Protein AF-A0A418MF58-F1 (afdb_monomer)

Sequence (978 aa):
MFVVKNDQIEAFRAPMREVARDKLIANLADDNVQVSPDKKTLTQTDEAGNKTTLAYSEDILPTTIIKPSGARYQMGYDNDGRLSQFTYPDGAGLRFKFNEGQLQQVAASPEKLYRFDYQQGRLTQVVFPGQKSQQFIYNELGELSAQIDRNGQIHRFSRTPNGQLRAIKDPLGRSVQFLYDEQGLLTDLVFPDQTRQSYLYDEDADTLHLQLRDGKQFSQHYDGDLISQLNWEQGPSVQFSYNEQNQPTLIDTGSNAVRYAYDEQNRLLSEANSFGNTSFAYDKASRVTQLTLPTGLVVGYLYDSDSRVVGLQVAGQTVQFIYSEQDLLAEIRYPNGVTEHHQRSHTEGLQHVRVENAQGRLLSEQYYAYDSWDRLSRYQDVASRQNVKLTYDDESRLTGVIDTQTRQSTERFSYDVKGNLNTINGYPVVVGLMDEVQQIGRMSVRYDALGNVVRLNGPKGKLYLSFARNSTLTSVETQMGTWRYEYDGIGRRISKTNGTEKWLFSWAGSQLVTETYQYEPGAPAIVRDYVYLPDSQVPVAFREGNQLYWMQADVRGAITRVFNQEGQIVWHGSYSAFGELTIHQTQIRQPWRLMGQYEDTETGLYYNLARYYCPWLTTYLSLDPEWLNPETYYYGYARNDPYNRADPLGNIAPLLGVALIGAVVGGVISGVVKAAEGGSFREVVGAAAHGALSGAGAAVGGVIGFAVGGPWGAYAGMVAGTGAGGFLGSLAEQAINGEIVLTKCGIQNAIQKAAGEALEEMAYAAALGLLGKVLGPALRPLGRWVAGTGAGKAAVNMFRGAVARVVKSLPKKLRPTDVRRYLPDKYIKEHLAKFEKEGGAAIFIKTDIEPPVGKILKYKSLAPRKYVMLKSEMDDAIAKYKKSGRIEDLEDALGYSRGDLADKEKDIFIGRTKEGKFKFDMPNGKEAGANKHWEPGGKTSGGKSEAVLVGNDGNPVNIEHGGKFENLKNFFDLEPLN

Solvent-accessible surface area (backbone atoms only — not comparable to full-atom values): 51710 Å² total; per-residue (Å²): 137,85,84,82,50,68,74,59,51,51,67,54,42,55,63,53,43,51,60,42,53,53,59,48,49,66,72,53,54,49,102,50,28,50,67,45,97,84,71,42,37,39,37,26,42,50,92,84,66,36,44,39,37,38,31,38,44,94,84,69,48,69,34,32,42,30,42,48,78,62,31,41,36,39,39,39,62,46,100,87,70,48,75,31,31,42,32,43,49,76,70,48,45,38,40,42,42,68,55,100,86,43,72,34,34,43,28,65,44,90,61,34,32,36,36,44,43,65,56,98,87,42,67,35,34,40,34,39,42,93,74,40,43,36,38,44,40,61,46,97,90,58,30,58,33,31,41,30,42,43,81,69,37,49,35,36,43,42,61,44,100,69,34,41,75,31,30,47,30,43,52,82,67,47,39,40,35,45,40,59,54,98,83,54,54,71,36,31,40,36,40,54,78,70,45,48,40,43,46,45,76,45,98,86,57,50,36,41,38,36,39,41,58,75,69,45,51,36,38,43,32,41,62,80,46,25,59,40,38,37,44,39,71,94,48,71,50,38,39,53,40,59,50,84,34,58,47,69,35,36,31,33,44,92,78,28,34,37,35,42,42,66,47,101,85,50,26,43,41,31,43,32,44,84,74,33,46,24,35,45,40,64,50,87,83,37,46,71,35,32,39,34,39,61,86,70,51,54,38,36,46,38,64,51,67,72,71,45,71,36,30,45,31,44,91,92,43,51,35,37,42,41,61,44,77,46,74,41,71,32,36,41,37,41,76,41,40,30,35,38,40,42,44,67,44,82,90,64,51,67,35,39,42,42,26,26,32,76,83,72,47,78,75,42,42,35,43,40,42,62,46,60,81,74,38,65,34,32,45,33,32,66,76,83,62,48,45,32,36,44,42,60,52,72,81,50,32,52,36,30,35,25,36,64,87,83,68,45,68,82,41,40,38,44,59,48,75,78,59,47,68,36,26,54,73,80,32,50,36,42,60,52,73,72,54,44,71,42,29,50,67,88,49,57,40,40,62,52,73,52,45,36,53,35,29,37,70,49,96,69,44,57,40,40,41,42,59,46,80,47,34,28,72,38,33,38,39,41,86,91,48,53,34,36,43,43,54,35,54,79,28,45,72,33,35,38,34,59,87,47,33,39,40,39,39,28,51,60,73,92,39,71,33,34,42,38,34,26,79,38,85,86,50,81,67,51,49,35,37,43,38,59,54,97,86,45,65,44,62,48,29,38,35,46,81,93,46,52,35,40,44,44,58,48,94,51,41,25,57,35,36,31,28,40,67,82,43,44,78,44,30,31,40,52,60,50,78,61,45,50,77,46,77,80,42,72,78,65,94,79,48,66,35,43,32,38,25,37,51,40,83,86,59,66,37,26,46,14,64,27,34,43,34,32,44,96,76,50,24,42,43,36,40,43,68,62,48,86,40,90,88,50,55,29,27,57,43,33,75,49,19,51,71,61,33,77,56,52,34,43,65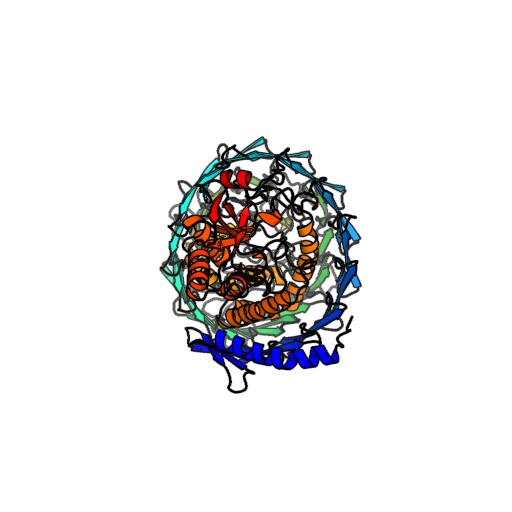,68,63,50,48,70,61,51,82,61,10,61,20,50,41,49,90,28,44,48,62,56,64,51,44,82,46,50,60,39,70,76,40,55,55,43,44,49,49,29,54,54,54,47,24,76,65,57,43,52,58,32,77,64,42,44,53,16,26,28,73,60,51,67,83,47,58,43,42,65,58,87,70,28,30,59,59,64,48,49,50,49,46,39,18,47,51,47,57,82,73,86,92,58,22,42,66,84,78,80,70,86,70,56,61,34,66,66,40,54,50,49,50,52,43,45,50,51,19,51,46,16,42,76,39,25,66,64,44,43,61,51,47,51,37,30,40,69,38,70,52,34,41,44,62,45,54,51,52,45,69,49,52,66,53,57,63,74,71,51,57,65,89,74,51,59,77,58,49,57,78,74,40,27,65,60,59,51,49,62,53,42,52,47,37,76,73,69,26,34,23,33,84,44,49,44,58,61,34,45,47,64,94,93,56,81,77,78,41,54,44,50,54,54,36,40,68,26,27,39,40,68,65,47,51,51,30,50,52,51,20,75,72,67,78,39,66,54,56,35,24,50,48,70,52,50,59,82,70,78,52,64,97,42,55,94,40,31,26,41,29,33,51,42,84,91,69,53,38,73,44,76,56,45,60,68,44,78,81,56,57,100,61,60,42,94,81,26,25,33,72,55,72,42,56,37,33,16,41,19,29,92,86,65,47,66,42,71,53,73,35,76,42,42,62,74,60,46,59,84,52,23,54,74,41,70,69,122

Secondary structure (DSSP, 8-state):
-----HHHHHHHHHHHHHHHHHHHHHTT-BTTEEE-TTSSEEEEE-TT--EEEEEE-TTS-EEEEE-TT--EEEEEE-TTS-EEEEE-TTS-EEEEEEETTEEEEEESSSSSEEEEEEETTEEEEEEPGGG-EEEEEE-TTS-EEEEE-TT--EEEEEE-TTS-EEEEE-TTS-EEEEEE-SS--EEEEE-TTS-EEEEEE-TTSSEEEEE-TTS-EEEEEESSSSEEEEEETTS-EEEEEE-TTS-EEEEE-SSS-EEEEE-TTS-EEEEEETTEEEEEEE-TT--EEEEE-TTS-EEEEEE-TTS-EEEEEETTEEEEEEE-TTSSEEEEE-TTS-EEEEEEETTTEEEEEEEE-TTS-EEEEEEEEE-TTS-EEEEEETTTTEEEEEEE-TT--EEEEEETTT--EEEEEEE-SSS-EEEETTEEEEE-TTS-EEEETTEE-EE-SSS-EEEEEETTEEEEEEE-TT--EEEEEETTEEEEEEE-TTS-EEEEE-SSSEEEEEEETTEEEEEEEESSTTSPPEEEEEEE-TT-SSEEEEEETTEEEEEEE-TTS-EEEEE-TTS-EEEEEEE-TT-PEEEEEESS---B-STT-EE-TTT--EEETTEEEETTTTEESS--TTTTSTT--TTBSGGG-TTT---SSSS--SHHHHHTTTTSSTTTSHHHHHHHHT--HHHHTHHHHGGGTS-SSS----S-S-SS-SS---S-SSS-----STHHHHHHHHHHHT----------S-S-S-TTGGGHHHHHHHHHHHHHHHHHHHHHHHHHHHTTSHHHHHHHHHHHHHHHHHGGG--GGGS-SSSTTTS-HHHHHHHHHHHHHH-EEEEEEHHHHSPPTTSPPS-SBPPTT-EEEEHHHHHHHHHHHHHHT-THHHHHHHTPPTTSSGGGGGGEEEEEEPTTS-EEE---S-STT--TT-BTTTB-TTS-BEEEEE-TTSSBP--B-TT-SGGGGGTEEEEE--

Structure (mmCIF, N/CA/C/O backbone):
data_AF-A0A418MF58-F1
#
_entry.id   AF-A0A418MF58-F1
#
loop_
_atom_site.group_PDB
_atom_site.id
_atom_site.type_symbol
_atom_site.label_atom_id
_atom_site.label_alt_id
_atom_site.label_comp_id
_atom_site.label_asym_id
_atom_site.label_entity_id
_atom_site.label_seq_id
_atom_site.pdbx_PDB_ins_code
_atom_site.Cartn_x
_atom_site.Cartn_y
_atom_site.Cartn_z
_atom_site.occupancy
_atom_site.B_iso_or_equiv
_atom_site.auth_seq_id
_atom_site.auth_comp_id
_atom_site.auth_asym_id
_atom_site.auth_atom_id
_atom_site.pdbx_PDB_model_num
ATOM 1 N N . MET A 1 1 ? 25.902 -32.321 -42.680 1.00 26.00 1 MET A N 1
ATOM 2 C CA . MET A 1 1 ? 25.011 -31.835 -41.603 1.00 26.00 1 MET A CA 1
ATOM 3 C C . MET A 1 1 ? 23.621 -32.364 -41.885 1.00 26.00 1 MET A C 1
ATOM 5 O O . MET A 1 1 ? 23.177 -32.213 -43.014 1.00 26.00 1 MET A O 1
ATOM 9 N N . PHE A 1 2 ? 22.968 -32.998 -40.911 1.00 22.67 2 PHE A N 1
ATOM 10 C CA . PHE A 1 2 ? 21.571 -33.409 -41.049 1.00 22.67 2 PHE A CA 1
ATOM 11 C C . PHE A 1 2 ? 20.672 -32.294 -40.516 1.00 22.67 2 PHE A C 1
ATOM 13 O O . PHE A 1 2 ? 20.824 -31.883 -39.367 1.00 22.67 2 PHE A O 1
ATOM 20 N N . VAL A 1 3 ? 19.765 -31.796 -41.355 1.00 24.30 3 VAL A N 1
ATOM 21 C CA . VAL A 1 3 ? 18.712 -30.868 -40.934 1.00 24.30 3 VAL A CA 1
ATOM 22 C C . VAL A 1 3 ? 17.571 -31.711 -40.379 1.00 24.30 3 VAL A C 1
ATOM 24 O O . VAL A 1 3 ? 16.877 -32.385 -41.138 1.00 24.30 3 VAL A O 1
ATOM 27 N N . VAL A 1 4 ? 17.406 -31.705 -39.056 1.00 24.92 4 VAL A N 1
ATOM 28 C CA . VAL A 1 4 ? 16.244 -32.323 -38.405 1.00 24.92 4 VAL A CA 1
ATOM 29 C C . VAL A 1 4 ? 15.028 -31.460 -38.725 1.00 24.92 4 VAL A C 1
ATOM 31 O O . VAL A 1 4 ? 15.044 -30.256 -38.475 1.00 24.92 4 VAL A O 1
ATOM 34 N N . LYS A 1 5 ? 13.991 -32.056 -39.313 1.00 28.31 5 LYS A N 1
ATOM 35 C CA . LYS A 1 5 ? 12.756 -31.336 -39.649 1.00 28.31 5 LYS A CA 1
ATOM 36 C C . LYS A 1 5 ? 11.873 -31.151 -38.411 1.00 28.31 5 LYS A C 1
ATOM 38 O O . LYS A 1 5 ? 11.909 -31.990 -37.510 1.00 28.31 5 LYS A O 1
ATOM 43 N N . ASN A 1 6 ? 11.028 -30.117 -38.389 1.00 34.19 6 ASN A N 1
ATOM 44 C CA . ASN A 1 6 ? 10.081 -29.885 -37.286 1.00 34.19 6 ASN A CA 1
ATOM 45 C C . ASN A 1 6 ? 9.171 -31.099 -37.037 1.00 34.19 6 ASN A C 1
ATOM 47 O O . ASN A 1 6 ? 8.941 -31.466 -35.891 1.00 34.19 6 ASN A O 1
ATOM 51 N N . ASP A 1 7 ? 8.744 -31.781 -38.097 1.00 34.06 7 ASP A N 1
ATOM 52 C CA . ASP A 1 7 ? 7.995 -33.042 -38.072 1.00 34.06 7 ASP A CA 1
ATOM 53 C C . ASP A 1 7 ? 8.721 -34.182 -37.321 1.00 34.06 7 ASP A C 1
ATOM 55 O O . ASP A 1 7 ? 8.079 -34.977 -36.636 1.00 34.06 7 ASP A O 1
ATOM 59 N N . GLN A 1 8 ? 10.059 -34.227 -37.343 1.00 31.02 8 GLN A N 1
ATOM 60 C CA . GLN A 1 8 ? 10.840 -35.171 -36.527 1.00 31.02 8 GLN A CA 1
ATOM 61 C C . GLN A 1 8 ? 11.023 -34.698 -35.075 1.00 31.02 8 GLN A C 1
ATOM 63 O O . GLN A 1 8 ? 11.168 -35.526 -34.176 1.00 31.02 8 GLN A O 1
ATOM 68 N N . ILE A 1 9 ? 10.989 -33.384 -34.829 1.00 33.91 9 ILE A N 1
ATOM 69 C CA . ILE A 1 9 ? 11.016 -32.807 -33.476 1.00 33.91 9 ILE A CA 1
ATOM 70 C C . ILE A 1 9 ? 9.670 -33.049 -32.774 1.00 33.91 9 ILE A C 1
ATOM 72 O O . ILE A 1 9 ? 9.667 -33.454 -31.615 1.00 33.91 9 ILE A O 1
ATOM 76 N N . GLU A 1 10 ? 8.538 -32.890 -33.466 1.00 34.84 10 GLU A N 1
ATOM 77 C CA . GLU A 1 10 ? 7.203 -33.248 -32.957 1.00 34.84 10 GLU A CA 1
ATOM 78 C C . GLU A 1 10 ? 7.095 -34.745 -32.632 1.00 34.84 10 GLU A C 1
ATOM 80 O O . GLU A 1 10 ? 6.668 -35.103 -31.533 1.00 34.84 10 GLU A O 1
ATOM 85 N N . ALA A 1 11 ? 7.584 -35.623 -33.515 1.00 31.16 11 ALA A N 1
ATOM 86 C CA . ALA A 1 11 ? 7.626 -37.065 -33.253 1.00 31.16 11 ALA A CA 1
ATOM 87 C C . ALA A 1 11 ? 8.443 -37.431 -31.993 1.00 31.16 11 ALA A C 1
ATOM 89 O O . ALA A 1 11 ? 8.086 -38.361 -31.273 1.00 31.16 11 ALA A O 1
ATOM 90 N N . PHE A 1 12 ? 9.507 -36.678 -31.683 1.00 31.80 12 PHE A N 1
ATOM 91 C CA . PHE A 1 12 ? 10.271 -36.826 -30.434 1.00 31.80 12 PHE A CA 1
ATOM 92 C C . PHE A 1 12 ? 9.619 -36.144 -29.219 1.00 31.80 12 PHE A C 1
ATOM 94 O O . PHE A 1 12 ? 9.879 -36.543 -28.080 1.00 31.80 12 PHE A O 1
ATOM 101 N N . ARG A 1 13 ? 8.780 -35.122 -29.427 1.00 38.00 13 ARG A N 1
ATOM 102 C CA . ARG A 1 13 ? 8.099 -34.386 -28.353 1.00 38.00 13 ARG A CA 1
ATOM 103 C C . ARG A 1 13 ? 7.034 -35.238 -27.669 1.00 38.00 13 ARG A C 1
ATOM 105 O O . ARG A 1 13 ? 6.998 -35.216 -26.445 1.00 38.00 13 ARG A O 1
ATOM 112 N N . ALA A 1 14 ? 6.219 -36.010 -28.391 1.00 37.47 14 ALA A N 1
ATOM 113 C CA . ALA A 1 14 ? 5.116 -36.762 -27.773 1.00 37.47 14 ALA A CA 1
ATOM 114 C C . ALA A 1 14 ? 5.567 -37.771 -26.679 1.00 37.47 14 ALA A C 1
ATOM 116 O O . ALA A 1 14 ? 5.106 -37.626 -25.543 1.00 37.47 14 ALA A O 1
ATOM 117 N N . PRO A 1 15 ? 6.539 -38.685 -26.905 1.00 32.91 15 PRO A N 1
ATOM 118 C CA . PRO A 1 15 ? 7.025 -39.581 -25.845 1.00 32.91 15 PRO A CA 1
ATOM 119 C C . PRO A 1 15 ? 7.721 -38.829 -24.697 1.00 32.91 15 PRO A C 1
ATOM 121 O O . PRO A 1 15 ? 7.635 -39.215 -23.533 1.00 32.91 15 PRO A O 1
ATOM 124 N N . MET A 1 16 ? 8.395 -37.714 -25.003 1.00 34.66 16 MET A N 1
ATOM 125 C CA . MET A 1 16 ? 9.034 -36.857 -23.997 1.00 34.66 16 MET A CA 1
ATOM 126 C C . MET A 1 16 ? 8.015 -36.093 -23.137 1.00 34.66 16 MET A C 1
ATOM 128 O O . MET A 1 16 ? 8.284 -35.873 -21.955 1.00 34.66 16 MET A O 1
ATOM 132 N N . ARG A 1 17 ? 6.853 -35.719 -23.691 1.00 45.06 17 ARG A N 1
ATOM 133 C CA . ARG A 1 17 ? 5.712 -35.126 -22.969 1.00 45.06 17 ARG A CA 1
ATOM 134 C C . ARG A 1 17 ? 5.028 -36.163 -22.076 1.00 45.06 17 ARG A C 1
ATOM 136 O O . ARG A 1 17 ? 4.714 -35.848 -20.934 1.00 45.06 17 ARG A O 1
ATOM 143 N N . GLU A 1 18 ? 4.882 -37.406 -22.527 1.00 41.03 18 GLU A N 1
ATOM 144 C CA . GLU A 1 18 ? 4.341 -38.508 -21.717 1.00 41.03 18 GLU A CA 1
ATOM 145 C C . GLU A 1 18 ? 5.266 -38.861 -20.536 1.00 41.03 18 GLU A C 1
ATOM 147 O O . GLU A 1 18 ? 4.857 -38.804 -19.376 1.00 41.03 18 GLU A O 1
ATOM 152 N N . VAL A 1 19 ? 6.563 -39.072 -20.789 1.00 39.19 19 VAL A N 1
ATOM 153 C CA . VAL A 1 19 ? 7.572 -39.281 -19.728 1.00 39.19 19 VAL A CA 1
ATOM 154 C C . VAL A 1 19 ? 7.746 -38.034 -18.844 1.00 39.19 19 VAL A C 1
ATOM 156 O O . VAL A 1 19 ? 8.164 -38.146 -17.687 1.00 39.19 19 VAL A O 1
ATOM 159 N N . ALA A 1 20 ? 7.421 -36.834 -19.343 1.00 41.72 20 ALA A N 1
ATOM 160 C CA . ALA A 1 20 ? 7.291 -35.650 -18.503 1.00 41.72 20 ALA A CA 1
ATOM 161 C C . ALA A 1 20 ? 6.083 -35.749 -17.579 1.00 41.72 20 ALA A C 1
ATOM 163 O O . ALA A 1 20 ? 6.307 -35.701 -16.376 1.00 41.72 20 ALA A O 1
ATOM 164 N N . ARG A 1 21 ? 4.867 -35.932 -18.108 1.00 46.06 21 ARG A N 1
ATOM 165 C CA . ARG A 1 21 ? 3.615 -36.093 -17.351 1.00 46.06 21 ARG A CA 1
ATOM 166 C C . ARG A 1 21 ? 3.784 -37.094 -16.212 1.00 46.06 21 ARG A C 1
ATOM 168 O O . ARG A 1 21 ? 3.478 -36.761 -15.074 1.00 46.06 21 ARG A O 1
ATOM 175 N N . ASP A 1 22 ? 4.345 -38.262 -16.493 1.00 49.16 22 ASP A N 1
ATOM 176 C CA . ASP A 1 22 ? 4.436 -39.350 -15.519 1.00 49.16 22 ASP A CA 1
ATOM 177 C C . ASP A 1 22 ? 5.411 -39.066 -14.373 1.00 49.16 22 ASP A C 1
ATOM 179 O O . ASP A 1 22 ? 5.040 -39.188 -13.208 1.00 49.16 22 ASP A O 1
ATOM 183 N N . LYS A 1 23 ? 6.637 -38.614 -14.673 1.00 45.09 23 LYS A N 1
ATOM 184 C CA . LYS A 1 23 ? 7.616 -38.245 -13.628 1.00 45.09 23 LYS A CA 1
ATOM 185 C C . LYS A 1 23 ? 7.180 -37.029 -12.818 1.00 45.09 23 LYS A C 1
ATOM 187 O O . LYS A 1 23 ? 7.584 -36.864 -11.675 1.00 45.09 23 LYS A O 1
ATOM 192 N N . LEU A 1 24 ? 6.397 -36.159 -13.435 1.00 41.53 24 LEU A N 1
ATOM 193 C CA . LEU A 1 24 ? 5.878 -34.941 -12.844 1.00 41.53 24 LEU A CA 1
ATOM 194 C C . LEU A 1 24 ? 4.745 -35.268 -11.873 1.00 41.53 24 LEU A C 1
ATOM 196 O O . LEU A 1 24 ? 4.820 -34.883 -10.718 1.00 41.53 24 LEU A O 1
ATOM 200 N N . ILE A 1 25 ? 3.776 -36.078 -12.297 1.00 47.88 25 ILE A N 1
ATOM 201 C CA . ILE A 1 25 ? 2.696 -36.595 -11.450 1.00 47.88 25 ILE A CA 1
ATOM 202 C C . ILE A 1 25 ? 3.243 -37.437 -10.294 1.00 47.88 25 ILE A C 1
ATOM 204 O O . ILE A 1 25 ? 2.825 -37.230 -9.161 1.00 47.88 25 ILE A O 1
ATOM 208 N N . ALA A 1 26 ? 4.240 -38.293 -10.531 1.00 47.31 26 ALA A N 1
ATOM 209 C CA . ALA A 1 26 ? 4.904 -39.054 -9.468 1.00 47.31 26 ALA A CA 1
ATOM 210 C C . ALA A 1 26 ? 5.665 -38.177 -8.448 1.00 47.31 26 ALA A C 1
ATOM 212 O O . ALA A 1 26 ? 5.869 -38.610 -7.322 1.00 47.31 26 ALA A O 1
ATOM 213 N N . ASN A 1 27 ? 6.061 -36.954 -8.824 1.00 40.53 27 ASN A N 1
ATOM 214 C CA . ASN A 1 27 ? 6.685 -35.966 -7.931 1.00 40.53 27 ASN A CA 1
ATOM 215 C C . ASN A 1 27 ? 5.676 -34.979 -7.306 1.00 40.53 27 ASN A C 1
ATOM 217 O O . ASN A 1 27 ? 6.073 -34.131 -6.509 1.00 40.53 27 ASN A O 1
ATOM 221 N N . LEU A 1 28 ? 4.408 -35.026 -7.725 1.00 39.00 28 LEU A N 1
ATOM 222 C CA . LEU A 1 28 ? 3.319 -34.180 -7.226 1.00 39.00 28 LEU A CA 1
ATOM 223 C C . LEU A 1 28 ? 2.349 -34.966 -6.340 1.00 39.00 28 LEU A C 1
ATOM 225 O O . LEU A 1 28 ? 1.666 -34.354 -5.528 1.00 39.00 28 LEU A O 1
ATOM 229 N N . ALA A 1 29 ? 2.290 -36.290 -6.505 1.00 47.72 29 ALA A N 1
ATOM 230 C CA . ALA A 1 29 ? 1.574 -37.196 -5.625 1.00 47.72 29 ALA A CA 1
ATOM 231 C C . ALA A 1 29 ? 2.216 -37.200 -4.229 1.00 47.72 29 ALA A C 1
ATOM 233 O O . ALA A 1 29 ? 3.383 -37.546 -4.056 1.00 47.72 29 ALA A O 1
ATOM 234 N N . ASP A 1 30 ? 1.405 -36.811 -3.259 1.00 52.09 30 ASP A N 1
ATOM 235 C CA . ASP A 1 30 ? 1.656 -36.732 -1.822 1.00 52.09 30 ASP A CA 1
ATOM 236 C C . ASP A 1 30 ? 0.298 -36.993 -1.143 1.00 52.09 30 ASP A C 1
ATOM 238 O O . ASP A 1 30 ? -0.733 -36.944 -1.825 1.00 52.09 30 ASP A O 1
ATOM 242 N N . ASP A 1 31 ? 0.240 -37.237 0.165 1.00 55.94 31 ASP A N 1
ATOM 243 C CA . ASP A 1 31 ? -1.011 -37.617 0.856 1.00 55.94 31 ASP A CA 1
ATOM 244 C C . ASP A 1 31 ? -2.150 -36.595 0.637 1.00 55.94 31 ASP A C 1
ATOM 246 O O . ASP A 1 31 ? -3.332 -36.944 0.576 1.00 55.94 31 ASP A O 1
ATOM 250 N N . ASN A 1 32 ? -1.785 -35.325 0.435 1.00 53.97 32 ASN A N 1
ATOM 251 C CA . ASN A 1 32 ? -2.699 -34.212 0.185 1.00 53.97 32 ASN A CA 1
ATOM 252 C C . ASN A 1 32 ? -3.019 -33.958 -1.305 1.00 53.97 32 ASN A C 1
ATOM 254 O O . ASN A 1 32 ? -3.821 -33.071 -1.608 1.00 53.97 32 ASN A O 1
ATOM 258 N N . VAL A 1 33 ? -2.416 -34.681 -2.256 1.00 59.50 33 VAL A N 1
ATOM 259 C CA . VAL A 1 33 ? -2.527 -34.412 -3.704 1.00 59.50 33 VAL A CA 1
ATOM 260 C C . VAL A 1 33 ? -2.925 -35.665 -4.484 1.00 59.50 33 VAL A C 1
ATOM 262 O O . VAL A 1 33 ? -2.119 -36.548 -4.770 1.00 59.50 33 VAL A O 1
ATOM 265 N N . GLN A 1 34 ? -4.190 -35.701 -4.897 1.00 70.62 34 GLN A N 1
ATOM 266 C CA . GLN A 1 34 ? -4.776 -36.781 -5.686 1.00 70.62 34 GLN A CA 1
ATOM 267 C C . GLN A 1 34 ? -4.690 -36.446 -7.180 1.00 70.62 34 GLN A C 1
ATOM 269 O O . GLN A 1 34 ? -5.025 -35.337 -7.594 1.00 70.62 34 GLN A O 1
ATOM 274 N N . VAL A 1 35 ? -4.273 -37.405 -8.007 1.00 68.88 35 VAL A N 1
ATOM 275 C CA . VAL A 1 35 ? -4.193 -37.252 -9.471 1.00 68.88 35 VAL A CA 1
ATOM 276 C C . VAL A 1 35 ? -5.096 -38.283 -10.142 1.00 68.88 35 VAL A C 1
ATOM 278 O O . VAL A 1 35 ? -5.183 -39.426 -9.693 1.00 68.88 35 VAL A O 1
ATOM 281 N N . SER A 1 36 ? -5.796 -37.880 -11.203 1.00 78.50 36 SER A N 1
ATOM 282 C CA . SER A 1 36 ? -6.748 -38.741 -11.905 1.00 78.50 36 SER A CA 1
ATOM 283 C C . SER A 1 36 ? -6.074 -39.912 -12.645 1.00 78.50 36 SER A C 1
ATOM 285 O O . SER A 1 36 ? -4.936 -39.780 -13.105 1.00 78.50 36 SER A O 1
ATOM 287 N N . PRO A 1 37 ? -6.777 -41.047 -12.857 1.00 75.31 37 PRO A N 1
ATOM 288 C CA . PRO A 1 37 ? -6.241 -42.177 -13.624 1.00 75.31 37 PRO A CA 1
ATOM 289 C C . PRO A 1 37 ? -5.856 -41.832 -15.071 1.00 75.31 37 PRO A C 1
ATOM 291 O O . PRO A 1 37 ? -4.932 -42.428 -15.617 1.00 75.31 37 PRO A O 1
ATOM 294 N N . ASP A 1 38 ? -6.537 -40.857 -15.686 1.00 74.25 38 ASP A N 1
ATOM 295 C CA . ASP A 1 38 ? -6.227 -40.353 -17.031 1.00 74.25 38 ASP A CA 1
ATOM 296 C C . ASP A 1 38 ? -5.097 -39.306 -17.052 1.00 74.25 38 ASP A C 1
ATOM 298 O O . ASP A 1 38 ? -4.687 -38.864 -18.126 1.00 74.25 38 ASP A O 1
ATOM 302 N N . LYS A 1 39 ? -4.579 -38.915 -15.876 1.00 67.31 39 LYS A N 1
ATOM 303 C CA . LYS A 1 39 ? -3.481 -37.953 -15.696 1.00 67.31 39 LYS A CA 1
ATOM 304 C C . LYS A 1 39 ? -3.759 -36.568 -16.309 1.00 67.31 39 LYS A C 1
ATOM 306 O O . LYS A 1 39 ? -2.820 -35.867 -16.714 1.00 67.31 39 LYS A O 1
ATOM 311 N N . LYS A 1 40 ? -5.037 -36.169 -16.385 1.00 71.50 40 LYS A N 1
ATOM 312 C CA . LYS A 1 40 ? -5.487 -34.846 -16.863 1.00 71.50 40 LYS A CA 1
ATOM 313 C C . LYS A 1 40 ? -5.995 -33.918 -15.759 1.00 71.50 40 LYS A C 1
ATOM 315 O O . LYS A 1 40 ? -6.079 -32.717 -16.016 1.00 71.50 40 LYS A O 1
ATOM 320 N N . THR A 1 41 ? -6.270 -34.404 -14.544 1.00 72.31 41 THR A N 1
ATOM 321 C CA . THR A 1 41 ? -6.611 -33.547 -13.394 1.00 72.31 41 THR A CA 1
ATOM 322 C C . THR A 1 41 ? -5.795 -33.858 -12.139 1.00 72.31 41 THR A C 1
ATOM 324 O O . THR A 1 41 ? -5.340 -34.981 -11.918 1.00 72.31 41 THR A O 1
ATOM 327 N N . LEU A 1 42 ? -5.604 -32.827 -11.314 1.00 67.88 42 LEU A N 1
ATOM 328 C CA . LEU A 1 42 ? -4.949 -32.878 -10.007 1.00 67.88 42 LEU A CA 1
ATOM 329 C C . LEU A 1 42 ? -5.859 -32.175 -8.999 1.00 67.88 42 LEU A C 1
ATOM 331 O O . LEU A 1 42 ? -6.145 -30.989 -9.150 1.00 67.88 42 LEU A O 1
ATOM 335 N N . THR A 1 43 ? -6.298 -32.885 -7.968 1.00 70.31 43 THR A N 1
ATOM 336 C CA . THR A 1 43 ? -7.058 -32.331 -6.846 1.00 70.31 43 THR A CA 1
ATOM 337 C C . THR A 1 43 ? -6.168 -32.306 -5.612 1.00 70.31 43 THR A C 1
ATOM 339 O O . THR A 1 43 ? -5.841 -33.355 -5.057 1.00 70.31 43 THR A O 1
ATOM 342 N N . GLN A 1 44 ? -5.800 -31.112 -5.150 1.00 61.78 44 GLN A N 1
ATOM 343 C CA . GLN A 1 44 ? -5.244 -30.968 -3.807 1.00 61.78 44 GLN A CA 1
ATOM 344 C C . GLN A 1 44 ? -6.376 -30.834 -2.789 1.00 61.78 44 GLN A C 1
ATOM 346 O O . GLN A 1 44 ? -7.357 -30.140 -3.047 1.00 61.78 44 GLN A O 1
ATOM 351 N N . THR A 1 45 ? -6.166 -31.428 -1.617 1.00 68.38 45 THR A N 1
ATOM 352 C CA . THR A 1 45 ? -6.847 -31.103 -0.359 1.00 68.38 45 THR A CA 1
ATOM 353 C C . THR A 1 45 ? -5.917 -30.243 0.516 1.00 68.38 45 THR A C 1
ATOM 355 O O . THR A 1 45 ? -4.730 -30.550 0.601 1.00 68.38 45 THR A O 1
ATOM 358 N N . ASP A 1 46 ? -6.403 -29.162 1.131 1.00 61.44 46 ASP A N 1
ATOM 359 C CA . ASP A 1 46 ? -5.639 -28.396 2.136 1.00 61.44 46 ASP A CA 1
ATOM 360 C C . ASP A 1 46 ? -5.767 -28.994 3.557 1.00 61.44 46 ASP A C 1
ATOM 362 O O . ASP A 1 46 ? -6.515 -29.948 3.780 1.00 61.44 46 ASP A O 1
ATOM 366 N N . GLU A 1 47 ? -5.066 -28.428 4.548 1.00 63.62 47 GLU A N 1
ATOM 367 C CA . GLU A 1 47 ? -5.111 -28.899 5.948 1.00 63.62 47 GLU A CA 1
ATOM 368 C C . GLU A 1 47 ? -6.479 -28.728 6.644 1.00 63.62 47 GLU A C 1
ATOM 370 O O . GLU A 1 47 ? -6.696 -29.265 7.736 1.00 63.62 47 GLU A O 1
ATOM 375 N N . ALA A 1 48 ? -7.407 -27.991 6.028 1.00 64.31 48 ALA A N 1
ATOM 376 C CA . ALA A 1 48 ? -8.789 -27.830 6.470 1.00 64.31 48 ALA A CA 1
ATOM 377 C C . ALA A 1 48 ? -9.771 -28.742 5.700 1.00 64.31 48 ALA A C 1
ATOM 379 O O . ALA A 1 48 ? -10.959 -28.764 6.022 1.00 64.31 48 ALA A O 1
ATOM 380 N N . GLY A 1 49 ? -9.297 -29.530 4.728 1.00 73.62 49 GLY A N 1
ATOM 381 C CA . GLY A 1 49 ? -10.111 -30.443 3.922 1.00 73.62 49 GLY A CA 1
ATOM 382 C C . GLY A 1 49 ? -10.658 -29.844 2.619 1.00 73.62 49 GLY A C 1
ATOM 383 O O . GLY A 1 49 ? -11.368 -30.538 1.886 1.00 73.62 49 GLY A O 1
ATOM 384 N N . ASN A 1 50 ? -10.344 -28.586 2.298 1.00 73.94 50 ASN A N 1
ATOM 385 C CA . ASN A 1 50 ? -10.872 -27.893 1.122 1.00 73.94 50 ASN A CA 1
ATOM 386 C C . ASN A 1 50 ? -10.169 -28.372 -0.150 1.00 73.94 50 ASN A C 1
ATOM 388 O O . ASN A 1 50 ? -8.946 -28.515 -0.177 1.00 73.94 50 ASN A O 1
ATOM 392 N N . LYS A 1 51 ? -10.931 -28.598 -1.228 1.00 77.75 51 LYS A N 1
ATOM 393 C CA . LYS A 1 51 ? -10.405 -29.214 -2.454 1.00 77.75 51 LYS A CA 1
ATOM 394 C C . LYS A 1 51 ? -10.323 -28.249 -3.630 1.00 77.75 51 LYS A C 1
ATOM 396 O O . LYS A 1 51 ? -11.347 -27.890 -4.201 1.00 77.75 51 LYS A O 1
ATOM 401 N N . THR A 1 52 ? -9.106 -27.891 -4.042 1.00 66.12 52 THR A N 1
ATOM 402 C CA . THR A 1 52 ? -8.886 -27.204 -5.328 1.00 66.12 52 THR A CA 1
ATOM 403 C C . THR A 1 52 ? -8.550 -28.227 -6.402 1.00 66.12 52 THR A C 1
ATOM 405 O O . THR A 1 52 ? -7.633 -29.029 -6.222 1.00 66.12 52 THR A O 1
ATOM 408 N N . THR A 1 53 ? -9.255 -28.184 -7.533 1.00 73.31 53 THR A N 1
ATOM 409 C CA . THR A 1 53 ? -8.994 -29.069 -8.677 1.00 73.31 53 THR A CA 1
ATOM 410 C C . THR A 1 53 ? -8.437 -28.296 -9.864 1.00 73.31 53 THR A C 1
ATOM 412 O O . THR A 1 53 ? -9.012 -27.305 -10.308 1.00 73.31 53 THR A O 1
ATOM 415 N N . LEU A 1 54 ? -7.331 -28.793 -10.404 1.00 64.62 54 LEU A N 1
ATOM 416 C CA . LEU A 1 54 ? -6.698 -28.346 -11.636 1.00 64.62 54 LEU A CA 1
ATOM 417 C C . LEU A 1 54 ? -7.003 -29.334 -12.758 1.00 64.62 54 LEU A C 1
ATOM 419 O O . LEU A 1 54 ? -6.956 -30.545 -12.541 1.00 64.62 54 LEU A O 1
ATOM 423 N N . ALA A 1 55 ? -7.250 -28.825 -13.960 1.00 71.38 55 ALA A N 1
ATOM 424 C CA . ALA A 1 55 ? -7.217 -29.607 -15.193 1.00 71.38 55 ALA A CA 1
ATOM 425 C C . ALA A 1 55 ? -6.073 -29.127 -16.092 1.00 71.38 55 ALA A C 1
ATOM 427 O O . ALA A 1 55 ? -5.706 -27.952 -16.054 1.00 71.38 55 ALA A O 1
ATOM 428 N N . TYR A 1 56 ? -5.532 -30.030 -16.908 1.00 62.34 56 TYR A N 1
ATOM 429 C CA . TYR A 1 56 ? -4.378 -29.776 -17.769 1.00 62.34 56 TYR A CA 1
ATOM 430 C C . TYR A 1 56 ? -4.633 -30.174 -19.225 1.00 62.34 56 TYR A C 1
ATOM 432 O O . TYR A 1 56 ? -5.415 -31.080 -19.520 1.00 62.34 56 TYR A O 1
ATOM 440 N N . SER A 1 57 ? -3.924 -29.520 -20.145 1.00 66.25 57 SER A N 1
ATOM 441 C CA . SER A 1 57 ? -3.825 -29.927 -21.546 1.00 66.25 57 SER A CA 1
ATOM 442 C C . SER A 1 57 ? -3.011 -31.217 -21.702 1.00 66.25 57 SER A C 1
ATOM 444 O O . SER A 1 57 ? -2.352 -31.694 -20.771 1.00 66.25 57 SER A O 1
ATOM 446 N N . GLU A 1 58 ? -2.989 -31.774 -22.914 1.00 62.19 58 GLU A N 1
ATOM 447 C CA . GLU A 1 58 ? -2.138 -32.932 -23.215 1.00 62.19 58 GLU A CA 1
ATOM 448 C C . GLU A 1 58 ? -0.638 -32.603 -23.074 1.00 62.19 58 GLU A C 1
ATOM 450 O O . GLU A 1 58 ? 0.131 -33.481 -22.680 1.00 62.19 58 GLU A O 1
ATOM 455 N N . ASP A 1 59 ? -0.274 -31.322 -23.196 1.00 53.41 59 ASP A N 1
ATOM 456 C CA . ASP A 1 59 ? 1.068 -30.756 -22.984 1.00 53.41 59 ASP A CA 1
ATOM 457 C C . ASP A 1 59 ? 1.350 -30.310 -21.535 1.00 53.41 59 ASP A C 1
ATOM 459 O O . ASP A 1 59 ? 2.396 -29.728 -21.254 1.00 53.4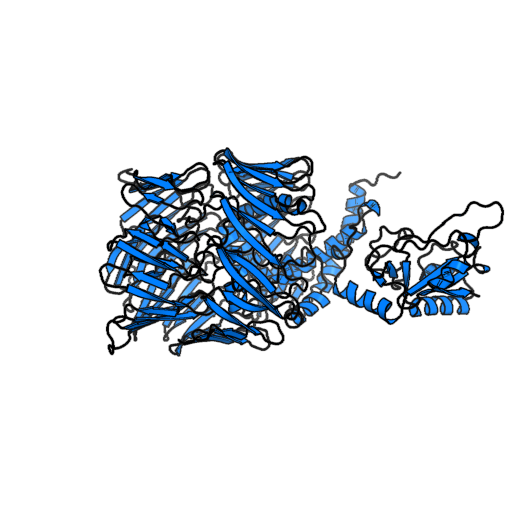1 59 ASP A O 1
ATOM 463 N N . ILE A 1 60 ? 0.451 -30.630 -20.596 1.00 58.16 60 ILE A N 1
ATOM 464 C CA . ILE A 1 60 ? 0.591 -30.367 -19.152 1.00 58.16 60 ILE A CA 1
ATOM 465 C C . ILE A 1 60 ? 0.525 -28.865 -18.792 1.00 58.16 60 ILE A C 1
ATOM 467 O O . ILE A 1 60 ? 1.000 -28.428 -17.745 1.00 58.16 60 ILE A O 1
ATOM 471 N N . LEU A 1 61 ? -0.119 -28.058 -19.635 1.00 53.09 61 LEU A N 1
ATOM 472 C CA . LEU A 1 61 ? -0.415 -26.652 -19.344 1.00 53.09 61 LEU A CA 1
ATOM 473 C C . LEU A 1 61 ? -1.758 -26.570 -18.591 1.00 53.09 61 LEU A C 1
ATOM 475 O O . LEU A 1 61 ? -2.706 -27.225 -19.027 1.00 53.09 61 LEU A O 1
ATOM 479 N N . PRO A 1 62 ? -1.878 -25.841 -17.465 1.00 60.09 62 PRO A N 1
ATOM 480 C CA . PRO A 1 62 ? -3.108 -25.812 -16.667 1.00 60.09 62 PRO A CA 1
ATOM 481 C C . PRO A 1 62 ? -4.237 -25.087 -17.413 1.00 60.09 62 PRO A C 1
ATOM 483 O O . PRO A 1 62 ? -4.162 -23.886 -17.637 1.00 60.09 62 PRO A O 1
ATOM 486 N N . THR A 1 63 ? -5.291 -25.806 -17.801 1.00 69.06 63 THR A N 1
ATOM 487 C CA . THR A 1 63 ? -6.407 -25.301 -18.626 1.00 69.06 63 THR A CA 1
ATOM 488 C C . THR A 1 63 ? -7.630 -24.874 -17.823 1.00 69.06 63 THR A C 1
ATOM 490 O O . THR A 1 63 ? -8.499 -24.167 -18.339 1.00 69.06 63 THR A O 1
ATOM 493 N N . THR A 1 64 ? -7.769 -25.316 -16.573 1.00 75.75 64 THR A N 1
ATOM 494 C CA . THR A 1 64 ? -8.884 -24.930 -15.695 1.00 75.75 64 THR A CA 1
ATOM 495 C C . THR A 1 64 ? -8.470 -25.025 -14.231 1.00 75.75 64 THR A C 1
ATOM 497 O O . THR A 1 64 ? -7.795 -25.977 -13.840 1.00 75.75 64 THR A O 1
ATOM 500 N N . ILE A 1 65 ? -8.926 -24.068 -13.424 1.00 73.62 65 ILE A N 1
ATOM 501 C CA . ILE A 1 65 ? -8.835 -24.076 -11.960 1.00 73.62 65 ILE A CA 1
ATOM 502 C C . ILE A 1 65 ? -10.263 -24.046 -11.419 1.00 73.62 65 ILE A C 1
ATOM 504 O O . ILE A 1 65 ? -11.036 -23.164 -11.787 1.00 73.62 65 ILE A O 1
ATOM 508 N N . ILE A 1 66 ? -10.616 -25.005 -10.567 1.00 78.00 66 ILE A N 1
ATOM 509 C CA . ILE A 1 66 ? -11.897 -25.075 -9.856 1.00 78.00 66 ILE A CA 1
ATOM 510 C C . ILE A 1 66 ? -11.590 -24.939 -8.369 1.00 78.00 66 ILE A C 1
ATOM 512 O O . ILE A 1 66 ? -10.993 -25.846 -7.778 1.00 78.00 66 ILE A O 1
ATOM 516 N N . LYS A 1 67 ? -11.959 -23.800 -7.782 1.00 74.88 67 LYS A N 1
ATOM 517 C CA . LYS A 1 67 ? -11.781 -23.536 -6.350 1.00 74.88 67 LYS A CA 1
ATOM 518 C C . LYS A 1 67 ? -12.742 -24.388 -5.499 1.00 74.88 67 LYS A C 1
ATOM 520 O O . LYS A 1 67 ? -13.735 -24.880 -6.039 1.00 74.88 67 LYS A O 1
ATOM 525 N N . PRO A 1 68 ? -12.485 -24.560 -4.190 1.00 79.81 68 PRO A N 1
ATOM 526 C CA . PRO A 1 68 ? -13.370 -25.289 -3.276 1.00 79.81 68 PRO A CA 1
ATOM 527 C C . PRO A 1 68 ? -14.843 -24.835 -3.265 1.00 79.81 68 PRO A C 1
ATOM 529 O O . PRO A 1 68 ? -15.723 -25.654 -3.012 1.00 79.81 68 PRO A O 1
ATOM 532 N N . SER A 1 69 ? -15.128 -23.569 -3.579 1.00 78.19 69 SER A N 1
ATOM 533 C CA . SER A 1 69 ? -16.477 -23.014 -3.795 1.00 78.19 69 SER A CA 1
ATOM 534 C C . SER A 1 69 ? -17.181 -23.483 -5.077 1.00 78.19 69 SER A C 1
ATOM 536 O O . SER A 1 69 ? -18.361 -23.202 -5.266 1.00 78.19 69 SER A O 1
ATOM 538 N N . GLY A 1 70 ? -16.467 -24.151 -5.986 1.00 86.62 70 GLY A N 1
ATOM 539 C CA . GLY A 1 70 ? -16.908 -24.457 -7.348 1.00 86.62 70 GLY A CA 1
ATOM 540 C C . GLY A 1 70 ? -16.552 -23.382 -8.385 1.00 86.62 70 GLY A C 1
ATOM 541 O O . GLY A 1 70 ? -16.640 -23.660 -9.584 1.00 86.62 70 GLY A O 1
ATOM 542 N N . ALA A 1 71 ? -16.099 -22.192 -7.964 1.00 77.00 71 ALA A N 1
ATOM 543 C CA . ALA A 1 71 ? -15.742 -21.101 -8.872 1.00 77.00 71 ALA A CA 1
ATOM 544 C C . ALA A 1 71 ? -14.640 -21.523 -9.865 1.00 77.00 71 ALA A C 1
ATOM 546 O O . ALA A 1 71 ? -13.584 -22.037 -9.477 1.00 77.00 71 ALA A O 1
ATOM 547 N N . ARG A 1 72 ? -14.901 -21.308 -11.161 1.00 83.44 72 ARG A N 1
ATOM 548 C CA . ARG A 1 72 ? -14.112 -21.843 -12.281 1.00 83.44 72 ARG A CA 1
ATOM 549 C C . ARG A 1 72 ? -13.386 -20.741 -13.056 1.00 83.44 72 ARG A C 1
ATOM 551 O O . ARG A 1 72 ? -14.025 -19.891 -13.663 1.00 83.44 72 ARG A O 1
ATOM 558 N N . TYR A 1 73 ? -12.066 -20.856 -13.154 1.00 77.38 73 TYR A N 1
ATOM 559 C CA . TYR A 1 73 ? -11.221 -20.081 -14.072 1.00 77.38 73 TYR A CA 1
ATOM 560 C C . TYR A 1 73 ? -10.765 -20.980 -15.215 1.00 77.38 73 TYR A C 1
ATOM 562 O O . TYR A 1 73 ? -10.511 -22.168 -14.998 1.00 77.38 73 TYR A O 1
ATOM 570 N N . GLN A 1 74 ? -10.636 -20.441 -16.426 1.00 78.00 74 GLN A N 1
ATOM 571 C CA . GLN A 1 74 ? -10.216 -21.208 -17.604 1.00 78.00 74 GLN A CA 1
ATOM 572 C C . GLN A 1 74 ? -9.080 -20.523 -18.357 1.00 78.00 74 GLN A C 1
ATOM 574 O O . GLN A 1 74 ? -9.026 -19.299 -18.454 1.00 78.00 74 GLN A O 1
ATOM 579 N N . MET A 1 75 ? -8.170 -21.329 -18.895 1.00 77.81 75 MET A N 1
ATOM 580 C CA . MET A 1 75 ? -6.892 -20.890 -19.449 1.00 77.81 75 MET A CA 1
ATOM 581 C C . MET A 1 75 ? -6.683 -21.555 -20.814 1.00 77.81 75 MET A C 1
ATOM 583 O O . MET A 1 75 ? -6.685 -22.781 -20.934 1.00 77.81 75 MET A O 1
ATOM 587 N N . GLY A 1 76 ? -6.562 -20.730 -21.851 1.00 69.62 76 GLY A N 1
ATOM 588 C CA . GLY A 1 76 ? -6.285 -21.128 -23.228 1.00 69.62 76 GLY A CA 1
ATOM 589 C C . GLY A 1 76 ? -4.842 -20.814 -23.605 1.00 69.62 76 GLY A C 1
ATOM 590 O O . GLY A 1 76 ? -4.254 -19.867 -23.082 1.00 69.62 76 GLY A O 1
ATOM 591 N N . TYR A 1 77 ? -4.278 -21.599 -24.520 1.00 69.88 77 TYR A N 1
ATOM 592 C CA . TYR A 1 77 ? -2.878 -21.505 -24.936 1.00 69.88 77 TYR A CA 1
ATOM 593 C C . TYR A 1 77 ? -2.747 -21.349 -26.454 1.00 69.88 77 TYR A C 1
ATOM 595 O O . TYR A 1 77 ? -3.694 -21.623 -27.193 1.00 69.88 77 TYR A O 1
ATOM 603 N N . ASP A 1 78 ? -1.604 -20.851 -26.920 1.00 69.06 78 ASP A N 1
ATOM 604 C CA . ASP A 1 78 ? -1.212 -20.902 -28.331 1.00 69.06 78 ASP A CA 1
ATOM 605 C C . ASP A 1 78 ? -0.341 -22.135 -28.640 1.00 69.06 78 ASP A C 1
ATOM 607 O O . ASP A 1 78 ? 0.000 -22.918 -27.751 1.00 69.06 78 ASP A O 1
ATOM 611 N N . ASN A 1 79 ? 0.018 -22.315 -29.915 1.00 71.94 79 ASN A N 1
ATOM 612 C CA . ASN A 1 79 ? 0.786 -23.473 -30.393 1.00 71.94 79 ASN A CA 1
ATOM 613 C C . ASN A 1 79 ? 2.207 -23.575 -29.798 1.00 71.94 79 ASN A C 1
ATOM 615 O O . ASN A 1 79 ? 2.819 -24.638 -29.884 1.00 71.94 79 ASN A O 1
ATOM 619 N N . ASP A 1 80 ? 2.731 -22.497 -29.204 1.00 57.19 80 ASP A N 1
ATOM 620 C CA . ASP A 1 80 ? 4.029 -22.480 -28.520 1.00 57.19 80 ASP A CA 1
ATOM 621 C C . ASP A 1 80 ? 3.886 -22.695 -26.999 1.00 57.19 80 ASP A C 1
ATOM 623 O O . ASP A 1 80 ? 4.879 -22.685 -26.269 1.00 57.19 80 ASP A O 1
ATOM 627 N N . GLY A 1 81 ? 2.658 -22.891 -26.503 1.00 53.78 81 GLY A N 1
ATOM 628 C CA . GLY A 1 81 ? 2.352 -23.110 -25.091 1.00 53.78 81 GLY A CA 1
ATOM 629 C C . GLY A 1 81 ? 2.276 -21.836 -24.246 1.00 53.78 81 GLY A C 1
ATOM 630 O O . GLY A 1 81 ? 2.323 -21.922 -23.017 1.00 53.78 81 GLY A O 1
ATOM 631 N N . ARG A 1 82 ? 2.148 -20.651 -24.859 1.00 61.16 82 ARG A N 1
ATOM 632 C CA . ARG A 1 82 ? 1.969 -19.373 -24.143 1.00 61.16 82 ARG A CA 1
ATOM 633 C C . ARG A 1 82 ? 0.485 -19.125 -23.868 1.00 61.16 82 ARG A C 1
ATOM 635 O O . ARG A 1 82 ? -0.359 -19.503 -24.675 1.00 61.16 82 ARG A O 1
ATOM 642 N N . LEU A 1 83 ? 0.157 -18.502 -22.733 1.00 60.53 83 LEU A N 1
ATOM 643 C CA . LEU A 1 83 ? -1.227 -18.222 -22.322 1.00 60.53 83 LEU A CA 1
ATOM 644 C C . LEU A 1 83 ? -1.891 -17.252 -23.316 1.00 60.53 83 LEU A C 1
ATOM 646 O O . LEU A 1 83 ? -1.580 -16.068 -23.305 1.00 60.53 83 LEU A O 1
ATOM 650 N N . SER A 1 84 ? -2.797 -17.739 -24.164 1.00 72.19 84 SER A N 1
ATOM 651 C CA . SER A 1 84 ? -3.496 -16.959 -25.198 1.00 72.19 84 SER A CA 1
ATOM 652 C C . SER A 1 84 ? -4.840 -16.398 -24.722 1.00 72.19 84 SER A C 1
ATOM 654 O O . SER A 1 84 ? -5.303 -15.372 -25.227 1.00 72.19 84 SER A O 1
ATOM 656 N N . GLN A 1 85 ? -5.454 -17.024 -23.714 1.00 75.38 85 GLN A N 1
ATOM 657 C CA . GLN A 1 85 ? -6.710 -16.579 -23.110 1.00 75.38 85 GLN A CA 1
ATOM 658 C C . GLN A 1 85 ? -6.753 -16.896 -21.611 1.00 75.38 85 GLN A C 1
ATOM 660 O O . GLN A 1 85 ? -6.379 -17.987 -21.189 1.00 75.38 85 GLN A O 1
ATOM 665 N N . PHE A 1 86 ? -7.303 -15.978 -20.822 1.00 73.75 86 PHE A N 1
ATOM 666 C CA . PHE A 1 86 ? -7.797 -16.224 -19.470 1.00 73.75 86 PHE A CA 1
ATOM 667 C C . PHE A 1 86 ? -9.304 -15.942 -19.421 1.00 73.75 86 PHE A C 1
ATOM 669 O O . PHE A 1 86 ? -9.772 -15.014 -20.078 1.00 73.75 86 PHE A O 1
ATOM 676 N N . THR A 1 87 ? -10.069 -16.728 -18.668 1.00 79.81 87 THR A N 1
ATOM 677 C CA . THR A 1 87 ? -11.525 -16.567 -18.507 1.00 79.81 87 THR A CA 1
ATOM 678 C C . THR A 1 87 ? -11.902 -16.709 -17.038 1.00 79.81 87 THR A C 1
ATOM 680 O O . THR A 1 87 ? -11.434 -17.625 -16.357 1.00 79.81 87 THR A O 1
ATOM 683 N N . TYR A 1 88 ? -12.735 -15.790 -16.573 1.00 77.94 88 TYR A N 1
ATOM 684 C CA . TYR A 1 88 ? -13.202 -15.650 -15.201 1.00 77.94 88 TYR A CA 1
ATOM 685 C C . TYR A 1 88 ? -14.488 -16.459 -14.929 1.00 77.94 88 TYR A C 1
ATOM 687 O O . TYR A 1 88 ? -15.184 -16.832 -15.878 1.00 77.94 88 TYR A O 1
ATOM 695 N N . PRO A 1 89 ? -14.864 -16.674 -13.651 1.00 83.56 89 PRO A N 1
ATOM 696 C CA . PRO A 1 89 ? -16.123 -17.319 -13.274 1.00 83.56 89 PRO A CA 1
ATOM 697 C C . PRO A 1 89 ? -17.401 -16.594 -13.739 1.00 83.56 89 PRO A C 1
ATOM 699 O O . PRO A 1 89 ? -18.438 -17.236 -13.869 1.00 83.56 89 PRO A O 1
ATOM 702 N N . ASP A 1 90 ? -17.351 -15.282 -14.009 1.00 82.06 90 ASP A N 1
ATOM 703 C CA . ASP A 1 90 ? -18.454 -14.501 -14.607 1.00 82.06 90 ASP A CA 1
ATOM 704 C C . ASP A 1 90 ? -18.484 -14.576 -16.149 1.00 82.06 90 ASP A C 1
ATOM 706 O O . ASP A 1 90 ? -19.320 -13.940 -16.788 1.00 82.06 90 ASP A O 1
ATOM 710 N N . GLY A 1 91 ? -17.585 -15.350 -16.766 1.00 88.19 91 GLY A N 1
ATOM 711 C CA . GLY A 1 91 ? -17.461 -15.464 -18.220 1.00 88.19 91 GLY A CA 1
ATOM 712 C C . GLY A 1 91 ? -16.754 -14.284 -18.895 1.00 88.19 91 GLY A C 1
ATOM 713 O O . GLY A 1 91 ? -16.516 -14.345 -20.104 1.00 88.19 91 GLY A O 1
ATOM 714 N N . ALA A 1 92 ? -16.362 -13.243 -18.149 1.00 77.56 92 ALA A N 1
ATOM 715 C CA . ALA A 1 92 ? -15.441 -12.230 -18.652 1.00 77.56 92 ALA A CA 1
ATOM 716 C C . ALA A 1 92 ? -14.077 -12.870 -18.964 1.00 77.56 92 ALA A C 1
ATOM 718 O O . ALA A 1 92 ? -13.751 -13.966 -18.496 1.00 77.56 92 ALA A O 1
ATOM 719 N N . GLY A 1 93 ? -13.231 -12.200 -19.743 1.00 74.25 93 GLY A N 1
ATOM 720 C CA . GLY A 1 93 ? -11.949 -12.786 -20.116 1.00 74.25 93 GLY A CA 1
ATOM 721 C C . GLY A 1 93 ? -10.950 -11.807 -20.698 1.00 74.25 93 GLY A C 1
ATOM 722 O O . GLY A 1 93 ? -11.284 -10.699 -21.102 1.00 74.25 93 GLY A O 1
ATOM 723 N N . LEU A 1 94 ? -9.704 -12.260 -20.734 1.00 74.88 94 LEU A N 1
ATOM 724 C CA . LEU A 1 94 ? -8.536 -11.512 -21.167 1.00 74.88 94 LEU A CA 1
ATOM 725 C C . LEU A 1 94 ? -7.857 -12.302 -22.279 1.00 74.88 94 LEU A C 1
ATOM 727 O O . LEU A 1 94 ? -7.656 -13.511 -22.161 1.00 74.88 94 LEU A O 1
ATOM 731 N N . ARG A 1 95 ? -7.525 -11.633 -23.378 1.00 77.06 95 ARG A N 1
ATOM 732 C CA . ARG A 1 95 ? -6.902 -12.238 -24.558 1.00 77.06 95 ARG A CA 1
ATOM 733 C C . ARG A 1 95 ? -5.501 -11.695 -24.739 1.00 77.06 95 ARG A C 1
ATOM 735 O O . ARG A 1 95 ? -5.292 -10.486 -24.658 1.00 77.06 95 ARG A O 1
ATOM 742 N N . PHE A 1 96 ? -4.578 -12.586 -25.056 1.00 77.25 96 PHE A N 1
ATOM 743 C CA . PHE A 1 96 ? -3.181 -12.278 -25.309 1.00 77.25 96 PHE A CA 1
ATOM 744 C C . PHE A 1 96 ? -2.840 -12.592 -26.763 1.00 77.25 96 PHE A C 1
ATOM 746 O O . PHE A 1 96 ? -3.404 -13.508 -27.364 1.00 77.25 96 PHE A O 1
ATOM 753 N N . LYS A 1 97 ? -1.879 -11.866 -27.329 1.00 77.56 97 LYS A N 1
ATOM 754 C CA . LYS A 1 97 ? -1.217 -12.260 -28.579 1.00 77.56 97 LYS A CA 1
ATOM 755 C C . LYS A 1 97 ? 0.279 -12.101 -28.428 1.00 77.56 97 LYS A C 1
ATOM 757 O O . LYS A 1 97 ? 0.727 -11.120 -27.840 1.00 77.56 97 LYS A O 1
ATOM 762 N N . PHE A 1 98 ? 1.022 -13.021 -29.025 1.00 73.94 98 PHE A N 1
ATOM 763 C CA . PHE A 1 98 ? 2.477 -13.006 -29.056 1.00 73.94 98 PHE A CA 1
ATOM 764 C C . PHE A 1 98 ? 2.971 -12.960 -30.502 1.00 73.94 98 PHE A C 1
ATOM 766 O O . PHE A 1 98 ? 2.281 -13.425 -31.409 1.00 73.94 98 PHE A O 1
ATOM 773 N N . ASN A 1 99 ? 4.173 -12.430 -30.704 1.00 77.75 99 ASN A N 1
ATOM 774 C CA . ASN A 1 99 ? 4.942 -12.575 -31.937 1.00 77.75 99 ASN A CA 1
ATOM 775 C C . ASN A 1 99 ? 6.406 -12.824 -31.564 1.00 77.75 99 ASN A C 1
ATOM 777 O O . ASN A 1 99 ? 6.900 -12.216 -30.620 1.00 77.75 99 ASN A O 1
ATOM 781 N N . GLU A 1 100 ? 7.073 -13.753 -32.251 1.00 74.50 100 GLU A N 1
ATOM 782 C CA . GLU A 1 100 ? 8.475 -14.146 -31.992 1.00 74.50 100 GLU A CA 1
ATOM 783 C C . GLU A 1 100 ? 8.801 -14.444 -30.504 1.00 74.50 100 GLU A C 1
ATOM 785 O O . GLU A 1 100 ? 9.927 -14.287 -30.041 1.00 74.50 100 GLU A O 1
ATOM 790 N N . GLY A 1 101 ? 7.800 -14.897 -29.736 1.00 58.19 101 GLY A N 1
ATOM 791 C CA . GLY A 1 101 ? 7.898 -15.166 -28.294 1.00 58.19 101 GLY A CA 1
ATOM 792 C C . GLY A 1 101 ? 7.578 -13.979 -27.377 1.00 58.19 101 GLY A C 1
ATOM 793 O O . GLY A 1 101 ? 7.344 -14.193 -26.189 1.00 58.19 101 GLY A O 1
ATOM 794 N N . GLN A 1 102 ? 7.500 -12.755 -27.901 1.00 64.56 102 GLN A N 1
ATOM 795 C CA . GLN A 1 102 ? 7.221 -11.535 -27.138 1.00 64.56 102 GLN A CA 1
ATOM 796 C C . GLN A 1 102 ? 5.716 -11.253 -27.064 1.00 64.56 102 GLN A C 1
ATOM 798 O O . GLN A 1 102 ? 4.994 -11.469 -28.038 1.00 64.56 102 GLN A O 1
ATOM 803 N N . LEU A 1 103 ? 5.228 -10.758 -25.923 1.00 72.69 103 LEU A N 1
ATOM 804 C CA . LEU A 1 103 ? 3.835 -10.327 -25.762 1.00 72.69 103 LEU A CA 1
ATOM 805 C C . LEU A 1 103 ? 3.590 -9.078 -26.615 1.00 72.69 103 LEU A C 1
ATOM 807 O O . LEU A 1 103 ? 4.301 -8.102 -26.466 1.00 72.69 103 LEU A O 1
ATOM 811 N N . GLN A 1 104 ? 2.593 -9.090 -27.494 1.00 80.62 104 GLN A N 1
ATOM 812 C CA . GLN A 1 104 ? 2.295 -7.984 -28.414 1.00 80.62 104 GLN A CA 1
ATOM 813 C C . GLN A 1 104 ? 1.000 -7.254 -28.069 1.00 80.62 104 GLN A C 1
ATOM 815 O O . GLN A 1 104 ? 0.882 -6.058 -28.325 1.00 80.62 104 GLN A O 1
ATOM 820 N N . GLN A 1 105 ? -0.005 -7.967 -27.550 1.00 80.00 105 GLN A N 1
ATOM 821 C CA . GLN A 1 105 ? -1.321 -7.403 -27.235 1.00 80.00 105 GLN A CA 1
ATOM 822 C C . GLN A 1 105 ? -1.925 -8.060 -25.997 1.00 80.00 105 GLN A C 1
ATOM 824 O O . GLN A 1 105 ? -1.818 -9.277 -25.836 1.00 80.00 105 GLN A O 1
ATOM 829 N N . VAL A 1 106 ? -2.623 -7.260 -25.189 1.00 76.38 106 VAL A N 1
ATOM 830 C CA . VAL A 1 106 ? -3.502 -7.710 -24.097 1.00 76.38 106 VAL A CA 1
ATOM 831 C C . VAL A 1 106 ? -4.839 -6.993 -24.253 1.00 76.38 106 VAL A C 1
ATOM 833 O O . VAL A 1 106 ? -4.854 -5.778 -24.447 1.00 76.38 106 VAL A O 1
ATOM 836 N N . ALA A 1 107 ? -5.955 -7.716 -24.189 1.00 76.69 107 ALA A N 1
ATOM 837 C CA . ALA A 1 107 ? -7.283 -7.124 -24.325 1.00 76.69 107 ALA A CA 1
ATOM 838 C C . ALA A 1 107 ? -8.332 -7.787 -23.426 1.00 76.69 107 ALA A C 1
ATOM 840 O O . ALA A 1 107 ? -8.526 -9.000 -23.513 1.00 76.69 107 ALA A O 1
ATOM 841 N N . ALA A 1 108 ? -9.057 -6.985 -22.642 1.00 73.56 108 ALA A N 1
ATOM 842 C CA . ALA A 1 108 ? -10.315 -7.408 -22.011 1.00 73.56 108 ALA A CA 1
ATOM 843 C C . ALA A 1 108 ? -11.499 -7.270 -22.987 1.00 73.56 108 ALA A C 1
ATOM 845 O O . ALA A 1 108 ? -12.380 -8.122 -23.069 1.00 73.56 108 ALA A O 1
ATOM 846 N N . SER A 1 109 ? -11.478 -6.212 -23.799 1.00 81.81 109 SER A N 1
ATOM 847 C CA . SER A 1 109 ? -12.447 -5.933 -24.860 1.00 81.81 109 SER A CA 1
ATOM 848 C C . SER A 1 109 ? -11.740 -5.241 -26.038 1.00 81.81 109 SER A C 1
ATOM 850 O O . SER A 1 109 ? -10.566 -4.883 -25.910 1.00 81.81 109 SER A O 1
ATOM 852 N N . PRO A 1 110 ? -12.400 -5.031 -27.195 1.00 87.00 110 PRO A N 1
ATOM 853 C CA . PRO A 1 110 ? -11.821 -4.248 -28.291 1.00 87.00 110 PRO A CA 1
ATOM 854 C C . PRO A 1 110 ? -11.466 -2.810 -27.884 1.00 87.00 110 PRO A C 1
ATOM 856 O O . PRO A 1 110 ? -10.478 -2.271 -28.376 1.00 87.00 110 PRO A O 1
ATOM 859 N N . GLU A 1 111 ? -12.244 -2.225 -26.966 1.00 86.44 111 GLU A N 1
ATOM 860 C CA . GLU A 1 111 ? -12.002 -0.892 -26.404 1.00 86.44 111 GLU A CA 1
ATOM 861 C C . GLU A 1 111 ? -10.850 -0.911 -25.391 1.00 86.44 111 GLU A C 1
ATOM 863 O O . GLU A 1 111 ? -10.001 -0.027 -25.417 1.00 86.44 111 GLU A O 1
ATOM 868 N N . LYS A 1 112 ? -10.769 -1.940 -24.533 1.00 80.81 112 LYS A N 1
ATOM 869 C CA . LYS A 1 112 ? -9.707 -2.130 -23.528 1.00 80.81 112 LYS A CA 1
ATOM 870 C C . LYS A 1 112 ? -8.537 -2.948 -24.096 1.00 80.81 112 LYS A C 1
ATOM 872 O O . LYS A 1 112 ? -8.231 -4.033 -23.596 1.00 80.81 112 LYS A O 1
ATOM 877 N N . LEU A 1 113 ? -7.922 -2.445 -25.172 1.00 81.69 113 LEU A N 1
ATOM 878 C CA . LEU A 1 113 ? -6.783 -3.052 -25.878 1.00 81.69 113 LEU A CA 1
ATOM 879 C C . LEU A 1 113 ? -5.467 -2.303 -25.610 1.00 81.69 113 LEU A C 1
ATOM 881 O O . LEU A 1 113 ? -5.320 -1.138 -25.981 1.00 81.69 113 LEU A O 1
ATOM 885 N N . TYR A 1 114 ? -4.478 -3.029 -25.095 1.00 78.38 114 TYR A N 1
ATOM 886 C CA . TYR A 1 114 ? -3.085 -2.605 -24.960 1.00 78.38 114 TYR A CA 1
ATOM 887 C C . TYR A 1 114 ? -2.211 -3.260 -26.037 1.00 78.38 114 TYR A C 1
ATOM 889 O O . TYR A 1 114 ? -2.462 -4.406 -26.430 1.00 78.38 114 TYR A O 1
ATOM 897 N N . ARG A 1 115 ? -1.169 -2.560 -26.499 1.00 82.56 115 ARG A N 1
ATOM 898 C CA . ARG A 1 115 ? -0.131 -3.102 -27.396 1.00 82.56 115 ARG A CA 1
ATOM 899 C C . ARG A 1 115 ? 1.272 -2.805 -26.872 1.00 82.56 115 ARG A C 1
ATOM 901 O O . ARG A 1 115 ? 1.464 -1.833 -26.146 1.00 82.56 115 ARG A O 1
ATOM 908 N N . PHE A 1 116 ? 2.224 -3.644 -27.256 1.00 79.25 116 PHE A N 1
ATOM 909 C CA . PHE A 1 116 ? 3.600 -3.631 -26.771 1.00 79.25 116 PHE A CA 1
ATOM 910 C C . PHE A 1 116 ? 4.543 -3.807 -27.968 1.00 79.25 116 PHE A C 1
ATOM 912 O O . PHE A 1 116 ? 4.543 -4.866 -28.599 1.00 79.25 116 PHE A O 1
ATOM 919 N N . ASP A 1 117 ? 5.323 -2.777 -28.291 1.00 81.31 117 ASP A N 1
ATOM 920 C CA . ASP A 1 117 ? 6.191 -2.739 -29.470 1.00 81.31 117 ASP A CA 1
ATOM 921 C C . ASP A 1 117 ? 7.669 -2.800 -29.055 1.00 81.31 117 ASP A C 1
ATOM 923 O O . ASP A 1 117 ? 8.113 -2.083 -28.149 1.00 81.31 117 ASP A O 1
ATOM 927 N N . TYR A 1 118 ? 8.445 -3.649 -29.731 1.00 80.94 118 TYR A N 1
ATOM 928 C CA . TYR A 1 118 ? 9.805 -4.021 -29.333 1.00 80.94 118 TYR A CA 1
ATOM 929 C C . TYR A 1 118 ? 10.826 -3.757 -30.441 1.00 80.94 118 TYR A C 1
ATOM 931 O O . TYR A 1 118 ? 10.522 -3.876 -31.628 1.00 80.94 118 TYR A O 1
ATOM 939 N N . GLN A 1 119 ? 12.071 -3.481 -30.051 1.00 83.00 119 GLN A N 1
ATOM 940 C CA . GLN A 1 119 ? 13.223 -3.422 -30.953 1.00 83.00 119 GLN A CA 1
ATOM 941 C C . GLN A 1 119 ? 14.389 -4.205 -30.346 1.00 83.00 119 GLN A C 1
ATOM 943 O O . GLN A 1 119 ? 14.732 -4.020 -29.181 1.00 83.00 119 GLN A O 1
ATOM 948 N N . GLN A 1 120 ? 14.990 -5.105 -31.132 1.00 79.62 120 GLN A N 1
ATOM 949 C CA . GLN A 1 120 ? 16.100 -5.975 -30.698 1.00 79.62 120 GLN A CA 1
ATOM 950 C C . GLN A 1 120 ? 15.817 -6.745 -29.384 1.00 79.62 120 GLN A C 1
ATOM 952 O O . GLN A 1 120 ? 16.720 -6.989 -28.591 1.00 79.62 120 GLN A O 1
ATOM 957 N N . GLY A 1 121 ? 14.553 -7.112 -29.145 1.00 69.88 121 GLY A N 1
ATOM 958 C CA . GLY A 1 121 ? 14.099 -7.798 -27.931 1.00 69.88 121 GLY A CA 1
ATOM 959 C C . GLY A 1 121 ? 13.664 -6.879 -26.778 1.00 69.88 121 GLY A C 1
ATOM 960 O O . GLY A 1 121 ? 12.941 -7.342 -25.899 1.00 69.88 121 GLY A O 1
ATOM 961 N N . ARG A 1 122 ? 14.009 -5.586 -26.793 1.00 74.31 122 ARG A N 1
ATOM 962 C CA . ARG A 1 122 ? 13.669 -4.614 -25.734 1.00 74.31 122 ARG A CA 1
ATOM 963 C C . ARG A 1 122 ? 12.332 -3.928 -26.002 1.00 74.31 122 ARG A C 1
ATOM 965 O O . ARG A 1 122 ? 12.034 -3.604 -27.149 1.00 74.31 122 ARG A O 1
ATOM 972 N N . LEU A 1 123 ? 11.537 -3.691 -24.956 1.00 75.69 123 LEU A N 1
ATOM 973 C CA . LEU A 1 123 ? 10.247 -2.997 -25.053 1.00 75.69 123 LEU A CA 1
ATOM 974 C C . LEU A 1 123 ? 10.477 -1.502 -25.302 1.00 75.69 123 LEU A C 1
ATOM 976 O O . LEU A 1 123 ? 10.923 -0.793 -24.410 1.00 75.69 123 LEU A O 1
ATOM 980 N N . THR A 1 124 ? 10.153 -1.015 -26.497 1.00 80.75 124 THR A N 1
ATOM 981 C CA . THR A 1 124 ? 10.354 0.394 -26.882 1.00 80.75 124 THR A CA 1
ATOM 982 C C . THR A 1 124 ? 9.110 1.262 -26.733 1.00 80.75 124 THR A C 1
ATOM 984 O O . THR A 1 124 ? 9.237 2.472 -26.550 1.00 80.75 124 THR A O 1
ATOM 987 N N . GLN A 1 125 ? 7.909 0.682 -26.795 1.00 82.75 125 GLN A N 1
ATOM 988 C CA . GLN A 1 125 ? 6.659 1.434 -26.684 1.00 82.75 125 GLN A CA 1
ATOM 989 C C . GLN A 1 125 ? 5.542 0.575 -26.088 1.00 82.75 125 GLN A C 1
ATOM 991 O O . GLN A 1 125 ? 5.428 -0.618 -26.365 1.00 82.75 125 GLN A O 1
ATOM 996 N N . VAL A 1 126 ? 4.701 1.209 -25.274 1.00 79.50 126 VAL A N 1
ATOM 997 C CA . VAL A 1 126 ? 3.447 0.654 -24.760 1.00 79.50 126 VAL A CA 1
ATOM 998 C C . VAL A 1 126 ? 2.323 1.548 -25.251 1.00 79.50 126 VAL A C 1
ATOM 1000 O O . VAL A 1 126 ? 2.264 2.721 -24.880 1.00 79.50 126 VAL A O 1
ATOM 1003 N N . VAL A 1 127 ? 1.433 1.010 -26.082 1.00 82.62 127 VAL A N 1
ATOM 1004 C CA . VAL A 1 127 ? 0.245 1.711 -26.579 1.00 82.62 127 VAL A CA 1
ATOM 1005 C C . VAL A 1 127 ? -0.951 1.328 -25.718 1.00 82.62 127 VAL A C 1
ATOM 1007 O O . VAL A 1 127 ? -1.345 0.165 -25.644 1.00 82.62 127 VAL A O 1
ATOM 1010 N N . PHE A 1 128 ? -1.537 2.331 -25.082 1.00 81.50 128 PHE A N 1
ATOM 1011 C CA . PHE A 1 128 ? -2.716 2.238 -24.238 1.00 81.50 128 PHE A CA 1
ATOM 1012 C C . PHE A 1 128 ? -3.994 2.283 -25.105 1.00 81.50 128 PHE A C 1
ATOM 1014 O O . PHE A 1 128 ? -3.961 2.730 -26.266 1.00 81.50 128 PHE A O 1
ATOM 1021 N N . PRO A 1 129 ? -5.150 1.879 -24.552 1.00 80.38 129 PRO A N 1
ATOM 1022 C CA . PRO A 1 129 ? -6.456 2.140 -25.149 1.00 80.38 129 PRO A CA 1
ATOM 1023 C C . PRO A 1 129 ? -6.607 3.610 -25.579 1.00 80.38 129 PRO A C 1
ATOM 1025 O O . PRO A 1 129 ? -6.019 4.513 -24.987 1.00 80.38 129 PRO A O 1
ATOM 1028 N N . GLY A 1 130 ? -7.342 3.890 -26.655 1.00 81.44 130 GLY A N 1
ATOM 1029 C CA . GLY A 1 130 ? -7.403 5.254 -27.212 1.00 81.44 130 GLY A CA 1
ATOM 1030 C C . GLY A 1 130 ? -6.103 5.761 -27.873 1.00 81.44 130 GLY A C 1
ATOM 1031 O O . GLY A 1 130 ? -6.048 6.914 -28.286 1.00 81.44 130 GLY A O 1
ATOM 1032 N N . GLN A 1 131 ? -5.084 4.903 -28.038 1.00 87.12 131 GLN A N 1
ATOM 1033 C CA . GLN A 1 131 ? -3.852 5.149 -28.816 1.00 87.12 131 GLN A CA 1
ATOM 1034 C C . GLN A 1 131 ? -2.858 6.170 -28.226 1.00 87.12 131 GLN A C 1
ATOM 1036 O O . GLN A 1 131 ? -1.964 6.632 -28.935 1.00 87.12 131 GLN A O 1
ATOM 1041 N N . LYS A 1 132 ? -2.944 6.485 -26.929 1.00 86.12 132 LYS A N 1
ATOM 1042 C CA . LYS A 1 132 ? -1.835 7.139 -26.205 1.00 86.12 132 LYS A CA 1
ATOM 1043 C C . LYS A 1 132 ? -0.712 6.136 -25.954 1.00 86.12 132 LYS A C 1
ATOM 1045 O O . LYS A 1 132 ? -0.967 4.934 -25.918 1.00 86.12 132 LYS A O 1
ATOM 1050 N N . SER A 1 133 ? 0.526 6.597 -25.775 1.00 83.38 133 SER A N 1
ATOM 1051 C CA . SER A 1 133 ? 1.651 5.680 -25.570 1.00 83.38 133 SER A CA 1
ATOM 1052 C C . SER A 1 133 ? 2.765 6.229 -24.698 1.00 83.38 133 SER A C 1
ATOM 1054 O O . SER A 1 133 ? 3.141 7.385 -24.858 1.00 83.38 133 SER A O 1
ATOM 1056 N N . GLN A 1 134 ? 3.345 5.351 -23.887 1.00 79.12 134 GLN A N 1
ATOM 1057 C CA . GLN A 1 134 ? 4.604 5.548 -23.167 1.00 79.12 134 GLN A CA 1
ATOM 1058 C C . GLN A 1 134 ? 5.746 4.949 -24.004 1.00 79.12 134 GLN A C 1
ATOM 1060 O O . GLN A 1 134 ? 5.543 3.918 -24.653 1.00 79.12 134 GLN A O 1
ATOM 1065 N N . GLN A 1 135 ? 6.923 5.579 -24.030 1.00 82.94 135 GLN A N 1
ATOM 1066 C CA . GLN A 1 135 ? 8.072 5.129 -24.836 1.00 82.94 135 GLN A CA 1
ATOM 1067 C C . GLN A 1 135 ? 9.356 5.015 -24.008 1.00 82.94 135 GLN A C 1
ATOM 1069 O O . GLN A 1 135 ? 9.558 5.749 -23.040 1.00 82.94 135 GLN A O 1
ATOM 1074 N N . PHE A 1 136 ? 10.241 4.117 -24.434 1.00 79.12 136 PHE A N 1
ATOM 1075 C CA . PHE A 1 136 ? 11.488 3.759 -23.765 1.00 79.12 136 PHE A CA 1
ATOM 1076 C C . PHE A 1 136 ? 12.648 3.822 -24.771 1.00 79.12 136 PHE A C 1
ATOM 1078 O O . PHE A 1 136 ? 12.635 3.132 -25.791 1.00 79.12 136 PHE A O 1
ATOM 1085 N N . ILE A 1 137 ? 13.647 4.667 -24.499 1.00 81.81 137 ILE A N 1
ATOM 1086 C CA . ILE A 1 137 ? 14.785 4.923 -25.395 1.00 81.81 137 ILE A CA 1
ATOM 1087 C C . ILE A 1 137 ? 16.067 4.393 -24.760 1.00 81.81 137 ILE A C 1
ATOM 1089 O O . ILE A 1 137 ? 16.504 4.884 -23.717 1.00 81.81 137 ILE A O 1
ATOM 1093 N N . TYR A 1 138 ? 16.705 3.435 -25.423 1.00 80.56 138 TYR A N 1
ATOM 1094 C CA . TYR A 1 138 ? 17.931 2.780 -24.966 1.00 80.56 138 TYR A CA 1
ATOM 1095 C C . TYR A 1 138 ? 19.181 3.383 -25.629 1.00 80.56 138 TYR A C 1
ATOM 1097 O O . TYR A 1 138 ? 19.118 3.843 -26.769 1.00 80.56 138 TYR A O 1
ATOM 1105 N N . ASN A 1 139 ? 20.311 3.394 -24.919 1.00 80.31 139 ASN A N 1
ATOM 1106 C CA . ASN A 1 139 ? 21.618 3.762 -25.476 1.00 80.31 139 ASN A CA 1
ATOM 1107 C C . ASN A 1 139 ? 22.265 2.581 -26.237 1.00 80.31 139 ASN A C 1
ATOM 1109 O O . ASN A 1 139 ? 21.732 1.472 -26.257 1.00 80.31 139 ASN A O 1
ATOM 1113 N N . GLU A 1 140 ? 23.437 2.799 -26.844 1.00 81.19 140 GLU A N 1
ATOM 1114 C CA . GLU A 1 140 ? 24.172 1.760 -27.595 1.00 81.19 140 GLU A CA 1
ATOM 1115 C C . GLU A 1 140 ? 24.611 0.559 -26.734 1.00 81.19 140 GLU A C 1
ATOM 1117 O O . GLU A 1 140 ? 24.807 -0.535 -27.260 1.00 81.19 140 GLU A O 1
ATOM 1122 N N . LEU A 1 141 ? 24.727 0.737 -25.411 1.00 75.88 141 LEU A N 1
ATOM 1123 C CA . LEU A 1 141 ? 25.008 -0.340 -24.453 1.00 75.88 141 LEU A CA 1
ATOM 1124 C C . LEU A 1 141 ? 23.745 -1.130 -24.064 1.00 75.88 141 LEU A C 1
ATOM 1126 O O . LEU A 1 141 ? 23.853 -2.195 -23.460 1.00 75.88 141 LEU A O 1
ATOM 1130 N N . GLY A 1 142 ? 22.556 -0.639 -24.428 1.00 71.69 142 GLY A N 1
ATOM 1131 C CA . GLY A 1 142 ? 21.267 -1.248 -24.105 1.00 71.69 142 GLY A CA 1
ATOM 1132 C C . GLY A 1 142 ? 20.583 -0.720 -22.847 1.00 71.69 142 GLY A C 1
ATOM 1133 O O . GLY A 1 142 ? 19.546 -1.245 -22.459 1.00 71.69 142 GLY A O 1
ATOM 1134 N N . GLU A 1 143 ? 21.122 0.317 -22.213 1.00 73.12 143 GLU A N 1
ATOM 1135 C CA . GLU A 1 143 ? 20.570 0.900 -20.990 1.00 73.12 143 GLU A CA 1
ATOM 1136 C C . GLU A 1 143 ? 19.503 1.950 -21.332 1.00 73.12 143 GLU A C 1
ATOM 1138 O O . GLU A 1 143 ? 19.718 2.799 -22.201 1.00 73.12 143 GLU A O 1
ATOM 1143 N N . LEU A 1 144 ? 18.365 1.948 -20.629 1.00 73.25 144 LEU A N 1
ATOM 1144 C CA . LEU A 1 144 ? 17.362 3.015 -20.732 1.00 73.25 144 LEU A CA 1
ATOM 1145 C C . LEU A 1 144 ? 17.994 4.384 -20.409 1.00 73.25 144 LEU A C 1
ATOM 1147 O O . LEU A 1 144 ? 18.477 4.635 -19.305 1.00 73.25 144 LEU A O 1
ATOM 1151 N N . SER A 1 145 ? 17.956 5.274 -21.394 1.00 80.62 145 SER A N 1
ATOM 1152 C CA . SER A 1 145 ? 18.529 6.625 -21.373 1.00 80.62 145 SER A CA 1
ATOM 1153 C C . SER A 1 145 ? 17.458 7.717 -21.318 1.00 80.62 145 SER A C 1
ATOM 1155 O O . SER A 1 145 ? 17.702 8.805 -20.792 1.00 80.62 145 SER A O 1
ATOM 1157 N N . ALA A 1 146 ? 16.245 7.425 -21.798 1.00 80.69 146 ALA A N 1
ATOM 1158 C CA . ALA A 1 146 ? 15.080 8.277 -21.610 1.00 80.69 146 ALA A CA 1
ATOM 1159 C C . ALA A 1 146 ? 13.774 7.473 -21.571 1.00 80.69 146 ALA A C 1
ATOM 1161 O O . ALA A 1 146 ? 13.640 6.447 -22.236 1.00 80.69 146 ALA A O 1
ATOM 1162 N N . GLN A 1 147 ? 12.807 7.994 -20.823 1.00 81.12 147 GLN A N 1
ATOM 1163 C CA . GLN A 1 147 ? 11.411 7.564 -20.799 1.00 81.12 147 GLN A CA 1
ATOM 1164 C C . GLN A 1 147 ? 10.551 8.739 -21.272 1.00 81.12 147 GLN A C 1
ATOM 1166 O O . GLN A 1 147 ? 10.778 9.873 -20.847 1.00 81.12 147 GLN A O 1
ATOM 1171 N N . ILE A 1 148 ? 9.573 8.470 -22.135 1.00 82.81 148 ILE A N 1
ATOM 1172 C CA . ILE A 1 148 ? 8.575 9.449 -22.580 1.00 82.81 148 ILE A CA 1
ATOM 1173 C C . ILE A 1 148 ? 7.211 9.035 -22.023 1.00 82.81 148 ILE A C 1
ATOM 1175 O O . ILE A 1 148 ? 6.784 7.899 -22.244 1.00 82.81 148 ILE A O 1
ATOM 1179 N N . ASP A 1 149 ? 6.556 9.935 -21.289 1.00 78.50 149 ASP A N 1
ATOM 1180 C CA . ASP A 1 149 ? 5.211 9.734 -20.734 1.00 78.50 149 ASP A CA 1
ATOM 1181 C C . ASP A 1 149 ? 4.115 9.833 -21.822 1.00 78.50 149 ASP A C 1
ATOM 1183 O O . ASP A 1 149 ? 4.376 10.165 -22.984 1.00 78.50 149 ASP A O 1
ATOM 1187 N N . ARG A 1 150 ? 2.858 9.572 -21.456 1.00 85.19 150 ARG A N 1
ATOM 1188 C CA . ARG A 1 150 ? 1.707 9.617 -22.377 1.00 85.19 150 ARG A CA 1
ATOM 1189 C C . ARG A 1 150 ? 1.304 11.041 -22.797 1.00 85.19 150 ARG A C 1
ATOM 1191 O O . ARG A 1 150 ? 0.549 11.180 -23.762 1.00 85.19 150 ARG A O 1
ATOM 1198 N N . ASN A 1 151 ? 1.821 12.080 -22.131 1.00 85.94 151 ASN A N 1
ATOM 1199 C CA . ASN A 1 151 ? 1.729 13.487 -22.546 1.00 85.94 151 ASN A CA 1
ATOM 1200 C C . ASN A 1 151 ? 2.882 13.910 -23.492 1.00 85.94 151 ASN A C 1
ATOM 1202 O O . ASN A 1 151 ? 2.854 15.028 -24.009 1.00 85.94 151 ASN A O 1
ATOM 1206 N N . GLY A 1 152 ? 3.899 13.066 -23.712 1.00 90.38 152 GLY A N 1
ATOM 1207 C CA . GLY A 1 152 ? 5.105 13.385 -24.490 1.00 90.38 152 GLY A CA 1
ATOM 1208 C C . GLY A 1 152 ? 6.268 13.987 -23.683 1.00 90.38 152 GLY A C 1
ATOM 1209 O O . GLY A 1 152 ? 7.239 14.464 -24.274 1.00 90.38 152 GLY A O 1
ATOM 1210 N N . GLN A 1 153 ? 6.194 13.985 -22.352 1.00 86.88 153 GLN A N 1
ATOM 1211 C CA . GLN A 1 153 ? 7.197 14.546 -21.444 1.00 86.88 153 GLN A CA 1
ATOM 1212 C C . GLN A 1 153 ? 8.354 13.573 -21.224 1.00 86.88 153 GLN A C 1
ATOM 1214 O O . GLN A 1 153 ? 8.148 12.375 -21.042 1.00 86.88 153 GLN A O 1
ATOM 1219 N N . ILE A 1 154 ? 9.589 14.083 -21.251 1.00 88.19 154 ILE A N 1
ATOM 1220 C CA . ILE A 1 154 ? 10.788 13.243 -21.386 1.00 88.19 154 ILE A CA 1
ATOM 1221 C C . ILE A 1 154 ? 11.653 13.289 -20.123 1.00 88.19 154 ILE A C 1
ATOM 1223 O O . ILE A 1 154 ? 12.392 14.253 -19.902 1.00 88.19 154 ILE A O 1
ATOM 1227 N N . HIS A 1 155 ? 11.628 12.201 -19.359 1.00 80.06 155 HIS A N 1
ATOM 1228 C CA . HIS A 1 155 ? 12.543 11.930 -18.251 1.00 80.06 155 HIS A CA 1
ATOM 1229 C C . HIS A 1 155 ? 13.832 11.320 -18.819 1.00 80.06 155 HIS A C 1
ATOM 1231 O O . HIS A 1 155 ? 13.782 10.528 -19.762 1.00 80.06 155 HIS A O 1
ATOM 1237 N N . ARG A 1 156 ? 15.000 11.697 -18.292 1.00 84.50 156 ARG A N 1
ATOM 1238 C CA . ARG A 1 156 ? 16.310 11.238 -18.791 1.00 84.50 156 ARG A CA 1
ATOM 1239 C C . ARG A 1 156 ? 17.164 10.643 -17.688 1.00 84.50 156 ARG A C 1
ATOM 1241 O O . ARG A 1 156 ? 17.206 11.159 -16.573 1.00 84.50 156 ARG A O 1
ATOM 1248 N N . PHE A 1 157 ? 17.905 9.610 -18.054 1.00 80.69 157 PHE A N 1
ATOM 1249 C CA . PHE A 1 157 ? 18.812 8.867 -17.196 1.00 80.69 157 PHE A CA 1
ATOM 1250 C C . PHE A 1 157 ? 20.215 8.960 -17.795 1.00 80.69 157 PHE A C 1
ATOM 1252 O O . PHE A 1 157 ? 20.417 8.683 -18.976 1.00 80.69 157 PHE A O 1
ATOM 1259 N N . SER A 1 158 ? 21.194 9.369 -16.992 1.00 79.81 158 SER A N 1
ATOM 1260 C CA . SER A 1 158 ? 22.610 9.363 -17.383 1.00 79.81 158 SER A CA 1
ATOM 1261 C C . SER A 1 158 ? 23.393 8.414 -16.488 1.00 79.81 158 SER A C 1
ATOM 1263 O O . SER A 1 158 ? 22.992 8.186 -15.344 1.00 79.81 158 SER A O 1
ATOM 1265 N N . ARG A 1 159 ? 24.492 7.844 -16.996 1.00 80.56 159 ARG A N 1
ATOM 1266 C CA . ARG A 1 159 ? 25.253 6.793 -16.306 1.00 80.56 159 ARG A CA 1
ATOM 1267 C C . ARG A 1 159 ? 26.755 7.064 -16.264 1.00 80.56 159 ARG A C 1
ATOM 1269 O O . ARG A 1 159 ? 27.269 7.896 -17.013 1.00 80.56 159 ARG A O 1
ATOM 1276 N N . THR A 1 160 ? 27.441 6.413 -15.328 1.00 76.75 160 THR A N 1
ATOM 1277 C CA . THR A 1 160 ? 28.909 6.326 -15.290 1.00 76.75 160 THR A CA 1
ATOM 1278 C C . THR A 1 160 ? 29.392 5.335 -16.361 1.00 76.75 160 THR A C 1
ATOM 1280 O O . THR A 1 160 ? 28.598 4.515 -16.822 1.00 76.75 160 THR A O 1
ATOM 1283 N N . PRO A 1 161 ? 30.683 5.333 -16.749 1.00 76.88 161 PRO A N 1
ATOM 1284 C CA . PRO A 1 161 ? 31.229 4.313 -17.656 1.00 76.88 161 PRO A CA 1
ATOM 1285 C C . PRO A 1 161 ? 31.085 2.868 -17.144 1.00 76.88 161 PRO A C 1
ATOM 1287 O O . PRO A 1 161 ? 31.087 1.935 -17.938 1.00 76.88 161 PRO A O 1
ATOM 1290 N N . ASN A 1 162 ? 30.908 2.687 -15.829 1.00 70.38 162 ASN A N 1
ATOM 1291 C CA . ASN A 1 162 ? 30.653 1.394 -15.183 1.00 70.38 162 ASN A CA 1
ATOM 1292 C C . ASN A 1 162 ? 29.152 1.019 -15.171 1.00 70.38 162 ASN A C 1
ATOM 1294 O O . ASN A 1 162 ? 28.750 0.040 -14.537 1.00 70.38 162 ASN A O 1
ATOM 1298 N N . GLY A 1 163 ? 28.309 1.815 -15.836 1.00 69.00 163 GLY A N 1
ATOM 1299 C CA . GLY A 1 163 ? 26.866 1.627 -15.931 1.00 69.00 163 GLY A CA 1
ATOM 1300 C C . GLY A 1 163 ? 26.081 2.036 -14.682 1.00 69.00 163 GLY A C 1
ATOM 1301 O O . GLY A 1 163 ? 24.895 1.743 -14.621 1.00 69.00 163 GLY A O 1
ATOM 1302 N N . GLN A 1 164 ? 26.668 2.689 -13.670 1.00 70.88 164 GLN A N 1
ATOM 1303 C CA . GLN A 1 164 ? 25.915 3.167 -12.490 1.00 70.88 164 GLN A CA 1
ATOM 1304 C C . GLN A 1 164 ? 25.065 4.393 -12.848 1.00 70.88 164 GLN A C 1
ATOM 1306 O O . GLN A 1 164 ? 25.474 5.202 -13.678 1.00 70.88 164 GLN A O 1
ATOM 1311 N N . LEU A 1 165 ? 23.900 4.568 -12.220 1.00 74.06 165 LEU A N 1
ATOM 1312 C CA . LEU A 1 165 ? 23.044 5.742 -12.430 1.00 74.06 165 LEU A CA 1
ATOM 1313 C C . LEU A 1 165 ? 23.744 7.007 -11.915 1.00 74.06 165 LEU A C 1
ATOM 1315 O O . LEU A 1 165 ? 23.968 7.130 -10.726 1.00 74.06 165 LEU A O 1
ATOM 1319 N N . ARG A 1 166 ? 24.065 7.956 -12.798 1.00 81.50 166 ARG A N 1
ATOM 1320 C CA . ARG A 1 166 ? 24.759 9.213 -12.467 1.00 81.50 166 ARG A CA 1
ATOM 1321 C C . ARG A 1 166 ? 23.797 10.373 -12.216 1.00 81.50 166 ARG A C 1
ATOM 1323 O O . ARG A 1 166 ? 24.070 11.223 -11.375 1.00 81.50 166 ARG A O 1
ATOM 1330 N N . ALA A 1 167 ? 22.690 10.438 -12.955 1.00 81.06 167 ALA A N 1
ATOM 1331 C CA . ALA A 1 167 ? 21.648 11.437 -12.727 1.00 81.06 167 ALA A CA 1
ATOM 1332 C C . ALA A 1 167 ? 20.297 11.017 -13.315 1.00 81.06 167 ALA A C 1
ATOM 1334 O O . ALA A 1 167 ? 20.255 10.419 -14.396 1.00 81.06 167 ALA A O 1
ATOM 1335 N N . ILE A 1 168 ? 19.219 11.419 -12.638 1.00 80.31 168 ILE A N 1
ATOM 1336 C CA . ILE A 1 168 ? 17.853 11.477 -13.174 1.00 80.31 168 ILE A CA 1
ATOM 1337 C C . ILE A 1 168 ? 17.548 12.949 -13.456 1.00 80.31 168 ILE A C 1
ATOM 1339 O O . ILE A 1 168 ? 17.728 13.793 -12.575 1.00 80.31 168 ILE A O 1
ATOM 1343 N N . LYS A 1 169 ? 17.078 13.260 -14.666 1.00 86.25 169 LYS A N 1
ATOM 1344 C CA . LYS A 1 169 ? 16.666 14.604 -15.086 1.00 86.25 169 LYS A CA 1
ATOM 1345 C C . LYS A 1 169 ? 15.201 14.596 -15.517 1.00 86.25 169 LYS A C 1
ATOM 1347 O O . LYS A 1 169 ? 14.817 13.793 -16.368 1.00 86.25 169 LYS A O 1
ATOM 1352 N N . ASP A 1 170 ? 14.404 15.478 -14.928 1.00 84.88 170 ASP A N 1
ATOM 1353 C CA . ASP A 1 170 ? 12.959 15.568 -15.156 1.00 84.88 170 ASP A CA 1
ATOM 1354 C C . ASP A 1 170 ? 12.603 16.421 -16.402 1.00 84.88 170 ASP A C 1
ATOM 1356 O O . ASP A 1 170 ? 13.497 17.021 -17.017 1.00 84.88 170 ASP A O 1
ATOM 1360 N N . PRO A 1 171 ? 11.317 16.494 -16.805 1.00 90.25 171 PRO A N 1
ATOM 1361 C CA . PRO A 1 171 ? 10.885 17.300 -17.952 1.00 90.25 171 PRO A CA 1
ATOM 1362 C C . PRO A 1 171 ? 11.060 18.818 -17.775 1.00 90.25 171 PRO A C 1
ATOM 1364 O O . PRO A 1 171 ? 11.229 19.524 -18.767 1.00 90.25 171 PRO A O 1
ATOM 1367 N N . LEU A 1 172 ? 11.086 19.322 -16.533 1.00 90.88 172 LEU A N 1
ATOM 1368 C CA . LEU A 1 172 ? 11.439 20.716 -16.210 1.00 90.88 172 LEU A CA 1
ATOM 1369 C C . LEU A 1 172 ? 12.949 20.983 -16.351 1.00 90.88 172 LEU A C 1
ATOM 1371 O O . LEU A 1 172 ? 13.398 22.127 -16.298 1.00 90.88 172 LEU A O 1
ATOM 1375 N N . GLY A 1 173 ? 13.750 19.933 -16.531 1.00 90.88 173 GLY A N 1
ATOM 1376 C CA . GLY A 1 173 ? 15.196 19.998 -16.645 1.00 90.88 173 GLY A CA 1
ATOM 1377 C C . GLY A 1 173 ? 15.933 20.071 -15.305 1.00 90.88 173 GLY A C 1
ATOM 1378 O O . GLY A 1 173 ? 17.159 20.231 -15.315 1.00 90.88 173 GLY A O 1
ATOM 1379 N N . ARG A 1 174 ? 15.228 19.916 -14.180 1.00 89.12 174 ARG A N 1
ATOM 1380 C CA . ARG A 1 174 ? 15.819 19.757 -12.845 1.00 89.12 174 ARG A CA 1
ATOM 1381 C C . ARG A 1 174 ? 16.455 18.370 -12.747 1.00 89.12 174 ARG A C 1
ATOM 1383 O O . ARG A 1 174 ? 16.041 17.442 -13.443 1.00 89.12 174 ARG A O 1
ATOM 1390 N N . SER A 1 175 ? 17.481 18.220 -11.912 1.00 87.38 175 SER A N 1
ATOM 1391 C CA . SER A 1 175 ? 18.261 16.981 -11.843 1.00 87.38 175 SER A CA 1
ATOM 1392 C C . SER A 1 175 ? 18.544 16.560 -10.411 1.00 87.38 175 SER A C 1
ATOM 1394 O O . SER A 1 175 ? 18.999 17.369 -9.609 1.00 87.38 175 SER A O 1
ATOM 1396 N N . VAL A 1 176 ? 18.360 15.270 -10.148 1.00 79.88 176 VAL A N 1
ATOM 1397 C CA . VAL A 1 176 ? 18.988 14.553 -9.034 1.00 79.88 176 VAL A CA 1
ATOM 1398 C C . VAL A 1 176 ? 20.287 13.959 -9.571 1.00 79.88 176 VAL A C 1
ATOM 1400 O O . VAL A 1 176 ? 20.278 13.374 -10.657 1.00 79.88 176 VAL A O 1
ATOM 1403 N N . GLN A 1 177 ? 21.393 14.113 -8.851 1.00 83.94 177 GLN A N 1
ATOM 1404 C CA . GLN A 1 177 ? 22.697 13.539 -9.198 1.00 83.94 177 GLN A CA 1
ATOM 1405 C C . GLN A 1 177 ? 23.150 12.557 -8.118 1.00 83.94 177 GLN A C 1
ATOM 1407 O O . GLN A 1 177 ? 22.836 12.740 -6.945 1.00 83.94 177 GLN A O 1
ATOM 1412 N N . PHE A 1 178 ? 23.906 11.546 -8.532 1.00 85.00 178 PHE A N 1
ATOM 1413 C CA . PHE A 1 178 ? 24.440 10.472 -7.703 1.00 85.00 178 PHE A CA 1
ATOM 1414 C C . PHE A 1 178 ? 25.962 10.490 -7.869 1.00 85.00 178 PHE A C 1
ATOM 1416 O O . PHE A 1 178 ? 26.459 10.399 -8.999 1.00 85.00 178 PHE A O 1
ATOM 1423 N N . LEU A 1 179 ? 26.693 10.660 -6.771 1.00 81.94 179 LEU A N 1
ATOM 1424 C CA . LEU A 1 179 ? 28.156 10.663 -6.747 1.00 81.94 179 LEU A CA 1
ATOM 1425 C C . LEU A 1 179 ? 28.666 9.392 -6.071 1.00 81.94 179 LEU A C 1
ATOM 1427 O O . LEU A 1 179 ? 28.016 8.856 -5.175 1.00 81.94 179 LEU A O 1
ATOM 1431 N N . TYR A 1 180 ? 29.818 8.917 -6.533 1.00 80.81 180 TYR A N 1
ATOM 1432 C CA . TYR A 1 180 ? 30.411 7.660 -6.101 1.00 80.81 180 TYR A CA 1
ATOM 1433 C C . TYR A 1 180 ? 31.916 7.824 -5.866 1.00 80.81 180 TYR A C 1
ATOM 1435 O O . TYR A 1 180 ? 32.546 8.655 -6.527 1.00 80.81 180 TYR A O 1
ATOM 1443 N N . ASP A 1 181 ? 32.478 7.015 -4.969 1.00 81.69 181 ASP A N 1
ATOM 1444 C CA . ASP A 1 181 ? 33.926 6.899 -4.753 1.00 81.69 181 ASP A CA 1
ATOM 1445 C C . ASP A 1 181 ? 34.599 5.968 -5.789 1.00 81.69 181 ASP A C 1
ATOM 1447 O O . ASP A 1 181 ? 33.982 5.536 -6.769 1.00 81.69 181 ASP A O 1
ATOM 1451 N N . GLU A 1 182 ? 35.892 5.682 -5.606 1.00 80.62 182 GLU A N 1
ATOM 1452 C CA . GLU A 1 182 ? 36.675 4.827 -6.513 1.00 80.62 182 GLU A CA 1
ATOM 1453 C C . GLU A 1 182 ? 36.283 3.341 -6.413 1.00 80.62 182 GLU A C 1
ATOM 1455 O O . GLU A 1 182 ? 36.417 2.585 -7.378 1.00 80.62 182 GLU A O 1
ATOM 1460 N N . GLN A 1 183 ? 35.755 2.931 -5.260 1.00 75.44 183 GLN A N 1
ATOM 1461 C CA . GLN A 1 183 ? 35.175 1.619 -4.979 1.00 75.44 183 GLN A CA 1
ATOM 1462 C C . GLN A 1 183 ? 33.768 1.498 -5.601 1.00 75.44 183 GLN A C 1
ATOM 1464 O O . GLN A 1 183 ? 33.308 0.398 -5.916 1.00 75.44 183 GLN A O 1
ATOM 1469 N N . GLY A 1 184 ? 33.122 2.642 -5.836 1.00 72.44 184 GLY A N 1
ATOM 1470 C CA . GLY A 1 184 ? 31.814 2.847 -6.437 1.00 72.44 184 GLY A CA 1
ATOM 1471 C C . GLY A 1 184 ? 30.641 2.808 -5.451 1.00 72.44 184 GLY A C 1
ATOM 1472 O O . GLY A 1 184 ? 29.505 2.608 -5.895 1.00 72.44 184 GLY A O 1
ATOM 1473 N N . LEU A 1 185 ? 30.885 2.985 -4.149 1.00 72.88 185 LEU A N 1
ATOM 1474 C CA . LEU A 1 185 ? 29.848 3.225 -3.136 1.00 72.88 185 LEU A CA 1
ATOM 1475 C C . LEU A 1 185 ? 29.241 4.618 -3.342 1.00 72.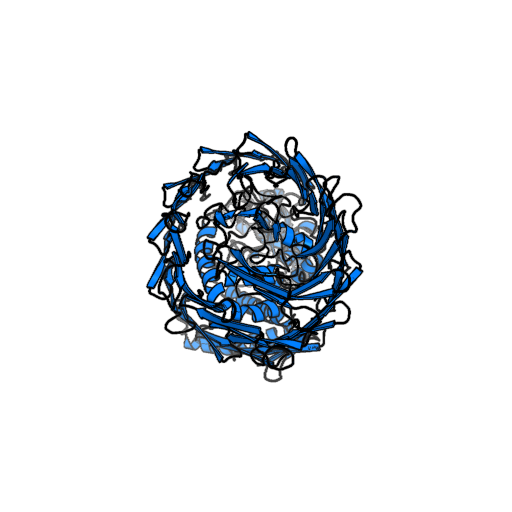88 185 LEU A C 1
ATOM 1477 O O . LEU A 1 185 ? 29.892 5.512 -3.877 1.00 72.88 185 LEU A O 1
ATOM 1481 N N . LEU A 1 186 ? 27.970 4.801 -2.973 1.00 76.06 186 LEU A N 1
ATOM 1482 C CA . LEU A 1 186 ? 27.257 6.070 -3.157 1.00 76.06 186 LEU A CA 1
ATOM 1483 C C . LEU A 1 186 ? 27.722 7.069 -2.091 1.00 76.06 186 LEU A C 1
ATOM 1485 O O . LEU A 1 186 ? 27.288 6.963 -0.952 1.00 76.06 186 LEU A O 1
ATOM 1489 N N . THR A 1 187 ? 28.566 8.039 -2.446 1.00 79.12 187 THR A N 1
ATOM 1490 C CA . THR A 1 187 ? 29.026 9.070 -1.498 1.00 79.12 187 THR A CA 1
ATOM 1491 C C . THR A 1 187 ? 28.004 10.173 -1.320 1.00 79.12 187 THR A C 1
ATOM 1493 O O . THR A 1 187 ? 27.879 10.711 -0.226 1.00 79.12 187 THR A O 1
ATOM 1496 N N . ASP A 1 188 ? 27.274 10.545 -2.378 1.00 80.44 188 ASP A N 1
ATOM 1497 C CA . ASP A 1 188 ? 26.343 11.668 -2.311 1.00 80.44 188 ASP A CA 1
ATOM 1498 C C . ASP A 1 188 ? 25.123 11.531 -3.217 1.00 80.44 188 ASP A C 1
ATOM 1500 O O . ASP A 1 188 ? 25.207 11.075 -4.360 1.00 80.44 188 ASP A O 1
ATOM 1504 N N . LEU A 1 189 ? 24.013 12.100 -2.751 1.00 81.56 189 LEU A N 1
ATOM 1505 C CA . LEU A 1 189 ? 22.937 12.600 -3.601 1.00 81.56 189 LEU A CA 1
ATOM 1506 C C . LEU A 1 189 ? 22.997 14.132 -3.642 1.00 81.56 189 LEU A C 1
ATOM 1508 O O . LEU A 1 189 ? 23.166 14.778 -2.608 1.00 81.56 189 LEU A O 1
ATOM 1512 N N . VAL A 1 190 ? 22.847 14.731 -4.823 1.00 84.25 190 VAL A N 1
ATOM 1513 C CA . VAL A 1 190 ? 22.701 16.190 -4.987 1.00 84.25 190 VAL A CA 1
ATOM 1514 C C . VAL A 1 190 ? 21.355 16.477 -5.634 1.00 84.25 190 VAL A C 1
ATOM 1516 O O . VAL A 1 190 ? 21.034 15.929 -6.690 1.00 84.25 190 VAL A O 1
ATOM 1519 N N . PHE A 1 191 ? 20.563 17.323 -4.987 1.00 83.75 191 PHE A N 1
ATOM 1520 C CA . PHE A 1 191 ? 19.170 17.582 -5.334 1.00 83.75 191 PHE A CA 1
ATOM 1521 C C . PHE A 1 191 ? 19.008 18.778 -6.296 1.00 83.75 191 PHE A C 1
ATOM 1523 O O . PHE A 1 191 ? 19.930 19.587 -6.443 1.00 83.75 191 PHE A O 1
ATOM 1530 N N . PRO A 1 192 ? 17.834 18.935 -6.942 1.00 87.94 192 PRO A N 1
ATOM 1531 C CA . PRO A 1 192 ? 17.487 20.102 -7.758 1.00 87.94 192 PRO A CA 1
ATOM 1532 C C . PRO A 1 192 ? 17.838 21.471 -7.157 1.00 87.94 192 PRO A C 1
ATOM 1534 O O . PRO A 1 192 ? 18.340 22.343 -7.866 1.00 87.94 192 PRO A O 1
ATOM 1537 N N . ASP A 1 193 ? 17.620 21.649 -5.854 1.00 89.50 193 ASP A N 1
ATOM 1538 C CA . ASP A 1 193 ? 17.898 22.872 -5.087 1.00 89.50 193 ASP A CA 1
ATOM 1539 C C . ASP A 1 193 ? 19.384 23.066 -4.707 1.00 89.50 193 ASP A C 1
ATOM 1541 O O . ASP A 1 193 ? 19.725 24.022 -4.014 1.00 89.50 193 ASP A O 1
ATOM 1545 N N . GLN A 1 194 ? 20.269 22.182 -5.181 1.00 91.62 194 GLN A N 1
ATOM 1546 C CA . GLN A 1 194 ? 21.699 22.093 -4.858 1.00 91.62 194 GLN A CA 1
ATOM 1547 C C . GLN A 1 194 ? 22.021 21.719 -3.401 1.00 91.62 194 GLN A C 1
ATOM 1549 O O . GLN A 1 194 ? 23.193 21.719 -3.019 1.00 91.62 194 GLN A O 1
ATOM 1554 N N . THR A 1 195 ? 21.028 21.331 -2.595 1.00 87.50 195 THR A N 1
ATOM 1555 C CA . THR A 1 195 ? 21.301 20.657 -1.319 1.00 87.50 195 THR A CA 1
ATOM 1556 C C . THR A 1 195 ? 21.900 19.269 -1.568 1.00 87.50 195 THR A C 1
ATOM 1558 O O . THR A 1 195 ? 21.727 18.665 -2.633 1.00 87.50 195 THR A O 1
ATOM 1561 N N . ARG A 1 196 ? 22.644 18.766 -0.581 1.00 86.81 196 ARG A N 1
ATOM 1562 C CA . ARG A 1 196 ? 23.402 17.512 -0.655 1.00 86.81 196 ARG A CA 1
ATOM 1563 C C . ARG A 1 196 ? 22.938 16.534 0.419 1.00 86.81 196 ARG A C 1
ATOM 1565 O O . ARG A 1 196 ? 22.447 16.940 1.470 1.00 86.81 196 ARG A O 1
ATOM 1572 N N . GLN A 1 197 ? 23.124 15.254 0.134 1.00 79.31 197 GLN A N 1
ATOM 1573 C CA . GLN A 1 197 ? 22.975 14.152 1.065 1.00 79.31 197 GLN A CA 1
ATOM 1574 C C . GLN A 1 197 ? 24.217 13.259 1.016 1.00 79.31 197 GLN A C 1
ATOM 1576 O O . GLN A 1 197 ? 24.349 12.470 0.088 1.00 79.31 197 GLN A O 1
ATOM 1581 N N . SER A 1 198 ? 25.121 13.432 1.987 1.00 79.81 198 SER A N 1
ATOM 1582 C CA . SER A 1 198 ? 26.435 12.774 2.069 1.00 79.81 198 SER A CA 1
ATOM 1583 C C . SER A 1 198 ? 26.412 11.490 2.918 1.00 79.81 198 SER A C 1
ATOM 1585 O O . SER A 1 198 ? 25.959 11.501 4.065 1.00 79.81 198 SER A O 1
ATOM 1587 N N . TYR A 1 199 ? 26.965 10.404 2.394 1.00 78.12 199 TYR A N 1
ATOM 1588 C CA . TYR A 1 199 ? 27.075 9.096 3.039 1.00 78.12 199 TYR A CA 1
ATOM 1589 C C . TYR A 1 199 ? 28.532 8.834 3.427 1.00 78.12 199 TYR A C 1
ATOM 1591 O O . TYR A 1 199 ? 29.449 9.158 2.672 1.00 78.12 199 TYR A O 1
ATOM 1599 N N . LEU A 1 200 ? 28.741 8.225 4.589 1.00 76.62 200 LEU A N 1
ATOM 1600 C CA . LEU A 1 200 ? 30.047 7.834 5.107 1.00 76.62 200 LEU A CA 1
ATOM 1601 C C . LEU A 1 200 ? 29.951 6.391 5.614 1.00 76.62 200 LEU A C 1
ATOM 1603 O O . LEU A 1 200 ? 29.147 6.091 6.497 1.00 76.62 200 LEU A O 1
ATOM 1607 N N . TYR A 1 201 ? 30.751 5.507 5.026 1.00 72.31 201 TYR A N 1
ATOM 1608 C CA . TYR A 1 201 ? 30.838 4.090 5.373 1.00 72.31 201 TYR A CA 1
ATOM 1609 C C . TYR A 1 201 ? 32.072 3.869 6.253 1.00 72.31 201 TYR A C 1
ATOM 1611 O O . TYR A 1 201 ? 33.126 4.430 5.951 1.00 72.31 201 TYR A O 1
ATOM 1619 N N . ASP A 1 202 ? 31.948 3.079 7.321 1.00 73.88 202 ASP A N 1
ATOM 1620 C CA . ASP A 1 202 ? 33.102 2.648 8.124 1.00 73.88 202 ASP A CA 1
ATOM 1621 C C . ASP A 1 202 ? 33.868 1.499 7.432 1.00 73.88 202 ASP A C 1
ATOM 1623 O O . ASP A 1 202 ? 33.293 0.797 6.594 1.00 73.88 202 ASP A O 1
ATOM 1627 N N . GLU A 1 203 ? 35.145 1.286 7.767 1.00 66.06 203 GLU A N 1
ATOM 1628 C CA . GLU A 1 203 ? 36.000 0.280 7.099 1.00 66.06 203 GLU A CA 1
ATOM 1629 C C . GLU A 1 203 ? 35.491 -1.158 7.316 1.00 66.06 203 GLU A C 1
ATOM 1631 O O . GLU A 1 203 ? 35.528 -1.968 6.387 1.00 66.06 203 GLU A O 1
ATOM 1636 N N . ASP A 1 204 ? 34.939 -1.444 8.501 1.00 65.38 204 ASP A N 1
ATOM 1637 C CA . ASP A 1 204 ? 34.314 -2.729 8.857 1.00 65.38 204 ASP A CA 1
ATOM 1638 C C . ASP A 1 204 ? 32.809 -2.804 8.495 1.00 65.38 204 ASP A C 1
ATOM 1640 O O . ASP A 1 204 ? 32.171 -3.838 8.673 1.00 65.38 204 ASP A O 1
ATOM 1644 N N . ALA A 1 205 ? 32.224 -1.723 7.962 1.00 62.25 205 ALA A N 1
ATOM 1645 C CA . ALA A 1 205 ? 30.809 -1.567 7.581 1.00 62.25 205 ALA A CA 1
ATOM 1646 C C . ALA A 1 205 ? 29.728 -1.729 8.682 1.00 62.25 205 ALA A C 1
ATOM 1648 O O . ALA A 1 205 ? 28.560 -1.447 8.401 1.00 62.25 205 ALA A O 1
ATOM 1649 N N . ASP A 1 206 ? 30.084 -2.062 9.929 1.00 72.56 206 ASP A N 1
ATOM 1650 C CA . ASP A 1 206 ? 29.163 -2.177 11.082 1.00 72.56 206 ASP A CA 1
ATOM 1651 C C . ASP A 1 206 ? 28.399 -0.876 11.429 1.00 72.56 206 ASP A C 1
ATOM 1653 O O . ASP A 1 206 ? 27.440 -0.887 12.207 1.00 72.56 206 ASP A O 1
ATOM 1657 N N . THR A 1 207 ? 28.799 0.276 10.879 1.00 73.31 207 THR A N 1
ATOM 1658 C CA . THR A 1 207 ? 28.070 1.545 11.017 1.00 73.31 207 THR A CA 1
ATOM 1659 C C . THR A 1 207 ? 28.018 2.323 9.703 1.00 73.31 207 THR A C 1
ATOM 1661 O O . THR A 1 207 ? 29.018 2.501 9.007 1.00 73.31 207 THR A O 1
ATOM 1664 N N . LEU A 1 208 ? 26.831 2.856 9.396 1.00 74.31 208 LEU A N 1
ATOM 1665 C CA . LEU A 1 208 ? 26.611 3.846 8.343 1.00 74.31 208 LEU A CA 1
ATOM 1666 C C . LEU A 1 208 ? 26.386 5.225 8.977 1.00 74.31 208 LEU A C 1
ATOM 1668 O O . LEU A 1 208 ? 25.521 5.376 9.844 1.00 74.31 208 LEU A O 1
ATOM 1672 N N . HIS A 1 209 ? 27.117 6.234 8.508 1.00 77.88 209 HIS A N 1
ATOM 1673 C CA . HIS A 1 209 ? 27.003 7.637 8.913 1.00 77.88 209 HIS A CA 1
ATOM 1674 C C . HIS A 1 209 ? 26.433 8.504 7.777 1.00 77.88 209 HIS A C 1
ATOM 1676 O O . HIS A 1 209 ? 26.735 8.304 6.601 1.00 77.88 209 HIS A O 1
ATOM 1682 N N . LEU A 1 210 ? 25.564 9.457 8.128 1.00 78.75 210 LEU A N 1
ATOM 1683 C CA . LEU A 1 210 ? 24.665 10.137 7.193 1.00 78.75 210 LEU A CA 1
ATOM 1684 C C . LEU A 1 210 ? 24.523 11.631 7.555 1.00 78.75 210 LEU A C 1
ATOM 1686 O O . LEU A 1 210 ? 23.948 11.954 8.596 1.00 78.75 210 LEU A O 1
ATOM 1690 N N . GLN A 1 211 ? 25.009 12.548 6.704 1.00 81.25 211 GLN A N 1
ATOM 1691 C CA . GLN A 1 211 ? 24.925 14.000 6.949 1.00 81.25 211 GLN A CA 1
ATOM 1692 C C . GLN A 1 211 ? 23.757 14.671 6.206 1.00 81.25 211 GLN A C 1
ATOM 1694 O O . GLN A 1 211 ? 23.919 15.064 5.050 1.00 81.25 211 GLN A O 1
ATOM 1699 N N . LEU A 1 212 ? 22.633 14.857 6.908 1.00 81.94 212 LEU A N 1
ATOM 1700 C CA . LEU A 1 212 ? 21.331 15.388 6.479 1.00 81.94 212 LEU A CA 1
ATOM 1701 C C . LEU A 1 212 ? 21.383 16.675 5.621 1.00 81.94 212 LEU A C 1
ATOM 1703 O O . LEU A 1 212 ? 22.335 17.446 5.679 1.00 81.94 212 LEU A O 1
ATOM 1707 N N . ARG A 1 213 ? 20.308 16.962 4.857 1.00 83.75 213 ARG A N 1
ATOM 1708 C CA . ARG A 1 213 ? 20.207 18.165 3.983 1.00 83.75 213 ARG A CA 1
ATOM 1709 C C . ARG A 1 213 ? 20.262 19.500 4.749 1.00 83.75 213 ARG A C 1
ATOM 1711 O O . ARG A 1 213 ? 20.568 20.524 4.146 1.00 83.75 213 ARG A O 1
ATOM 1718 N N . ASP A 1 214 ? 19.998 19.498 6.058 1.00 82.88 214 ASP A N 1
ATOM 1719 C CA . ASP A 1 214 ? 20.201 20.634 6.974 1.00 82.88 214 ASP A CA 1
ATOM 1720 C C . ASP A 1 214 ? 21.589 20.636 7.657 1.00 82.88 214 ASP A C 1
ATOM 1722 O O . ASP A 1 214 ? 21.851 21.450 8.544 1.00 82.88 214 ASP A O 1
ATOM 1726 N N . GLY A 1 215 ? 22.479 19.724 7.256 1.00 84.25 215 GLY A N 1
ATOM 1727 C CA . GLY A 1 215 ? 23.836 19.535 7.768 1.00 84.25 215 GLY A CA 1
ATOM 1728 C C . GLY A 1 215 ? 23.958 18.632 9.001 1.00 84.25 215 GLY A C 1
ATOM 1729 O O . GLY A 1 215 ? 25.086 18.428 9.461 1.00 84.25 215 GLY A O 1
ATOM 1730 N N . LYS A 1 216 ? 22.846 18.115 9.546 1.00 83.75 216 LYS A N 1
ATOM 1731 C CA . LYS A 1 216 ? 22.807 17.310 10.783 1.00 83.75 216 LYS A CA 1
ATOM 1732 C C . LYS A 1 216 ? 23.262 15.869 10.596 1.00 83.75 216 LYS A C 1
ATOM 1734 O O . LYS A 1 216 ? 23.265 15.367 9.484 1.00 83.75 216 LYS A O 1
ATOM 1739 N N . GLN A 1 217 ? 23.633 15.192 11.678 1.00 84.62 217 GLN A N 1
ATOM 1740 C CA . GLN A 1 217 ? 24.084 13.796 11.623 1.00 84.62 217 GLN A CA 1
ATOM 1741 C C . GLN A 1 217 ? 22.983 12.781 11.974 1.00 84.62 217 GLN A C 1
ATOM 1743 O O . GLN A 1 217 ? 22.133 13.001 12.841 1.00 84.62 217 GLN A O 1
ATOM 1748 N N . PHE A 1 218 ? 23.047 11.631 11.314 1.00 79.62 218 PHE A N 1
ATOM 1749 C CA . PHE A 1 218 ? 22.279 10.420 11.586 1.00 79.62 218 PHE A CA 1
ATOM 1750 C C . PHE A 1 218 ? 23.212 9.205 11.428 1.00 79.62 218 PHE A C 1
ATOM 1752 O O . PHE A 1 218 ? 24.156 9.248 10.634 1.00 79.62 218 PHE A O 1
ATOM 1759 N N . SER A 1 219 ? 22.991 8.132 12.188 1.00 76.44 219 SER A N 1
ATOM 1760 C CA . SER A 1 219 ? 23.707 6.868 11.997 1.00 76.44 219 SER A CA 1
ATOM 1761 C C . SER A 1 219 ? 22.849 5.629 12.238 1.00 76.44 219 SER A C 1
ATOM 1763 O O . SER A 1 219 ? 21.897 5.634 13.026 1.00 76.44 219 SER A O 1
ATOM 1765 N N . GLN A 1 220 ? 23.211 4.562 11.528 1.00 79.12 220 GLN A N 1
ATOM 1766 C CA . GLN A 1 220 ? 22.635 3.223 11.628 1.00 79.12 220 GLN A CA 1
ATOM 1767 C C . GLN A 1 220 ? 23.742 2.264 12.058 1.00 79.12 220 GLN A C 1
ATOM 1769 O O . GLN A 1 220 ? 24.799 2.243 11.430 1.00 79.12 220 GLN A O 1
ATOM 1774 N N . HIS A 1 221 ? 23.504 1.524 13.134 1.00 77.94 221 HIS A N 1
ATOM 1775 C CA . HIS A 1 221 ? 24.441 0.581 13.744 1.00 77.94 221 HIS A CA 1
ATOM 1776 C C . HIS A 1 221 ? 23.941 -0.833 13.489 1.00 77.94 221 HIS A C 1
ATOM 1778 O O . HIS A 1 221 ? 22.728 -1.074 13.543 1.00 77.94 221 HIS A O 1
ATOM 1784 N N . TYR A 1 222 ? 24.867 -1.748 13.237 1.00 77.56 222 TYR A N 1
ATOM 1785 C CA . TYR A 1 222 ? 24.572 -3.129 12.894 1.00 77.56 222 TYR A CA 1
ATOM 1786 C C . TYR A 1 222 ? 25.131 -4.110 13.949 1.00 77.56 222 TYR A C 1
ATOM 1788 O O . TYR A 1 222 ? 25.873 -3.724 14.851 1.00 77.56 222 TYR A O 1
ATOM 1796 N N . ASP A 1 223 ? 24.673 -5.358 13.905 1.00 74.94 223 ASP A N 1
ATOM 1797 C CA . ASP A 1 223 ? 25.157 -6.518 14.667 1.00 74.94 223 ASP A CA 1
ATOM 1798 C C . ASP A 1 223 ? 25.260 -7.675 13.664 1.00 74.94 223 ASP A C 1
ATOM 1800 O O . ASP A 1 223 ? 24.312 -8.435 13.442 1.00 74.94 223 ASP A O 1
ATOM 1804 N N . GLY A 1 224 ? 26.362 -7.671 12.906 1.00 77.06 224 GLY A N 1
ATOM 1805 C CA . GLY A 1 224 ? 26.463 -8.396 11.642 1.00 77.06 224 GLY A CA 1
ATOM 1806 C C . GLY A 1 224 ? 25.337 -8.003 10.678 1.00 77.06 224 GLY A C 1
ATOM 1807 O O . GLY A 1 224 ? 24.997 -6.833 10.514 1.00 77.06 224 GLY A O 1
ATOM 1808 N N . ASP A 1 225 ? 24.692 -8.995 10.066 1.00 67.38 225 ASP A N 1
ATOM 1809 C CA . ASP A 1 225 ? 23.510 -8.803 9.222 1.00 67.38 225 ASP A CA 1
ATOM 1810 C C . ASP A 1 225 ? 22.218 -8.517 10.040 1.00 67.38 225 ASP A C 1
ATOM 1812 O O . ASP A 1 225 ? 21.198 -9.195 9.872 1.00 67.38 225 ASP A O 1
ATOM 1816 N N . LEU A 1 226 ? 22.217 -7.499 10.910 1.00 69.62 226 LEU A N 1
ATOM 1817 C CA . LEU A 1 226 ? 21.038 -6.965 11.619 1.00 69.62 226 LEU A CA 1
ATOM 1818 C C . LEU A 1 226 ? 21.239 -5.484 11.987 1.00 69.62 226 LEU A C 1
ATOM 1820 O O . LEU A 1 226 ? 22.302 -5.143 12.471 1.00 69.62 226 LEU A O 1
ATOM 1824 N N . ILE A 1 227 ? 20.231 -4.605 11.865 1.00 73.88 227 ILE A N 1
ATOM 1825 C CA . ILE A 1 227 ? 20.273 -3.271 12.510 1.00 73.88 227 ILE A CA 1
ATOM 1826 C C . ILE A 1 227 ? 20.037 -3.444 14.015 1.00 73.88 227 ILE A C 1
ATOM 1828 O O . ILE A 1 227 ? 18.985 -3.947 14.425 1.00 73.88 227 ILE A O 1
ATOM 1832 N N . SER A 1 228 ? 20.988 -2.967 14.817 1.00 79.94 228 SER A N 1
ATOM 1833 C CA . SER A 1 228 ? 20.999 -3.022 16.282 1.00 79.94 228 SER A CA 1
ATOM 1834 C C . SER A 1 228 ? 20.582 -1.693 16.929 1.00 79.94 228 SER A C 1
ATOM 1836 O O . SER A 1 228 ? 19.838 -1.695 17.916 1.00 79.94 228 SER A O 1
ATOM 1838 N N . GLN A 1 229 ? 20.970 -0.552 16.343 1.00 82.69 229 GLN A N 1
ATOM 1839 C CA . GLN A 1 229 ? 20.597 0.784 16.826 1.00 82.69 229 GLN A CA 1
ATOM 1840 C C . GLN A 1 229 ? 20.478 1.829 15.700 1.00 82.69 229 GLN A C 1
ATOM 1842 O O . GLN A 1 229 ? 21.099 1.737 14.642 1.00 82.69 229 GLN A O 1
ATOM 1847 N N . LEU A 1 230 ? 19.678 2.865 15.947 1.00 82.69 230 LEU A N 1
ATOM 1848 C CA . LEU A 1 230 ? 19.491 4.040 15.097 1.00 82.69 230 LEU A CA 1
ATOM 1849 C C . LEU A 1 230 ? 19.655 5.301 15.949 1.00 82.69 230 LEU A C 1
ATOM 1851 O O . LEU A 1 230 ? 18.998 5.425 16.984 1.00 82.69 230 LEU A O 1
ATOM 1855 N N . ASN A 1 231 ? 20.492 6.248 15.523 1.00 80.38 231 ASN A N 1
ATOM 1856 C CA . ASN A 1 231 ? 20.870 7.408 16.335 1.00 80.38 231 ASN A CA 1
ATOM 1857 C C . ASN A 1 231 ? 20.770 8.722 15.542 1.00 80.38 231 ASN A C 1
ATOM 1859 O O . ASN A 1 231 ? 21.460 8.906 14.542 1.00 80.38 231 ASN A O 1
ATOM 1863 N N . TRP A 1 232 ? 19.942 9.661 16.010 1.00 78.38 232 TRP A N 1
ATOM 1864 C CA . TRP A 1 232 ? 19.779 10.998 15.419 1.00 78.38 232 TRP A CA 1
ATOM 1865 C C . TRP A 1 232 ? 20.502 12.069 16.240 1.00 78.38 232 TRP A C 1
ATOM 1867 O O . TRP A 1 232 ? 20.416 12.068 17.469 1.00 78.38 232 TRP A O 1
ATOM 1877 N N . GLU A 1 233 ? 21.146 13.042 15.588 1.00 78.56 233 GLU A N 1
ATOM 1878 C CA . GLU A 1 233 ? 21.777 14.170 16.283 1.00 78.56 233 GLU A CA 1
ATOM 1879 C C . GLU A 1 233 ? 20.745 14.966 17.104 1.00 78.56 233 GLU A C 1
ATOM 1881 O O . GLU A 1 233 ? 19.887 15.664 16.557 1.00 78.56 233 GLU A O 1
ATOM 1886 N N . GLN A 1 234 ? 20.849 14.863 18.434 1.00 68.69 234 GLN A N 1
ATOM 1887 C CA . GLN A 1 234 ? 19.911 15.451 19.403 1.00 68.69 234 GLN A CA 1
ATOM 1888 C C . GLN A 1 234 ? 18.447 14.989 19.212 1.00 68.69 234 GLN A C 1
ATOM 1890 O O . GLN A 1 234 ? 17.514 15.716 19.553 1.00 68.69 234 GLN A O 1
ATOM 1895 N N . GLY A 1 235 ? 18.243 13.785 18.666 1.00 66.12 235 GLY A N 1
ATOM 1896 C CA . GLY A 1 235 ? 16.937 13.135 18.523 1.00 66.12 235 GLY A CA 1
ATOM 1897 C C . GLY A 1 235 ? 16.807 11.853 19.360 1.00 66.12 235 GLY A C 1
ATOM 1898 O O . GLY A 1 235 ? 17.698 11.542 20.153 1.00 66.12 235 GLY A O 1
ATOM 1899 N N . PRO A 1 236 ? 15.702 11.100 19.207 1.00 67.19 236 PRO A N 1
ATOM 1900 C CA . PRO A 1 236 ? 15.544 9.806 19.861 1.00 67.19 236 PRO A CA 1
ATOM 1901 C C . PRO A 1 236 ? 16.559 8.789 19.322 1.00 67.19 236 PRO A C 1
ATOM 1903 O O . PRO A 1 236 ? 16.878 8.787 18.131 1.00 67.19 236 PRO A O 1
ATOM 1906 N N . SER A 1 237 ? 17.023 7.898 20.196 1.00 80.38 237 SER A N 1
ATOM 1907 C CA . SER A 1 237 ? 17.665 6.646 19.791 1.00 80.38 237 SER A CA 1
ATOM 1908 C C . SER A 1 237 ? 16.595 5.560 19.676 1.00 80.38 237 SER A C 1
ATOM 1910 O O . SER A 1 237 ? 15.627 5.575 20.441 1.00 80.38 237 SER A O 1
ATOM 1912 N N . VAL A 1 238 ? 16.757 4.633 18.733 1.00 82.25 238 VAL A N 1
ATOM 1913 C CA . VAL A 1 238 ? 15.888 3.456 18.590 1.00 82.25 238 VAL A CA 1
ATOM 1914 C C . VAL A 1 238 ? 16.757 2.203 18.631 1.00 82.25 238 VAL A C 1
ATOM 1916 O O . VAL A 1 238 ? 17.758 2.139 17.918 1.00 82.25 238 VAL A O 1
ATOM 1919 N N . GLN A 1 239 ? 16.398 1.230 19.465 1.00 85.75 239 GLN A N 1
ATOM 1920 C CA . GLN A 1 239 ? 17.146 -0.014 19.686 1.00 85.75 239 GLN A CA 1
ATOM 1921 C C . GLN A 1 239 ? 16.315 -1.242 19.319 1.00 85.75 239 GLN A C 1
ATOM 1923 O O . GLN A 1 239 ? 15.085 -1.213 19.393 1.00 85.75 239 GLN A O 1
ATOM 1928 N N . PHE A 1 240 ? 17.000 -2.331 18.970 1.00 84.69 240 PHE A N 1
ATOM 1929 C CA . PHE A 1 240 ? 16.374 -3.573 18.530 1.00 84.69 240 PHE A CA 1
ATOM 1930 C C . PHE A 1 240 ? 16.720 -4.769 19.398 1.00 84.69 240 PHE A C 1
ATOM 1932 O O . PHE A 1 240 ? 17.773 -4.841 20.029 1.00 84.69 240 PHE A O 1
ATOM 1939 N N . SER A 1 241 ? 15.835 -5.757 19.385 1.00 87.12 241 SER A N 1
ATOM 1940 C CA . SER A 1 241 ? 16.157 -7.119 19.799 1.00 87.12 241 SER A CA 1
ATOM 1941 C C . SER A 1 241 ? 15.409 -8.111 18.920 1.00 87.12 241 SER A C 1
ATOM 1943 O O . SER A 1 241 ? 14.317 -7.815 18.429 1.00 87.12 241 SER A O 1
ATOM 1945 N N . TYR A 1 242 ? 16.006 -9.285 18.734 1.00 84.31 242 TYR A N 1
ATOM 1946 C CA . TYR A 1 242 ? 15.520 -10.335 17.845 1.00 84.31 242 TYR A CA 1
ATOM 1947 C C . TYR A 1 242 ? 15.447 -11.679 18.583 1.00 84.31 242 TYR A C 1
ATOM 1949 O O . TYR A 1 242 ? 16.008 -11.824 19.670 1.00 84.31 242 TYR A O 1
ATOM 1957 N N . ASN A 1 243 ? 14.733 -12.653 18.022 1.00 82.38 243 ASN A N 1
ATOM 1958 C CA . ASN A 1 243 ? 14.845 -14.061 18.419 1.00 82.38 243 ASN A CA 1
ATOM 1959 C C . ASN A 1 243 ? 15.929 -14.786 17.594 1.00 82.38 243 ASN A C 1
ATOM 1961 O O . ASN A 1 243 ? 16.539 -14.202 16.700 1.00 82.38 243 ASN A O 1
ATOM 1965 N N . GLU A 1 244 ? 16.128 -16.083 17.850 1.00 84.12 244 GLU A N 1
ATOM 1966 C CA . GLU A 1 244 ? 17.052 -16.972 17.111 1.00 84.12 244 GLU A CA 1
ATOM 1967 C C . GLU A 1 244 ? 16.669 -17.178 15.622 1.00 84.12 244 GLU A C 1
ATOM 1969 O O . GLU A 1 244 ? 17.283 -17.975 14.912 1.00 84.12 244 GLU A O 1
ATOM 1974 N N . GLN A 1 245 ? 15.624 -16.489 15.155 1.00 78.75 245 GLN A N 1
ATOM 1975 C CA . GLN A 1 245 ? 15.067 -16.528 13.807 1.00 78.75 245 GLN A CA 1
ATOM 1976 C C . GLN A 1 245 ? 15.104 -15.138 13.127 1.00 78.75 245 GLN A C 1
ATOM 1978 O O . GLN A 1 245 ? 14.443 -14.935 12.107 1.00 78.75 245 GLN A O 1
ATOM 1983 N N . ASN A 1 246 ? 15.855 -14.172 13.680 1.00 78.50 246 ASN A N 1
ATOM 1984 C CA . ASN A 1 246 ? 15.920 -12.754 13.279 1.00 78.50 246 ASN A CA 1
ATOM 1985 C C . ASN A 1 246 ? 14.553 -12.036 13.187 1.00 78.50 246 ASN A C 1
ATOM 1987 O O . ASN A 1 246 ? 14.426 -11.009 12.516 1.00 78.50 246 ASN A O 1
ATOM 1991 N N . GLN A 1 247 ? 13.516 -12.523 13.871 1.00 77.06 247 GLN A N 1
ATOM 1992 C CA . GLN A 1 247 ? 12.243 -11.810 13.989 1.00 77.06 247 GLN A CA 1
ATOM 1993 C C . GLN A 1 247 ? 12.350 -10.753 15.099 1.00 77.06 247 GLN A C 1
ATOM 1995 O O . GLN A 1 247 ? 12.854 -11.079 16.178 1.00 77.06 247 GLN A O 1
ATOM 2000 N N . PRO A 1 248 ? 11.902 -9.502 14.882 1.00 79.50 248 PRO A N 1
ATOM 2001 C CA . PRO A 1 248 ? 12.006 -8.449 15.889 1.00 79.50 248 PRO A CA 1
ATOM 2002 C C . PRO A 1 248 ? 11.122 -8.776 17.094 1.00 79.50 248 PRO A C 1
ATOM 2004 O O . PRO A 1 248 ? 9.914 -8.908 16.956 1.00 79.50 248 PRO A O 1
ATOM 2007 N N . THR A 1 249 ? 11.702 -8.875 18.287 1.00 86.56 249 THR A N 1
ATOM 2008 C CA . THR A 1 249 ? 10.977 -9.112 19.550 1.00 86.56 249 THR A CA 1
ATOM 2009 C C . THR A 1 249 ? 10.765 -7.823 20.343 1.00 86.56 249 THR A C 1
ATOM 2011 O O . THR A 1 249 ? 9.777 -7.696 21.070 1.00 86.56 249 THR A O 1
ATOM 2014 N N . LEU A 1 250 ? 11.654 -6.841 20.166 1.00 88.00 250 LEU A N 1
ATOM 2015 C CA . LEU A 1 250 ? 11.593 -5.516 20.778 1.00 88.00 250 LEU A CA 1
ATOM 2016 C C . LEU A 1 250 ? 12.060 -4.450 19.780 1.00 88.00 250 LEU A C 1
ATOM 2018 O O . LEU A 1 250 ? 13.072 -4.617 19.100 1.00 88.00 250 LEU A O 1
ATOM 2022 N N . ILE A 1 251 ? 11.335 -3.335 19.748 1.00 87.19 251 ILE A N 1
ATOM 2023 C CA . ILE A 1 251 ? 11.740 -2.080 19.114 1.00 87.19 251 ILE A CA 1
ATOM 2024 C C . ILE A 1 251 ? 11.566 -0.987 20.169 1.00 87.19 251 ILE A C 1
ATOM 2026 O O . ILE A 1 251 ? 10.438 -0.588 20.465 1.00 87.19 251 ILE A O 1
ATOM 2030 N N . ASP A 1 252 ? 12.663 -0.553 20.787 1.00 83.31 252 ASP A N 1
ATOM 2031 C CA . ASP A 1 252 ? 12.653 0.342 21.950 1.00 83.31 252 ASP A CA 1
ATOM 2032 C C . ASP A 1 252 ? 13.047 1.781 21.583 1.00 83.31 252 ASP A C 1
ATOM 2034 O O . ASP A 1 252 ? 13.898 2.013 20.730 1.00 83.31 252 ASP A O 1
ATOM 2038 N N . THR A 1 253 ? 12.429 2.749 22.257 1.00 79.50 253 THR A N 1
ATOM 2039 C CA . THR A 1 253 ? 12.692 4.201 22.176 1.00 79.50 253 THR A CA 1
ATOM 2040 C C . THR A 1 253 ? 12.900 4.830 23.562 1.00 79.50 253 THR A C 1
ATOM 2042 O O . THR A 1 253 ? 12.874 6.051 23.717 1.00 79.50 253 THR A O 1
ATOM 2045 N N . GLY A 1 254 ? 13.045 4.008 24.604 1.00 78.44 254 GLY A N 1
ATOM 2046 C CA . GLY A 1 254 ? 13.087 4.396 26.012 1.00 78.44 254 GLY A CA 1
ATOM 2047 C C . GLY A 1 254 ? 11.697 4.567 26.634 1.00 78.44 254 GLY A C 1
ATOM 2048 O O . GLY A 1 254 ? 11.445 4.040 27.715 1.00 78.44 254 GLY A O 1
ATOM 2049 N N . SER A 1 255 ? 10.781 5.281 25.970 1.00 73.00 255 SER A N 1
ATOM 2050 C CA . SER A 1 255 ? 9.416 5.531 26.478 1.00 73.00 255 SER A CA 1
ATOM 2051 C C . SER A 1 255 ? 8.318 4.738 25.761 1.00 73.00 255 SER A C 1
ATOM 2053 O O . SER A 1 255 ? 7.336 4.329 26.386 1.00 73.00 255 SER A O 1
ATOM 2055 N N . ASN A 1 256 ? 8.469 4.516 24.453 1.00 83.81 256 ASN A N 1
ATOM 2056 C CA . ASN A 1 256 ? 7.384 4.100 23.562 1.00 83.81 256 ASN A CA 1
ATOM 2057 C C . ASN A 1 256 ? 7.762 2.834 22.772 1.00 83.81 256 ASN A C 1
ATOM 2059 O O . ASN A 1 256 ? 7.719 2.800 21.539 1.00 83.81 256 ASN A O 1
ATOM 2063 N N . ALA A 1 257 ? 8.198 1.804 23.497 1.00 87.94 257 ALA A N 1
ATOM 2064 C CA . ALA A 1 257 ? 8.618 0.533 22.918 1.00 87.94 257 ALA A CA 1
ATOM 2065 C C . ALA A 1 257 ? 7.446 -0.270 22.326 1.00 87.94 257 ALA A C 1
ATOM 2067 O O . ALA A 1 257 ? 6.348 -0.275 22.889 1.00 87.94 257 ALA A O 1
ATOM 2068 N N . VAL A 1 258 ? 7.715 -1.022 21.257 1.00 85.12 258 VAL A N 1
ATOM 2069 C CA . VAL A 1 258 ? 6.826 -2.067 20.720 1.00 85.12 258 VAL A CA 1
ATOM 2070 C C . VAL A 1 258 ? 7.467 -3.436 20.945 1.00 85.12 258 VAL A C 1
ATOM 2072 O O . VAL A 1 258 ? 8.674 -3.594 20.768 1.00 85.12 258 VAL A O 1
ATOM 2075 N N . ARG A 1 259 ? 6.672 -4.421 21.362 1.00 90.19 259 ARG A N 1
ATOM 2076 C CA . ARG A 1 259 ? 7.083 -5.805 21.628 1.00 90.19 259 ARG A CA 1
ATOM 2077 C C . ARG A 1 259 ? 6.245 -6.773 20.811 1.00 90.19 259 ARG A C 1
ATOM 2079 O O . ARG A 1 259 ? 5.042 -6.561 20.669 1.00 90.19 259 ARG A O 1
ATOM 2086 N N . TYR A 1 260 ? 6.874 -7.846 20.351 1.00 88.44 260 TYR A N 1
ATOM 2087 C CA . TYR A 1 260 ? 6.242 -8.891 19.552 1.00 88.44 260 TYR A CA 1
ATOM 2088 C C . TYR A 1 260 ? 6.544 -10.267 20.151 1.00 88.44 260 TYR A C 1
ATOM 2090 O O . TYR A 1 260 ? 7.642 -10.500 20.661 1.00 88.44 260 TYR A O 1
ATOM 2098 N N . ALA A 1 261 ? 5.580 -11.183 20.081 1.00 86.12 261 ALA A N 1
ATOM 2099 C CA . ALA A 1 261 ? 5.757 -12.583 20.463 1.00 86.12 261 ALA A CA 1
ATOM 2100 C C . ALA A 1 261 ? 5.257 -13.509 19.351 1.00 86.12 261 ALA A C 1
ATOM 2102 O O . ALA A 1 261 ? 4.236 -13.222 18.725 1.00 86.12 261 ALA A O 1
ATOM 2103 N N . TYR A 1 262 ? 5.947 -14.630 19.137 1.00 86.50 262 TYR A N 1
ATOM 2104 C CA . TYR A 1 262 ? 5.690 -15.556 18.031 1.00 86.50 262 TYR A CA 1
ATOM 2105 C C . TYR A 1 262 ? 5.433 -16.992 18.521 1.00 86.50 262 TYR A C 1
ATOM 2107 O O . TYR A 1 262 ? 5.883 -17.365 19.604 1.00 86.50 262 TYR A O 1
ATOM 2115 N N . ASP A 1 263 ? 4.707 -17.792 17.735 1.00 82.69 263 ASP A N 1
ATOM 2116 C CA . ASP A 1 263 ? 4.524 -19.234 17.945 1.00 82.69 263 ASP A CA 1
ATOM 2117 C C . ASP A 1 263 ? 5.609 -20.082 17.253 1.00 82.69 263 ASP A C 1
ATOM 2119 O O . ASP A 1 263 ? 6.439 -19.585 16.492 1.00 82.69 263 ASP A O 1
ATOM 2123 N N . GLU A 1 264 ? 5.574 -21.396 17.486 1.00 85.06 264 GLU A N 1
ATOM 2124 C CA . GLU A 1 264 ? 6.497 -22.384 16.899 1.00 85.06 264 GLU A CA 1
ATOM 2125 C C . GLU A 1 264 ? 6.421 -22.489 15.358 1.00 85.06 264 GLU A C 1
ATOM 2127 O O . GLU A 1 264 ? 7.258 -23.143 14.736 1.00 85.06 264 GLU A O 1
ATOM 2132 N N . GLN A 1 265 ? 5.419 -21.879 14.715 1.00 75.69 265 GLN A N 1
ATOM 2133 C CA . GLN A 1 265 ? 5.298 -21.769 13.259 1.00 75.69 265 GLN A CA 1
ATOM 2134 C C . GLN A 1 265 ? 5.814 -20.414 12.738 1.00 75.69 265 GLN A C 1
ATOM 2136 O O . GLN A 1 265 ? 5.727 -20.153 11.536 1.00 75.69 265 GLN A O 1
ATOM 2141 N N . ASN A 1 266 ? 6.407 -19.582 13.604 1.00 77.12 266 ASN A N 1
ATOM 2142 C CA . ASN A 1 266 ? 6.808 -18.198 13.343 1.00 77.12 266 ASN A CA 1
ATOM 2143 C C . ASN A 1 266 ? 5.593 -17.305 13.014 1.00 77.12 266 ASN A C 1
ATOM 2145 O O . ASN A 1 266 ? 5.616 -16.533 12.051 1.00 77.12 266 ASN A O 1
ATOM 2149 N N . ARG A 1 267 ? 4.503 -17.437 13.788 1.00 79.69 267 ARG A N 1
ATOM 2150 C CA . ARG A 1 267 ? 3.270 -16.634 13.662 1.00 79.69 267 ARG A CA 1
ATOM 2151 C C . ARG A 1 267 ? 3.054 -15.703 14.858 1.00 79.69 267 ARG A C 1
ATOM 2153 O O . ARG A 1 267 ? 3.372 -16.084 15.974 1.00 79.69 267 ARG A O 1
ATOM 2160 N N . LEU A 1 268 ? 2.538 -14.488 14.658 1.00 82.38 268 LEU A N 1
ATOM 2161 C CA . LEU A 1 268 ? 2.525 -13.421 15.677 1.00 82.38 268 LEU A CA 1
ATOM 2162 C C . LEU A 1 268 ? 1.400 -13.644 16.689 1.00 82.38 268 LEU A C 1
ATOM 2164 O O . LEU A 1 268 ? 0.241 -13.373 16.408 1.00 82.38 268 LEU A O 1
ATOM 2168 N N . LEU A 1 269 ? 1.731 -14.086 17.894 1.00 86.75 269 LEU A N 1
ATOM 2169 C CA . LEU A 1 269 ? 0.759 -14.263 18.972 1.00 86.75 269 LEU A CA 1
ATOM 2170 C C . LEU A 1 269 ? 0.322 -12.928 19.586 1.00 86.75 269 LEU A C 1
ATOM 2172 O O . LEU A 1 269 ? -0.837 -12.785 19.988 1.00 86.75 269 LEU A O 1
ATOM 2176 N N . SER A 1 270 ? 1.219 -11.942 19.660 1.00 90.75 270 SER A N 1
ATOM 2177 C CA . SER A 1 270 ? 0.881 -10.614 20.174 1.00 90.75 270 SER A CA 1
ATOM 2178 C C . SER A 1 270 ? 1.785 -9.490 19.684 1.00 90.75 270 SER A C 1
ATOM 2180 O O . SER A 1 270 ? 2.980 -9.676 19.468 1.00 90.75 270 SER A O 1
ATOM 2182 N N . GLU A 1 271 ? 1.193 -8.301 19.593 1.00 89.56 271 GLU A N 1
ATOM 2183 C CA . GLU A 1 271 ? 1.862 -7.008 19.480 1.00 89.56 271 GLU A CA 1
ATOM 2184 C C . GLU A 1 271 ? 1.470 -6.148 20.693 1.00 89.56 271 GLU A C 1
ATOM 2186 O O . GLU A 1 271 ? 0.283 -5.968 20.970 1.00 89.56 271 GLU A O 1
ATOM 2191 N N . ALA A 1 272 ? 2.444 -5.591 21.413 1.00 88.62 272 ALA A N 1
ATOM 2192 C CA . ALA A 1 272 ? 2.197 -4.773 22.601 1.00 88.62 272 ALA A CA 1
ATOM 2193 C C . ALA A 1 272 ? 3.025 -3.483 22.621 1.00 88.62 272 ALA A C 1
ATOM 2195 O O . ALA A 1 272 ? 4.212 -3.492 22.299 1.00 88.62 272 ALA A O 1
ATOM 2196 N N . ASN A 1 273 ? 2.422 -2.382 23.068 1.00 84.38 273 ASN A N 1
ATOM 2197 C CA . ASN A 1 273 ? 3.085 -1.099 23.305 1.00 84.38 273 ASN A CA 1
ATOM 2198 C C . ASN A 1 273 ? 2.653 -0.495 24.659 1.00 84.38 273 ASN A C 1
ATOM 2200 O O . ASN A 1 273 ? 1.892 -1.105 25.411 1.00 84.38 273 ASN A O 1
ATOM 2204 N N . SER A 1 274 ? 3.115 0.719 24.978 1.00 82.44 274 SER A N 1
ATOM 2205 C CA . SER A 1 274 ? 2.810 1.421 26.241 1.00 82.44 274 SER A CA 1
ATOM 2206 C C . SER A 1 274 ? 1.313 1.711 26.499 1.00 82.44 274 SER A C 1
ATOM 2208 O O . SER A 1 274 ? 0.972 2.176 27.585 1.00 82.44 274 SER A O 1
ATOM 2210 N N . PHE A 1 275 ? 0.421 1.443 25.536 1.00 83.06 275 PHE A N 1
ATOM 2211 C CA . PHE A 1 275 ? -1.021 1.725 25.594 1.00 83.06 275 PHE A CA 1
ATOM 2212 C C . PHE A 1 275 ? -1.918 0.509 25.311 1.00 83.06 275 PHE A C 1
ATOM 2214 O O . PHE A 1 275 ? -3.145 0.641 25.291 1.00 83.06 275 PHE A O 1
ATOM 2221 N N . GLY A 1 276 ? -1.355 -0.681 25.097 1.00 85.00 276 GLY A N 1
ATOM 2222 C CA . GLY A 1 276 ? -2.159 -1.876 24.866 1.00 85.00 276 GLY A CA 1
ATOM 2223 C C . GLY A 1 276 ? -1.380 -3.103 24.416 1.00 85.00 276 GLY A C 1
ATOM 2224 O O . GLY A 1 276 ? -0.245 -3.009 23.960 1.00 85.00 276 GLY A O 1
ATOM 2225 N N . ASN A 1 277 ? -2.041 -4.255 24.506 1.00 92.81 277 ASN A N 1
ATOM 2226 C CA . ASN A 1 277 ? -1.629 -5.503 23.872 1.00 92.81 277 ASN A CA 1
ATOM 2227 C C . ASN A 1 277 ? -2.754 -5.972 22.945 1.00 92.81 277 ASN A C 1
ATOM 2229 O O . ASN A 1 277 ? -3.877 -6.188 23.404 1.00 92.81 277 ASN A O 1
ATOM 2233 N N . THR A 1 278 ? -2.422 -6.181 21.680 1.00 90.94 278 THR A N 1
ATOM 2234 C CA . THR A 1 278 ? -3.253 -6.853 20.685 1.00 90.94 278 THR A CA 1
ATOM 2235 C C . THR A 1 278 ? -2.759 -8.293 20.544 1.00 90.94 278 THR A C 1
ATOM 2237 O O . THR A 1 278 ? -1.557 -8.516 20.411 1.00 90.94 278 THR A O 1
ATOM 2240 N N . SER A 1 279 ? -3.657 -9.280 20.548 1.00 93.44 279 SER A N 1
ATOM 2241 C CA . SER A 1 279 ? -3.295 -10.698 20.379 1.00 93.44 279 SER A CA 1
ATOM 2242 C C . SER A 1 279 ? -4.077 -11.371 19.259 1.00 93.44 279 SER A C 1
ATOM 2244 O O . SER A 1 279 ? -5.255 -11.078 19.062 1.00 93.44 279 SER A O 1
ATOM 2246 N N . PHE A 1 280 ? -3.433 -12.302 18.560 1.00 91.31 280 PHE A N 1
ATOM 2247 C CA . PHE A 1 280 ? -3.968 -12.983 17.381 1.00 91.31 280 PHE A CA 1
ATOM 2248 C C . PHE A 1 280 ? -4.106 -14.487 17.653 1.00 91.31 280 PHE A C 1
ATOM 2250 O O . PHE A 1 280 ? -3.307 -15.069 18.387 1.00 91.31 280 PHE A O 1
ATOM 2257 N N . ALA A 1 281 ? -5.096 -15.132 17.037 1.00 89.81 281 ALA A N 1
ATOM 2258 C CA . ALA A 1 281 ? -5.183 -16.589 16.965 1.00 89.81 281 ALA A CA 1
ATOM 2259 C C . ALA A 1 281 ? -5.410 -17.051 15.522 1.00 89.81 281 ALA A C 1
ATOM 2261 O O . ALA A 1 281 ? -5.964 -16.316 14.700 1.00 89.81 281 ALA A O 1
ATOM 2262 N N . TYR A 1 282 ? -4.984 -18.281 15.236 1.00 84.81 282 TYR A N 1
ATOM 2263 C CA . TYR A 1 282 ? -4.889 -18.826 13.885 1.00 84.81 282 TYR A CA 1
ATOM 2264 C C . TYR A 1 282 ? -5.585 -20.179 13.754 1.00 84.81 282 TYR A C 1
ATOM 2266 O O . TYR A 1 282 ? -5.628 -20.962 14.704 1.00 84.81 282 TYR A O 1
ATOM 2274 N N . ASP A 1 283 ? -6.070 -20.492 12.553 1.00 80.31 283 ASP A N 1
ATOM 2275 C CA . ASP A 1 283 ? -6.366 -21.875 12.171 1.00 80.31 283 ASP A CA 1
ATOM 2276 C C . ASP A 1 283 ? -5.125 -22.610 11.618 1.00 80.31 283 ASP A C 1
ATOM 2278 O O . ASP A 1 283 ? -4.002 -22.093 11.601 1.00 80.31 283 ASP A O 1
ATOM 2282 N N . LYS A 1 284 ? -5.326 -23.857 11.173 1.00 79.56 284 LYS A N 1
ATOM 2283 C CA . LYS A 1 284 ? -4.280 -24.683 10.544 1.00 79.56 284 LYS A CA 1
ATOM 2284 C C . LYS A 1 284 ? -3.792 -24.100 9.215 1.00 79.56 284 LYS A C 1
ATOM 2286 O O . LYS A 1 284 ? -2.599 -24.098 8.944 1.00 79.56 284 LYS A O 1
ATOM 2291 N N . ALA A 1 285 ? -4.694 -23.493 8.441 1.00 69.69 285 ALA A N 1
ATOM 2292 C CA . ALA A 1 285 ? -4.350 -22.749 7.229 1.00 69.69 285 ALA A CA 1
ATOM 2293 C C . ALA A 1 285 ? -3.624 -21.413 7.525 1.00 69.69 285 ALA A C 1
ATOM 2295 O O . ALA A 1 285 ? -3.324 -20.659 6.601 1.00 69.69 285 ALA A O 1
ATOM 2296 N N . SER A 1 286 ? -3.313 -21.129 8.798 1.00 74.81 286 SER A N 1
ATOM 2297 C CA . SER A 1 286 ? -2.646 -19.916 9.284 1.00 74.81 286 SER A CA 1
ATOM 2298 C C . SER A 1 286 ? -3.393 -18.622 8.957 1.00 74.81 286 SER A C 1
ATOM 2300 O O . SER A 1 286 ? -2.791 -17.561 8.822 1.00 74.81 286 SER A O 1
ATOM 2302 N N . ARG A 1 287 ? -4.724 -18.689 8.869 1.00 79.06 287 ARG A N 1
ATOM 2303 C CA . ARG A 1 287 ? -5.606 -17.524 8.720 1.00 79.06 287 ARG A CA 1
ATOM 2304 C C . ARG A 1 287 ? -5.946 -16.979 10.109 1.00 79.06 287 ARG A C 1
ATOM 2306 O O . ARG A 1 287 ? -6.165 -17.773 11.023 1.00 79.06 287 ARG A O 1
ATOM 2313 N N . VAL A 1 288 ? -5.987 -15.653 10.282 1.00 83.88 288 VAL A N 1
ATOM 2314 C CA . VAL A 1 288 ? -6.339 -15.010 11.568 1.00 83.88 288 VAL A CA 1
ATOM 2315 C C . VAL A 1 288 ? -7.806 -15.303 11.880 1.00 83.88 288 VAL A C 1
ATOM 2317 O O . VAL A 1 288 ? -8.687 -14.686 11.298 1.00 83.88 288 VAL A O 1
ATOM 2320 N N . THR A 1 289 ? -8.093 -16.228 12.792 1.00 90.19 289 THR A N 1
ATOM 2321 C CA . THR A 1 289 ? -9.468 -16.555 13.215 1.00 90.19 289 THR A CA 1
ATOM 2322 C C . THR A 1 289 ? -9.968 -15.661 14.340 1.00 90.19 289 THR A C 1
ATOM 2324 O O . THR A 1 289 ? -11.179 -15.503 14.498 1.00 90.19 289 THR A O 1
ATOM 2327 N N . GLN A 1 290 ? -9.064 -15.053 15.109 1.00 94.94 290 GLN A N 1
ATOM 2328 C CA . GLN A 1 290 ? -9.409 -14.163 16.212 1.00 94.94 290 GLN A CA 1
ATOM 2329 C C . GLN A 1 290 ? -8.385 -13.037 16.359 1.00 94.94 290 GLN A C 1
ATOM 2331 O O . GLN A 1 290 ? -7.181 -13.262 16.237 1.00 94.94 290 GLN A O 1
ATOM 2336 N N . LEU A 1 291 ? -8.878 -11.848 16.695 1.00 95.56 291 LEU A N 1
ATOM 2337 C CA . LEU A 1 291 ? -8.107 -10.711 17.175 1.00 95.56 291 LEU A CA 1
ATOM 2338 C C . LEU A 1 291 ? -8.694 -10.261 18.521 1.00 95.56 291 LEU A C 1
ATOM 2340 O O . LEU A 1 291 ? -9.890 -9.990 18.625 1.00 95.56 291 LEU A O 1
ATOM 2344 N N . THR A 1 292 ? -7.868 -10.187 19.557 1.00 96.56 292 THR A N 1
ATOM 2345 C CA . THR A 1 292 ? -8.236 -9.652 20.874 1.00 96.56 292 THR A CA 1
ATOM 2346 C C . THR A 1 292 ? -7.590 -8.284 21.028 1.00 96.56 292 THR A C 1
ATOM 2348 O O . THR A 1 292 ? -6.365 -8.172 20.991 1.00 96.56 292 THR A O 1
ATOM 2351 N N . LEU A 1 293 ? -8.416 -7.250 21.173 1.00 95.38 293 LEU A N 1
ATOM 2352 C CA . LEU A 1 293 ? -7.986 -5.855 21.253 1.00 95.38 293 LEU A CA 1
ATOM 2353 C C . LEU A 1 293 ? -7.532 -5.469 22.675 1.00 95.38 293 LEU A C 1
ATOM 2355 O O . LEU A 1 293 ? -7.939 -6.124 23.639 1.00 95.38 293 LEU A O 1
ATOM 2359 N N . PRO A 1 294 ? -6.782 -4.360 22.843 1.00 94.25 294 PRO A N 1
ATOM 2360 C CA . PRO A 1 294 ? -6.343 -3.846 24.148 1.00 94.25 294 PRO A CA 1
ATOM 2361 C C . PRO A 1 294 ? -7.442 -3.650 25.202 1.00 94.25 294 PRO A C 1
ATOM 2363 O O . PRO A 1 294 ? -7.168 -3.683 26.398 1.00 94.25 294 PRO A O 1
ATOM 2366 N N . THR A 1 295 ? -8.690 -3.458 24.774 1.00 94.12 295 THR A N 1
ATOM 2367 C CA . THR A 1 295 ? -9.878 -3.316 25.633 1.00 94.12 295 THR A CA 1
ATOM 2368 C C . THR A 1 295 ? -10.466 -4.646 26.113 1.00 94.12 295 THR A C 1
ATOM 2370 O O . THR A 1 295 ? -11.474 -4.650 26.822 1.00 94.12 295 THR A O 1
ATOM 2373 N N . GLY A 1 296 ? -9.894 -5.777 25.692 1.00 94.12 296 GLY A N 1
ATOM 2374 C CA . GLY A 1 296 ? -10.478 -7.108 25.841 1.00 94.12 296 GLY A CA 1
ATOM 2375 C C . GLY A 1 296 ? -11.592 -7.416 24.833 1.00 94.12 296 GLY A C 1
ATOM 2376 O O . GLY A 1 296 ? -12.190 -8.490 24.913 1.00 94.12 296 GLY A O 1
ATOM 2377 N N . LEU A 1 297 ? -11.891 -6.518 23.881 1.00 95.56 297 LEU A N 1
ATOM 2378 C CA . LEU A 1 297 ? -12.853 -6.813 22.819 1.00 95.56 297 LEU A CA 1
ATOM 2379 C C . LEU A 1 297 ? -12.305 -7.915 21.906 1.00 95.56 297 LEU A C 1
ATOM 2381 O O . LEU A 1 297 ? -11.247 -7.765 21.298 1.00 95.56 297 LEU A O 1
ATOM 2385 N N . VAL A 1 298 ? -13.062 -9.002 21.779 1.00 97.19 298 VAL A N 1
ATOM 2386 C CA . VAL A 1 298 ? -12.777 -10.080 20.830 1.00 97.19 298 VAL A CA 1
ATOM 2387 C C . VAL A 1 298 ? -13.486 -9.811 19.505 1.00 97.19 298 VAL A C 1
ATOM 2389 O O . VAL A 1 298 ? -14.705 -9.608 19.466 1.00 97.19 298 VAL A O 1
ATOM 2392 N N . VAL A 1 299 ? -12.709 -9.862 18.427 1.00 97.12 299 VAL A N 1
ATOM 2393 C CA . VAL A 1 299 ? -13.150 -9.892 17.033 1.00 97.12 299 VAL A CA 1
ATOM 2394 C C . VAL A 1 299 ? -12.844 -11.284 16.477 1.00 97.12 299 VAL A C 1
ATOM 2396 O O . VAL A 1 299 ? -11.709 -11.747 16.560 1.00 97.12 299 VAL A O 1
ATOM 2399 N N . GLY A 1 300 ? -13.848 -11.967 15.934 1.00 97.38 300 GLY A N 1
ATOM 2400 C CA . GLY A 1 300 ? -13.716 -13.284 15.306 1.00 97.38 300 GLY A CA 1
ATOM 2401 C C . GLY A 1 300 ? -13.900 -13.216 13.792 1.00 97.38 300 GLY A C 1
ATOM 2402 O O . GLY A 1 300 ? -14.740 -12.460 13.300 1.00 97.38 300 GLY A O 1
ATOM 2403 N N . TYR A 1 301 ? -13.157 -14.034 13.053 1.00 94.19 301 TYR A N 1
ATOM 2404 C CA . TYR A 1 301 ? -13.215 -14.117 11.595 1.00 94.19 301 TYR A CA 1
ATOM 2405 C C . TYR A 1 301 ? -13.620 -15.524 11.157 1.00 94.19 301 TYR A C 1
ATOM 2407 O O . TYR A 1 301 ? -12.954 -16.512 11.469 1.00 94.19 301 TYR A O 1
ATOM 2415 N N . LEU A 1 302 ? -14.721 -15.610 10.412 1.00 95.25 302 LEU A N 1
ATOM 2416 C CA . LEU A 1 302 ? -15.216 -16.848 9.822 1.00 95.25 302 LEU A CA 1
ATOM 2417 C C . LEU A 1 302 ? -14.843 -16.877 8.342 1.00 95.25 302 LEU A C 1
ATOM 2419 O O . LEU A 1 302 ? -15.184 -15.958 7.595 1.00 95.25 302 LEU A O 1
ATOM 2423 N N . TYR A 1 303 ? -14.179 -17.951 7.925 1.00 84.94 303 TYR A N 1
ATOM 2424 C CA . TYR A 1 303 ? -13.748 -18.166 6.548 1.00 84.94 303 TYR A CA 1
ATOM 2425 C C . TYR A 1 303 ? -14.540 -19.285 5.884 1.00 84.94 303 TYR A C 1
ATOM 2427 O O . TYR A 1 303 ? -14.916 -20.260 6.536 1.00 84.94 303 TYR A O 1
ATOM 2435 N N . ASP A 1 304 ? -14.726 -19.175 4.573 1.00 84.31 304 ASP A N 1
ATOM 2436 C CA . ASP A 1 304 ? -15.168 -20.297 3.753 1.00 84.31 304 ASP A CA 1
ATOM 2437 C C . ASP A 1 304 ? -13.998 -21.183 3.284 1.00 84.31 304 ASP A C 1
ATOM 2439 O O . ASP A 1 304 ? -12.830 -21.021 3.671 1.00 84.31 304 ASP A O 1
ATOM 2443 N N . SER A 1 305 ? -14.340 -22.154 2.438 1.00 82.19 305 SER A N 1
ATOM 2444 C CA . SER A 1 305 ? -13.412 -23.097 1.821 1.00 82.19 305 SER A CA 1
ATOM 2445 C C . SER A 1 305 ? -12.470 -22.456 0.791 1.00 82.19 305 SER A C 1
ATOM 2447 O O . SER A 1 305 ? -11.429 -23.030 0.486 1.00 82.19 305 SER A O 1
ATOM 2449 N N . ASP A 1 306 ? -12.777 -21.249 0.307 1.00 74.62 306 ASP A N 1
ATOM 2450 C CA . ASP A 1 306 ? -11.924 -20.448 -0.579 1.00 74.62 306 ASP A CA 1
ATOM 2451 C C . ASP A 1 306 ? -11.003 -19.490 0.201 1.00 74.62 306 ASP A C 1
ATOM 2453 O O . ASP A 1 306 ? -10.249 -18.723 -0.402 1.00 74.62 306 ASP A O 1
ATOM 2457 N N . SER A 1 307 ? -11.044 -19.524 1.539 1.00 75.81 307 SER A N 1
ATOM 2458 C CA . SER A 1 307 ? -10.358 -18.579 2.433 1.00 75.81 307 SER A CA 1
ATOM 2459 C C . SER A 1 307 ? -10.795 -17.121 2.265 1.00 75.81 307 SER A C 1
ATOM 2461 O O . SER A 1 307 ? -10.028 -16.194 2.537 1.00 75.81 307 SER A O 1
ATOM 2463 N N . ARG A 1 308 ? -12.051 -16.904 1.869 1.00 80.88 308 ARG A N 1
ATOM 2464 C CA . ARG A 1 308 ? -12.712 -15.594 1.891 1.00 80.88 308 ARG A CA 1
ATOM 2465 C C . ARG A 1 308 ? -13.375 -15.406 3.256 1.00 80.88 308 ARG A C 1
ATOM 2467 O O . ARG A 1 308 ? -13.925 -16.361 3.803 1.00 80.88 308 ARG A O 1
ATOM 2474 N N . VAL A 1 309 ? -13.329 -14.197 3.820 1.00 85.62 309 VAL A N 1
ATOM 2475 C CA . VAL A 1 309 ? -14.046 -13.901 5.074 1.00 85.62 309 VAL A CA 1
ATOM 2476 C C . VAL A 1 309 ? -15.536 -13.837 4.762 1.00 85.62 309 VAL A C 1
ATOM 2478 O O . VAL A 1 309 ? -15.965 -12.941 4.046 1.00 85.62 309 VAL A O 1
ATOM 2481 N N . VAL A 1 310 ? -16.315 -14.770 5.306 1.00 94.94 310 VAL A N 1
ATOM 2482 C CA . VAL A 1 310 ? -17.784 -14.824 5.180 1.00 94.94 310 VAL A CA 1
ATOM 2483 C C . VAL A 1 310 ? -18.507 -14.338 6.435 1.00 94.94 310 VAL A C 1
ATOM 2485 O O . VAL A 1 310 ? -19.705 -14.063 6.385 1.00 94.94 310 VAL A O 1
ATOM 2488 N N . GLY A 1 311 ? -17.794 -14.184 7.555 1.00 95.94 311 GLY A N 1
ATOM 2489 C CA . GLY A 1 311 ? -18.353 -13.640 8.789 1.00 95.94 311 GLY A CA 1
ATOM 2490 C C . GLY A 1 311 ? -17.347 -12.838 9.610 1.00 95.94 311 GLY A C 1
ATOM 2491 O O . GLY A 1 311 ? -16.201 -13.253 9.772 1.00 95.94 311 GLY A O 1
ATOM 2492 N N . LEU A 1 312 ? -17.798 -11.711 10.159 1.00 97.06 312 LEU A N 1
ATOM 2493 C CA . LEU A 1 312 ? -17.060 -10.876 11.110 1.00 97.06 312 LEU A CA 1
ATOM 2494 C C . LEU A 1 312 ? -17.855 -10.803 12.413 1.00 97.06 312 LEU A C 1
ATOM 2496 O O . LEU A 1 312 ? -18.927 -10.197 12.454 1.00 97.06 312 LEU A O 1
ATOM 2500 N N . GLN A 1 313 ? -17.347 -11.442 13.461 1.00 97.44 313 GLN A N 1
ATOM 2501 C CA . GLN A 1 313 ? -18.007 -11.561 14.758 1.00 97.44 313 GLN A CA 1
ATOM 2502 C C . GLN A 1 313 ? -17.446 -10.533 15.739 1.00 97.44 313 GLN A C 1
ATOM 2504 O O . GLN A 1 313 ? -16.236 -10.450 15.916 1.00 97.44 313 GLN A O 1
ATOM 2509 N N . VAL A 1 314 ? -18.306 -9.765 16.404 1.00 95.38 314 VAL A N 1
ATOM 2510 C CA . VAL A 1 314 ? -17.891 -8.787 17.421 1.00 95.38 314 VAL A CA 1
ATOM 2511 C C . VAL A 1 314 ? -19.030 -8.548 18.411 1.00 95.38 314 VAL A C 1
ATOM 2513 O O . VAL A 1 314 ? -20.188 -8.423 18.016 1.00 95.38 314 VAL A O 1
ATOM 2516 N N . ALA A 1 315 ? -18.713 -8.523 19.711 1.00 92.44 315 ALA A N 1
ATOM 2517 C CA . ALA A 1 315 ? -19.678 -8.314 20.803 1.00 92.44 315 ALA A CA 1
ATOM 2518 C C . ALA A 1 315 ? -20.943 -9.211 20.731 1.00 92.44 315 ALA A C 1
ATOM 2520 O O . ALA A 1 315 ? -22.046 -8.781 21.062 1.00 92.44 315 ALA A O 1
ATOM 2521 N N . GLY A 1 316 ? -20.793 -10.459 20.267 1.00 90.31 316 GLY A N 1
ATOM 2522 C CA . GLY A 1 316 ? -21.894 -11.420 20.094 1.00 90.31 316 GLY A CA 1
ATOM 2523 C C . GLY A 1 316 ? -22.747 -11.223 18.832 1.00 90.31 316 GLY A C 1
ATOM 2524 O O . GLY A 1 316 ? -23.623 -12.040 18.563 1.00 90.31 316 GLY A O 1
ATOM 2525 N N . GLN A 1 317 ? -22.486 -10.185 18.037 1.00 94.50 317 GLN A N 1
ATOM 2526 C CA . GLN A 1 317 ? -23.127 -9.940 16.744 1.00 94.50 317 GLN A CA 1
ATOM 2527 C C . GLN A 1 317 ? -22.236 -10.445 15.591 1.00 94.50 317 GLN A C 1
ATOM 2529 O O . GLN A 1 317 ? -21.050 -10.713 15.789 1.00 94.50 317 GLN A O 1
ATOM 2534 N N . THR A 1 318 ? -22.779 -10.635 14.381 1.00 96.00 318 THR A N 1
ATOM 2535 C CA . THR A 1 318 ? -22.013 -11.136 13.216 1.00 96.00 318 THR A CA 1
ATOM 2536 C C . THR A 1 318 ? -22.443 -10.464 11.911 1.00 96.00 318 THR A C 1
ATOM 2538 O O . THR A 1 318 ? -23.575 -10.655 11.473 1.00 96.00 318 THR A O 1
ATOM 2541 N N . VAL A 1 319 ? -21.537 -9.719 11.266 1.00 97.06 319 VAL A N 1
ATOM 2542 C CA . VAL A 1 319 ? -21.713 -9.276 9.868 1.00 97.06 319 VAL A CA 1
ATOM 2543 C C . VAL A 1 319 ? -21.478 -10.471 8.956 1.00 97.06 319 VAL A C 1
ATOM 2545 O O . VAL A 1 319 ? -20.510 -11.202 9.166 1.00 97.06 319 VAL A O 1
ATOM 2548 N N . GLN A 1 320 ? -22.324 -10.662 7.948 1.00 98.19 320 GLN A N 1
ATOM 2549 C CA . GLN A 1 320 ? -22.149 -11.696 6.927 1.00 98.19 320 GLN A CA 1
ATOM 2550 C C . GLN A 1 320 ? -21.657 -11.072 5.620 1.00 98.19 320 GLN A C 1
ATOM 2552 O O . GLN A 1 320 ? -22.182 -10.045 5.192 1.00 98.19 320 GLN A O 1
ATOM 2557 N N . PHE A 1 321 ? -20.699 -11.723 4.965 1.00 95.94 321 PHE A N 1
ATOM 2558 C CA . PHE A 1 321 ? -20.214 -11.368 3.632 1.00 95.94 321 PHE A CA 1
ATOM 2559 C C . PHE A 1 321 ? -20.558 -12.513 2.683 1.00 95.94 321 PHE A C 1
ATOM 2561 O O . PHE A 1 321 ? -20.112 -13.645 2.873 1.00 95.94 321 PHE A O 1
ATOM 2568 N N . ILE A 1 322 ? -21.386 -12.230 1.684 1.00 97.69 322 ILE A N 1
ATOM 2569 C CA . ILE A 1 322 ? -21.933 -13.237 0.775 1.00 97.69 322 ILE A CA 1
ATOM 2570 C C . ILE A 1 322 ? -21.315 -13.029 -0.600 1.00 97.69 322 ILE A C 1
ATOM 2572 O O . ILE A 1 322 ? -21.466 -11.974 -1.217 1.00 97.69 322 ILE A O 1
ATOM 2576 N N . TYR A 1 323 ? -20.624 -14.056 -1.081 1.00 91.44 323 TYR A N 1
ATOM 2577 C CA . TYR A 1 323 ? -20.042 -14.101 -2.416 1.00 91.44 323 TYR A CA 1
ATOM 2578 C C . TYR A 1 323 ? -20.976 -14.852 -3.363 1.00 91.44 323 TYR A C 1
ATOM 2580 O O . TYR A 1 323 ? -21.615 -15.826 -2.962 1.00 91.44 323 TYR A O 1
ATOM 2588 N N . SER A 1 324 ? -21.043 -14.422 -4.620 1.00 92.19 324 SER A N 1
ATOM 2589 C CA . SER A 1 324 ? -21.758 -15.160 -5.657 1.00 92.19 324 SER A CA 1
ATOM 2590 C C . SER A 1 324 ? -20.983 -16.405 -6.109 1.00 92.19 324 SER A C 1
ATOM 2592 O O . SER A 1 324 ? -19.792 -16.572 -5.828 1.00 92.19 324 SER A O 1
ATOM 2594 N N . GLU A 1 325 ? -21.649 -17.261 -6.888 1.00 88.62 325 GLU A N 1
ATOM 2595 C CA . GLU A 1 325 ? -21.029 -18.402 -7.584 1.00 88.62 325 GLU A CA 1
ATOM 2596 C C . GLU A 1 325 ? -19.877 -17.969 -8.517 1.00 88.62 325 GLU A C 1
ATOM 2598 O O . GLU A 1 325 ? -19.002 -18.767 -8.852 1.00 88.62 325 GLU A O 1
ATOM 2603 N N . GLN A 1 326 ? -19.846 -16.687 -8.904 1.00 84.50 326 GLN A N 1
ATOM 2604 C CA . GLN A 1 326 ? -18.809 -16.078 -9.736 1.00 84.50 326 GLN A CA 1
ATOM 2605 C C . GLN A 1 326 ? -17.623 -15.508 -8.928 1.00 84.50 326 GLN A C 1
ATOM 2607 O O . GLN A 1 326 ? -16.843 -14.741 -9.475 1.00 84.50 326 GLN A O 1
ATOM 2612 N N . ASP A 1 327 ? -17.462 -15.858 -7.648 1.00 78.94 327 ASP A N 1
ATOM 2613 C CA . ASP A 1 327 ? -16.377 -15.389 -6.755 1.00 78.94 327 ASP A CA 1
ATOM 2614 C C . ASP A 1 327 ? -16.385 -13.892 -6.379 1.00 78.94 327 ASP A C 1
ATOM 2616 O O . ASP A 1 327 ? -15.437 -13.379 -5.784 1.00 78.94 327 ASP A O 1
ATOM 2620 N N . LEU A 1 328 ? -17.466 -13.171 -6.670 1.00 83.44 328 LEU A N 1
ATOM 2621 C CA . LEU A 1 328 ? -17.562 -11.735 -6.406 1.00 83.44 328 LEU A CA 1
ATOM 2622 C C . LEU A 1 328 ? -18.394 -11.465 -5.150 1.00 83.44 328 LEU A C 1
ATOM 2624 O O . LEU A 1 328 ? -1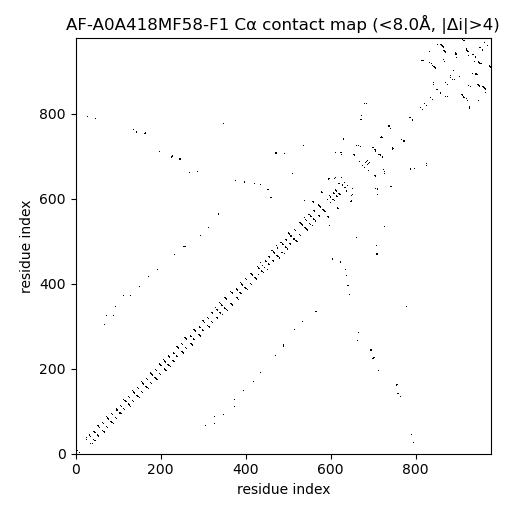9.431 -12.090 -4.943 1.00 83.44 328 LEU A O 1
ATOM 2628 N N . LEU A 1 329 ? -17.955 -10.519 -4.308 1.00 88.81 329 LEU A N 1
ATOM 2629 C CA . LEU A 1 329 ? -18.736 -10.067 -3.150 1.00 88.81 329 LEU A CA 1
ATOM 2630 C C . LEU A 1 329 ? -20.051 -9.450 -3.643 1.00 88.81 329 LEU A C 1
ATOM 2632 O O . LEU A 1 329 ? -20.020 -8.410 -4.308 1.00 88.81 329 LEU A O 1
ATOM 2636 N N . ALA A 1 330 ? -21.163 -10.094 -3.297 1.00 95.88 330 ALA A N 1
ATOM 2637 C CA . ALA A 1 330 ? -22.509 -9.791 -3.765 1.00 95.88 330 ALA A CA 1
ATOM 2638 C C . ALA A 1 330 ? -23.381 -9.144 -2.680 1.00 95.88 330 ALA A C 1
ATOM 2640 O O . ALA A 1 330 ? -24.180 -8.273 -3.011 1.00 95.88 330 ALA A O 1
ATOM 2641 N N . GLU A 1 331 ? -23.216 -9.504 -1.401 1.00 98.00 331 GLU A N 1
ATOM 2642 C CA . GLU A 1 331 ? -23.896 -8.815 -0.293 1.00 98.00 331 GLU A CA 1
ATOM 2643 C C . GLU A 1 331 ? -23.026 -8.662 0.962 1.00 98.00 331 GLU A C 1
ATOM 2645 O O . GLU A 1 331 ? -22.195 -9.520 1.270 1.00 98.00 331 GLU A O 1
ATOM 2650 N N . ILE A 1 332 ? -23.282 -7.597 1.724 1.00 97.75 332 ILE A N 1
ATOM 2651 C CA . ILE A 1 332 ? -22.870 -7.429 3.123 1.00 97.75 332 ILE A CA 1
ATOM 2652 C C . ILE A 1 332 ? -24.147 -7.305 3.958 1.00 97.75 332 ILE A C 1
ATOM 2654 O O . ILE A 1 332 ? -24.948 -6.407 3.710 1.00 97.75 332 ILE A O 1
ATOM 2658 N N . ARG A 1 333 ? -24.354 -8.179 4.948 1.00 97.88 333 ARG A N 1
ATOM 2659 C CA . ARG A 1 333 ? -25.519 -8.128 5.853 1.00 97.88 333 ARG A CA 1
ATOM 2660 C C . ARG A 1 333 ? -25.075 -7.786 7.265 1.00 97.88 333 ARG A C 1
ATOM 2662 O O . ARG A 1 333 ? -24.321 -8.544 7.878 1.00 97.88 333 ARG A O 1
ATOM 2669 N N . TYR A 1 334 ? -25.562 -6.670 7.789 1.00 96.81 334 TYR A N 1
ATOM 2670 C CA . TYR A 1 334 ? -25.266 -6.204 9.137 1.00 96.81 334 TYR A CA 1
ATOM 2671 C C . TYR A 1 334 ? -26.278 -6.757 10.166 1.00 96.81 334 TYR A C 1
ATOM 2673 O O . TYR A 1 334 ? -27.456 -6.932 9.847 1.00 96.81 334 TYR A O 1
ATOM 2681 N N . PRO A 1 335 ? -25.867 -6.987 11.429 1.00 94.75 335 PRO A N 1
ATOM 2682 C CA . PRO A 1 335 ? -26.730 -7.489 12.511 1.00 94.75 335 PRO A CA 1
ATOM 2683 C C . PRO A 1 335 ? -27.995 -6.674 12.812 1.00 94.75 335 PRO A C 1
ATOM 2685 O O . PRO A 1 335 ? -28.964 -7.216 13.333 1.00 94.75 335 PRO A O 1
ATOM 2688 N N . ASN A 1 336 ? -27.994 -5.383 12.478 1.00 93.75 336 ASN A N 1
ATOM 2689 C CA . ASN A 1 336 ? -29.147 -4.482 12.588 1.00 93.75 336 ASN A CA 1
ATOM 2690 C C . ASN A 1 336 ? -30.178 -4.665 11.447 1.00 93.75 336 ASN A C 1
ATOM 2692 O O . ASN A 1 336 ? -31.151 -3.915 11.355 1.00 93.75 336 ASN A O 1
ATOM 2696 N N . GLY A 1 337 ? -29.953 -5.630 10.550 1.00 95.56 337 GLY A N 1
ATOM 2697 C CA . GLY A 1 337 ? -30.795 -5.917 9.392 1.00 95.56 337 GLY A CA 1
ATOM 2698 C C . GLY A 1 337 ? -30.615 -4.953 8.215 1.00 95.56 337 GLY A C 1
ATOM 2699 O O . GLY A 1 337 ? -31.402 -5.010 7.272 1.00 95.56 337 GLY A O 1
ATOM 2700 N N . VAL A 1 338 ? -29.601 -4.083 8.236 1.00 97.88 338 VAL A N 1
ATOM 2701 C CA . VAL A 1 338 ? -29.164 -3.344 7.042 1.00 97.88 338 VAL A CA 1
ATOM 2702 C C . VAL A 1 338 ? -28.406 -4.296 6.114 1.00 97.88 338 VAL A C 1
ATOM 2704 O O . VAL A 1 338 ? -27.569 -5.072 6.572 1.00 97.88 338 VAL A O 1
ATOM 2707 N N . THR A 1 339 ? -28.688 -4.248 4.813 1.00 98.19 339 THR A N 1
ATOM 2708 C CA . THR A 1 339 ? -27.997 -5.052 3.790 1.00 98.19 339 THR A CA 1
ATOM 2709 C C . THR A 1 339 ? -27.491 -4.161 2.666 1.00 98.19 339 THR A C 1
ATOM 2711 O O . THR A 1 339 ? -28.261 -3.366 2.131 1.00 98.19 339 THR A O 1
ATOM 2714 N N . GLU A 1 340 ? -26.221 -4.312 2.288 1.00 97.88 340 GLU A N 1
ATOM 2715 C CA . GLU A 1 340 ? -25.649 -3.742 1.065 1.00 97.88 340 GLU A CA 1
ATOM 2716 C C . GLU A 1 340 ? -25.598 -4.818 -0.022 1.00 97.88 340 GLU A C 1
ATOM 2718 O O . GLU A 1 340 ? -24.979 -5.861 0.176 1.00 97.88 340 GLU A O 1
ATOM 2723 N N . HIS A 1 341 ? -26.215 -4.568 -1.175 1.00 98.12 341 HIS A N 1
ATOM 2724 C CA . HIS A 1 341 ? -26.158 -5.426 -2.359 1.00 98.12 341 HIS A CA 1
ATOM 2725 C C . HIS A 1 341 ? -25.189 -4.820 -3.382 1.00 98.12 341 HIS A C 1
ATOM 2727 O O . HIS A 1 341 ? -25.297 -3.641 -3.724 1.00 98.12 341 HIS A O 1
ATOM 2733 N N . HIS A 1 342 ? -24.249 -5.619 -3.881 1.00 96.62 342 HIS A N 1
ATOM 2734 C CA . HIS A 1 342 ? -23.155 -5.216 -4.765 1.00 96.62 342 HIS A CA 1
ATOM 2735 C C . HIS A 1 342 ? -23.293 -5.857 -6.153 1.00 96.62 342 HIS A C 1
ATOM 2737 O O . HIS A 1 342 ? -23.379 -7.077 -6.274 1.00 96.62 342 HIS A O 1
ATOM 2743 N N . GLN A 1 343 ? -23.204 -5.054 -7.214 1.00 96.12 343 GLN A N 1
ATOM 2744 C CA . GLN A 1 343 ? -23.063 -5.542 -8.593 1.00 96.12 343 GLN A CA 1
ATOM 2745 C C . GLN A 1 343 ? -21.631 -5.295 -9.072 1.00 96.12 343 GLN A C 1
ATOM 2747 O O . GLN A 1 343 ? -21.163 -4.153 -9.081 1.00 96.12 343 GLN A O 1
ATOM 2752 N N . ARG A 1 344 ? -20.915 -6.365 -9.429 1.00 90.19 344 ARG A N 1
ATOM 2753 C CA . ARG A 1 344 ? -19.485 -6.348 -9.777 1.00 90.19 344 ARG A CA 1
ATOM 2754 C C . ARG A 1 344 ? -19.207 -7.247 -10.984 1.00 90.19 344 ARG A C 1
ATOM 2756 O O . ARG A 1 344 ? -19.956 -8.188 -11.226 1.00 90.19 344 ARG A O 1
ATOM 2763 N N . SER A 1 345 ? -18.099 -7.004 -11.680 1.00 83.00 345 SER A N 1
ATOM 2764 C CA . SER A 1 345 ? -17.497 -7.946 -12.639 1.00 83.00 345 SER A CA 1
ATOM 2765 C C . SER A 1 345 ? -15.975 -7.822 -12.611 1.00 83.00 345 SER A C 1
ATOM 2767 O O . SER A 1 345 ? -15.436 -6.758 -12.302 1.00 83.00 345 SER A O 1
ATOM 2769 N N . HIS A 1 346 ? -15.258 -8.896 -12.941 1.00 74.12 346 HIS A N 1
ATOM 2770 C CA . HIS A 1 346 ? -13.799 -8.919 -12.842 1.00 74.12 346 HIS A CA 1
ATOM 2771 C C . HIS A 1 346 ? -13.080 -7.955 -13.797 1.00 74.12 346 HIS A C 1
ATOM 2773 O O . HIS A 1 346 ? -11.959 -7.554 -13.500 1.00 74.12 346 HIS A O 1
ATOM 2779 N N . THR A 1 347 ? -13.691 -7.581 -14.926 1.00 70.00 347 THR A N 1
ATOM 2780 C CA . THR A 1 347 ? -13.103 -6.646 -15.910 1.00 70.00 347 THR A CA 1
ATOM 2781 C C . THR A 1 347 ? -13.722 -5.247 -15.877 1.00 70.00 347 THR A C 1
ATOM 2783 O O . THR A 1 347 ? -13.370 -4.415 -16.705 1.00 70.00 347 THR A O 1
ATOM 2786 N N . GLU A 1 348 ? -14.666 -4.987 -14.965 1.00 72.50 348 GLU A N 1
ATOM 2787 C CA . GLU A 1 348 ? -15.434 -3.729 -14.892 1.00 72.50 348 GLU A CA 1
ATOM 2788 C C . GLU A 1 348 ? -15.675 -3.244 -13.444 1.00 72.50 348 GLU A C 1
ATOM 2790 O O . GLU A 1 348 ? -16.549 -2.414 -13.200 1.00 72.50 348 GLU A O 1
ATOM 2795 N N . GLY A 1 349 ? -14.931 -3.774 -12.466 1.00 80.88 349 GLY A N 1
ATOM 2796 C CA . GLY A 1 349 ? -14.922 -3.293 -11.082 1.00 80.88 349 GLY A CA 1
ATOM 2797 C C . GLY A 1 349 ? -16.251 -3.440 -10.326 1.00 80.88 349 GLY A C 1
ATOM 2798 O O . GLY A 1 349 ? -16.951 -4.451 -10.432 1.00 80.88 349 GLY A O 1
ATOM 2799 N N . LEU A 1 350 ? -16.565 -2.435 -9.501 1.00 88.44 350 LEU A N 1
ATOM 2800 C CA . LEU A 1 350 ? -17.847 -2.279 -8.806 1.00 88.44 350 LEU A CA 1
ATOM 2801 C C . LEU A 1 350 ? -18.715 -1.306 -9.599 1.00 88.44 350 LEU A C 1
ATOM 2803 O O . LEU A 1 350 ? -18.261 -0.212 -9.895 1.00 88.44 350 LEU A O 1
ATOM 2807 N N . GLN A 1 351 ? -19.951 -1.688 -9.916 1.00 94.94 351 GLN A N 1
ATOM 2808 C CA . GLN A 1 351 ? -20.834 -0.932 -10.815 1.00 94.94 351 GLN A CA 1
ATOM 2809 C C . GLN A 1 351 ? -22.015 -0.287 -10.080 1.00 94.94 351 GLN A C 1
ATOM 2811 O O . GLN A 1 351 ? -22.412 0.833 -10.396 1.00 94.94 351 GLN A O 1
ATOM 2816 N N . HIS A 1 352 ? -22.568 -0.978 -9.080 1.00 97.56 352 HIS A N 1
ATOM 2817 C CA . HIS A 1 352 ? -23.725 -0.517 -8.313 1.00 97.56 352 HIS A CA 1
ATOM 2818 C C . HIS A 1 352 ? -23.673 -1.054 -6.875 1.00 97.56 352 HIS A C 1
ATOM 2820 O O . HIS A 1 352 ? -23.359 -2.230 -6.665 1.00 97.56 352 HIS A O 1
ATOM 2826 N N . VAL A 1 353 ? -23.989 -0.197 -5.902 1.00 97.81 353 VAL A N 1
ATOM 2827 C CA . VAL A 1 353 ? -24.253 -0.554 -4.500 1.00 97.81 353 VAL A CA 1
ATOM 2828 C C . VAL A 1 353 ? -25.630 -0.030 -4.118 1.00 97.81 353 VAL A C 1
ATOM 2830 O O . VAL A 1 353 ? -25.890 1.166 -4.240 1.00 97.81 353 VAL A O 1
ATOM 2833 N N . ARG A 1 354 ? -26.491 -0.906 -3.604 1.00 97.62 354 ARG A N 1
ATOM 2834 C CA . ARG A 1 354 ? -27.812 -0.557 -3.067 1.00 97.62 354 ARG A CA 1
ATOM 2835 C C . ARG A 1 354 ? -27.900 -1.012 -1.621 1.00 97.62 354 ARG A C 1
ATOM 2837 O O . ARG A 1 354 ? -27.678 -2.187 -1.351 1.00 97.62 354 ARG A O 1
ATOM 2844 N N . VAL A 1 355 ? -28.232 -0.105 -0.706 1.00 97.62 355 VAL A N 1
ATOM 2845 C CA . VAL A 1 355 ? -28.354 -0.408 0.727 1.00 97.62 355 VAL A CA 1
ATOM 2846 C C . VAL A 1 355 ? -29.780 -0.227 1.190 1.00 97.62 355 VAL A C 1
ATOM 2848 O O . VAL A 1 355 ? -30.365 0.839 0.991 1.00 97.62 355 VAL A O 1
ATOM 2851 N N . GLU A 1 356 ? -30.314 -1.236 1.865 1.00 97.00 356 GLU A N 1
ATOM 2852 C CA . GLU A 1 356 ? -31.668 -1.233 2.414 1.00 97.00 356 GLU A CA 1
ATOM 2853 C C . GLU A 1 356 ? -31.674 -1.616 3.891 1.00 97.00 356 GLU A C 1
ATOM 2855 O O . GLU A 1 356 ? -30.755 -2.270 4.382 1.00 97.00 356 GLU A O 1
ATOM 2860 N N . ASN A 1 357 ? -32.718 -1.208 4.610 1.00 95.38 357 ASN A N 1
ATOM 2861 C CA . ASN A 1 357 ? -32.975 -1.679 5.968 1.00 95.38 357 ASN A CA 1
ATOM 2862 C C . ASN A 1 357 ? -33.797 -2.986 5.979 1.00 95.38 357 ASN A C 1
ATOM 2864 O O . ASN A 1 357 ? -34.288 -3.443 4.947 1.00 95.38 357 ASN A O 1
ATOM 2868 N N . ALA A 1 358 ? -34.053 -3.526 7.174 1.00 92.00 358 ALA A N 1
ATOM 2869 C CA . ALA A 1 358 ? -34.796 -4.774 7.382 1.00 92.00 358 ALA A CA 1
ATOM 2870 C C . ALA A 1 358 ? -36.261 -4.788 6.877 1.00 92.00 358 ALA A C 1
ATOM 2872 O O . ALA A 1 358 ? -36.927 -5.818 6.972 1.00 92.00 358 ALA A O 1
ATOM 2873 N N . GLN A 1 359 ? -36.794 -3.667 6.378 1.00 93.62 359 GLN A N 1
ATOM 2874 C CA . GLN A 1 359 ? -38.118 -3.569 5.749 1.00 93.62 359 GLN A CA 1
ATOM 2875 C C . GLN A 1 359 ? -38.046 -3.281 4.235 1.00 93.62 359 GLN A C 1
ATOM 2877 O O . GLN A 1 359 ? -39.060 -2.919 3.641 1.00 93.62 359 GLN A O 1
ATOM 2882 N N . GLY A 1 360 ? -36.870 -3.397 3.606 1.00 92.25 360 GLY A N 1
ATOM 2883 C CA . GLY A 1 360 ? -36.673 -3.071 2.187 1.00 92.25 360 GLY A CA 1
ATOM 2884 C C . GLY A 1 360 ? -36.746 -1.569 1.888 1.00 92.25 360 GLY A C 1
ATOM 2885 O O . GLY A 1 360 ? -37.024 -1.160 0.761 1.00 92.25 360 GLY A O 1
ATOM 2886 N N . ARG A 1 361 ? -36.550 -0.707 2.899 1.00 93.94 361 ARG A N 1
ATOM 2887 C CA . ARG A 1 361 ? -36.456 0.741 2.686 1.00 93.94 361 ARG A CA 1
ATOM 2888 C C . ARG A 1 361 ? -35.032 1.096 2.276 1.00 93.94 361 ARG A C 1
ATOM 2890 O O . ARG A 1 361 ? -34.105 0.917 3.064 1.00 93.94 361 ARG A O 1
ATOM 2897 N N . LEU A 1 362 ? -34.897 1.698 1.097 1.00 94.62 362 LEU A N 1
ATOM 2898 C CA . LEU A 1 362 ? -33.647 2.258 0.588 1.00 94.62 362 LEU A CA 1
ATOM 2899 C C . LEU A 1 362 ? -33.027 3.283 1.563 1.00 94.62 362 LEU A C 1
ATOM 2901 O O . LEU A 1 362 ? -33.698 4.220 2.011 1.00 94.62 362 LEU A O 1
ATOM 2905 N N . LEU A 1 363 ? -31.740 3.101 1.861 1.00 93.25 363 LEU A N 1
ATOM 2906 C CA . LEU A 1 363 ? -30.890 3.957 2.701 1.00 93.25 363 LEU A CA 1
ATOM 2907 C C . LEU A 1 363 ? -29.749 4.617 1.906 1.00 93.25 363 LEU A C 1
ATOM 2909 O O . LEU A 1 363 ? -29.331 5.730 2.226 1.00 93.25 363 LEU A O 1
ATOM 2913 N N . SER A 1 364 ? -29.240 3.930 0.882 1.00 94.31 364 SER A N 1
ATOM 2914 C CA . SER A 1 364 ? -28.170 4.393 -0.007 1.00 94.31 364 SER A CA 1
ATOM 2915 C C . SER A 1 364 ? -28.332 3.749 -1.381 1.00 94.31 364 SER A C 1
ATOM 2917 O O . SER A 1 364 ? -28.735 2.590 -1.472 1.00 94.31 364 SER A O 1
ATOM 2919 N N . GLU A 1 365 ? -27.994 4.476 -2.441 1.00 96.00 365 GLU A N 1
ATOM 2920 C CA . GLU A 1 365 ? -27.831 3.901 -3.776 1.00 96.00 365 GLU A CA 1
ATOM 2921 C C . GLU A 1 365 ? -26.709 4.643 -4.504 1.00 96.00 365 GLU A C 1
ATOM 2923 O O . GLU A 1 365 ? -26.726 5.876 -4.592 1.00 96.00 365 GLU A O 1
ATOM 2928 N N . GLN A 1 366 ? -25.710 3.897 -4.971 1.00 96.38 366 GLN A N 1
ATOM 2929 C CA . GLN A 1 366 ? -24.478 4.418 -5.554 1.00 96.38 366 GLN A CA 1
ATOM 2930 C C . GLN A 1 366 ? -24.158 3.697 -6.864 1.00 96.38 366 GLN A C 1
ATOM 2932 O O . GLN A 1 366 ? -24.192 2.469 -6.923 1.00 96.38 366 GLN A O 1
ATOM 2937 N N . TYR A 1 367 ? -23.820 4.456 -7.906 1.00 97.31 367 TYR A N 1
ATOM 2938 C CA . TYR A 1 367 ? -23.485 3.943 -9.236 1.00 97.31 367 TYR A CA 1
ATOM 2939 C C . TYR A 1 367 ? -22.098 4.413 -9.673 1.00 97.31 367 TYR A C 1
ATOM 2941 O O . TYR A 1 367 ? -21.692 5.552 -9.422 1.00 97.31 367 TYR A O 1
ATOM 2949 N N . TYR A 1 368 ? -21.405 3.539 -10.393 1.00 95.62 368 TYR A N 1
ATOM 2950 C CA . 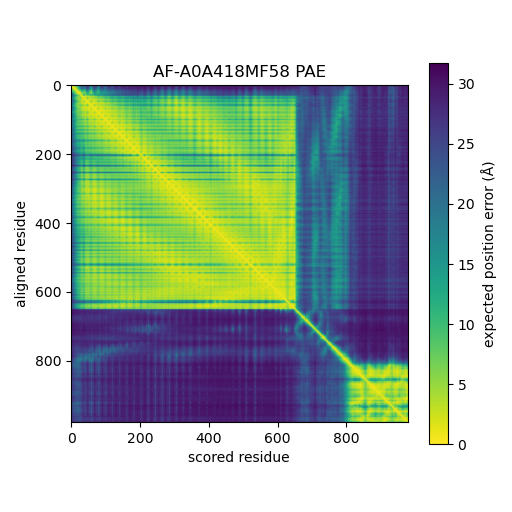TYR A 1 368 ? -20.022 3.695 -10.819 1.00 95.62 368 TYR A CA 1
ATOM 2951 C C . TYR A 1 368 ? -19.887 3.217 -12.270 1.00 95.62 368 TYR A C 1
ATOM 2953 O O . TYR A 1 368 ? -20.461 2.196 -12.648 1.00 95.62 368 TYR A O 1
ATOM 2961 N N . ALA A 1 369 ? -19.134 3.940 -13.099 1.00 94.94 369 ALA A N 1
ATOM 2962 C CA . ALA A 1 369 ? -18.838 3.503 -14.465 1.00 94.94 369 ALA A CA 1
ATOM 2963 C C . ALA A 1 369 ? -17.417 3.891 -14.874 1.00 94.94 369 ALA A C 1
ATOM 2965 O O . ALA A 1 369 ? -17.020 5.049 -14.720 1.00 94.94 369 ALA A O 1
ATOM 2966 N N . TYR A 1 370 ? -16.672 2.945 -15.439 1.00 88.12 370 TYR A N 1
ATOM 2967 C CA . TYR A 1 370 ? -15.261 3.103 -15.792 1.00 88.12 370 TYR A CA 1
ATOM 2968 C C . TYR A 1 370 ? -15.072 3.466 -17.276 1.00 88.12 370 TYR A C 1
ATOM 2970 O O . TYR A 1 370 ? -15.966 3.252 -18.095 1.00 88.12 370 TYR A O 1
ATOM 2978 N N . ASP A 1 371 ? -13.931 4.063 -17.620 1.00 86.56 371 ASP A N 1
ATOM 2979 C CA . ASP A 1 371 ? -13.502 4.273 -19.005 1.00 86.56 371 ASP A CA 1
ATOM 2980 C C . ASP A 1 371 ? -12.698 3.074 -19.547 1.00 86.56 371 ASP A C 1
ATOM 2982 O O . ASP A 1 371 ? -12.549 2.035 -18.899 1.00 86.56 371 ASP A O 1
ATOM 2986 N N . SER A 1 372 ? -12.172 3.197 -20.768 1.00 84.19 372 SER A N 1
ATOM 2987 C CA . SER A 1 372 ? -11.372 2.145 -21.404 1.00 84.19 372 SER A CA 1
ATOM 2988 C C . SER A 1 372 ? -9.990 1.923 -20.767 1.00 84.19 372 SER A C 1
ATOM 2990 O O . SER A 1 372 ? -9.250 1.072 -21.251 1.00 84.19 372 SER A O 1
ATOM 2992 N N . TRP A 1 373 ? -9.622 2.675 -19.723 1.00 75.81 373 TRP A N 1
ATOM 2993 C CA . TRP A 1 373 ? -8.376 2.539 -18.953 1.00 75.81 373 TRP A CA 1
ATOM 2994 C C . TRP A 1 373 ? -8.644 2.030 -17.524 1.00 75.81 373 TRP A C 1
ATOM 2996 O O . TRP A 1 373 ? -7.772 2.141 -16.662 1.00 75.81 373 TRP A O 1
ATOM 3006 N N . ASP A 1 374 ? -9.857 1.526 -17.269 1.00 77.19 374 ASP A N 1
ATOM 3007 C CA . ASP A 1 374 ? -10.348 1.100 -15.953 1.00 77.19 374 ASP A CA 1
ATOM 3008 C C . ASP A 1 374 ? -10.400 2.236 -14.910 1.00 77.19 374 ASP A C 1
ATOM 3010 O O . ASP A 1 374 ? -10.423 1.991 -13.704 1.00 77.19 374 ASP A O 1
ATOM 3014 N N . ARG A 1 375 ? -10.472 3.499 -15.362 1.00 85.38 375 ARG A N 1
ATOM 3015 C CA . ARG A 1 375 ? -10.601 4.680 -14.492 1.00 85.38 375 ARG A CA 1
ATOM 3016 C C . ARG A 1 375 ? -12.059 5.056 -14.310 1.00 85.38 375 ARG A C 1
ATOM 3018 O O . ARG A 1 375 ? -12.811 5.123 -15.281 1.00 85.38 375 ARG A O 1
ATOM 3025 N N . LEU A 1 376 ? -12.468 5.366 -13.087 1.00 91.50 376 LEU A N 1
ATOM 3026 C CA . LEU A 1 376 ? -13.815 5.800 -12.748 1.00 91.50 376 LEU A CA 1
ATOM 3027 C C . LEU A 1 376 ? -14.155 7.078 -13.527 1.00 91.50 376 LEU A C 1
ATOM 3029 O O . LEU A 1 376 ? -13.619 8.149 -13.259 1.00 91.50 376 LEU A O 1
ATOM 3033 N N . SER A 1 377 ? -15.038 6.959 -14.513 1.00 95.06 377 SER A N 1
ATOM 3034 C CA . SER A 1 377 ? -15.449 8.041 -15.416 1.00 95.06 377 SER A CA 1
ATOM 3035 C C . SER A 1 377 ? -16.718 8.752 -14.941 1.00 95.06 377 SER A C 1
ATOM 3037 O O . SER A 1 377 ? -16.961 9.910 -15.295 1.00 95.06 377 SER A O 1
ATOM 3039 N N . ARG A 1 378 ? -17.536 8.067 -14.133 1.00 96.00 378 ARG A N 1
ATOM 3040 C CA . ARG A 1 378 ? -18.756 8.588 -13.511 1.00 96.00 378 ARG A CA 1
ATOM 3041 C C . ARG A 1 378 ? -18.943 8.013 -12.117 1.00 96.00 378 ARG A C 1
ATOM 3043 O O . ARG A 1 378 ? -18.709 6.824 -11.909 1.00 96.00 378 ARG A O 1
ATOM 3050 N N . TYR A 1 379 ? -19.449 8.850 -11.221 1.00 94.62 379 TYR A N 1
ATOM 3051 C CA . TYR A 1 379 ? -19.890 8.479 -9.882 1.00 94.62 379 TYR A CA 1
ATOM 3052 C C . TYR A 1 379 ? -21.231 9.151 -9.586 1.00 94.62 379 TYR A C 1
ATOM 3054 O O . TYR A 1 379 ? -21.395 10.349 -9.832 1.00 94.62 379 TYR A O 1
ATOM 3062 N N . GLN A 1 380 ? -22.178 8.393 -9.047 1.00 95.19 380 GLN A N 1
ATOM 3063 C CA . GLN A 1 380 ? -23.446 8.908 -8.549 1.00 95.19 380 GLN A CA 1
ATOM 3064 C C . GLN A 1 380 ? -23.733 8.339 -7.158 1.00 95.19 380 GLN A C 1
ATOM 3066 O O . GLN A 1 380 ? -23.577 7.143 -6.948 1.00 95.19 380 GLN A O 1
ATOM 3071 N N . ASP A 1 381 ? -24.222 9.181 -6.251 1.00 92.25 381 ASP A N 1
ATOM 3072 C CA . ASP A 1 381 ? -24.830 8.807 -4.973 1.00 92.25 381 ASP A CA 1
ATOM 3073 C C . ASP A 1 381 ? -26.190 9.508 -4.872 1.00 92.25 381 ASP A C 1
ATOM 3075 O O . ASP A 1 381 ? -26.297 10.737 -4.932 1.00 92.25 381 ASP A O 1
ATOM 3079 N N . VAL A 1 382 ? -27.254 8.714 -4.772 1.00 90.00 382 VAL A N 1
ATOM 3080 C CA . VAL A 1 382 ? -28.639 9.201 -4.819 1.00 90.00 382 VAL A CA 1
ATOM 3081 C C . VAL A 1 382 ? -29.012 10.003 -3.567 1.00 90.00 382 VAL A C 1
ATOM 3083 O O . VAL A 1 382 ? -29.817 10.932 -3.662 1.00 90.00 382 VAL A O 1
ATOM 3086 N N . ALA A 1 383 ? -28.425 9.702 -2.404 1.00 81.75 383 ALA A N 1
ATOM 3087 C CA . ALA A 1 383 ? -28.782 10.362 -1.148 1.00 81.75 383 ALA A CA 1
ATOM 3088 C C . ALA A 1 383 ? -28.047 11.698 -0.967 1.00 81.75 383 ALA A C 1
ATOM 3090 O O . ALA A 1 383 ? -28.682 12.689 -0.601 1.00 81.75 383 ALA A O 1
ATOM 3091 N N . SER A 1 384 ? -26.749 11.759 -1.294 1.00 80.38 384 SER A N 1
ATOM 3092 C CA . SER A 1 384 ? -25.988 13.022 -1.305 1.00 80.38 384 SER A CA 1
ATOM 3093 C C . SER A 1 384 ? -26.300 13.897 -2.529 1.00 80.38 384 SER A C 1
ATOM 3095 O O . SER A 1 384 ? -25.885 15.054 -2.591 1.00 80.38 384 SER A O 1
ATOM 3097 N N . ARG A 1 385 ? -27.045 13.349 -3.504 1.00 85.06 385 ARG A N 1
ATOM 3098 C CA . ARG A 1 385 ? -27.375 13.933 -4.818 1.00 85.06 385 ARG A CA 1
ATOM 3099 C C . ARG A 1 385 ? -26.162 14.220 -5.707 1.00 85.06 385 ARG A C 1
ATOM 3101 O O . ARG A 1 385 ? -26.307 14.901 -6.721 1.00 85.06 385 ARG A O 1
ATOM 3108 N N . GLN A 1 386 ? -24.985 13.694 -5.374 1.00 87.19 386 GLN A N 1
ATOM 3109 C CA . GLN A 1 386 ? -23.825 13.769 -6.255 1.00 87.19 386 GLN A CA 1
ATOM 3110 C C . GLN A 1 386 ? -24.100 12.944 -7.519 1.00 87.19 386 GLN A C 1
ATOM 3112 O O . GLN A 1 386 ? -24.438 11.768 -7.432 1.00 87.19 386 GLN A O 1
ATOM 3117 N N . ASN A 1 387 ? -23.945 13.539 -8.702 1.00 94.31 387 ASN A N 1
ATOM 3118 C CA . ASN A 1 387 ? -23.931 12.808 -9.970 1.00 94.31 387 ASN A CA 1
ATOM 3119 C C . ASN A 1 387 ? -22.918 13.464 -10.905 1.00 94.31 387 ASN A C 1
ATOM 3121 O O . ASN A 1 387 ? -23.234 14.426 -11.612 1.00 94.31 387 ASN A O 1
ATOM 3125 N N . VAL A 1 388 ? -21.684 12.970 -10.866 1.00 96.00 388 VAL A N 1
ATOM 3126 C CA . VAL A 1 388 ? -20.519 13.609 -11.477 1.00 96.00 388 VAL A CA 1
ATOM 3127 C C . VAL A 1 388 ? -19.927 12.767 -12.602 1.00 96.00 388 VAL A C 1
ATOM 3129 O O . VAL A 1 388 ? -19.863 11.538 -12.537 1.00 96.00 388 VAL A O 1
ATOM 3132 N N . LYS A 1 389 ? -19.450 13.449 -13.642 1.00 97.81 389 LYS A N 1
ATOM 3133 C CA . LYS A 1 389 ? -18.463 12.922 -14.582 1.00 97.81 389 LYS A CA 1
ATOM 3134 C C . LYS A 1 389 ? -17.078 13.340 -14.091 1.00 97.81 389 LYS A C 1
ATOM 3136 O O . LYS A 1 389 ? -16.860 14.516 -13.803 1.00 97.81 389 LYS A O 1
ATOM 3141 N N . LEU A 1 390 ? -16.151 12.395 -14.063 1.00 97.75 390 LEU A N 1
ATOM 3142 C CA . LEU A 1 390 ? -14.736 12.640 -13.810 1.00 97.75 390 LEU A CA 1
ATOM 3143 C C . LEU A 1 390 ? -14.000 12.792 -15.150 1.00 97.75 390 LEU A C 1
ATOM 3145 O O . LEU A 1 390 ? -14.356 12.158 -16.152 1.00 97.75 390 LEU A O 1
ATOM 3149 N N . THR A 1 391 ? -12.994 13.662 -15.197 1.00 97.56 391 THR A N 1
ATOM 3150 C CA . THR A 1 391 ? -12.110 13.822 -16.360 1.00 97.56 391 THR A CA 1
ATOM 3151 C C . THR A 1 391 ? -10.656 13.726 -15.941 1.00 97.56 391 THR A C 1
ATOM 3153 O O . THR A 1 391 ? -10.284 14.191 -14.869 1.00 97.56 391 THR A O 1
ATOM 3156 N N . TYR A 1 392 ? -9.834 13.155 -16.817 1.00 95.31 392 TYR A N 1
ATOM 3157 C CA . TYR A 1 392 ? -8.415 12.907 -16.584 1.00 95.31 392 TYR A CA 1
ATOM 3158 C C . TYR A 1 392 ? -7.584 13.447 -17.746 1.00 95.31 392 TYR A C 1
ATOM 3160 O O . TYR A 1 392 ? -8.127 13.719 -18.821 1.00 95.31 392 TYR A O 1
ATOM 3168 N N . ASP A 1 393 ? -6.280 13.587 -17.538 1.00 93.62 393 ASP A N 1
ATOM 3169 C CA . ASP A 1 393 ? -5.311 13.721 -18.625 1.00 93.62 393 ASP A CA 1
ATOM 3170 C C . ASP A 1 393 ? -4.789 12.352 -19.108 1.00 93.62 393 ASP A C 1
ATOM 3172 O O . ASP A 1 393 ? -5.265 11.283 -18.694 1.00 93.62 393 ASP A O 1
ATOM 3176 N N . ASP A 1 394 ? -3.819 12.384 -20.023 1.00 90.38 394 ASP A N 1
ATOM 3177 C CA . ASP A 1 394 ? -3.223 11.185 -20.610 1.00 90.38 394 ASP A CA 1
ATOM 3178 C C . ASP A 1 394 ? -2.308 10.431 -19.633 1.00 90.38 394 ASP A C 1
ATOM 3180 O O . ASP A 1 394 ? -2.030 9.258 -19.856 1.00 90.38 394 ASP A O 1
ATOM 3184 N N . GLU A 1 395 ? -1.894 11.038 -18.517 1.00 83.88 395 GLU A N 1
ATOM 3185 C CA . GLU A 1 395 ? -1.207 10.328 -17.428 1.00 83.88 395 GLU A CA 1
ATOM 3186 C C . GLU A 1 395 ? -2.168 9.774 -16.367 1.00 83.88 395 GLU A C 1
ATOM 3188 O O . GLU A 1 395 ? -1.761 8.989 -15.512 1.00 83.88 395 GLU A O 1
ATOM 3193 N N . SER A 1 396 ? -3.474 10.028 -16.511 1.00 84.75 396 SER A N 1
ATOM 3194 C CA . SER A 1 396 ? -4.541 9.652 -15.564 1.00 84.75 396 SER A CA 1
ATOM 3195 C C . SER A 1 396 ? -4.634 10.518 -14.312 1.00 84.75 396 SER A C 1
ATOM 3197 O O . SER A 1 396 ? -5.295 10.129 -13.358 1.00 84.75 396 SER A O 1
ATOM 3199 N N . ARG A 1 397 ? -4.052 11.719 -14.326 1.00 89.88 397 ARG A N 1
ATOM 3200 C CA . ARG A 1 397 ? -4.240 12.698 -13.249 1.00 89.88 397 ARG A CA 1
ATOM 3201 C C . ARG A 1 397 ? -5.608 13.371 -13.424 1.00 89.88 397 ARG A C 1
ATOM 3203 O O . ARG A 1 397 ? -6.006 13.676 -14.553 1.00 89.88 397 ARG A O 1
ATOM 3210 N N . LEU A 1 398 ? -6.354 13.573 -12.339 1.00 95.88 398 LEU A N 1
ATOM 3211 C CA . LEU A 1 398 ? -7.739 14.061 -12.370 1.00 95.88 398 LEU A CA 1
ATOM 3212 C C . LEU A 1 398 ? -7.805 15.548 -12.762 1.00 95.88 398 LEU A C 1
ATOM 3214 O O . LEU A 1 398 ? -7.534 16.420 -11.951 1.00 95.88 398 LEU A O 1
ATOM 3218 N N . THR A 1 399 ? -8.243 15.870 -13.978 1.00 97.62 399 THR A N 1
ATOM 3219 C CA . THR A 1 399 ? -8.360 17.261 -14.460 1.00 97.62 399 THR A CA 1
ATOM 3220 C C . THR A 1 399 ? -9.643 17.963 -14.014 1.00 97.62 399 THR A C 1
ATOM 3222 O O . THR A 1 399 ? -9.699 19.196 -14.000 1.00 97.62 399 THR A O 1
ATOM 3225 N N . GLY A 1 400 ? -10.682 17.225 -13.618 1.00 97.31 400 GLY A N 1
ATOM 3226 C CA . GLY A 1 400 ? -11.907 17.848 -13.125 1.00 97.31 400 GLY A CA 1
ATOM 3227 C C . GLY A 1 400 ? -13.014 16.898 -12.688 1.00 97.31 400 GLY A C 1
ATOM 3228 O O . GLY A 1 400 ? -13.086 15.735 -13.088 1.00 97.31 400 GLY A O 1
ATOM 3229 N N . VAL A 1 401 ? -13.910 17.461 -11.880 1.00 97.62 401 VAL A N 1
ATOM 3230 C CA . VAL A 1 401 ? -15.183 16.873 -11.455 1.00 97.62 401 VAL A CA 1
ATOM 3231 C C . VAL A 1 401 ? -16.289 17.762 -12.017 1.00 97.62 401 VAL A C 1
ATOM 3233 O O . VAL A 1 401 ? -16.295 18.972 -11.778 1.00 97.62 401 VAL A O 1
ATOM 3236 N N . ILE A 1 402 ? -17.192 17.186 -12.810 1.00 97.50 402 ILE A N 1
ATOM 3237 C CA . ILE A 1 402 ? -18.243 17.906 -13.541 1.00 97.50 402 ILE A CA 1
ATOM 3238 C C . ILE A 1 402 ? -19.604 17.364 -13.119 1.00 97.50 402 ILE A C 1
ATOM 3240 O O . ILE A 1 402 ? -19.914 16.203 -13.388 1.00 97.50 402 ILE A O 1
ATOM 3244 N N . ASP A 1 403 ? -20.440 18.206 -12.516 1.00 95.25 403 ASP A N 1
ATOM 3245 C CA . ASP A 1 403 ? -21.831 17.862 -12.227 1.00 95.25 403 ASP A CA 1
ATOM 3246 C C . ASP A 1 403 ? -22.594 17.613 -13.539 1.00 95.25 403 ASP A C 1
ATOM 3248 O O . ASP A 1 403 ? -22.551 18.407 -14.483 1.00 95.25 403 ASP A O 1
ATOM 3252 N N . THR A 1 404 ? -23.279 16.477 -13.630 1.00 93.50 404 THR A N 1
ATOM 3253 C CA . THR A 1 404 ? -23.855 16.003 -14.899 1.00 93.50 404 THR A CA 1
ATOM 3254 C C . THR A 1 404 ? -25.162 16.691 -15.282 1.00 93.50 404 THR A C 1
ATOM 3256 O O . THR A 1 404 ? -25.517 16.680 -16.465 1.00 93.50 404 THR A O 1
ATOM 3259 N N . GLN A 1 405 ? -25.863 17.300 -14.321 1.00 89.81 405 GLN A N 1
ATOM 3260 C CA . GLN A 1 405 ? -27.153 17.958 -14.536 1.00 89.81 405 GLN A CA 1
ATOM 3261 C C . GLN A 1 405 ? -26.950 19.393 -15.034 1.00 89.81 405 GLN A C 1
ATOM 3263 O O . GLN A 1 405 ? -27.460 19.780 -16.085 1.00 89.81 405 GLN A O 1
ATOM 3268 N N . THR A 1 406 ? -26.143 20.164 -14.307 1.00 92.38 406 THR A N 1
ATOM 3269 C CA . THR A 1 406 ? -25.776 21.555 -14.610 1.00 92.38 406 THR A CA 1
ATOM 3270 C C . THR A 1 406 ? -24.701 21.668 -15.690 1.00 92.38 406 THR A C 1
ATOM 3272 O O . THR A 1 406 ? -24.585 22.715 -16.329 1.00 92.38 406 THR A O 1
ATOM 3275 N N . ARG A 1 407 ? -23.909 20.602 -15.895 1.00 92.00 407 ARG A N 1
ATOM 3276 C CA . ARG A 1 407 ? -22.694 20.564 -16.732 1.00 92.00 407 ARG A CA 1
ATOM 3277 C C . ARG A 1 407 ? -21.593 21.526 -16.268 1.00 92.00 407 ARG A C 1
ATOM 3279 O O . ARG A 1 407 ? -20.699 21.853 -17.049 1.00 92.00 407 ARG A O 1
ATOM 3286 N N . GLN A 1 408 ? -21.643 21.980 -15.017 1.00 92.38 408 GLN A N 1
ATOM 3287 C CA . GLN A 1 408 ? -20.629 22.850 -14.426 1.00 92.38 408 GLN A CA 1
ATOM 3288 C C . GLN A 1 408 ? -19.542 22.022 -13.732 1.00 92.38 408 GLN A C 1
ATOM 3290 O O . GLN A 1 408 ? -19.814 20.987 -13.128 1.00 92.38 408 GLN A O 1
ATOM 3295 N N . SER A 1 409 ? -18.294 22.485 -13.817 1.00 91.62 409 SER A N 1
ATOM 3296 C CA . SER A 1 409 ? -17.174 21.851 -13.115 1.00 91.62 409 SER A CA 1
ATOM 3297 C C . SER A 1 409 ? -17.179 22.291 -11.652 1.00 91.62 409 SER A C 1
ATOM 3299 O O . SER A 1 409 ? -16.944 23.469 -11.375 1.00 91.62 409 SER A O 1
ATOM 3301 N N . THR A 1 410 ? -17.447 21.359 -10.739 1.00 93.69 410 THR A N 1
ATOM 3302 C CA . THR A 1 410 ? -17.412 21.582 -9.285 1.00 93.69 410 THR A CA 1
ATOM 3303 C C . THR A 1 410 ? -15.977 21.637 -8.773 1.00 93.69 410 THR A C 1
ATOM 3305 O O . THR A 1 410 ? -15.664 22.457 -7.916 1.00 93.69 410 THR A O 1
ATOM 3308 N N . GLU A 1 411 ? -15.092 20.825 -9.357 1.00 96.69 411 GLU A N 1
ATOM 3309 C CA . GLU A 1 411 ? -13.648 20.849 -9.114 1.00 96.69 411 GLU A CA 1
ATOM 3310 C C . GLU A 1 411 ? -12.896 20.895 -10.455 1.00 96.69 411 GLU A C 1
ATOM 3312 O O . GLU A 1 411 ? -13.374 20.353 -11.461 1.00 96.69 411 GLU A O 1
ATOM 3317 N N . ARG A 1 412 ? -11.736 21.561 -10.491 1.00 97.25 412 ARG A N 1
ATOM 3318 C CA . ARG A 1 412 ? -10.845 21.670 -11.663 1.00 97.25 412 ARG A CA 1
ATOM 3319 C C . ARG A 1 412 ? -9.385 21.690 -11.241 1.00 97.25 412 ARG A C 1
ATOM 3321 O O . ARG A 1 412 ? -9.015 22.483 -10.377 1.00 97.25 412 ARG A O 1
ATOM 3328 N N . PHE A 1 413 ? -8.555 20.928 -11.939 1.00 96.81 413 PHE A N 1
ATOM 3329 C CA . PHE A 1 413 ? -7.118 20.851 -11.699 1.00 96.81 413 PHE A CA 1
ATOM 3330 C C . PHE A 1 413 ? -6.357 20.969 -13.022 1.00 96.81 413 PHE A C 1
ATOM 3332 O O . PHE A 1 413 ? -6.841 20.557 -14.078 1.00 96.81 413 PHE A O 1
ATOM 3339 N N . SER A 1 414 ? -5.156 21.537 -12.977 1.00 96.31 414 SER A N 1
ATOM 3340 C CA . SER A 1 414 ? -4.190 21.437 -14.075 1.00 96.31 414 SER A CA 1
ATOM 3341 C C . SER A 1 414 ? -2.803 21.155 -13.525 1.00 96.31 414 SER A C 1
ATOM 3343 O O . SER A 1 414 ? -2.513 21.510 -12.380 1.00 96.31 414 SER A O 1
ATOM 3345 N N . TYR A 1 415 ? -1.957 20.543 -14.350 1.00 94.88 415 TYR A N 1
ATOM 3346 C CA . TYR A 1 415 ? -0.638 20.062 -13.957 1.00 94.88 415 TYR A CA 1
ATOM 3347 C C . TYR A 1 415 ? 0.474 20.705 -14.791 1.00 94.88 415 TYR A C 1
ATOM 3349 O O . TYR A 1 415 ? 0.234 21.140 -15.919 1.00 94.88 415 TYR A O 1
ATOM 3357 N N . ASP A 1 416 ? 1.679 20.780 -14.227 1.00 92.62 416 ASP A N 1
ATOM 3358 C CA . ASP A 1 416 ? 2.892 21.149 -14.958 1.00 92.62 416 ASP A CA 1
ATOM 3359 C C . ASP A 1 416 ? 3.436 19.975 -15.802 1.00 92.62 416 ASP A C 1
ATOM 3361 O O . ASP A 1 416 ? 2.846 18.895 -15.875 1.00 92.62 416 ASP A O 1
ATOM 3365 N N . VAL A 1 417 ? 4.585 20.182 -16.453 1.00 91.56 417 VAL A N 1
ATOM 3366 C CA . VAL A 1 417 ? 5.208 19.173 -17.329 1.00 91.56 417 VAL A CA 1
ATOM 3367 C C . VAL A 1 417 ? 5.870 17.997 -16.591 1.00 91.56 417 VAL A C 1
ATOM 3369 O O . VAL A 1 417 ? 6.250 17.038 -17.253 1.00 91.56 417 VAL A O 1
ATOM 3372 N N . LYS A 1 418 ? 5.995 18.022 -15.255 1.00 87.00 418 LYS A N 1
ATOM 3373 C CA . LYS A 1 418 ? 6.334 16.834 -14.441 1.00 87.00 418 LYS A CA 1
ATOM 3374 C C . LYS A 1 418 ? 5.071 16.146 -13.899 1.00 87.00 418 LYS A C 1
ATOM 3376 O O . LYS A 1 418 ? 5.061 14.933 -13.712 1.00 87.00 418 LYS A O 1
ATOM 3381 N N . GLY A 1 419 ? 4.004 16.902 -13.657 1.00 88.00 419 GLY A N 1
ATOM 3382 C CA . GLY A 1 419 ? 2.772 16.437 -13.021 1.00 88.00 419 GLY A CA 1
ATOM 3383 C C . GLY A 1 419 ? 2.459 17.103 -11.682 1.00 88.00 419 GLY A C 1
ATOM 3384 O O . GLY A 1 419 ? 1.491 16.700 -11.039 1.00 88.00 419 GLY A O 1
ATOM 3385 N N . ASN A 1 420 ? 3.222 18.116 -11.263 1.00 90.88 420 ASN A N 1
ATOM 3386 C CA . ASN A 1 420 ? 2.878 18.913 -10.086 1.00 90.88 420 ASN A CA 1
ATOM 3387 C C . ASN A 1 420 ? 1.617 19.736 -10.349 1.00 90.88 420 ASN A C 1
ATOM 3389 O O . ASN A 1 420 ? 1.313 20.076 -11.491 1.00 90.88 420 ASN A O 1
ATOM 3393 N N . LEU A 1 421 ? 0.896 20.108 -9.294 1.00 92.38 421 LEU A N 1
ATOM 3394 C CA . LEU A 1 421 ? -0.284 20.966 -9.401 1.00 92.38 421 LEU A CA 1
ATOM 3395 C C . LEU A 1 421 ? 0.114 22.376 -9.868 1.00 92.38 421 LEU A C 1
ATOM 3397 O O . LEU A 1 421 ? 0.956 23.023 -9.255 1.00 92.38 421 LEU A O 1
ATOM 3401 N N . ASN A 1 422 ? -0.527 22.852 -10.934 1.00 94.81 422 ASN A N 1
ATOM 3402 C CA . ASN A 1 422 ? -0.333 24.174 -11.539 1.00 94.81 422 ASN A CA 1
ATOM 3403 C C . ASN A 1 422 ? -1.550 25.093 -11.309 1.00 94.81 422 ASN A C 1
ATOM 3405 O O . ASN A 1 422 ? -1.394 26.294 -11.079 1.00 94.81 422 ASN A O 1
ATOM 3409 N N . THR A 1 423 ? -2.771 24.545 -11.292 1.00 96.00 423 THR A N 1
ATOM 3410 C CA . THR A 1 423 ? -3.955 25.249 -10.764 1.00 96.00 423 THR A CA 1
ATOM 3411 C C . THR A 1 423 ? -4.874 24.320 -9.978 1.00 96.00 423 THR A C 1
ATOM 3413 O O . THR A 1 423 ? -5.020 23.148 -10.322 1.00 96.00 423 THR A O 1
ATOM 3416 N N . ILE A 1 424 ? -5.541 24.876 -8.962 1.00 94.94 424 ILE A N 1
ATOM 3417 C CA . ILE A 1 424 ? -6.626 24.238 -8.203 1.00 94.94 424 ILE A CA 1
ATOM 3418 C C . ILE A 1 424 ? -7.825 25.189 -8.222 1.00 94.94 424 ILE A C 1
ATOM 3420 O O . ILE A 1 424 ? -7.726 26.340 -7.800 1.00 94.94 424 ILE A O 1
ATOM 3424 N N . ASN A 1 425 ? -8.954 24.741 -8.770 1.00 94.19 425 ASN A N 1
ATOM 3425 C CA . ASN A 1 425 ? -10.206 25.494 -8.926 1.00 94.19 425 ASN A CA 1
ATOM 3426 C C . ASN A 1 425 ? -10.061 26.876 -9.602 1.00 94.19 425 ASN A C 1
ATOM 3428 O O . ASN A 1 425 ? -10.902 27.759 -9.440 1.00 94.19 425 ASN A O 1
ATOM 3432 N N . GLY A 1 426 ? -9.013 27.047 -10.415 1.00 92.06 426 GLY A N 1
ATOM 3433 C CA . GLY A 1 426 ? -8.669 28.300 -11.099 1.00 92.06 426 GLY A CA 1
ATOM 3434 C C . GLY A 1 426 ? -7.699 29.208 -10.334 1.00 92.06 426 GLY A C 1
ATOM 3435 O O . GLY A 1 426 ? -7.220 30.184 -10.907 1.00 92.06 426 GLY A O 1
ATOM 3436 N N . TYR A 1 427 ? -7.353 28.888 -9.085 1.00 95.06 427 TYR A N 1
ATOM 3437 C CA . TYR A 1 427 ? -6.257 29.546 -8.376 1.00 95.06 427 TYR A CA 1
ATOM 3438 C C . TYR A 1 427 ? -4.909 28.988 -8.859 1.00 95.06 427 TYR A C 1
ATOM 3440 O O . TYR A 1 427 ? -4.770 27.766 -8.946 1.00 95.06 427 TYR A O 1
ATOM 3448 N N . PRO A 1 428 ? -3.915 29.843 -9.164 1.00 96.75 428 PRO A N 1
ATOM 3449 C CA . PRO A 1 428 ? -2.579 29.389 -9.530 1.00 96.75 428 PRO A CA 1
ATOM 3450 C C . PRO A 1 428 ? -1.864 28.786 -8.322 1.00 96.75 428 PRO A C 1
ATOM 3452 O O . PRO A 1 428 ? -1.976 29.300 -7.203 1.00 96.75 428 PRO A O 1
ATOM 3455 N N . VAL A 1 429 ? -1.112 27.722 -8.578 1.00 96.56 429 VAL A N 1
ATOM 3456 C CA . VAL A 1 429 ? -0.224 27.065 -7.621 1.00 96.56 429 VAL A CA 1
ATOM 3457 C C . VAL A 1 429 ? 1.217 27.421 -7.989 1.00 96.56 429 VAL A C 1
ATOM 3459 O O . VAL A 1 429 ? 1.596 27.357 -9.156 1.00 96.56 429 VAL A O 1
ATOM 3462 N N . VAL A 1 430 ? 2.018 27.825 -7.005 1.00 96.19 430 VAL A N 1
ATOM 3463 C CA . VAL A 1 430 ? 3.463 28.041 -7.163 1.00 96.19 430 VAL A CA 1
ATOM 3464 C C . VAL A 1 430 ? 4.182 26.864 -6.524 1.00 96.19 430 VAL A C 1
ATOM 3466 O O . VAL A 1 430 ? 4.000 26.601 -5.335 1.00 96.19 430 VAL A O 1
ATOM 3469 N N . VAL A 1 431 ? 4.996 26.183 -7.324 1.00 94.25 431 VAL A N 1
ATOM 3470 C CA . VAL A 1 431 ? 5.740 24.977 -6.952 1.00 94.25 431 VAL A CA 1
ATOM 3471 C C . VAL A 1 431 ? 7.237 25.277 -7.004 1.00 94.25 431 VAL A C 1
ATOM 3473 O O . VAL A 1 431 ? 7.694 25.979 -7.908 1.00 94.25 431 VAL A O 1
ATOM 3476 N N . GLY A 1 432 ? 7.995 24.789 -6.025 1.00 92.50 432 GLY A N 1
ATOM 3477 C CA . GLY A 1 432 ? 9.437 25.010 -5.945 1.00 92.50 432 GLY A CA 1
ATOM 3478 C C . GLY A 1 432 ? 10.301 23.949 -6.636 1.00 92.50 432 GLY A C 1
ATOM 3479 O O . GLY A 1 432 ? 9.849 23.143 -7.455 1.00 92.50 432 GLY A O 1
ATOM 3480 N N . LEU A 1 433 ? 11.603 23.969 -6.335 1.00 90.69 433 LEU A N 1
ATOM 3481 C CA . LEU A 1 433 ? 12.581 23.081 -6.978 1.00 90.69 433 LEU A CA 1
ATOM 3482 C C . LEU A 1 433 ? 12.459 21.621 -6.522 1.00 90.69 433 LEU A C 1
ATOM 3484 O O . LEU A 1 433 ? 12.906 20.737 -7.248 1.00 90.69 433 LEU A O 1
ATOM 3488 N N . MET A 1 434 ? 11.825 21.375 -5.376 1.00 87.38 434 MET A N 1
ATOM 3489 C CA . MET A 1 434 ? 11.617 20.061 -4.770 1.00 87.38 434 MET A CA 1
ATOM 3490 C C . MET A 1 434 ? 10.140 19.640 -4.810 1.00 87.38 434 MET A C 1
ATOM 3492 O O . MET A 1 434 ? 9.702 18.874 -3.962 1.00 87.38 434 MET A O 1
ATOM 3496 N N . ASP A 1 435 ? 9.374 20.135 -5.790 1.00 90.50 435 ASP A N 1
ATOM 3497 C CA . ASP A 1 435 ? 7.919 19.929 -5.938 1.00 90.50 435 ASP A CA 1
ATOM 3498 C C . ASP A 1 435 ? 7.068 20.493 -4.784 1.00 90.50 435 ASP A C 1
ATOM 3500 O O . ASP A 1 435 ? 5.882 20.183 -4.659 1.00 90.50 435 ASP A O 1
ATOM 3504 N N . GLU A 1 436 ? 7.644 21.341 -3.933 1.00 91.75 436 GLU A N 1
ATOM 3505 C CA . GLU A 1 436 ? 6.974 21.850 -2.744 1.00 91.75 436 GLU A CA 1
ATOM 3506 C C . GLU A 1 436 ? 5.976 22.970 -3.089 1.00 91.75 436 GLU A C 1
ATOM 3508 O O . GLU A 1 436 ? 6.303 23.913 -3.813 1.00 91.75 436 GLU A O 1
ATOM 3513 N N . VAL A 1 437 ? 4.741 22.875 -2.584 1.00 94.81 437 VAL A N 1
ATOM 3514 C CA . VAL A 1 437 ? 3.650 23.820 -2.879 1.00 94.81 437 VAL A CA 1
ATOM 3515 C C . VAL A 1 437 ? 3.830 25.080 -2.037 1.00 94.81 437 VAL A C 1
ATOM 3517 O O . VAL A 1 437 ? 3.365 25.168 -0.906 1.00 94.81 437 VAL A O 1
ATOM 3520 N N . GLN A 1 438 ? 4.522 26.080 -2.581 1.00 95.50 438 GLN A N 1
ATOM 3521 C CA . GLN A 1 438 ? 4.874 27.313 -1.871 1.00 95.50 438 GLN A CA 1
ATOM 3522 C C . GLN A 1 438 ? 3.697 28.300 -1.747 1.00 95.50 438 GLN A C 1
ATOM 3524 O O . GLN A 1 438 ? 3.626 29.067 -0.779 1.00 95.50 438 GLN A O 1
ATOM 3529 N N . GLN A 1 439 ? 2.765 28.311 -2.707 1.00 95.44 439 GLN A N 1
ATOM 3530 C CA . GLN A 1 439 ? 1.605 29.214 -2.700 1.00 95.44 439 GLN A CA 1
ATOM 3531 C C . GLN A 1 439 ? 0.420 28.638 -3.489 1.00 95.44 439 GLN A C 1
ATOM 3533 O O . GLN A 1 439 ? 0.612 28.079 -4.562 1.00 95.44 439 GLN A O 1
ATOM 3538 N N . ILE A 1 440 ? -0.809 28.855 -3.008 1.00 94.50 440 ILE A N 1
ATOM 3539 C CA . ILE A 1 440 ? -2.060 28.639 -3.757 1.00 94.50 440 ILE A CA 1
ATOM 3540 C C . ILE A 1 440 ? -2.873 29.937 -3.713 1.00 94.50 440 ILE A C 1
ATOM 3542 O O . ILE A 1 440 ? -3.367 30.345 -2.657 1.00 94.50 440 ILE A O 1
ATOM 3546 N N . GLY A 1 441 ? -3.010 30.624 -4.848 1.00 92.75 441 GLY A N 1
ATOM 3547 C CA . GLY A 1 441 ? -3.726 31.900 -4.939 1.00 92.75 441 GLY A CA 1
ATOM 3548 C C . GLY A 1 441 ? -3.144 32.977 -4.010 1.00 92.75 441 GLY A C 1
ATOM 3549 O O . GLY A 1 441 ? -2.149 33.614 -4.347 1.00 92.75 441 GLY A O 1
ATOM 3550 N N . ARG A 1 442 ? -3.771 33.198 -2.843 1.00 89.88 442 ARG A N 1
ATOM 3551 C CA . ARG A 1 442 ? -3.302 34.123 -1.781 1.00 89.88 442 ARG A CA 1
ATOM 3552 C C . ARG A 1 442 ? -2.751 33.423 -0.528 1.00 89.88 442 ARG A C 1
ATOM 3554 O O . ARG A 1 442 ? -2.236 34.097 0.362 1.00 89.88 442 ARG A O 1
ATOM 3561 N N . MET A 1 443 ? -2.880 32.104 -0.421 1.00 91.00 443 MET A N 1
ATOM 3562 C CA . MET A 1 443 ? -2.348 31.318 0.692 1.00 91.00 443 MET A CA 1
ATOM 3563 C C . MET A 1 443 ? -0.882 30.990 0.419 1.00 91.00 443 MET A C 1
ATOM 3565 O O . MET A 1 443 ? -0.588 30.374 -0.597 1.00 91.00 443 MET A O 1
ATOM 3569 N N . SER A 1 444 ? 0.023 31.379 1.319 1.00 93.75 444 SER A N 1
ATOM 3570 C CA . SER A 1 444 ? 1.428 30.955 1.275 1.00 93.75 444 SER A CA 1
ATOM 3571 C C . SER A 1 444 ? 1.705 29.853 2.293 1.00 93.75 444 SER A C 1
ATOM 3573 O O . SER A 1 444 ? 1.110 29.817 3.374 1.00 93.75 444 SER A O 1
ATOM 3575 N N . VAL A 1 445 ? 2.633 28.979 1.927 1.00 97.19 445 VAL A N 1
ATOM 3576 C CA . VAL A 1 445 ? 3.139 27.852 2.709 1.00 97.19 445 VAL A CA 1
ATOM 3577 C C . VAL A 1 445 ? 4.626 28.104 2.980 1.00 97.19 445 VAL A C 1
ATOM 3579 O O . VAL A 1 445 ? 5.286 28.837 2.237 1.00 97.19 445 VAL A O 1
ATOM 3582 N N . ARG A 1 446 ? 5.178 27.561 4.066 1.00 97.62 446 ARG A N 1
ATOM 3583 C CA . ARG A 1 446 ? 6.623 27.587 4.343 1.00 97.62 446 ARG A CA 1
ATOM 3584 C C . ARG A 1 446 ? 7.117 26.208 4.732 1.00 97.62 446 ARG A C 1
ATOM 3586 O O . ARG A 1 446 ? 6.441 25.508 5.480 1.00 97.62 446 ARG A O 1
ATOM 3593 N N . TYR A 1 447 ? 8.318 25.898 4.260 1.00 95.56 447 TYR A N 1
ATOM 3594 C CA . TYR A 1 447 ? 9.017 24.641 4.479 1.00 95.56 447 TYR A CA 1
ATOM 3595 C C . TYR A 1 447 ? 10.302 24.868 5.290 1.00 95.56 447 TYR A C 1
ATOM 3597 O O . TYR A 1 447 ? 10.844 25.978 5.287 1.00 95.56 447 TYR A O 1
ATOM 3605 N N . ASP A 1 448 ? 10.773 23.835 5.987 1.00 92.44 448 ASP A N 1
ATOM 3606 C CA . ASP A 1 448 ? 12.142 23.764 6.510 1.00 92.44 448 ASP A CA 1
ATOM 3607 C C . ASP A 1 448 ? 13.146 23.295 5.430 1.00 92.44 448 ASP A C 1
ATOM 3609 O O . ASP A 1 448 ? 12.787 23.071 4.273 1.00 92.44 448 ASP A O 1
ATOM 3613 N N . ALA A 1 449 ? 14.420 23.140 5.806 1.00 87.25 449 ALA A N 1
ATOM 3614 C CA . ALA A 1 449 ? 15.473 22.641 4.915 1.00 87.25 449 ALA A CA 1
ATOM 3615 C C . ALA A 1 449 ? 15.357 21.136 4.583 1.00 87.25 449 ALA A C 1
ATOM 3617 O O . ALA A 1 449 ? 16.055 20.647 3.695 1.00 87.25 449 ALA A O 1
ATOM 3618 N N . LEU A 1 450 ? 14.489 20.393 5.279 1.00 84.38 450 LEU A N 1
ATOM 3619 C CA . LEU A 1 450 ? 14.251 18.973 5.023 1.00 84.38 450 LEU A CA 1
ATOM 3620 C C . LEU A 1 450 ? 13.132 18.766 3.995 1.00 84.38 450 LEU A C 1
ATOM 3622 O O . LEU A 1 450 ? 13.133 17.752 3.298 1.00 84.38 450 LEU A O 1
ATOM 3626 N N . GLY A 1 451 ? 12.224 19.735 3.862 1.00 89.75 451 GLY A N 1
ATOM 3627 C CA . GLY A 1 451 ? 11.020 19.649 3.038 1.00 89.75 451 GLY A CA 1
ATOM 3628 C C . GLY A 1 451 ? 9.744 19.403 3.847 1.00 89.75 451 GLY A C 1
ATOM 3629 O O . GLY A 1 451 ? 8.808 18.807 3.328 1.00 89.75 451 GLY A O 1
ATOM 3630 N N . ASN A 1 452 ? 9.670 19.846 5.104 1.00 92.94 452 ASN A N 1
ATOM 3631 C CA . ASN A 1 452 ? 8.460 19.731 5.925 1.00 92.94 452 ASN A CA 1
ATOM 3632 C C . ASN A 1 452 ? 7.732 21.073 6.041 1.00 92.94 452 ASN A C 1
ATOM 3634 O O . ASN A 1 452 ? 8.363 22.101 6.291 1.00 92.94 452 ASN A O 1
ATOM 3638 N N . VAL A 1 453 ? 6.403 21.082 5.906 1.00 96.88 453 VAL A N 1
ATOM 3639 C CA . VAL A 1 453 ? 5.564 22.291 5.994 1.00 96.88 453 VAL A CA 1
ATOM 3640 C C . VAL A 1 453 ? 5.519 22.822 7.428 1.00 96.88 453 VAL A C 1
ATOM 3642 O O . VAL A 1 453 ? 4.655 22.440 8.210 1.00 96.88 453 VAL A O 1
ATOM 3645 N N . VAL A 1 454 ? 6.411 23.747 7.781 1.00 97.88 454 VAL A N 1
ATOM 3646 C CA . VAL A 1 454 ? 6.449 24.409 9.102 1.00 97.88 454 VAL A CA 1
ATOM 3647 C C . VAL A 1 454 ? 5.376 25.487 9.289 1.00 97.88 454 VAL A C 1
ATOM 3649 O O . VAL A 1 454 ? 5.129 25.927 10.413 1.00 97.88 454 VAL A O 1
ATOM 3652 N N . ARG A 1 455 ? 4.726 25.955 8.213 1.00 97.50 455 ARG A N 1
ATOM 3653 C CA . ARG A 1 455 ? 3.632 26.940 8.303 1.00 97.50 455 ARG A CA 1
ATOM 3654 C C . ARG A 1 455 ? 2.680 26.869 7.116 1.00 97.50 455 ARG A C 1
ATOM 3656 O O . ARG A 1 455 ? 3.124 26.944 5.972 1.00 97.50 455 ARG A O 1
ATOM 3663 N N . LEU A 1 456 ? 1.380 26.889 7.394 1.00 95.69 456 LEU A N 1
ATOM 3664 C CA . LEU A 1 456 ? 0.325 27.128 6.405 1.00 95.69 456 LEU A CA 1
ATOM 3665 C C . LEU A 1 456 ? -0.888 27.833 7.035 1.00 95.69 456 LEU A C 1
ATOM 3667 O O . LEU A 1 456 ? -1.009 27.944 8.257 1.00 95.69 456 LEU A O 1
ATOM 3671 N N . ASN A 1 457 ? -1.804 28.303 6.189 1.00 91.94 457 ASN A N 1
ATOM 3672 C CA . ASN A 1 457 ? -3.175 28.577 6.615 1.00 91.94 457 ASN A CA 1
ATOM 3673 C C . ASN A 1 457 ? -4.007 27.296 6.431 1.00 91.94 457 ASN A C 1
ATOM 3675 O O . ASN A 1 457 ? -3.766 26.542 5.490 1.00 91.94 457 ASN A O 1
ATOM 3679 N N . GLY A 1 458 ? -5.004 27.090 7.284 1.00 86.25 458 GLY A N 1
ATOM 3680 C CA . GLY A 1 458 ? -6.032 26.061 7.150 1.00 86.25 458 GLY A CA 1
ATOM 3681 C C . GLY A 1 458 ? -7.426 26.605 7.484 1.00 86.25 458 GLY A C 1
ATOM 3682 O O . GLY A 1 458 ? -7.564 27.782 7.840 1.00 86.25 458 GLY A O 1
ATOM 3683 N N . PRO A 1 459 ? -8.476 25.769 7.412 1.00 86.25 459 PRO A N 1
ATOM 3684 C CA . PRO A 1 459 ? -9.861 26.188 7.650 1.00 86.25 459 PRO A CA 1
ATOM 3685 C C . PRO A 1 459 ? -10.106 26.685 9.086 1.00 86.25 459 PRO A C 1
ATOM 3687 O O . PRO A 1 459 ? -11.054 27.428 9.323 1.00 86.25 459 PRO A O 1
ATOM 3690 N N . LYS A 1 460 ? -9.234 26.321 10.039 1.00 86.56 460 LYS A N 1
ATOM 3691 C CA . LYS A 1 460 ? -9.273 26.754 11.449 1.00 86.56 460 LYS A CA 1
ATOM 3692 C C . LYS A 1 460 ? -8.248 27.846 11.796 1.00 86.56 460 LYS A C 1
ATOM 3694 O O . LYS A 1 460 ? -7.910 28.043 12.959 1.00 86.56 460 LYS A O 1
ATOM 3699 N N . GLY A 1 461 ? -7.751 28.572 10.791 1.00 91.81 461 GLY A N 1
ATOM 3700 C CA . GLY A 1 461 ? -6.814 29.684 10.963 1.00 91.81 461 GLY A CA 1
ATOM 3701 C C . GLY A 1 461 ? -5.375 29.327 10.591 1.00 91.81 461 GLY A C 1
ATOM 3702 O O . GLY A 1 461 ? -5.129 28.541 9.681 1.00 91.81 461 GLY A O 1
ATOM 3703 N N . LYS A 1 462 ? -4.399 29.963 11.245 1.00 95.19 462 LYS A N 1
ATOM 3704 C CA . LYS A 1 462 ? -2.971 29.724 10.975 1.00 95.19 462 LYS A CA 1
ATOM 3705 C C . LYS A 1 462 ? -2.476 28.525 11.773 1.00 95.19 462 LYS A C 1
ATOM 3707 O O . LYS A 1 462 ? -2.789 28.427 12.956 1.00 95.19 462 LYS A O 1
ATOM 3712 N N . LEU A 1 463 ? -1.678 27.682 11.124 1.00 97.50 463 LEU A N 1
ATOM 3713 C CA . LEU A 1 463 ? -1.003 26.540 11.728 1.00 97.50 463 LEU A CA 1
ATOM 3714 C C . LEU A 1 463 ? 0.513 26.764 11.648 1.00 97.50 463 LEU A C 1
ATOM 3716 O O . LEU A 1 463 ? 1.035 27.114 10.582 1.00 97.50 463 LEU A O 1
ATOM 3720 N N . TYR A 1 464 ? 1.210 26.548 12.761 1.00 98.00 464 TYR A N 1
ATOM 3721 C CA . TYR A 1 464 ? 2.674 26.458 12.811 1.00 98.00 464 TYR A CA 1
ATOM 3722 C C . TYR A 1 464 ? 3.044 25.056 13.276 1.00 98.00 464 TYR A C 1
ATOM 3724 O O . TYR A 1 464 ? 2.480 24.569 14.252 1.00 98.00 464 TYR A O 1
ATOM 3732 N N . LEU A 1 465 ? 3.945 24.394 12.561 1.00 98.19 465 LEU A N 1
ATOM 3733 C CA . LEU A 1 465 ? 4.213 22.970 12.712 1.00 98.19 465 LEU A CA 1
ATOM 3734 C C . LEU A 1 465 ? 5.676 22.764 13.095 1.00 98.19 465 LEU A C 1
ATOM 3736 O O . LEU A 1 465 ? 6.570 23.405 12.541 1.00 98.19 465 LEU A O 1
ATOM 3740 N N . SER A 1 466 ? 5.915 21.872 14.050 1.00 96.69 466 SER A N 1
ATOM 3741 C CA . SER A 1 466 ? 7.253 21.479 14.488 1.00 96.69 466 SER A CA 1
ATOM 3742 C C . SER A 1 466 ? 7.450 19.996 14.240 1.00 96.69 466 SER A C 1
ATOM 3744 O O . SER A 1 466 ? 6.599 19.185 14.609 1.00 96.69 466 SER A O 1
ATOM 3746 N N . PHE A 1 467 ? 8.582 19.658 13.633 1.00 89.94 467 PHE A N 1
ATOM 3747 C CA . PHE A 1 467 ? 8.944 18.291 13.295 1.00 89.94 467 PHE A CA 1
ATOM 3748 C C . PHE A 1 467 ? 10.216 17.870 14.048 1.00 89.94 467 PHE A C 1
ATOM 3750 O O . PHE A 1 467 ? 11.048 18.708 14.404 1.00 89.94 467 PHE A O 1
ATOM 3757 N N . ALA A 1 468 ? 10.361 16.574 14.316 1.00 81.12 468 ALA A N 1
ATOM 3758 C CA . ALA A 1 468 ? 11.594 15.968 14.820 1.00 81.12 468 ALA A CA 1
ATOM 3759 C C . ALA A 1 468 ? 12.648 15.811 13.696 1.00 81.12 468 ALA A C 1
ATOM 3761 O O . ALA A 1 468 ? 12.411 16.200 12.556 1.00 81.12 468 ALA A O 1
ATOM 3762 N N . ARG A 1 469 ? 13.841 15.269 13.994 1.00 76.62 469 ARG A N 1
ATOM 3763 C CA . ARG A 1 469 ? 14.936 15.129 12.999 1.00 76.62 469 ARG A CA 1
ATOM 3764 C C . ARG A 1 469 ? 14.656 14.083 11.918 1.00 76.62 469 ARG A C 1
ATOM 3766 O O . ARG A 1 469 ? 15.002 14.292 10.765 1.00 76.62 469 ARG A O 1
ATOM 3773 N N . ASN A 1 470 ? 13.943 13.029 12.294 1.00 71.88 470 ASN A N 1
ATOM 3774 C CA . ASN A 1 470 ? 13.268 12.061 11.426 1.00 71.88 470 ASN A CA 1
ATOM 3775 C C . ASN A 1 470 ? 11.944 12.603 10.842 1.00 71.88 470 ASN A C 1
ATOM 3777 O O . ASN A 1 470 ? 11.049 11.821 10.543 1.00 71.88 470 ASN A O 1
ATOM 3781 N N . SER A 1 471 ? 11.788 13.930 10.809 1.00 79.81 471 SER A N 1
ATOM 3782 C CA . SER A 1 471 ? 10.618 14.713 10.392 1.00 79.81 471 SER A CA 1
ATOM 3783 C C . SER A 1 471 ? 9.257 14.355 11.004 1.00 79.81 471 SER A C 1
ATOM 3785 O O . SER A 1 471 ? 8.232 14.822 10.512 1.00 79.81 471 SER A O 1
ATOM 3787 N N . THR A 1 472 ? 9.193 13.620 12.120 1.00 83.62 472 THR A N 1
ATOM 3788 C CA . THR A 1 472 ? 7.913 13.339 12.791 1.00 83.62 472 THR A CA 1
ATOM 3789 C C . THR A 1 472 ? 7.213 14.616 13.239 1.00 83.62 472 THR A C 1
ATOM 3791 O O . THR A 1 472 ? 7.817 15.404 13.960 1.00 83.62 472 THR A O 1
ATOM 3794 N N . LEU A 1 473 ? 5.937 14.820 12.883 1.00 92.62 473 LEU A N 1
ATOM 3795 C CA . LEU A 1 473 ? 5.158 15.974 13.354 1.00 92.62 473 LEU A CA 1
ATOM 3796 C C . LEU A 1 473 ? 4.928 15.868 14.870 1.00 92.62 473 LEU A C 1
ATOM 3798 O O . LEU A 1 473 ? 4.047 15.135 15.320 1.00 92.62 473 LEU A O 1
ATOM 3802 N N . THR A 1 474 ? 5.724 16.589 15.658 1.00 93.88 474 THR A N 1
ATOM 3803 C CA . THR A 1 474 ? 5.711 16.534 17.128 1.00 93.88 474 THR A CA 1
ATOM 3804 C C . THR A 1 474 ? 4.791 17.574 17.748 1.00 93.88 474 THR A C 1
ATOM 3806 O O . THR A 1 474 ? 4.245 17.320 18.823 1.00 93.88 474 THR A O 1
ATOM 3809 N N . SER A 1 475 ? 4.542 18.708 17.083 1.00 97.88 475 SER A N 1
ATOM 3810 C CA . SER A 1 475 ? 3.515 19.661 17.522 1.00 97.88 475 SER A CA 1
ATOM 3811 C C . SER A 1 475 ? 2.916 20.521 16.413 1.00 97.88 475 SER A C 1
ATOM 3813 O O . SER A 1 475 ? 3.581 20.833 15.426 1.00 97.88 475 SER A O 1
ATOM 3815 N N . VAL A 1 476 ? 1.679 20.977 16.632 1.00 98.31 476 VAL A N 1
ATOM 3816 C CA . VAL A 1 476 ? 1.039 22.051 15.859 1.00 98.31 476 VAL A CA 1
ATOM 3817 C C . VAL A 1 476 ? 0.515 23.128 16.807 1.00 98.31 476 VAL A C 1
ATOM 3819 O O . VAL A 1 476 ? -0.315 22.859 17.676 1.00 98.31 476 VAL A O 1
ATOM 3822 N N . GLU A 1 477 ? 0.967 24.364 16.622 1.00 98.12 477 GLU A N 1
ATOM 3823 C CA . GLU A 1 477 ? 0.365 25.548 17.230 1.00 98.12 477 GLU A CA 1
ATOM 3824 C C . GLU A 1 477 ? -0.856 25.985 16.412 1.00 98.12 477 GLU A C 1
ATOM 3826 O O . GLU A 1 477 ? -0.768 26.221 15.203 1.00 98.12 477 GLU A O 1
ATOM 3831 N N . THR A 1 478 ? -1.994 26.096 17.094 1.00 94.88 478 THR A N 1
ATOM 3832 C CA . THR A 1 478 ? -3.275 26.571 16.559 1.00 94.88 478 THR A CA 1
ATOM 3833 C C . THR A 1 478 ? -3.700 27.849 17.285 1.00 94.88 478 THR A C 1
ATOM 3835 O O . THR A 1 478 ? -3.181 28.167 18.355 1.00 94.88 478 THR A O 1
ATOM 3838 N N . GLN A 1 479 ? -4.727 28.543 16.783 1.00 89.19 479 GLN A N 1
ATOM 3839 C CA . GLN A 1 479 ? -5.324 29.690 17.489 1.00 89.19 479 GLN A CA 1
ATOM 3840 C C . GLN A 1 479 ? -5.918 29.342 18.870 1.00 89.19 479 GLN A C 1
ATOM 3842 O O . GLN A 1 479 ? -6.190 30.249 19.651 1.00 89.19 479 GLN A O 1
ATOM 3847 N N . MET A 1 480 ? -6.117 28.053 19.172 1.00 87.12 480 MET A N 1
ATOM 3848 C CA . MET A 1 480 ? -6.663 27.555 20.440 1.00 87.12 480 MET A CA 1
ATOM 3849 C C . MET A 1 480 ? -5.584 26.956 21.364 1.00 87.12 480 MET A C 1
ATOM 3851 O O . MET A 1 480 ? -5.913 26.465 22.439 1.00 87.12 480 MET A O 1
ATOM 3855 N N . GLY A 1 481 ? -4.307 26.980 20.962 1.00 92.81 481 GLY A N 1
ATOM 3856 C CA . GLY A 1 481 ? -3.184 26.412 21.716 1.00 92.81 481 GLY A CA 1
ATOM 3857 C C . GLY A 1 481 ? -2.359 25.383 20.934 1.00 92.81 481 GLY A C 1
ATOM 3858 O O . GLY A 1 481 ? -2.628 25.088 19.764 1.00 92.81 481 GLY A O 1
ATOM 3859 N N . THR A 1 482 ? -1.325 24.849 21.590 1.00 97.88 482 THR A N 1
ATOM 3860 C CA . THR A 1 482 ? -0.349 23.920 20.997 1.00 97.88 482 THR A CA 1
ATOM 3861 C C . THR A 1 482 ? -0.705 22.465 21.279 1.00 97.88 482 THR A C 1
ATOM 3863 O O . THR A 1 482 ? -0.615 22.007 22.420 1.00 97.88 482 THR A O 1
ATOM 3866 N N . TRP A 1 483 ? -1.015 21.720 20.223 1.00 97.94 483 TRP A N 1
ATOM 3867 C CA . TRP A 1 483 ? -1.154 20.268 20.260 1.00 97.94 483 TRP A CA 1
ATOM 3868 C C . TRP A 1 483 ? 0.208 19.602 20.102 1.00 97.94 483 TRP A C 1
ATOM 3870 O O . TRP A 1 483 ? 1.031 20.061 19.310 1.00 97.94 483 TRP A O 1
ATOM 3880 N N . ARG A 1 484 ? 0.445 18.525 20.849 1.00 98.19 484 ARG A N 1
ATOM 3881 C CA . ARG A 1 484 ? 1.638 17.672 20.783 1.00 98.19 484 ARG A CA 1
ATOM 3882 C C . ARG A 1 484 ? 1.233 16.247 20.437 1.00 98.19 484 ARG A C 1
ATOM 3884 O O . ARG A 1 484 ? 0.145 15.824 20.825 1.00 98.19 484 ARG A O 1
ATOM 3891 N N . TYR A 1 485 ? 2.112 15.524 19.753 1.00 95.56 485 TYR A N 1
ATOM 3892 C CA . TYR A 1 485 ? 1.884 14.158 19.280 1.00 95.56 485 TYR A CA 1
ATOM 3893 C C . TYR A 1 485 ? 3.074 13.269 19.659 1.00 95.56 485 TYR A C 1
ATOM 3895 O O . TYR A 1 485 ? 4.225 13.690 19.543 1.00 95.56 485 TYR A O 1
ATOM 3903 N N . GLU A 1 486 ? 2.796 12.041 20.087 1.00 92.88 486 GLU A N 1
ATOM 3904 C CA . GLU A 1 486 ? 3.800 11.052 20.497 1.00 92.88 486 GLU A CA 1
ATOM 3905 C C . GLU A 1 486 ? 3.631 9.769 19.676 1.00 92.88 486 GLU A C 1
ATOM 3907 O O . GLU A 1 486 ? 2.515 9.415 19.280 1.00 92.88 486 GLU A O 1
ATOM 3912 N N . TYR A 1 487 ? 4.742 9.077 19.418 1.00 87.81 487 TYR A N 1
ATOM 3913 C CA . TYR A 1 487 ? 4.832 7.976 18.455 1.00 87.81 487 TYR A CA 1
ATOM 3914 C C . TYR A 1 487 ? 5.597 6.792 19.052 1.00 87.81 487 TYR A C 1
ATOM 3916 O O . TYR A 1 487 ? 6.415 6.985 19.956 1.00 87.81 487 TYR A O 1
ATOM 3924 N N . ASP A 1 488 ? 5.317 5.584 18.568 1.00 83.06 488 ASP A N 1
ATOM 3925 C CA . ASP A 1 488 ? 6.051 4.373 18.940 1.00 83.06 488 ASP A CA 1
ATOM 3926 C C . ASP A 1 488 ? 7.337 4.177 18.127 1.00 83.06 488 ASP A C 1
ATOM 3928 O O . ASP A 1 488 ? 7.627 4.911 17.178 1.00 83.06 488 ASP A O 1
ATOM 3932 N N . GLY A 1 489 ? 8.121 3.166 18.507 1.00 73.75 489 GLY A N 1
ATOM 3933 C CA . GLY A 1 489 ? 9.377 2.817 17.842 1.00 73.75 489 GLY A CA 1
ATOM 3934 C C . GLY A 1 489 ? 9.270 2.417 16.366 1.00 73.75 489 GLY A C 1
ATOM 3935 O O . GLY A 1 489 ? 10.308 2.276 15.724 1.00 73.75 489 GLY A O 1
ATOM 3936 N N . ILE A 1 490 ? 8.060 2.275 15.807 1.00 73.44 490 ILE A N 1
ATOM 3937 C CA . ILE A 1 490 ? 7.844 2.058 14.368 1.00 73.44 490 ILE A CA 1
ATOM 3938 C C . ILE A 1 490 ? 7.151 3.240 13.668 1.00 73.44 490 ILE A C 1
ATOM 3940 O O . ILE A 1 490 ? 6.722 3.119 12.521 1.00 73.44 490 ILE A O 1
ATOM 3944 N N . GLY A 1 491 ? 7.074 4.401 14.328 1.00 78.62 491 GLY A N 1
ATOM 3945 C CA . GLY A 1 491 ? 6.571 5.651 13.755 1.00 78.62 491 GLY A CA 1
ATOM 3946 C C . GLY A 1 491 ? 5.046 5.795 13.752 1.00 78.62 491 GLY A C 1
ATOM 3947 O O . GLY A 1 491 ? 4.530 6.753 13.172 1.00 78.62 491 GLY A O 1
ATOM 3948 N N . ARG A 1 492 ? 4.296 4.896 14.404 1.00 86.50 492 ARG A N 1
ATOM 3949 C CA . ARG A 1 492 ? 2.839 5.055 14.540 1.00 86.50 492 ARG A CA 1
ATOM 3950 C C . ARG A 1 492 ? 2.522 6.031 15.653 1.00 86.50 492 ARG A C 1
ATOM 3952 O O . ARG A 1 492 ? 3.125 5.982 16.722 1.00 86.50 492 ARG A O 1
ATOM 3959 N N . ARG A 1 493 ? 1.531 6.892 15.441 1.00 92.19 493 ARG A N 1
ATOM 3960 C CA . ARG A 1 493 ? 1.069 7.820 16.472 1.00 92.19 493 ARG A CA 1
ATOM 3961 C C . ARG A 1 493 ? 0.326 7.077 17.576 1.00 92.19 493 ARG A C 1
ATOM 3963 O O . ARG A 1 493 ? -0.663 6.408 17.301 1.00 92.19 493 ARG A O 1
ATOM 3970 N N . ILE A 1 494 ? 0.750 7.258 18.821 1.00 93.19 494 ILE A N 1
ATOM 3971 C CA . ILE A 1 494 ? 0.185 6.582 20.000 1.00 93.19 494 ILE A CA 1
ATOM 3972 C C . ILE A 1 494 ? -0.460 7.531 21.018 1.00 93.19 494 ILE A C 1
ATOM 3974 O O . ILE A 1 494 ? -1.214 7.087 21.878 1.00 93.19 494 ILE A O 1
ATOM 3978 N N . SER A 1 495 ? -0.220 8.840 20.921 1.00 95.12 495 SER A N 1
ATOM 3979 C CA . SER A 1 495 ? -0.846 9.842 21.795 1.00 95.12 495 SER A CA 1
ATOM 3980 C C . SER A 1 495 ? -0.919 11.212 21.112 1.00 95.12 495 SER A C 1
ATOM 3982 O O . SER A 1 495 ? -0.089 11.532 20.254 1.00 95.12 495 SER A O 1
ATOM 3984 N N . LYS A 1 496 ? -1.926 12.020 21.471 1.00 96.62 496 LYS A N 1
ATOM 3985 C CA . LYS A 1 496 ? -1.951 13.465 21.191 1.00 96.62 496 LYS A CA 1
ATOM 3986 C C . LYS A 1 496 ? -2.656 14.256 22.292 1.00 96.62 496 LYS A C 1
ATOM 3988 O O . LYS A 1 496 ? -3.615 13.769 22.887 1.00 96.62 496 LYS A O 1
ATOM 3993 N N . THR A 1 497 ? -2.206 15.479 22.570 1.00 96.56 497 THR A N 1
ATOM 3994 C CA . THR A 1 497 ? -2.774 16.320 23.642 1.00 96.56 497 THR A CA 1
ATOM 3995 C C . THR A 1 497 ? -2.447 17.807 23.481 1.00 96.56 497 THR A C 1
ATOM 3997 O O . THR A 1 497 ? -1.385 18.157 22.965 1.00 96.56 497 THR A O 1
ATOM 4000 N N . ASN A 1 498 ? -3.324 18.686 23.977 1.00 96.31 498 ASN A N 1
ATOM 4001 C CA . ASN A 1 498 ? -3.039 20.115 24.180 1.00 96.31 498 ASN A CA 1
ATOM 4002 C C . ASN A 1 498 ? -2.731 20.484 25.651 1.00 96.31 498 ASN A C 1
ATOM 4004 O O . ASN A 1 498 ? -2.459 21.645 25.947 1.00 96.31 498 ASN A O 1
ATOM 4008 N N . GLY A 1 499 ? -2.735 19.503 26.563 1.00 92.81 499 GLY A N 1
ATOM 4009 C CA . GLY A 1 499 ? -2.584 19.678 28.014 1.00 92.81 499 GLY A CA 1
ATOM 4010 C C . GLY A 1 499 ? -3.903 19.626 28.798 1.00 92.81 499 GLY A C 1
ATOM 4011 O O . GLY A 1 499 ? -3.874 19.309 29.985 1.00 92.81 499 GLY A O 1
ATOM 4012 N N . THR A 1 500 ? -5.040 19.860 28.137 1.00 93.88 500 THR A N 1
ATOM 4013 C CA . THR A 1 500 ? -6.393 19.727 28.706 1.00 93.88 500 THR A CA 1
ATOM 4014 C C . THR A 1 500 ? -7.073 18.476 28.153 1.00 93.88 500 THR A C 1
ATOM 4016 O O . THR A 1 500 ? -7.448 17.580 28.904 1.00 93.88 500 THR A O 1
ATOM 4019 N N . GLU A 1 501 ? -7.167 18.389 26.827 1.00 95.31 501 GLU A N 1
ATOM 4020 C CA . GLU A 1 501 ? -7.704 17.245 26.096 1.00 95.31 501 GLU A CA 1
ATOM 4021 C C . GLU A 1 501 ? -6.579 16.246 25.772 1.00 95.31 501 GLU A C 1
ATOM 4023 O O . GLU A 1 501 ? -5.438 16.648 25.498 1.00 95.31 501 GLU A O 1
ATOM 4028 N N . LYS A 1 502 ? -6.875 14.943 25.749 1.00 95.19 502 LYS A N 1
ATOM 4029 C CA . LYS A 1 502 ? -5.908 13.884 25.413 1.00 95.19 502 LYS A CA 1
ATOM 4030 C C . LYS A 1 502 ? -6.556 12.719 24.664 1.00 95.19 502 LYS A C 1
ATOM 4032 O O . LYS A 1 502 ? -7.613 12.245 25.063 1.00 95.19 502 LYS A O 1
ATOM 4037 N N . TRP A 1 503 ? -5.869 12.219 23.636 1.00 96.31 503 TRP A N 1
ATOM 4038 C CA . TRP A 1 503 ? -6.131 10.945 22.958 1.00 96.31 503 TRP A CA 1
ATOM 4039 C C . TRP A 1 503 ? -4.949 10.001 23.165 1.00 96.31 503 TRP A C 1
ATOM 4041 O O . TRP A 1 503 ? -3.795 10.435 23.183 1.00 96.31 503 TRP A O 1
ATOM 4051 N N . LEU A 1 504 ? -5.252 8.711 23.243 1.00 95.56 504 LEU A N 1
ATOM 4052 C CA . LEU A 1 504 ? -4.331 7.583 23.186 1.00 95.56 504 LEU A CA 1
ATOM 4053 C C . LEU A 1 504 ? -4.765 6.657 22.045 1.00 95.56 504 LEU A C 1
ATOM 4055 O O . LEU A 1 504 ? -5.964 6.507 21.802 1.00 95.56 504 LEU A O 1
ATOM 4059 N N . PHE A 1 505 ? -3.803 6.041 21.364 1.00 95.06 505 PHE A N 1
ATOM 4060 C CA . PHE A 1 505 ? -4.023 5.210 20.182 1.00 95.06 505 PHE A CA 1
ATOM 4061 C C . PHE A 1 505 ? -3.257 3.889 20.296 1.00 95.06 505 PHE A C 1
ATOM 4063 O O . PHE A 1 505 ? -2.042 3.885 20.511 1.00 95.06 505 PHE A O 1
ATOM 4070 N N . SER A 1 506 ? -3.962 2.780 20.088 1.00 93.62 506 SER A N 1
ATOM 4071 C CA . SER A 1 506 ? -3.407 1.425 20.129 1.00 93.62 506 SER A CA 1
ATOM 4072 C C . SER A 1 506 ? -3.734 0.680 18.837 1.00 93.62 506 SER A C 1
ATOM 4074 O O . SER A 1 506 ? -4.804 0.853 18.246 1.00 93.62 506 SER A O 1
ATOM 4076 N N . TRP A 1 507 ? -2.785 -0.133 18.380 1.00 88.62 507 TRP A N 1
ATOM 4077 C CA . TRP A 1 507 ? -2.712 -0.596 16.997 1.00 88.62 507 TRP A CA 1
ATOM 4078 C C . TRP A 1 507 ? -2.716 -2.127 16.893 1.00 88.62 507 TRP A C 1
ATOM 4080 O O . TRP A 1 507 ? -2.284 -2.833 17.804 1.00 88.62 507 TRP A O 1
ATOM 4090 N N . ALA A 1 508 ? -3.205 -2.620 15.758 1.00 83.00 508 ALA A N 1
ATOM 4091 C CA . ALA A 1 508 ? -2.890 -3.932 15.212 1.00 83.00 508 ALA A CA 1
ATOM 4092 C C . ALA A 1 508 ? -2.138 -3.664 13.906 1.00 83.00 508 ALA A C 1
ATOM 4094 O O . ALA A 1 508 ? -2.722 -3.560 12.824 1.00 83.00 508 ALA A O 1
ATOM 4095 N N . GLY A 1 509 ? -0.841 -3.403 14.015 1.00 84.12 509 GLY A N 1
ATOM 4096 C CA . GLY A 1 509 ? -0.053 -2.999 12.864 1.00 84.12 509 GLY A CA 1
ATOM 4097 C C . GLY A 1 509 ? -0.398 -1.623 12.323 1.00 84.12 509 GLY A C 1
ATOM 4098 O O . GLY A 1 509 ? -0.299 -0.634 13.043 1.00 84.12 509 GLY A O 1
ATOM 4099 N N . SER A 1 510 ? -0.785 -1.553 11.050 1.00 82.75 510 SER A N 1
ATOM 4100 C CA . SER A 1 510 ? -1.282 -0.324 10.421 1.00 82.75 510 SER A CA 1
ATOM 4101 C C . SER A 1 510 ? -2.748 -0.023 10.752 1.00 82.75 510 SER A C 1
ATOM 4103 O O . SER A 1 510 ? -3.200 1.092 10.515 1.00 82.75 510 SER A O 1
ATOM 4105 N N . GLN A 1 511 ? -3.495 -0.973 11.325 1.00 88.00 511 GLN A N 1
ATOM 4106 C CA . GLN A 1 511 ? -4.876 -0.747 11.746 1.00 88.00 511 GLN A CA 1
ATOM 4107 C C . GLN A 1 511 ? -4.902 -0.060 13.117 1.00 88.00 511 GLN A C 1
ATOM 4109 O O . GLN A 1 511 ? -4.420 -0.612 14.108 1.00 88.00 511 GLN A O 1
ATOM 4114 N N . LEU A 1 512 ? -5.501 1.131 13.199 1.00 93.12 512 LEU A N 1
ATOM 4115 C CA . LEU A 1 512 ? -5.821 1.767 14.480 1.00 93.12 512 LEU A CA 1
ATOM 4116 C C . LEU A 1 512 ? -7.004 1.016 15.092 1.00 93.12 512 LEU A C 1
ATOM 4118 O O . LEU A 1 512 ? -8.131 1.230 14.649 1.00 93.12 512 LEU A O 1
ATOM 4122 N N . VAL A 1 513 ? -6.772 0.136 16.065 1.00 94.88 513 VAL A N 1
ATOM 4123 C CA . VAL A 1 513 ? -7.825 -0.742 16.613 1.00 94.88 513 VAL A CA 1
ATOM 4124 C C . VAL A 1 513 ? -8.481 -0.215 17.878 1.00 94.88 513 VAL A C 1
ATOM 4126 O O . VAL A 1 513 ? -9.631 -0.557 18.126 1.00 94.88 513 VAL A O 1
ATOM 4129 N N . THR A 1 514 ? -7.826 0.664 18.637 1.00 96.25 514 THR A N 1
ATOM 4130 C CA . THR A 1 514 ? -8.456 1.352 19.774 1.00 96.25 514 THR A CA 1
ATOM 4131 C C . THR A 1 514 ? -8.009 2.812 19.819 1.00 96.25 514 THR A C 1
ATOM 4133 O O . THR A 1 514 ? -6.816 3.104 19.753 1.00 96.25 514 THR A O 1
ATOM 4136 N N . GLU A 1 515 ? -8.955 3.736 20.001 1.00 95.75 515 GLU A N 1
ATOM 4137 C CA . GLU A 1 515 ? -8.682 5.082 20.513 1.00 95.75 515 GLU A CA 1
ATOM 4138 C C . GLU A 1 515 ? -9.332 5.269 21.894 1.00 95.75 515 GLU A C 1
ATOM 4140 O O . GLU A 1 515 ? -10.435 4.791 22.155 1.00 95.75 515 GLU A O 1
ATOM 4145 N N . THR A 1 516 ? -8.651 5.971 22.796 1.00 95.25 516 THR A N 1
ATOM 4146 C CA . THR A 1 516 ? -9.193 6.390 24.099 1.00 95.25 516 THR A CA 1
ATOM 4147 C C . THR A 1 516 ? -9.024 7.891 24.232 1.00 95.25 516 THR A C 1
ATOM 4149 O O . THR A 1 516 ? -7.910 8.373 24.041 1.00 95.25 516 THR A O 1
ATOM 4152 N N . TYR A 1 517 ? -10.080 8.639 24.562 1.00 94.31 517 TYR A N 1
ATOM 4153 C CA . TYR A 1 517 ? -9.997 10.098 24.647 1.00 94.31 517 TYR A CA 1
ATOM 4154 C C . TYR A 1 517 ? -10.713 10.734 25.842 1.00 94.31 517 TYR A C 1
ATOM 4156 O O . TYR A 1 517 ? -11.714 10.230 26.346 1.00 94.31 517 TYR A O 1
ATOM 4164 N N . GLN A 1 518 ? -10.169 11.863 26.295 1.00 94.19 518 GLN A N 1
ATOM 4165 C CA . GLN A 1 518 ? -10.649 12.685 27.408 1.00 94.19 518 GLN A CA 1
ATOM 4166 C C . GLN A 1 518 ? -10.647 14.157 26.982 1.00 94.19 518 GLN A C 1
ATOM 4168 O O . GLN A 1 518 ? -9.658 14.630 26.423 1.00 94.19 518 GLN A O 1
ATOM 4173 N N . TYR A 1 519 ? -11.733 14.882 27.262 1.00 90.69 519 TYR A N 1
ATOM 4174 C CA . TYR A 1 519 ? -11.855 16.309 26.927 1.00 90.69 519 TYR A CA 1
ATOM 4175 C C . TYR A 1 519 ? -11.274 17.253 27.991 1.00 90.69 519 TYR A C 1
ATOM 4177 O O . TYR A 1 519 ? -10.960 18.398 27.690 1.00 90.69 519 TYR A O 1
ATOM 4185 N N . GLU A 1 520 ? -11.119 16.789 29.230 1.00 92.06 520 GLU A N 1
ATOM 4186 C CA . GLU A 1 520 ? -10.506 17.559 30.314 1.00 92.06 520 GLU A CA 1
ATOM 4187 C C . GLU A 1 520 ? -9.853 16.622 31.350 1.00 92.06 520 GLU A C 1
ATOM 4189 O O . GLU A 1 520 ? -10.240 15.447 31.445 1.00 92.06 520 GLU A O 1
ATOM 4194 N N . PRO A 1 521 ? -8.866 17.094 32.138 1.00 90.81 521 PRO A N 1
ATOM 4195 C CA . PRO A 1 521 ? -8.164 16.256 33.104 1.00 90.81 521 PRO A CA 1
ATOM 4196 C C . PRO A 1 521 ? -9.108 15.727 34.192 1.00 90.81 521 PRO A C 1
ATOM 4198 O O . PRO A 1 521 ? -9.661 16.488 34.981 1.00 90.81 521 PRO A O 1
ATOM 4201 N N . GLY A 1 522 ? -9.266 14.402 34.250 1.00 86.81 522 GLY A N 1
ATOM 4202 C CA . GLY A 1 522 ? -10.154 13.726 35.204 1.00 86.81 522 GLY A CA 1
ATOM 4203 C C . GLY A 1 522 ? -11.558 13.409 34.676 1.00 86.81 522 GLY A C 1
ATOM 4204 O O . GLY A 1 522 ? -12.302 12.710 35.364 1.00 86.81 522 GLY A O 1
ATOM 4205 N N . ALA A 1 523 ? -11.917 13.832 33.458 1.00 90.69 523 ALA A N 1
ATOM 4206 C CA . ALA A 1 523 ? -13.156 13.387 32.822 1.00 90.69 523 ALA A CA 1
ATOM 4207 C C . ALA A 1 523 ? -13.143 11.868 32.538 1.00 90.69 523 ALA A C 1
ATOM 4209 O O . ALA A 1 523 ? -12.076 11.299 32.266 1.00 90.69 523 ALA A O 1
ATOM 4210 N N . PRO A 1 524 ? -14.313 11.195 32.536 1.00 91.25 524 PRO A N 1
ATOM 4211 C CA . PRO A 1 524 ? -14.428 9.815 32.078 1.00 91.25 524 PRO A CA 1
ATOM 4212 C C . PRO A 1 524 ? -13.867 9.656 30.662 1.00 91.25 524 PRO A C 1
ATOM 4214 O O . PRO A 1 524 ? -14.236 10.400 29.753 1.00 91.25 524 PRO A O 1
ATOM 4217 N N . ALA A 1 525 ? -12.972 8.688 30.476 1.00 91.81 525 ALA A N 1
ATOM 4218 C CA . ALA A 1 525 ? -12.391 8.414 29.171 1.00 91.81 525 ALA A CA 1
ATOM 4219 C C . ALA A 1 525 ? -13.408 7.708 28.263 1.00 91.81 525 ALA A C 1
ATOM 4221 O O . ALA A 1 525 ? -13.977 6.679 28.635 1.00 91.81 525 ALA A O 1
ATOM 4222 N N . ILE A 1 526 ? -13.613 8.244 27.063 1.00 94.38 526 ILE A N 1
ATOM 4223 C CA . ILE A 1 526 ? -14.409 7.602 26.020 1.00 94.38 526 ILE A CA 1
ATOM 4224 C C . ILE A 1 526 ? -13.478 6.657 25.265 1.00 94.38 526 ILE A C 1
ATOM 4226 O O . ILE A 1 526 ? -12.490 7.083 24.666 1.00 94.38 526 ILE A O 1
ATOM 4230 N N . VAL A 1 527 ? -13.783 5.363 25.336 1.00 95.38 527 VAL A N 1
ATOM 4231 C CA . VAL A 1 527 ? -13.018 4.295 24.687 1.00 95.38 527 VAL A CA 1
ATOM 4232 C C . VAL A 1 527 ? -13.785 3.811 23.467 1.00 95.38 527 VAL A C 1
ATOM 4234 O O . VAL A 1 527 ? -14.972 3.473 23.565 1.00 95.38 527 VAL A O 1
ATOM 4237 N N . ARG A 1 528 ? -13.090 3.750 22.333 1.00 97.12 528 ARG A N 1
ATOM 4238 C CA . ARG A 1 528 ? -13.624 3.292 21.059 1.00 97.12 528 ARG A CA 1
ATOM 4239 C C . ARG A 1 528 ? -12.706 2.255 20.427 1.00 97.12 528 ARG A C 1
ATOM 4241 O O . ARG A 1 528 ? -11.538 2.534 20.179 1.00 97.12 528 ARG A O 1
ATOM 4248 N N . ASP A 1 529 ? -13.267 1.099 20.094 1.00 97.50 529 ASP A N 1
ATOM 4249 C CA . ASP A 1 529 ? -12.589 0.064 19.315 1.00 97.50 529 ASP A CA 1
ATOM 4250 C C . ASP A 1 529 ? -13.031 0.111 17.853 1.00 97.50 529 ASP A C 1
ATOM 4252 O O . ASP A 1 529 ? -14.228 0.189 17.580 1.00 97.50 529 ASP A O 1
ATOM 4256 N N . TYR A 1 530 ? -12.094 -0.003 16.918 1.00 97.31 530 TYR A N 1
ATOM 4257 C CA . TYR A 1 530 ? -12.347 -0.127 15.484 1.00 97.31 530 TYR A CA 1
ATOM 4258 C C . TYR A 1 530 ? -12.168 -1.575 15.025 1.00 97.31 530 TYR A C 1
ATOM 4260 O O . TYR A 1 530 ? -11.262 -2.280 15.467 1.00 97.31 530 TYR A O 1
ATOM 4268 N N . VAL A 1 531 ? -13.031 -2.012 14.109 1.00 96.12 531 VAL A N 1
ATOM 4269 C CA . VAL A 1 531 ? -13.084 -3.394 13.621 1.00 96.12 531 VAL A CA 1
ATOM 4270 C C . VAL A 1 531 ? -12.872 -3.411 12.111 1.00 96.12 531 VAL A C 1
ATOM 4272 O O . VAL A 1 531 ? -13.619 -2.775 11.365 1.00 96.12 531 VAL A O 1
ATOM 4275 N N . TYR A 1 532 ? -11.882 -4.176 11.662 1.00 92.81 532 TYR A N 1
ATOM 4276 C CA . TYR A 1 532 ? -11.466 -4.294 10.263 1.00 92.81 532 TYR A CA 1
ATOM 4277 C C . TYR A 1 532 ? -11.603 -5.738 9.779 1.00 92.81 532 TYR A C 1
ATOM 4279 O O . TYR A 1 532 ? -11.617 -6.675 10.582 1.00 92.81 532 TYR A O 1
ATOM 4287 N N . LEU A 1 533 ? -11.618 -5.927 8.458 1.00 85.38 533 LEU A N 1
ATOM 4288 C CA . LEU A 1 533 ? -11.216 -7.203 7.860 1.00 85.38 533 LEU A CA 1
ATOM 4289 C C . LEU A 1 533 ? -9.680 -7.344 7.934 1.00 85.38 533 LEU A C 1
ATOM 4291 O O . LEU A 1 533 ? -8.997 -6.320 7.857 1.00 85.38 533 LEU A O 1
ATOM 4295 N N . PRO A 1 534 ? -9.113 -8.565 8.022 1.00 75.69 534 PRO A N 1
ATOM 4296 C CA . PRO A 1 534 ? -7.674 -8.750 8.257 1.00 75.69 534 PRO A CA 1
ATOM 4297 C C . PRO A 1 534 ? -6.777 -8.085 7.200 1.00 75.69 534 PRO A C 1
ATOM 4299 O O . PRO A 1 534 ? -5.734 -7.538 7.532 1.00 75.69 534 PRO A O 1
ATOM 4302 N N . ASP A 1 535 ? -7.226 -8.067 5.941 1.00 67.44 535 ASP A N 1
ATOM 4303 C CA . ASP A 1 535 ? -6.484 -7.515 4.800 1.00 67.44 535 ASP A CA 1
ATOM 4304 C C . ASP A 1 535 ? -6.818 -6.033 4.488 1.00 67.44 535 ASP A C 1
ATOM 4306 O O . ASP A 1 535 ? -6.513 -5.567 3.392 1.00 67.44 535 ASP A O 1
ATOM 4310 N N . SER A 1 536 ? -7.514 -5.292 5.365 1.00 79.62 536 SER A N 1
ATOM 4311 C CA . SER A 1 536 ? -8.099 -3.979 5.017 1.00 79.62 536 SER A CA 1
ATOM 4312 C C . SER A 1 536 ? -7.589 -2.804 5.855 1.00 79.62 536 SER A C 1
ATOM 4314 O O . SER A 1 536 ? -7.433 -2.920 7.066 1.00 79.62 536 SER A O 1
ATOM 4316 N N . GLN A 1 537 ? -7.420 -1.638 5.220 1.00 83.06 537 GLN A N 1
ATOM 4317 C CA . GLN A 1 537 ? -7.206 -0.341 5.886 1.00 83.06 537 GLN A CA 1
ATOM 4318 C C . GLN A 1 537 ? -8.501 0.501 5.980 1.00 83.06 537 GLN A C 1
ATOM 4320 O O . GLN A 1 537 ? -8.450 1.712 6.195 1.00 83.06 537 GLN A O 1
ATOM 4325 N N . VAL A 1 538 ? -9.670 -0.131 5.802 1.00 87.62 538 VAL A N 1
ATOM 4326 C CA . VAL A 1 538 ? -10.999 0.479 5.977 1.00 87.62 538 VAL A CA 1
ATOM 4327 C C . VAL A 1 538 ? -11.710 -0.205 7.155 1.00 87.62 538 VAL A C 1
ATOM 4329 O O . VAL A 1 538 ? -11.899 -1.425 7.116 1.00 87.62 538 VAL A O 1
ATOM 4332 N N . PRO A 1 539 ? -12.119 0.529 8.205 1.00 95.31 539 PRO A N 1
ATOM 4333 C CA . PRO A 1 539 ? -12.891 -0.048 9.301 1.00 95.31 539 PRO A CA 1
ATOM 4334 C C . PRO A 1 539 ? -14.326 -0.349 8.847 1.00 95.31 539 PRO A C 1
ATOM 4336 O O . PRO A 1 539 ? -15.012 0.505 8.290 1.00 95.31 539 PRO A O 1
ATOM 4339 N N . VAL A 1 540 ? -14.796 -1.563 9.128 1.00 94.44 540 VAL A N 1
ATOM 4340 C CA . VAL A 1 540 ? -16.171 -2.022 8.850 1.00 94.44 540 VAL A CA 1
ATOM 4341 C C . VAL A 1 540 ? -17.118 -1.644 9.991 1.00 94.44 540 VAL A C 1
ATOM 4343 O O . VAL A 1 540 ? -18.315 -1.449 9.776 1.00 94.44 540 VAL A O 1
ATOM 4346 N N . ALA A 1 541 ? -16.599 -1.537 11.215 1.00 96.38 541 ALA A N 1
ATOM 4347 C CA . ALA A 1 541 ? -17.387 -1.193 12.391 1.00 96.38 541 ALA A CA 1
ATOM 4348 C C . ALA A 1 541 ? -16.565 -0.443 13.444 1.00 96.38 541 ALA A C 1
ATOM 4350 O O . ALA A 1 541 ? -15.332 -0.418 13.396 1.00 96.38 541 ALA A O 1
ATOM 4351 N N . PHE A 1 542 ? -17.253 0.117 14.436 1.00 97.25 542 PHE A N 1
ATOM 4352 C CA . PHE A 1 542 ? -16.639 0.508 15.700 1.00 97.25 542 PHE A CA 1
ATOM 4353 C C . PHE A 1 542 ? -17.577 0.292 16.888 1.00 97.25 542 PHE A C 1
ATOM 4355 O O . PHE A 1 542 ? -18.795 0.444 16.772 1.00 97.25 542 PHE A O 1
ATOM 4362 N N . ARG A 1 543 ? -17.003 -0.034 18.046 1.00 96.44 543 ARG A N 1
ATOM 4363 C CA . ARG A 1 543 ? -17.694 -0.104 19.336 1.00 96.44 543 ARG A CA 1
ATOM 4364 C C . ARG A 1 543 ? -17.330 1.118 20.166 1.00 96.44 543 ARG A C 1
ATOM 4366 O O . ARG A 1 543 ? -16.153 1.436 20.279 1.00 96.44 543 ARG A O 1
ATOM 4373 N N . GLU A 1 544 ? -18.310 1.763 20.787 1.00 94.50 544 GLU A N 1
ATOM 4374 C CA . GLU A 1 544 ? -18.106 2.865 21.733 1.00 94.50 544 GLU A CA 1
ATOM 4375 C C . GLU A 1 544 ? -18.980 2.627 22.970 1.00 94.50 544 GLU A C 1
ATOM 4377 O O . GLU A 1 544 ? -20.209 2.552 22.885 1.00 94.50 544 GLU A O 1
ATOM 4382 N N . GLY A 1 545 ? -18.343 2.404 24.123 1.00 86.62 545 GLY A N 1
ATOM 4383 C CA . GLY A 1 545 ? -19.027 1.844 25.293 1.00 86.62 545 GLY A CA 1
ATOM 4384 C C . GLY A 1 545 ? -19.695 0.497 24.967 1.00 86.62 545 GLY A C 1
ATOM 4385 O O . GLY A 1 545 ? -19.031 -0.443 24.523 1.00 86.62 545 GLY A O 1
ATOM 4386 N N . ASN A 1 546 ? -21.014 0.412 25.165 1.00 84.75 546 ASN A N 1
ATOM 4387 C CA . ASN A 1 546 ? -21.826 -0.765 24.814 1.00 84.75 546 ASN A CA 1
ATOM 4388 C C . ASN A 1 546 ? -22.513 -0.644 23.437 1.00 84.75 546 ASN A C 1
ATOM 4390 O O . ASN A 1 546 ? -23.224 -1.562 23.029 1.00 84.75 546 ASN A O 1
ATOM 4394 N N . GLN A 1 547 ? -22.334 0.477 22.732 1.00 92.19 547 GLN A N 1
ATOM 4395 C CA . GLN A 1 547 ? -22.914 0.702 21.410 1.00 92.19 547 GLN A CA 1
ATOM 4396 C C . GLN A 1 547 ? -21.977 0.216 20.306 1.00 92.19 547 GLN A C 1
ATOM 4398 O O . GLN A 1 547 ? -20.756 0.265 20.445 1.00 92.19 547 GLN A O 1
ATOM 4403 N N . LEU A 1 548 ? -22.562 -0.273 19.213 1.00 95.81 548 LEU A N 1
ATOM 4404 C CA . LEU A 1 548 ? -21.850 -0.868 18.083 1.00 95.81 548 LEU A CA 1
ATOM 4405 C C . LEU A 1 548 ? -22.417 -0.292 16.788 1.00 95.81 548 LEU A C 1
ATOM 4407 O O . LEU A 1 548 ? -23.630 -0.307 16.577 1.00 95.81 548 LEU A O 1
ATOM 4411 N N . TYR A 1 549 ? -21.527 0.224 15.951 1.00 97.56 549 TYR A N 1
ATOM 4412 C CA . TYR A 1 549 ? -21.855 1.003 14.767 1.00 97.56 549 TYR A CA 1
ATOM 4413 C C . TYR A 1 549 ? -21.192 0.406 13.530 1.00 97.56 549 TYR A C 1
ATOM 4415 O O . TYR A 1 549 ? -20.027 0.015 13.574 1.00 97.56 549 TYR A O 1
ATOM 4423 N N . TRP A 1 550 ? -21.918 0.391 12.418 1.00 97.50 550 TRP A N 1
ATOM 4424 C CA . TRP A 1 550 ? -21.504 -0.225 11.155 1.00 97.50 550 TRP A CA 1
ATOM 4425 C C . TRP A 1 550 ? -21.214 0.854 10.111 1.00 97.50 550 TRP A C 1
ATOM 4427 O O . TRP A 1 550 ? -21.993 1.798 9.995 1.00 97.50 550 TRP A O 1
ATOM 4437 N N . MET A 1 551 ? -20.111 0.747 9.369 1.00 96.88 551 MET A N 1
ATOM 4438 C CA . MET A 1 551 ? -19.678 1.765 8.403 1.00 96.88 551 MET A CA 1
ATOM 4439 C C . MET A 1 551 ? -19.865 1.300 6.950 1.00 96.88 551 MET A C 1
ATOM 4441 O O . MET A 1 551 ? -19.424 0.207 6.597 1.00 96.88 551 MET A O 1
ATOM 4445 N N . GLN A 1 552 ? -20.439 2.168 6.105 1.00 96.25 552 GLN A N 1
ATOM 4446 C CA . GLN A 1 552 ? -20.406 2.041 4.641 1.00 96.25 552 GLN A CA 1
ATOM 4447 C C . GLN A 1 552 ? -19.243 2.863 4.073 1.00 96.25 552 GLN A C 1
ATOM 4449 O O . GLN A 1 552 ? -19.113 4.045 4.405 1.00 96.25 552 GLN A O 1
ATOM 4454 N N . ALA A 1 553 ? -18.478 2.297 3.137 1.00 93.38 553 ALA A N 1
ATOM 4455 C CA . ALA A 1 553 ? -17.431 2.991 2.383 1.00 93.38 553 ALA A CA 1
ATOM 4456 C C . ALA A 1 553 ? -17.765 3.116 0.882 1.00 93.38 553 ALA A C 1
ATOM 4458 O O . ALA A 1 553 ? -18.475 2.275 0.338 1.00 93.38 553 ALA A O 1
ATOM 4459 N N . ASP A 1 554 ? -17.237 4.144 0.209 1.00 90.56 554 ASP A N 1
ATOM 4460 C CA . ASP A 1 554 ? -17.235 4.236 -1.260 1.00 90.56 554 ASP A CA 1
ATOM 4461 C C . ASP A 1 554 ? -16.069 3.439 -1.897 1.00 90.56 554 ASP A C 1
ATOM 4463 O O . ASP A 1 554 ? -15.263 2.806 -1.210 1.00 90.56 554 ASP A O 1
ATOM 4467 N N . VAL A 1 555 ? -15.944 3.485 -3.230 1.00 85.56 555 VAL A N 1
ATOM 4468 C CA . VAL A 1 555 ? -14.855 2.824 -3.987 1.00 85.56 555 VAL A CA 1
ATOM 4469 C C . VAL A 1 555 ? -13.434 3.264 -3.610 1.00 85.56 555 VAL A C 1
ATOM 4471 O O . VAL A 1 555 ? -12.495 2.534 -3.914 1.00 85.56 555 VAL A O 1
ATOM 4474 N N . ARG A 1 556 ? -13.254 4.408 -2.937 1.00 86.06 556 ARG A N 1
ATOM 4475 C CA . ARG A 1 556 ? -11.956 4.903 -2.438 1.00 86.06 556 ARG A CA 1
ATOM 4476 C C . ARG A 1 556 ? -11.657 4.423 -1.014 1.00 86.06 556 ARG A C 1
ATOM 4478 O O . ARG A 1 556 ? -10.660 4.833 -0.423 1.00 86.06 556 ARG A O 1
ATOM 4485 N N . GLY A 1 557 ? -12.546 3.620 -0.426 1.00 90.75 557 GLY A N 1
ATOM 4486 C CA . GLY A 1 557 ? -12.520 3.282 0.994 1.00 90.75 557 GLY A CA 1
ATOM 4487 C C . GLY A 1 557 ? -12.960 4.432 1.906 1.00 90.75 557 GLY A C 1
ATOM 4488 O O . GLY A 1 557 ? -12.755 4.341 3.115 1.00 90.75 557 GLY A O 1
ATOM 4489 N N . ALA A 1 558 ? -13.546 5.507 1.364 1.00 93.81 558 ALA A N 1
ATOM 4490 C CA . ALA A 1 558 ? -13.956 6.659 2.157 1.00 93.81 558 ALA A CA 1
ATOM 4491 C C . ALA A 1 558 ? -15.328 6.414 2.799 1.00 93.81 558 ALA A C 1
ATOM 4493 O O . ALA A 1 558 ? -16.291 6.072 2.109 1.00 93.81 558 ALA A O 1
ATOM 4494 N N . ILE A 1 559 ? -15.435 6.579 4.119 1.00 96.56 559 ILE A N 1
ATOM 4495 C CA . ILE A 1 559 ? -16.657 6.241 4.862 1.00 96.56 559 ILE A CA 1
ATOM 4496 C C . ILE A 1 559 ? -17.770 7.240 4.527 1.00 96.56 559 ILE A C 1
ATOM 4498 O O . ILE A 1 559 ? -17.684 8.409 4.882 1.00 96.56 559 ILE A O 1
ATOM 4502 N N . THR A 1 560 ? -18.846 6.803 3.875 1.00 96.00 560 THR A N 1
ATOM 4503 C CA . THR A 1 560 ? -19.949 7.693 3.463 1.00 96.00 560 THR A CA 1
ATOM 4504 C C . THR A 1 560 ? -21.123 7.693 4.437 1.00 96.00 560 THR A C 1
ATOM 4506 O O . THR A 1 560 ? -21.825 8.705 4.534 1.00 96.00 560 THR A O 1
ATOM 4509 N N . ARG A 1 561 ? -21.350 6.598 5.180 1.00 96.19 561 ARG A N 1
ATOM 4510 C CA . ARG A 1 561 ? -22.445 6.457 6.162 1.00 96.19 561 ARG A CA 1
ATOM 4511 C C . ARG A 1 561 ? -22.023 5.625 7.368 1.00 96.19 561 ARG A C 1
ATOM 4513 O O . ARG A 1 561 ? -21.151 4.765 7.262 1.00 96.19 561 ARG A O 1
ATOM 4520 N N . VAL A 1 562 ? -22.694 5.854 8.495 1.00 98.25 562 VAL A N 1
ATOM 4521 C CA . VAL A 1 562 ? -22.625 4.999 9.687 1.00 98.25 562 VAL A CA 1
ATOM 4522 C C . VAL A 1 562 ? -24.035 4.668 10.176 1.00 98.25 562 VAL A C 1
ATOM 4524 O O . VAL A 1 562 ? -24.861 5.572 10.330 1.00 98.25 562 VAL A O 1
ATOM 4527 N N . PHE A 1 563 ? -24.284 3.390 10.462 1.00 97.12 563 PHE A N 1
ATOM 4528 C CA . PHE A 1 563 ? -25.540 2.855 10.988 1.00 97.12 563 PHE A CA 1
ATOM 4529 C C . PHE A 1 563 ? -25.410 2.469 12.473 1.00 97.12 563 PHE A C 1
ATOM 4531 O O . PHE A 1 563 ? -24.380 1.928 12.875 1.00 97.12 563 PHE A O 1
ATOM 4538 N N . ASN A 1 564 ? -26.448 2.703 13.283 1.00 95.81 564 ASN A N 1
ATOM 4539 C CA . ASN A 1 564 ? -26.534 2.233 14.678 1.00 95.81 564 ASN A CA 1
ATOM 4540 C C . ASN A 1 564 ? -27.112 0.804 14.795 1.00 95.81 564 ASN A C 1
ATOM 4542 O O . ASN A 1 564 ? -27.364 0.135 13.786 1.00 95.81 564 ASN A O 1
ATOM 4546 N N . GLN A 1 565 ? -27.328 0.330 16.028 1.00 93.19 565 GLN A N 1
ATOM 4547 C CA . GLN A 1 565 ? -27.890 -0.998 16.317 1.00 93.19 565 GLN A CA 1
ATOM 4548 C C . GLN A 1 565 ? -29.335 -1.160 15.799 1.00 93.19 565 GLN A C 1
ATOM 4550 O O . GLN A 1 565 ? -29.755 -2.272 15.493 1.00 93.19 565 GLN A O 1
ATOM 4555 N N . GLU A 1 566 ? -30.064 -0.059 15.615 1.00 93.44 566 GLU A N 1
ATOM 4556 C CA . GLU A 1 566 ? -31.433 0.009 15.091 1.00 93.44 566 GLU A CA 1
ATOM 4557 C C . GLU A 1 566 ? -31.508 0.130 13.552 1.00 93.44 566 GLU A C 1
ATOM 4559 O O . GLU A 1 566 ? -32.599 0.263 12.994 1.00 93.44 566 GLU A O 1
ATOM 4564 N N . GLY A 1 567 ? -30.370 0.128 12.848 1.00 94.56 567 GLY A N 1
ATOM 4565 C CA . GLY A 1 567 ? -30.320 0.240 11.382 1.00 94.56 567 GLY A CA 1
ATOM 4566 C C . GLY A 1 567 ? -30.583 1.649 10.843 1.00 94.56 567 GLY A C 1
ATOM 4567 O O . GLY A 1 567 ? -30.843 1.828 9.652 1.00 94.56 567 GLY A O 1
ATOM 4568 N N . GLN A 1 568 ? -30.525 2.660 11.706 1.00 94.75 568 GLN A N 1
ATOM 4569 C CA . GLN A 1 568 ? -30.687 4.066 11.357 1.00 94.75 568 GLN A CA 1
ATOM 4570 C C . GLN A 1 568 ? -29.331 4.669 10.990 1.00 94.75 568 GLN A C 1
ATOM 4572 O O . GLN A 1 568 ? -28.330 4.426 11.665 1.00 94.75 568 GLN A O 1
ATOM 4577 N N . ILE A 1 569 ? -29.300 5.507 9.952 1.00 96.50 569 ILE A N 1
ATOM 4578 C CA . ILE A 1 569 ? -28.137 6.353 9.666 1.00 96.50 569 ILE A CA 1
ATOM 4579 C C . ILE A 1 569 ? -27.991 7.352 10.820 1.00 96.50 569 ILE A C 1
ATOM 4581 O O . ILE A 1 569 ? -28.914 8.125 11.080 1.00 96.50 569 ILE A O 1
ATOM 4585 N N . VAL A 1 570 ? -26.836 7.351 11.487 1.00 97.62 570 VAL A N 1
ATOM 4586 C CA . VAL A 1 570 ? -26.470 8.305 12.556 1.00 97.62 570 VAL A CA 1
ATOM 4587 C C . VAL A 1 570 ? -25.398 9.304 12.113 1.00 97.62 570 VAL A C 1
ATOM 4589 O O . VAL A 1 570 ? -25.247 10.368 12.713 1.00 97.62 570 VAL A O 1
ATOM 4592 N N . TRP A 1 571 ? -24.686 9.006 11.026 1.00 98.00 571 TRP A N 1
ATOM 4593 C CA . TRP A 1 571 ? -23.755 9.921 10.370 1.00 98.00 571 TRP A CA 1
ATOM 4594 C C . TRP A 1 571 ? -23.760 9.685 8.857 1.00 98.00 571 TRP A C 1
ATOM 4596 O O . TRP A 1 571 ? -23.808 8.538 8.411 1.00 98.00 571 TRP A O 1
ATOM 4606 N N . HIS A 1 572 ? -23.700 10.762 8.074 1.00 96.50 572 HIS A N 1
ATOM 4607 C CA . HIS A 1 572 ? -23.557 10.729 6.619 1.00 96.50 572 HIS A CA 1
ATOM 4608 C C . HIS A 1 572 ? -22.733 11.928 6.140 1.00 96.50 572 HIS A C 1
ATOM 4610 O O . HIS A 1 572 ? -23.013 13.074 6.507 1.00 96.50 572 HIS A O 1
ATOM 4616 N N . GLY A 1 573 ? -21.758 11.662 5.274 1.00 95.38 573 GLY A N 1
ATOM 4617 C CA . GLY A 1 573 ? -20.953 12.675 4.605 1.00 95.38 573 GLY A CA 1
ATOM 4618 C C . GLY A 1 573 ? -20.683 12.350 3.137 1.00 95.38 573 GLY A C 1
ATOM 4619 O O . GLY A 1 573 ? -20.929 11.242 2.660 1.00 95.38 573 GLY A O 1
ATOM 4620 N N . SER A 1 574 ? -20.165 13.343 2.422 1.00 94.19 574 SER A N 1
ATOM 4621 C CA . SER A 1 574 ? -19.635 13.215 1.064 1.00 94.19 574 SER A CA 1
ATOM 4622 C C . SER A 1 574 ? -18.327 13.984 0.939 1.00 94.19 574 SER A C 1
ATOM 4624 O O . SER A 1 574 ? -18.195 15.063 1.516 1.00 94.19 574 SER A O 1
ATOM 4626 N N . TYR A 1 575 ? -17.402 13.477 0.132 1.00 94.00 575 TYR A N 1
ATOM 4627 C CA . TYR A 1 575 ? -16.069 14.057 -0.025 1.00 94.00 575 TYR A CA 1
ATOM 4628 C C . TYR A 1 575 ? -15.888 14.733 -1.388 1.00 94.00 575 TYR A C 1
ATOM 4630 O O . TYR A 1 575 ? -16.486 14.286 -2.374 1.00 94.00 575 TYR A O 1
ATOM 4638 N N . SER A 1 576 ? -15.015 15.743 -1.448 1.00 93.94 576 SER A N 1
ATOM 4639 C CA . SER A 1 576 ? -14.383 16.196 -2.697 1.00 93.94 576 SER A CA 1
ATOM 4640 C C . SER A 1 576 ? -13.498 15.096 -3.301 1.00 93.94 576 SER A C 1
ATOM 4642 O O . SER A 1 576 ? -13.322 14.025 -2.700 1.00 93.94 576 SER A O 1
ATOM 4644 N N . ALA A 1 577 ? -12.907 15.337 -4.472 1.00 93.88 577 ALA A N 1
ATOM 4645 C CA . ALA A 1 577 ? -11.945 14.414 -5.072 1.00 93.88 577 ALA A CA 1
ATOM 4646 C C . ALA A 1 577 ? -10.797 14.069 -4.109 1.00 93.88 577 ALA A C 1
ATOM 4648 O O . ALA A 1 577 ? -10.506 12.897 -3.884 1.00 93.88 577 ALA A O 1
ATOM 4649 N N . PHE A 1 578 ? -10.207 15.096 -3.492 1.00 94.25 578 PHE A N 1
ATOM 4650 C CA . PHE A 1 578 ? -9.027 15.010 -2.625 1.00 94.25 578 PHE A CA 1
ATOM 4651 C C . PHE A 1 578 ? -9.349 14.935 -1.119 1.00 94.25 578 PHE A C 1
ATOM 4653 O O . PHE A 1 578 ? -8.478 15.187 -0.284 1.00 94.25 578 PHE A O 1
ATOM 4660 N N . GLY A 1 579 ? -10.578 14.539 -0.768 1.00 94.00 579 GLY A N 1
ATOM 4661 C CA . GLY A 1 579 ? -10.937 14.108 0.587 1.00 94.00 579 GLY A CA 1
ATOM 4662 C C . GLY A 1 579 ? -11.481 15.182 1.534 1.00 94.00 579 GLY A C 1
ATOM 4663 O O . GLY A 1 579 ? -11.718 14.859 2.694 1.00 94.00 579 GLY A O 1
ATOM 4664 N N . GLU A 1 580 ? -11.730 16.420 1.090 1.00 94.50 580 GLU A N 1
ATOM 4665 C CA . GLU A 1 580 ? -12.417 17.413 1.934 1.00 94.50 580 GLU A CA 1
ATOM 4666 C C . GLU A 1 580 ? -13.857 16.962 2.220 1.00 94.50 580 GLU A C 1
ATOM 4668 O O . GLU A 1 580 ? -14.625 16.678 1.299 1.00 94.50 580 GLU A O 1
ATOM 4673 N N . LEU A 1 581 ? -14.228 16.893 3.500 1.00 94.69 581 LEU A N 1
ATOM 4674 C CA . LEU A 1 581 ? -15.513 16.366 3.960 1.00 94.69 581 LEU A CA 1
ATOM 4675 C C . LEU A 1 581 ? -16.614 17.440 4.020 1.00 94.69 581 LEU A C 1
ATOM 4677 O O . LEU A 1 581 ? -16.496 18.435 4.733 1.00 94.69 581 LEU A O 1
ATOM 4681 N N . THR A 1 582 ? -17.751 17.161 3.383 1.00 94.12 582 THR A N 1
ATOM 4682 C CA . THR A 1 582 ? -19.050 17.793 3.667 1.00 94.12 582 THR A CA 1
ATOM 4683 C C . THR A 1 582 ? -19.912 16.835 4.490 1.00 94.12 582 THR A C 1
ATOM 4685 O O . THR A 1 582 ? -20.155 15.706 4.066 1.00 94.12 582 THR A O 1
ATOM 4688 N N . ILE A 1 583 ? -20.393 17.272 5.658 1.00 94.44 583 ILE A N 1
ATOM 4689 C CA . ILE A 1 583 ? -21.286 16.484 6.526 1.00 94.44 583 ILE A CA 1
ATOM 4690 C C . ILE A 1 583 ? -22.743 16.841 6.215 1.00 94.44 583 ILE A C 1
ATOM 4692 O O . ILE A 1 583 ? -23.125 18.005 6.311 1.00 94.44 583 ILE A O 1
ATOM 4696 N N . HIS A 1 584 ? -23.561 15.832 5.908 1.00 94.62 584 HIS A N 1
ATOM 4697 C CA . HIS A 1 584 ? -25.008 15.972 5.671 1.00 94.62 584 HIS A CA 1
ATOM 4698 C C . HIS A 1 584 ? -25.836 15.615 6.907 1.00 94.62 584 HIS A C 1
ATOM 4700 O O . HIS A 1 584 ? -26.900 16.185 7.134 1.00 94.62 584 HIS A O 1
ATOM 4706 N N . GLN A 1 585 ? -25.341 14.683 7.724 1.00 95.12 585 GLN A N 1
ATOM 4707 C CA . GLN A 1 585 ? -25.942 14.296 8.998 1.00 95.12 585 GLN A CA 1
ATOM 4708 C C . GLN A 1 585 ? -24.843 13.896 9.984 1.00 95.12 585 GLN A C 1
ATOM 4710 O O . GLN A 1 585 ? -23.910 13.185 9.618 1.00 95.12 585 GLN A O 1
ATOM 4715 N N . THR A 1 586 ? -24.970 14.292 11.251 1.00 96.75 586 THR A N 1
ATOM 4716 C CA . THR A 1 586 ? -24.112 13.781 12.326 1.00 96.75 586 THR A CA 1
ATOM 4717 C C . THR A 1 586 ? -24.837 13.744 13.670 1.00 96.75 586 THR A C 1
ATOM 4719 O O . THR A 1 586 ? -25.531 14.689 14.041 1.00 96.75 586 THR A O 1
ATOM 4722 N N . GLN A 1 587 ? -24.666 12.635 14.386 1.00 97.12 587 GLN A N 1
ATOM 4723 C CA . GLN A 1 587 ? -25.019 12.440 15.797 1.00 97.12 587 GLN A CA 1
ATOM 4724 C C . GLN A 1 587 ? -23.827 11.884 16.605 1.00 97.12 587 GLN A C 1
ATOM 4726 O O . GLN A 1 587 ? -23.917 11.736 17.819 1.00 97.12 587 GLN A O 1
ATOM 4731 N N . ILE A 1 588 ? -22.715 11.565 15.932 1.00 95.69 588 ILE A N 1
ATOM 4732 C CA . ILE A 1 588 ? -21.548 10.848 16.464 1.00 95.69 588 ILE A CA 1
ATOM 4733 C C . ILE A 1 588 ? -20.250 11.412 15.869 1.00 95.69 588 ILE A C 1
ATOM 4735 O O . ILE A 1 588 ? -20.230 11.922 14.746 1.00 95.69 588 ILE A O 1
ATOM 4739 N N . ARG A 1 589 ? -19.129 11.277 16.586 1.00 94.62 589 ARG A N 1
ATOM 4740 C CA . ARG A 1 589 ? -17.804 11.609 16.040 1.00 94.62 589 ARG A CA 1
ATOM 4741 C C . ARG A 1 589 ? -17.363 10.551 15.025 1.00 94.62 589 ARG A C 1
ATOM 4743 O O . ARG A 1 589 ? -17.247 9.381 15.381 1.00 94.62 589 ARG A O 1
ATOM 4750 N N . GLN A 1 590 ? -17.013 10.973 13.811 1.00 96.62 590 GLN A N 1
ATOM 4751 C CA . GLN A 1 590 ? -16.455 10.120 12.757 1.00 96.62 590 GLN A CA 1
ATOM 4752 C C . GLN A 1 590 ? -15.151 10.771 12.225 1.00 96.62 590 GLN A C 1
ATOM 4754 O O . GLN A 1 590 ? -15.212 11.893 11.706 1.00 96.62 590 GLN A O 1
ATOM 4759 N N . PRO A 1 591 ? -13.971 10.127 12.384 1.00 96.75 591 PRO A N 1
ATOM 4760 C CA . PRO A 1 591 ? -12.687 10.712 11.982 1.00 96.75 591 PRO A CA 1
ATOM 4761 C C . PRO A 1 591 ? -12.108 10.191 10.654 1.00 96.75 591 PRO A C 1
ATOM 4763 O O . PRO A 1 591 ? -11.165 10.796 10.158 1.00 96.75 591 PRO A O 1
ATOM 4766 N N . TRP A 1 592 ? -12.618 9.103 10.068 1.00 97.25 592 TRP A N 1
ATOM 4767 C CA . TRP A 1 592 ? -12.005 8.491 8.878 1.00 97.25 592 TRP A CA 1
ATOM 4768 C C . TRP A 1 592 ? -12.314 9.265 7.592 1.00 97.25 592 TRP A C 1
ATOM 4770 O O . TRP A 1 592 ? -13.444 9.720 7.381 1.00 97.25 592 TRP A O 1
ATOM 4780 N N . ARG A 1 593 ? -11.308 9.453 6.738 1.00 95.94 593 ARG A N 1
ATOM 4781 C CA . ARG A 1 593 ? -11.395 10.272 5.518 1.00 95.94 593 ARG A CA 1
ATOM 4782 C C . ARG A 1 593 ? -11.271 9.377 4.288 1.00 95.94 593 ARG A C 1
ATOM 4784 O O . ARG A 1 593 ? -12.157 8.547 4.113 1.00 95.94 593 ARG A O 1
ATOM 4791 N N . LEU A 1 594 ? -10.241 9.515 3.452 1.00 92.06 594 LEU A N 1
ATOM 4792 C CA . LEU A 1 594 ? -9.925 8.478 2.457 1.00 92.06 594 LEU A CA 1
ATOM 4793 C C . LEU A 1 594 ? -9.294 7.255 3.163 1.00 92.06 594 LEU A C 1
ATOM 4795 O O . LEU A 1 594 ? -9.029 7.307 4.365 1.00 92.06 594 LEU A O 1
ATOM 4799 N N . MET A 1 595 ? -9.063 6.147 2.450 1.00 87.94 595 MET A N 1
ATOM 4800 C CA . MET A 1 595 ? -8.475 4.932 3.041 1.00 87.94 595 MET A CA 1
ATOM 4801 C C . MET A 1 595 ? -7.179 5.233 3.825 1.00 87.94 595 MET A C 1
ATOM 4803 O O . MET A 1 595 ? -6.341 5.996 3.348 1.00 87.94 595 MET A O 1
ATOM 4807 N N . GLY A 1 596 ? -7.037 4.663 5.029 1.00 85.75 596 GLY A N 1
ATOM 4808 C CA . GLY A 1 596 ? -5.913 4.908 5.950 1.00 85.75 596 GLY A CA 1
ATOM 4809 C C . GLY A 1 596 ? -5.945 6.243 6.717 1.00 85.75 596 GLY A C 1
ATOM 4810 O O . GLY A 1 596 ? -5.323 6.362 7.772 1.00 85.75 596 GLY A O 1
ATOM 4811 N N . GLN A 1 597 ? -6.702 7.241 6.249 1.00 94.50 597 GLN A N 1
ATOM 4812 C CA . GLN A 1 597 ? -6.625 8.614 6.753 1.00 94.50 597 GLN A CA 1
ATOM 4813 C C . GLN A 1 597 ? -7.539 8.883 7.957 1.00 94.50 597 GLN A C 1
ATOM 4815 O O . GLN A 1 597 ? -8.759 8.710 7.884 1.00 94.50 597 GLN A O 1
ATOM 4820 N N . TYR A 1 598 ? -6.961 9.423 9.030 1.00 96.94 598 TYR A N 1
ATOM 4821 C CA . TYR A 1 598 ? -7.643 9.810 10.269 1.00 96.94 598 TYR A CA 1
ATOM 4822 C C . TYR A 1 598 ? -7.556 11.332 10.493 1.00 96.94 598 TYR A C 1
ATOM 4824 O O . TYR A 1 598 ? -6.465 11.896 10.528 1.00 96.94 598 TYR A O 1
ATOM 4832 N N . GLU A 1 599 ? -8.682 12.020 10.686 1.00 97.19 599 GLU A N 1
ATOM 4833 C CA . GLU A 1 599 ? -8.722 13.477 10.880 1.00 97.19 599 GLU A CA 1
ATOM 4834 C C . GLU A 1 599 ? -8.371 13.934 12.305 1.00 97.19 599 GLU A C 1
ATOM 4836 O O . GLU A 1 599 ? -9.026 13.577 13.293 1.00 97.19 599 GLU A O 1
ATOM 4841 N N . ASP A 1 600 ? -7.419 14.863 12.385 1.00 96.12 600 ASP A N 1
ATOM 4842 C CA . ASP A 1 600 ? -7.221 15.721 13.546 1.00 96.12 600 ASP A CA 1
ATOM 4843 C C . ASP A 1 600 ? -8.144 16.932 13.474 1.00 96.12 600 ASP A C 1
ATOM 4845 O O . ASP A 1 600 ? -7.830 17.975 12.896 1.00 96.12 600 ASP A O 1
ATOM 4849 N N . THR A 1 601 ? -9.308 16.784 14.100 1.00 92.94 601 THR A N 1
ATOM 4850 C CA . THR A 1 601 ? -10.375 17.788 14.177 1.00 92.94 601 THR A CA 1
ATOM 4851 C C . THR A 1 601 ? -9.907 19.177 14.617 1.00 92.94 601 THR A C 1
ATOM 4853 O O . THR A 1 601 ? -10.538 20.172 14.269 1.00 92.94 601 THR A O 1
ATOM 4856 N N . GLU A 1 602 ? -8.821 19.281 15.375 1.00 92.94 602 GLU A N 1
ATOM 4857 C CA . GLU A 1 602 ? -8.214 20.523 15.854 1.00 92.94 602 GLU A CA 1
ATOM 4858 C C . GLU A 1 602 ? -7.483 21.330 14.762 1.00 92.94 602 GLU A C 1
ATOM 4860 O O . GLU A 1 602 ? -7.472 22.560 14.824 1.00 92.94 602 GLU A O 1
ATOM 4865 N N . THR A 1 603 ? -6.929 20.671 13.738 1.00 95.31 603 THR A N 1
ATOM 4866 C CA . THR A 1 603 ? -6.182 21.306 12.632 1.00 95.31 603 THR A CA 1
ATOM 4867 C C . THR A 1 603 ? -6.909 21.210 11.289 1.00 95.31 603 THR A C 1
ATOM 4869 O O . THR A 1 603 ? -6.769 22.102 10.453 1.00 95.31 603 THR A O 1
ATOM 4872 N N . GLY A 1 604 ? -7.688 20.143 11.084 1.00 94.88 604 GLY A N 1
ATOM 4873 C CA . GLY A 1 604 ? -8.214 19.710 9.788 1.00 94.88 604 GLY A CA 1
ATOM 4874 C C . GLY A 1 604 ? -7.236 18.851 8.972 1.00 94.88 604 GLY A C 1
ATOM 4875 O O . GLY A 1 604 ? -7.591 18.427 7.876 1.00 94.88 604 GLY A O 1
ATOM 4876 N N . LEU A 1 605 ? -6.021 18.600 9.471 1.00 97.06 605 LEU A N 1
ATOM 4877 C CA . LEU A 1 605 ? -5.035 17.733 8.820 1.00 97.06 605 LEU A CA 1
ATOM 4878 C C . LEU A 1 605 ? -5.381 16.262 9.055 1.00 97.06 605 LEU A C 1
ATOM 4880 O O . LEU A 1 605 ? -5.949 15.905 10.090 1.00 97.06 605 LEU A O 1
ATOM 4884 N N . TYR A 1 606 ? -5.028 15.401 8.103 1.00 96.94 606 TYR A N 1
ATOM 4885 C CA . TYR A 1 606 ? -5.313 13.970 8.184 1.00 96.94 606 TYR A CA 1
ATOM 4886 C C . TYR A 1 606 ? -4.012 13.208 8.455 1.00 96.94 606 TYR A C 1
ATOM 4888 O O . TYR A 1 606 ? -3.084 13.236 7.647 1.00 96.94 606 TYR A O 1
ATOM 4896 N N . TYR A 1 607 ? -3.927 12.530 9.598 1.00 96.00 607 TYR A N 1
ATOM 4897 C CA . TYR A 1 607 ? -2.850 11.589 9.880 1.00 96.00 607 TYR A CA 1
ATOM 4898 C C . TYR A 1 607 ? -2.989 10.376 8.954 1.00 96.00 607 TYR A C 1
ATOM 4900 O O . TYR A 1 607 ? -4.062 9.775 8.886 1.00 96.00 607 TYR A O 1
ATOM 4908 N N . ASN A 1 608 ? -1.917 10.033 8.241 1.00 90.19 608 ASN A N 1
ATOM 4909 C CA . ASN A 1 608 ? -1.853 8.894 7.329 1.00 90.19 608 ASN A CA 1
ATOM 4910 C C . ASN A 1 608 ? -0.514 8.167 7.531 1.00 90.19 608 ASN A C 1
ATOM 4912 O O . ASN A 1 608 ? 0.389 8.255 6.703 1.00 90.19 608 ASN A O 1
ATOM 4916 N N . LEU A 1 609 ? -0.369 7.526 8.695 1.00 84.94 609 LEU A N 1
ATOM 4917 C CA . LEU A 1 609 ? 0.778 6.700 9.095 1.00 84.94 609 LEU A CA 1
ATOM 4918 C C . LEU A 1 609 ? 2.166 7.352 8.894 1.00 84.94 609 LEU A C 1
ATOM 4920 O O . LEU A 1 609 ? 2.607 8.061 9.800 1.00 84.94 609 LEU A O 1
ATOM 4924 N N . ALA A 1 610 ? 2.856 7.151 7.761 1.00 74.56 610 ALA A N 1
ATOM 4925 C CA . ALA A 1 610 ? 4.178 7.753 7.500 1.00 74.56 610 ALA A CA 1
ATOM 4926 C C . ALA A 1 610 ? 4.160 9.277 7.321 1.00 74.56 610 ALA A C 1
ATOM 4928 O O . ALA A 1 610 ? 5.218 9.904 7.405 1.00 74.56 610 ALA A O 1
ATOM 4929 N N . ARG A 1 611 ? 3.006 9.881 7.012 1.00 86.06 611 ARG A N 1
ATOM 4930 C CA . ARG A 1 611 ? 2.895 11.310 6.676 1.00 86.06 611 ARG A CA 1
ATOM 4931 C C . ARG A 1 611 ? 1.603 11.925 7.212 1.00 86.06 611 ARG A C 1
ATOM 4933 O O . ARG A 1 611 ? 0.626 11.240 7.504 1.00 86.06 611 A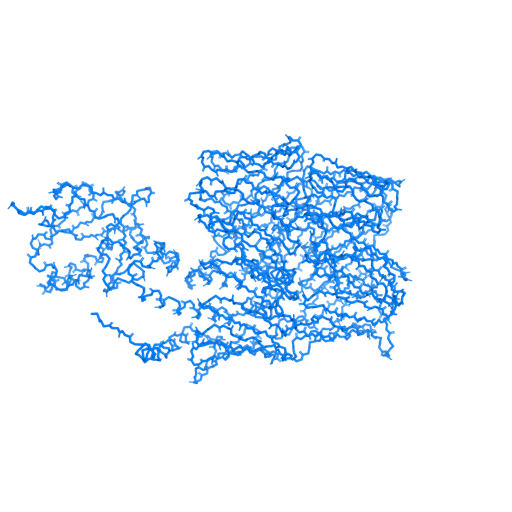RG A O 1
ATOM 4940 N N . TYR A 1 612 ? 1.581 13.254 7.291 1.00 93.25 612 TYR A N 1
ATOM 4941 C CA . TYR A 1 612 ? 0.338 14.017 7.432 1.00 93.25 612 TYR A CA 1
ATOM 4942 C C . TYR A 1 612 ? -0.091 14.551 6.071 1.00 93.25 612 TYR A C 1
ATOM 4944 O O . TYR A 1 612 ? 0.703 15.168 5.357 1.00 93.25 612 TYR A O 1
ATOM 4952 N N . TYR A 1 613 ? -1.349 14.312 5.726 1.00 95.44 613 TYR A N 1
ATOM 4953 C CA . TYR A 1 613 ? -1.996 14.779 4.512 1.00 95.44 613 TYR A CA 1
ATOM 4954 C C . TYR A 1 613 ? -2.798 16.060 4.770 1.00 95.44 613 TYR A C 1
ATOM 4956 O O . TYR A 1 613 ? -3.375 16.252 5.845 1.00 95.44 613 TYR A O 1
ATOM 4964 N N . CYS A 1 614 ? -2.831 16.947 3.778 1.00 96.25 614 CYS A N 1
ATOM 4965 C CA . CYS A 1 614 ? -3.486 18.244 3.854 1.00 96.25 614 CYS A CA 1
ATOM 4966 C C . CYS A 1 614 ? -4.463 18.409 2.678 1.00 96.25 614 CYS A C 1
ATOM 4968 O O . CYS A 1 614 ? -4.038 18.778 1.579 1.00 96.25 614 CYS A O 1
ATOM 4970 N N . PRO A 1 615 ? -5.774 18.173 2.875 1.00 95.00 615 PRO A N 1
ATOM 4971 C CA . PRO A 1 615 ? -6.721 18.049 1.767 1.00 95.00 615 PRO A CA 1
ATOM 4972 C C . PRO A 1 615 ? -6.887 19.357 0.974 1.00 95.00 615 PRO A C 1
ATOM 4974 O O . PRO A 1 615 ? -6.959 19.306 -0.249 1.00 95.00 615 PRO A O 1
ATOM 4977 N N . TRP A 1 616 ? -6.800 20.527 1.623 1.00 92.62 616 TRP A N 1
ATOM 4978 C CA . TRP A 1 616 ? -6.872 21.840 0.952 1.00 92.62 616 TRP A CA 1
ATOM 4979 C C . TRP A 1 616 ? -5.561 22.289 0.275 1.00 92.62 616 TRP A C 1
ATOM 4981 O O . TRP A 1 616 ? -5.536 23.314 -0.410 1.00 92.62 616 TRP A O 1
ATOM 4991 N N . LEU A 1 617 ? -4.462 21.545 0.460 1.00 92.94 617 LEU A N 1
ATOM 4992 C CA . LEU A 1 617 ? -3.284 21.615 -0.418 1.00 92.94 617 LEU A CA 1
ATOM 4993 C C . LEU A 1 617 ? -3.316 20.511 -1.488 1.00 92.94 617 LEU A C 1
ATOM 4995 O O . LEU A 1 617 ? -2.579 20.594 -2.464 1.00 92.94 617 LEU A O 1
ATOM 4999 N N . THR A 1 618 ? -4.167 19.491 -1.321 1.00 93.31 618 THR A N 1
ATOM 5000 C CA . THR A 1 618 ? -4.205 18.221 -2.074 1.00 93.31 618 THR A CA 1
ATOM 5001 C C . THR A 1 618 ? -2.910 17.389 -1.997 1.00 93.31 618 THR A C 1
ATOM 5003 O O . THR A 1 618 ? -2.712 16.446 -2.762 1.00 93.31 618 THR A O 1
ATOM 5006 N N . THR A 1 619 ? -2.027 17.708 -1.042 1.00 92.44 619 THR A N 1
ATOM 5007 C CA . THR A 1 619 ? -0.682 17.125 -0.894 1.00 92.44 619 THR A CA 1
ATOM 5008 C C . THR A 1 619 ? -0.370 16.708 0.542 1.00 92.44 619 THR A C 1
ATOM 5010 O O . THR A 1 619 ? -1.024 17.117 1.505 1.00 92.44 619 THR A O 1
ATOM 5013 N N . TYR A 1 620 ? 0.693 15.926 0.699 1.00 92.94 620 TYR A N 1
ATOM 5014 C CA . TYR A 1 620 ? 1.346 15.688 1.982 1.00 92.94 620 TYR A CA 1
ATOM 5015 C C . TYR A 1 620 ? 2.115 16.913 2.497 1.00 92.94 620 TYR A C 1
ATOM 5017 O O . TYR A 1 620 ? 2.455 17.825 1.741 1.00 92.94 620 TYR A O 1
ATOM 5025 N N . LEU A 1 621 ? 2.385 16.923 3.806 1.00 93.31 621 LEU A N 1
ATOM 5026 C CA . LEU A 1 621 ? 3.150 17.964 4.503 1.00 93.31 621 LEU A CA 1
ATOM 5027 C C . LEU A 1 621 ? 4.665 17.699 4.566 1.00 93.31 621 LEU A C 1
ATOM 5029 O O . LEU A 1 621 ? 5.402 18.568 5.024 1.00 93.31 621 LEU A O 1
ATOM 5033 N N . SER A 1 622 ? 5.128 16.529 4.127 1.00 88.44 622 SER A N 1
ATOM 5034 C CA . SER A 1 622 ? 6.540 16.134 4.071 1.00 88.44 622 SER A CA 1
ATOM 5035 C C . SER A 1 622 ? 6.822 15.310 2.808 1.00 88.44 622 SER A C 1
ATOM 5037 O O . SER A 1 622 ? 5.900 14.728 2.224 1.00 88.44 622 SER A O 1
ATOM 5039 N N . LEU A 1 623 ? 8.090 15.304 2.374 1.00 78.69 623 LEU A N 1
ATOM 5040 C CA . LEU A 1 623 ? 8.544 14.631 1.149 1.00 78.69 623 LEU A CA 1
ATOM 5041 C C . LEU A 1 623 ? 8.194 13.136 1.120 1.00 78.69 623 LEU A C 1
ATOM 5043 O O . LEU A 1 623 ? 8.235 12.451 2.144 1.00 78.69 623 LEU A O 1
ATOM 5047 N N . ASP A 1 624 ? 7.905 12.635 -0.080 1.00 67.38 624 ASP A N 1
ATOM 5048 C CA . ASP A 1 624 ? 7.577 11.235 -0.325 1.00 67.38 624 ASP A CA 1
ATOM 5049 C C . ASP A 1 624 ? 8.762 10.292 -0.064 1.00 67.38 624 ASP A C 1
ATOM 5051 O O . ASP A 1 624 ? 9.841 10.494 -0.631 1.00 67.38 624 ASP A O 1
ATOM 5055 N N . PRO A 1 625 ? 8.556 9.229 0.730 1.00 55.72 625 PRO A N 1
ATOM 5056 C CA . PRO A 1 625 ? 9.462 8.096 0.853 1.00 55.72 625 PRO A CA 1
ATOM 5057 C C . PRO A 1 625 ? 10.071 7.575 -0.457 1.00 55.72 625 PRO A C 1
ATOM 5059 O O . PRO A 1 625 ? 11.262 7.261 -0.493 1.00 55.72 625 PRO A O 1
ATOM 5062 N N . GLU A 1 626 ? 9.296 7.528 -1.542 1.00 52.03 626 GLU A N 1
ATOM 5063 C CA . GLU A 1 626 ? 9.682 6.921 -2.824 1.00 52.03 626 GLU A CA 1
ATOM 5064 C C . GLU A 1 626 ? 10.089 7.946 -3.904 1.00 52.03 626 GLU A C 1
ATOM 5066 O O . GLU A 1 626 ? 10.013 7.676 -5.105 1.00 52.03 626 GLU A O 1
ATOM 5071 N N . TRP A 1 627 ? 10.552 9.135 -3.504 1.00 51.28 627 TRP A N 1
ATOM 5072 C CA . TRP A 1 627 ? 10.930 10.247 -4.398 1.00 51.28 627 TRP A CA 1
ATOM 5073 C C . TRP A 1 627 ? 11.962 9.907 -5.500 1.00 51.28 627 TRP A C 1
ATOM 5075 O O . TRP A 1 627 ? 12.070 10.638 -6.485 1.00 51.28 627 TRP A O 1
ATOM 5085 N N . LEU A 1 628 ? 12.722 8.812 -5.358 1.00 47.06 628 LEU A N 1
ATOM 5086 C CA . LEU A 1 628 ? 13.675 8.314 -6.365 1.00 47.06 628 LEU A CA 1
ATOM 5087 C C . LEU A 1 628 ? 13.003 7.754 -7.631 1.00 47.06 628 LEU A C 1
ATOM 5089 O O . LEU A 1 628 ? 13.662 7.612 -8.664 1.00 47.06 628 LEU A O 1
ATOM 5093 N N . ASN A 1 629 ? 11.710 7.437 -7.573 1.00 49.50 629 ASN A N 1
ATOM 5094 C CA . ASN A 1 629 ? 10.926 7.048 -8.737 1.00 49.50 629 ASN A CA 1
ATOM 5095 C C . ASN A 1 629 ? 10.752 8.257 -9.689 1.00 49.50 629 ASN A C 1
ATOM 5097 O O . ASN A 1 629 ? 10.218 9.286 -9.265 1.00 49.50 629 ASN A O 1
ATOM 5101 N N . PRO A 1 630 ? 11.151 8.167 -10.976 1.00 46.56 630 PRO A N 1
ATOM 5102 C CA . PRO A 1 630 ? 11.043 9.284 -11.917 1.00 46.56 630 PRO A CA 1
ATOM 5103 C C . PRO A 1 630 ? 9.602 9.765 -12.149 1.00 46.56 630 PRO A C 1
ATOM 5105 O O . PRO A 1 630 ? 9.425 10.920 -12.529 1.00 46.56 630 PRO A O 1
ATOM 5108 N N . GLU A 1 631 ? 8.596 8.920 -11.907 1.00 47.97 631 GLU A N 1
ATOM 5109 C CA . GLU A 1 631 ? 7.167 9.242 -12.048 1.00 47.97 631 GLU A CA 1
ATOM 5110 C C . GLU A 1 631 ? 6.563 9.912 -10.796 1.00 47.97 631 GLU A C 1
ATOM 5112 O O . GLU A 1 631 ? 5.399 10.314 -10.818 1.00 47.97 631 GLU A O 1
ATOM 5117 N N . THR A 1 632 ? 7.330 10.047 -9.705 1.00 54.19 632 THR A N 1
ATOM 5118 C CA . THR A 1 632 ? 6.868 10.638 -8.440 1.00 54.19 632 THR A CA 1
ATOM 5119 C C . THR A 1 632 ? 7.124 12.149 -8.388 1.00 54.19 632 THR A C 1
ATOM 5121 O O . THR A 1 632 ? 8.246 12.639 -8.563 1.00 54.19 632 THR A O 1
ATOM 5124 N N . TYR A 1 633 ? 6.069 12.899 -8.073 1.00 72.06 633 TYR A N 1
ATOM 5125 C CA . TYR A 1 633 ? 6.100 14.311 -7.676 1.00 72.06 633 TYR A CA 1
ATOM 5126 C C . TYR A 1 633 ? 5.983 14.390 -6.151 1.00 72.06 633 TYR A C 1
ATOM 5128 O O . TYR A 1 633 ? 5.041 13.849 -5.569 1.00 72.06 633 TYR A O 1
ATOM 5136 N N . TYR A 1 634 ? 6.966 15.011 -5.495 1.00 75.88 634 TYR A N 1
ATOM 5137 C CA . TYR A 1 634 ? 7.420 14.587 -4.159 1.00 75.88 634 TYR A CA 1
ATOM 5138 C C . TYR A 1 634 ? 6.471 14.849 -2.969 1.00 75.88 634 TYR A C 1
ATOM 5140 O O . TYR A 1 634 ? 6.833 14.527 -1.842 1.00 75.88 634 TYR A O 1
ATOM 5148 N N . TYR A 1 635 ? 5.269 15.390 -3.185 1.00 86.19 635 TYR A N 1
ATOM 5149 C CA . TYR A 1 635 ? 4.237 15.557 -2.146 1.00 86.19 635 TYR A CA 1
ATOM 5150 C C . TYR A 1 635 ? 2.832 15.101 -2.582 1.00 86.19 635 TYR A C 1
ATOM 5152 O O . TYR A 1 635 ? 1.884 15.231 -1.805 1.00 86.19 635 TYR A O 1
ATOM 5160 N N . GLY A 1 636 ? 2.650 14.620 -3.817 1.00 85.12 636 GLY A N 1
ATOM 5161 C CA . GLY A 1 636 ? 1.319 14.332 -4.364 1.00 85.12 636 GLY A CA 1
ATOM 5162 C C . GLY A 1 636 ? 0.640 13.134 -3.699 1.00 85.12 636 GLY A C 1
ATOM 5163 O O . GLY A 1 636 ? 1.277 12.117 -3.439 1.00 85.12 636 GLY A O 1
ATOM 5164 N N . TYR A 1 637 ? -0.670 13.225 -3.463 1.00 86.56 637 TYR A N 1
ATOM 5165 C CA . TYR A 1 637 ? -1.464 12.086 -2.998 1.00 86.56 637 TYR A CA 1
ATOM 5166 C C . TYR A 1 637 ? -1.919 11.211 -4.171 1.00 86.56 637 TYR A C 1
ATOM 5168 O O . TYR A 1 637 ? -2.367 11.732 -5.194 1.00 86.56 637 TYR A O 1
ATOM 5176 N N . ALA A 1 638 ? -1.820 9.884 -4.014 1.00 81.75 638 ALA A N 1
ATOM 5177 C CA . ALA A 1 638 ? -2.383 8.879 -4.926 1.00 81.75 638 ALA A CA 1
ATOM 5178 C C . ALA A 1 638 ? -2.094 9.134 -6.425 1.00 81.75 638 ALA A C 1
ATOM 5180 O O . ALA A 1 638 ? -2.973 8.976 -7.269 1.00 81.75 638 ALA A O 1
ATOM 5181 N N . ARG A 1 639 ? -0.876 9.594 -6.761 1.00 80.38 639 ARG A N 1
ATOM 5182 C CA . ARG A 1 639 ? -0.470 10.046 -8.113 1.00 80.38 639 ARG A CA 1
ATOM 5183 C C . ARG A 1 639 ? -1.500 10.972 -8.800 1.00 80.38 639 ARG A C 1
ATOM 5185 O O . ARG A 1 639 ? -1.797 10.823 -9.984 1.00 80.38 639 ARG A O 1
ATOM 5192 N N . ASN A 1 640 ? -2.058 11.919 -8.040 1.00 88.44 640 ASN A N 1
ATOM 5193 C CA . ASN A 1 640 ? -3.092 12.872 -8.467 1.00 88.44 640 ASN A CA 1
ATOM 5194 C C . ASN A 1 640 ? -4.354 12.210 -9.071 1.00 88.44 640 ASN A C 1
ATOM 5196 O O . ASN A 1 640 ? -5.095 12.846 -9.823 1.00 88.44 640 ASN A O 1
ATOM 5200 N N . ASP A 1 641 ? -4.612 10.949 -8.718 1.00 86.62 641 ASP A N 1
ATOM 5201 C CA . ASP A 1 641 ? -5.701 10.100 -9.213 1.00 86.62 641 ASP A CA 1
ATOM 5202 C C . ASP A 1 641 ? -6.499 9.487 -8.031 1.00 86.62 641 ASP A C 1
ATOM 5204 O O . ASP A 1 641 ? -6.570 8.264 -7.871 1.00 86.62 641 ASP A O 1
ATOM 5208 N N . PRO A 1 642 ? -7.100 10.322 -7.153 1.00 88.69 642 PRO A N 1
ATOM 5209 C CA . PRO A 1 642 ? -7.656 9.894 -5.862 1.00 88.69 642 PRO A CA 1
ATOM 5210 C C . PRO A 1 642 ? -8.956 9.074 -5.964 1.00 88.69 642 PRO A C 1
ATOM 5212 O O . PRO A 1 642 ? -9.567 8.764 -4.944 1.00 88.69 642 PRO A O 1
ATOM 5215 N N . TYR A 1 643 ? -9.412 8.751 -7.179 1.00 84.19 643 TYR A N 1
ATOM 5216 C CA . TYR A 1 643 ? -10.565 7.879 -7.431 1.00 84.19 643 TYR A CA 1
ATOM 5217 C C . TYR A 1 643 ? -10.174 6.457 -7.856 1.00 84.19 643 TYR A C 1
ATOM 5219 O O . TYR A 1 643 ? -10.992 5.553 -7.697 1.00 84.19 643 TYR A O 1
ATOM 5227 N N . ASN A 1 644 ? -8.957 6.254 -8.376 1.00 81.75 644 ASN A N 1
ATOM 5228 C CA . ASN A 1 644 ? -8.490 4.965 -8.916 1.00 81.75 644 ASN A CA 1
ATOM 5229 C C . ASN A 1 644 ? -7.201 4.459 -8.252 1.00 81.75 644 ASN A C 1
ATOM 5231 O O . ASN A 1 644 ? -6.707 3.382 -8.586 1.00 81.75 644 ASN A O 1
ATOM 5235 N N . ARG A 1 645 ? -6.646 5.246 -7.328 1.00 79.88 645 ARG A N 1
ATOM 5236 C CA . ARG A 1 645 ? -5.497 4.920 -6.487 1.00 79.88 645 ARG A CA 1
ATOM 5237 C C . ARG A 1 645 ? -5.779 5.396 -5.065 1.00 79.88 645 ARG A C 1
ATOM 5239 O O . ARG A 1 645 ? -6.495 6.376 -4.862 1.00 79.88 645 ARG A O 1
ATOM 5246 N N . ALA A 1 646 ? -5.152 4.744 -4.098 1.00 77.19 646 ALA A N 1
ATOM 5247 C CA . ALA A 1 646 ? -5.071 5.206 -2.721 1.00 77.19 646 ALA A CA 1
ATOM 5248 C C . ALA A 1 646 ? -3.632 5.032 -2.228 1.00 77.19 646 ALA A C 1
ATOM 5250 O O . ALA A 1 646 ? -2.972 4.063 -2.594 1.00 77.19 646 ALA A O 1
ATOM 5251 N N . ASP A 1 647 ? -3.177 5.947 -1.375 1.00 76.19 647 ASP A N 1
ATOM 5252 C CA . ASP A 1 647 ? -2.028 5.728 -0.493 1.00 76.19 647 ASP A CA 1
ATOM 5253 C C . ASP A 1 647 ? -2.581 5.585 0.938 1.00 76.19 647 ASP A C 1
ATOM 5255 O O . ASP A 1 647 ? -2.850 6.604 1.582 1.00 76.19 647 ASP A O 1
ATOM 5259 N N . PRO A 1 648 ? -2.829 4.351 1.420 1.00 76.19 648 PRO A N 1
ATOM 5260 C CA . PRO A 1 648 ? -3.430 4.107 2.728 1.00 76.19 648 PRO A CA 1
ATOM 5261 C C . PRO A 1 648 ? -2.408 4.043 3.875 1.00 76.19 648 PRO A C 1
ATOM 5263 O O . PRO A 1 648 ? -2.781 3.703 4.995 1.00 76.19 648 PRO A O 1
ATOM 5266 N N . LEU A 1 649 ? -1.123 4.314 3.605 1.00 76.19 649 LEU A N 1
ATOM 5267 C CA . LEU A 1 649 ? -0.033 4.219 4.585 1.00 76.19 649 LEU A CA 1
ATOM 5268 C C . LEU A 1 649 ? 0.795 5.512 4.703 1.00 76.19 649 LEU A C 1
ATOM 5270 O O . LEU A 1 649 ? 1.733 5.558 5.499 1.00 76.19 649 LEU A O 1
ATOM 5274 N N . GLY A 1 650 ? 0.523 6.528 3.882 1.00 65.75 650 GLY A N 1
ATOM 5275 C CA . GLY A 1 650 ? 1.433 7.657 3.687 1.00 65.75 650 GLY A CA 1
ATOM 5276 C C . GLY A 1 650 ? 2.772 7.236 3.075 1.00 65.75 650 GLY A C 1
ATOM 5277 O O . GLY A 1 650 ? 3.768 7.912 3.322 1.00 65.75 650 GLY A O 1
ATOM 5278 N N . ASN A 1 651 ? 2.808 6.130 2.327 1.00 58.88 651 ASN A N 1
ATOM 5279 C CA . ASN A 1 651 ? 3.993 5.374 1.903 1.00 58.88 651 ASN A CA 1
ATOM 5280 C C . ASN A 1 651 ? 4.894 4.860 3.055 1.00 58.88 651 ASN A C 1
ATOM 5282 O O . ASN A 1 651 ? 6.095 5.122 3.085 1.00 58.88 651 ASN A O 1
ATOM 5286 N N . ILE A 1 652 ? 4.361 4.035 3.974 1.00 39.28 652 ILE A N 1
ATOM 5287 C CA . ILE A 1 652 ? 5.219 3.103 4.741 1.00 39.28 652 ILE A CA 1
ATOM 5288 C C . ILE A 1 652 ? 5.517 1.841 3.918 1.00 39.28 652 ILE A C 1
ATOM 5290 O O . ILE A 1 652 ? 4.668 0.964 3.774 1.00 39.28 652 ILE A O 1
ATOM 5294 N N . ALA A 1 653 ? 6.786 1.675 3.555 1.00 28.39 653 ALA A N 1
ATOM 5295 C CA . ALA A 1 653 ? 7.467 0.385 3.444 1.00 28.39 653 ALA A CA 1
ATOM 5296 C C . ALA A 1 653 ? 8.929 0.581 3.913 1.00 28.39 653 ALA A C 1
ATOM 5298 O O . ALA A 1 653 ? 9.470 1.668 3.703 1.00 28.39 653 ALA A O 1
ATOM 5299 N N . PRO A 1 654 ? 9.586 -0.392 4.585 1.00 29.30 654 PRO A N 1
ATOM 5300 C CA . PRO A 1 654 ? 9.233 -1.813 4.676 1.00 29.30 654 PRO A CA 1
ATOM 5301 C C . PRO A 1 654 ? 8.737 -2.291 6.058 1.00 29.30 654 PRO A C 1
ATOM 5303 O O . PRO A 1 654 ? 8.412 -3.465 6.205 1.00 29.30 654 PRO A O 1
ATOM 5306 N N . LEU A 1 655 ? 8.678 -1.420 7.072 1.00 27.48 655 LEU A N 1
ATOM 5307 C CA . LEU A 1 655 ? 8.540 -1.803 8.490 1.00 27.48 655 LEU A CA 1
ATOM 5308 C C . LEU A 1 655 ? 7.298 -2.668 8.798 1.00 27.48 655 LEU A C 1
ATOM 5310 O O . LEU A 1 655 ? 7.402 -3.728 9.417 1.00 27.48 655 LEU A O 1
ATOM 5314 N N . LEU A 1 656 ? 6.131 -2.261 8.281 1.00 26.75 656 LEU A N 1
ATOM 5315 C CA . LEU A 1 656 ? 4.876 -3.019 8.384 1.00 26.75 656 LEU A CA 1
ATOM 5316 C C . LEU A 1 656 ? 4.966 -4.403 7.716 1.00 26.75 656 LEU A C 1
ATOM 5318 O O . LEU A 1 656 ? 4.258 -5.316 8.120 1.00 26.75 656 LEU A O 1
ATOM 5322 N N . GLY A 1 657 ? 5.852 -4.579 6.731 1.00 25.95 657 GLY A N 1
ATOM 5323 C CA . GLY A 1 657 ? 6.103 -5.853 6.057 1.00 25.95 657 GLY A CA 1
ATOM 5324 C C . GLY A 1 657 ? 6.823 -6.893 6.923 1.00 25.95 657 GLY A C 1
ATOM 5325 O O . GLY A 1 657 ? 6.689 -8.086 6.659 1.00 25.95 657 GLY A O 1
ATOM 5326 N N . VAL A 1 658 ? 7.551 -6.456 7.958 1.00 25.34 658 VAL A N 1
ATOM 5327 C CA . VAL A 1 658 ? 8.329 -7.327 8.858 1.00 25.34 658 VAL A CA 1
ATOM 5328 C C . VAL A 1 658 ? 7.606 -7.514 10.193 1.00 25.34 658 VAL A C 1
ATOM 5330 O O . VAL A 1 658 ? 7.355 -8.649 10.594 1.00 25.34 658 VAL A O 1
ATOM 5333 N N . ALA A 1 659 ? 7.195 -6.415 10.837 1.00 23.12 659 ALA A N 1
ATOM 5334 C CA . ALA A 1 659 ? 6.565 -6.430 12.160 1.00 23.12 659 ALA A CA 1
ATOM 5335 C C . ALA A 1 659 ? 5.247 -7.230 12.206 1.00 23.12 659 ALA A C 1
ATOM 5337 O O . ALA A 1 659 ? 4.970 -7.912 13.189 1.00 23.12 659 ALA A O 1
ATOM 5338 N N . LEU A 1 660 ? 4.450 -7.179 11.130 1.00 23.30 660 LEU A N 1
ATOM 5339 C CA . LEU A 1 660 ? 3.110 -7.779 11.092 1.00 23.30 660 LEU A CA 1
ATOM 5340 C C . LEU A 1 660 ? 3.001 -9.086 10.338 1.00 23.30 660 LEU A C 1
ATOM 5342 O O . LEU A 1 660 ? 1.961 -9.731 10.445 1.00 23.30 660 LEU A O 1
ATOM 5346 N N . ILE A 1 661 ? 3.981 -9.430 9.492 1.00 26.69 661 ILE A N 1
ATOM 5347 C CA . ILE A 1 661 ? 3.874 -10.621 8.637 1.00 26.69 661 ILE A CA 1
ATOM 5348 C C . ILE A 1 661 ? 5.080 -11.561 8.628 1.00 26.69 661 ILE A C 1
ATOM 5350 O O . ILE A 1 661 ? 5.025 -12.589 7.955 1.00 26.69 661 ILE A O 1
ATOM 5354 N N . GLY A 1 662 ? 6.027 -11.387 9.555 1.00 23.48 662 GLY A N 1
ATOM 5355 C CA . GLY A 1 662 ? 6.717 -12.531 10.175 1.00 23.48 662 GLY A CA 1
ATOM 5356 C C . GLY A 1 662 ? 5.771 -13.334 11.085 1.00 23.48 662 GLY A C 1
ATOM 5357 O O . GLY A 1 662 ? 6.087 -13.532 12.249 1.00 23.48 662 GLY A O 1
ATOM 5358 N N . ALA A 1 663 ? 4.549 -13.625 10.615 1.00 23.64 663 ALA A N 1
ATOM 5359 C CA . ALA A 1 663 ? 3.396 -13.724 11.510 1.00 23.64 663 ALA A CA 1
ATOM 5360 C C . ALA A 1 663 ? 2.175 -14.537 11.045 1.00 23.64 663 ALA A C 1
ATOM 5362 O O . ALA A 1 663 ? 1.407 -14.973 11.889 1.00 23.64 663 ALA A O 1
ATOM 5363 N N . VAL A 1 664 ? 1.895 -14.636 9.741 1.00 23.09 664 VAL A N 1
ATOM 5364 C CA . VAL A 1 664 ? 0.597 -15.165 9.257 1.00 23.09 664 VAL A CA 1
ATOM 5365 C C . VAL A 1 664 ? 0.779 -15.940 7.956 1.00 23.09 664 VAL A C 1
ATOM 5367 O O . VAL A 1 664 ? 0.460 -17.119 7.863 1.00 23.09 664 VAL A O 1
ATOM 5370 N N . VAL A 1 665 ? 1.350 -15.280 6.943 1.00 23.25 665 VAL A N 1
ATOM 5371 C CA . VAL A 1 665 ? 1.406 -15.786 5.558 1.00 23.25 665 VAL A CA 1
ATOM 5372 C C . VAL A 1 665 ? 2.864 -15.980 5.086 1.00 23.25 665 VAL A C 1
ATOM 5374 O O . VAL A 1 665 ? 3.182 -15.946 3.896 1.00 23.25 665 VAL A O 1
ATOM 5377 N N . GLY A 1 666 ? 3.773 -16.245 6.034 1.00 21.59 666 GLY A N 1
ATOM 5378 C CA . GLY A 1 666 ? 5.193 -16.519 5.769 1.00 21.59 666 GLY A CA 1
ATOM 5379 C C . GLY A 1 666 ? 5.438 -17.779 4.926 1.00 21.59 666 GLY A C 1
ATOM 5380 O O . GLY A 1 666 ? 6.390 -17.859 4.152 1.00 21.59 666 GLY A O 1
ATOM 5381 N N . GLY A 1 667 ? 4.545 -18.767 5.012 1.00 23.33 667 GLY A N 1
ATOM 5382 C CA . GLY A 1 667 ? 4.789 -20.104 4.469 1.00 23.33 667 GLY A CA 1
ATOM 5383 C C . GLY A 1 667 ? 4.677 -20.274 2.949 1.00 23.33 667 GLY A C 1
ATOM 5384 O O . GLY A 1 667 ? 4.862 -21.401 2.483 1.00 23.33 667 GLY A O 1
ATOM 5385 N N . VAL A 1 668 ? 4.303 -19.251 2.160 1.00 22.92 668 VAL A N 1
ATOM 5386 C CA . VAL A 1 668 ? 3.699 -19.512 0.830 1.00 22.92 668 VAL A CA 1
ATOM 5387 C C . VAL A 1 668 ? 4.197 -18.681 -0.368 1.00 22.92 668 VAL A C 1
ATOM 5389 O O . VAL A 1 668 ? 4.366 -19.264 -1.437 1.00 22.92 668 VAL A O 1
ATOM 5392 N N . ILE A 1 669 ? 4.495 -17.379 -0.241 1.00 24.83 669 ILE A N 1
ATOM 5393 C CA . ILE A 1 669 ? 4.841 -16.529 -1.413 1.00 24.83 669 ILE A CA 1
ATOM 5394 C C . ILE A 1 669 ? 6.276 -16.758 -1.924 1.00 24.83 669 ILE A C 1
ATOM 5396 O O . ILE A 1 669 ? 6.521 -16.751 -3.131 1.00 24.83 669 ILE A O 1
ATOM 5400 N N . SER A 1 670 ? 7.239 -17.010 -1.030 1.00 24.62 670 SER A N 1
ATOM 5401 C CA . SER A 1 670 ? 8.654 -17.195 -1.410 1.00 24.62 670 SER A CA 1
ATOM 5402 C C . SER A 1 670 ? 8.862 -18.399 -2.355 1.00 24.62 670 SER A C 1
ATOM 5404 O O . SER A 1 670 ? 9.769 -18.411 -3.187 1.00 24.62 670 SER A O 1
ATOM 5406 N N . GLY A 1 671 ? 7.936 -19.369 -2.331 1.00 25.05 671 GLY A N 1
ATOM 5407 C CA . GLY A 1 671 ? 7.877 -20.482 -3.283 1.00 25.05 671 GLY A CA 1
ATOM 5408 C C . GLY A 1 671 ? 7.485 -20.109 -4.721 1.00 25.05 671 GLY A C 1
ATOM 5409 O O . GLY A 1 671 ? 7.526 -20.986 -5.578 1.00 25.05 671 GLY A O 1
ATOM 5410 N N . VAL A 1 672 ? 7.113 -18.852 -4.997 1.00 24.91 672 VAL A N 1
ATOM 5411 C CA . VAL A 1 672 ? 6.705 -18.363 -6.329 1.00 24.91 672 VAL A CA 1
ATOM 5412 C C . VAL A 1 672 ? 7.821 -17.568 -7.002 1.00 24.91 672 VAL A C 1
ATOM 5414 O O . VAL A 1 672 ? 8.168 -17.848 -8.145 1.00 24.91 672 VAL A O 1
ATOM 5417 N N . VAL A 1 673 ? 8.439 -16.623 -6.286 1.00 25.70 673 VAL A N 1
ATOM 5418 C CA . VAL A 1 673 ? 9.520 -15.784 -6.839 1.00 25.70 673 VAL A CA 1
ATOM 5419 C C . VAL A 1 673 ? 10.786 -16.616 -7.051 1.00 25.70 673 VAL A C 1
ATOM 5421 O O . VAL A 1 673 ? 11.249 -16.753 -8.183 1.00 25.70 673 VAL A O 1
ATOM 5424 N N . LYS A 1 674 ? 11.253 -17.330 -6.014 1.00 29.27 674 LYS A N 1
ATOM 5425 C CA . LYS A 1 674 ? 12.396 -18.259 -6.125 1.00 29.27 674 LYS A CA 1
ATOM 5426 C C . LYS A 1 674 ? 12.129 -19.450 -7.053 1.00 29.27 674 LYS A C 1
ATOM 5428 O O . LYS A 1 674 ? 13.029 -20.251 -7.334 1.00 29.27 674 LYS A O 1
ATOM 5433 N N . ALA A 1 675 ? 10.903 -19.593 -7.564 1.00 26.92 675 ALA A N 1
ATOM 5434 C CA . ALA A 1 675 ? 10.596 -20.582 -8.580 1.00 26.92 675 ALA A CA 1
ATOM 5435 C C . ALA A 1 675 ? 10.960 -20.181 -10.009 1.00 26.92 675 ALA A C 1
ATOM 5437 O O . ALA A 1 675 ? 11.254 -21.085 -10.793 1.00 26.92 675 ALA A O 1
ATOM 5438 N N . ALA A 1 676 ? 11.077 -18.886 -10.308 1.00 26.72 676 ALA A N 1
ATOM 5439 C CA . ALA A 1 676 ? 11.783 -18.428 -11.504 1.00 26.72 676 ALA A CA 1
ATOM 5440 C C . ALA A 1 676 ? 13.291 -18.773 -11.449 1.00 26.72 676 ALA A C 1
ATOM 5442 O O . ALA A 1 676 ? 13.924 -18.929 -12.488 1.00 26.72 676 ALA A O 1
ATOM 5443 N N . GLU A 1 677 ? 13.847 -18.952 -10.242 1.00 27.27 677 GLU A N 1
ATOM 5444 C CA . GLU A 1 677 ? 15.298 -19.002 -9.980 1.00 27.27 677 GLU A CA 1
ATOM 5445 C C . GLU A 1 677 ? 15.877 -20.410 -9.696 1.00 27.27 677 GLU A C 1
ATOM 5447 O O . GLU A 1 677 ? 17.087 -20.594 -9.727 1.00 27.27 677 GLU A O 1
ATOM 5452 N N . GLY A 1 678 ? 15.042 -21.433 -9.458 1.00 24.88 678 GLY A N 1
ATOM 5453 C CA . GLY A 1 678 ? 15.458 -22.850 -9.578 1.00 24.88 678 GLY A CA 1
ATOM 5454 C C . GLY A 1 678 ? 15.952 -23.638 -8.340 1.00 24.88 678 GLY A C 1
ATOM 5455 O O . GLY A 1 678 ? 16.271 -24.815 -8.498 1.00 24.88 678 GLY A O 1
ATOM 5456 N N . GLY A 1 679 ? 15.969 -23.080 -7.120 1.00 30.84 679 GLY A N 1
ATOM 5457 C CA . GLY A 1 679 ? 16.399 -23.797 -5.889 1.00 30.84 679 GLY A CA 1
ATOM 5458 C C . GLY A 1 679 ? 15.582 -25.056 -5.496 1.00 30.84 679 GLY A C 1
ATOM 5459 O O . GLY A 1 679 ? 14.395 -25.164 -5.822 1.00 30.84 679 GLY A O 1
ATOM 5460 N N . SER A 1 680 ? 16.195 -26.014 -4.779 1.00 27.91 680 SER A N 1
ATOM 5461 C CA . SER A 1 680 ? 15.665 -27.388 -4.575 1.00 27.91 680 SER A CA 1
ATOM 5462 C C . SER A 1 680 ? 14.611 -27.536 -3.474 1.00 27.91 680 SER A C 1
ATOM 5464 O O . SER A 1 680 ? 14.522 -26.724 -2.566 1.00 27.91 680 SER A O 1
ATOM 5466 N N . PHE A 1 681 ? 13.866 -28.650 -3.450 1.00 30.50 681 PHE A N 1
ATOM 5467 C CA . PHE A 1 681 ? 12.912 -28.928 -2.364 1.00 30.50 681 PHE A CA 1
ATOM 5468 C C . PHE A 1 681 ? 13.571 -29.060 -0.973 1.00 30.50 681 PHE A C 1
ATOM 5470 O O . PHE A 1 681 ? 12.999 -28.606 0.013 1.00 30.50 681 PHE A O 1
ATOM 5477 N N . ARG A 1 682 ? 14.807 -29.578 -0.871 1.00 27.75 682 ARG A N 1
ATOM 5478 C CA . ARG A 1 682 ? 15.573 -29.600 0.397 1.00 27.75 682 ARG A CA 1
ATOM 5479 C C . ARG A 1 682 ? 16.277 -28.273 0.726 1.00 27.75 682 ARG A C 1
ATOM 5481 O O . ARG A 1 682 ? 16.860 -28.173 1.807 1.00 27.75 682 ARG A O 1
ATOM 5488 N N . GLU A 1 683 ? 16.146 -27.261 -0.138 1.00 30.62 683 GLU A N 1
ATOM 5489 C CA . GLU A 1 683 ? 16.313 -25.823 0.153 1.00 30.62 683 GLU A CA 1
ATOM 5490 C C . GLU A 1 683 ? 14.993 -25.095 0.370 1.00 30.62 683 GLU A C 1
ATOM 5492 O O . GLU A 1 683 ? 14.993 -24.087 1.045 1.00 30.62 683 GLU A O 1
ATOM 5497 N N . VAL A 1 684 ? 13.862 -25.564 -0.152 1.00 28.94 684 VAL A N 1
ATOM 5498 C CA . VAL A 1 684 ? 12.554 -24.947 0.120 1.00 28.94 684 VAL A CA 1
ATOM 5499 C C . VAL A 1 684 ? 12.065 -25.360 1.506 1.00 28.94 684 VAL A C 1
ATOM 5501 O O . VAL A 1 684 ? 11.610 -24.515 2.259 1.00 28.94 684 VAL A O 1
ATOM 5504 N N . VAL A 1 685 ? 12.269 -26.618 1.908 1.00 25.62 685 VAL A N 1
ATOM 5505 C CA . VAL A 1 685 ? 12.199 -27.029 3.321 1.00 25.62 685 VAL A CA 1
ATOM 5506 C C . VAL A 1 685 ? 13.451 -26.564 4.068 1.00 25.62 685 VAL A C 1
ATOM 5508 O O . VAL A 1 685 ? 13.362 -26.142 5.211 1.00 25.62 685 VAL A O 1
ATOM 5511 N N . GLY A 1 686 ? 14.619 -26.558 3.414 1.00 25.91 686 GLY A N 1
ATOM 5512 C CA . GLY A 1 686 ? 15.878 -26.097 4.013 1.00 25.91 686 GLY A CA 1
ATOM 5513 C C . GLY A 1 686 ? 15.941 -24.600 4.318 1.00 25.91 686 GLY A C 1
ATOM 5514 O O . GLY A 1 686 ? 16.733 -24.226 5.164 1.00 25.91 686 GLY A O 1
ATOM 5515 N N . ALA A 1 687 ? 15.110 -23.777 3.679 1.00 27.56 687 ALA A N 1
ATOM 5516 C CA . ALA A 1 687 ? 14.937 -22.334 3.858 1.00 27.56 687 ALA A CA 1
ATOM 5517 C C . ALA A 1 687 ? 13.461 -21.951 4.095 1.00 27.56 687 ALA A C 1
ATOM 5519 O O . ALA A 1 687 ? 13.100 -20.783 4.029 1.00 27.56 687 ALA A O 1
ATOM 5520 N N . ALA A 1 688 ? 12.629 -22.932 4.452 1.00 25.25 688 ALA A N 1
ATOM 5521 C CA . ALA A 1 688 ? 11.605 -22.751 5.475 1.00 25.25 688 ALA A CA 1
ATOM 5522 C C . ALA A 1 688 ? 12.264 -22.938 6.852 1.00 25.25 688 ALA A C 1
ATOM 5524 O O . ALA A 1 688 ? 12.171 -22.057 7.693 1.00 25.25 688 ALA A O 1
ATOM 5525 N N . ALA A 1 689 ? 13.071 -23.996 7.019 1.00 23.83 689 ALA A N 1
ATOM 5526 C CA . ALA A 1 689 ? 13.920 -24.200 8.191 1.00 23.83 689 ALA A CA 1
ATOM 5527 C C . ALA A 1 689 ? 14.956 -23.078 8.346 1.00 23.83 689 ALA A C 1
ATOM 5529 O O . ALA A 1 689 ? 14.955 -22.433 9.373 1.00 23.83 689 ALA A O 1
ATOM 5530 N N . HIS A 1 690 ? 15.765 -22.744 7.331 1.00 24.83 690 HIS A N 1
ATOM 5531 C CA . HIS A 1 690 ? 16.591 -21.523 7.347 1.00 24.83 690 HIS A CA 1
ATOM 5532 C C . HIS A 1 690 ? 15.798 -20.232 7.060 1.00 24.83 690 HIS A C 1
ATOM 5534 O O . HIS A 1 690 ? 16.298 -19.150 7.332 1.00 24.83 690 HIS A O 1
ATOM 5540 N N . GLY A 1 691 ? 14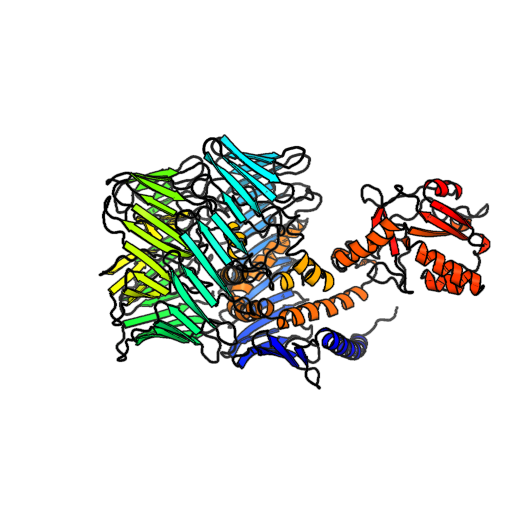.535 -20.312 6.634 1.00 24.47 691 GLY A N 1
ATOM 5541 C CA . GLY A 1 691 ? 13.615 -19.171 6.756 1.00 24.47 691 GLY A CA 1
ATOM 5542 C C . GLY A 1 691 ? 13.353 -18.815 8.225 1.00 24.47 691 GLY A C 1
ATOM 5543 O O . GLY A 1 691 ? 13.012 -17.680 8.525 1.00 24.47 691 GLY A O 1
ATOM 5544 N N . ALA A 1 692 ? 13.601 -19.777 9.121 1.00 24.77 692 ALA A N 1
ATOM 5545 C CA . ALA A 1 692 ? 13.532 -19.688 10.571 1.00 24.77 692 ALA A CA 1
ATOM 5546 C C . ALA A 1 692 ? 14.838 -20.178 11.257 1.00 24.77 692 ALA A C 1
ATOM 5548 O O . ALA A 1 692 ? 14.761 -20.773 12.322 1.00 24.77 692 ALA A O 1
ATOM 5549 N N . LEU A 1 693 ? 16.018 -20.020 10.617 1.00 22.92 693 LEU A N 1
ATOM 5550 C CA . LEU A 1 693 ? 17.369 -20.330 11.175 1.00 22.92 693 LEU A CA 1
ATOM 5551 C C . LEU A 1 693 ? 18.556 -19.740 10.368 1.00 22.92 693 LEU A C 1
ATOM 5553 O O . LEU A 1 693 ? 19.693 -19.797 10.820 1.00 22.92 693 LEU A O 1
ATOM 5557 N N . SER A 1 694 ? 18.339 -19.211 9.159 1.00 23.16 694 SER A N 1
ATOM 5558 C CA . SER A 1 694 ? 19.198 -18.180 8.548 1.00 23.16 694 SER A CA 1
ATOM 5559 C C . SER A 1 694 ? 18.468 -16.840 8.431 1.00 23.16 694 SER A C 1
ATOM 5561 O O . SER A 1 694 ? 18.955 -15.923 7.771 1.00 23.16 694 SER A O 1
ATOM 5563 N N . GLY A 1 695 ? 17.371 -16.683 9.176 1.00 23.34 695 GLY A N 1
ATOM 5564 C CA . GLY A 1 695 ? 17.220 -15.496 10.005 1.00 23.34 695 GLY A CA 1
ATOM 5565 C C . GLY A 1 695 ? 18.346 -15.476 11.044 1.00 23.34 695 GLY A C 1
ATOM 5566 O O . GLY A 1 695 ? 18.120 -15.806 12.197 1.00 23.34 695 GLY A O 1
ATOM 5567 N N . ALA A 1 696 ? 19.557 -15.203 10.551 1.00 23.41 696 ALA A N 1
ATOM 5568 C CA . ALA A 1 696 ? 20.833 -15.030 11.254 1.00 23.41 696 ALA A CA 1
ATOM 5569 C C . ALA A 1 696 ? 21.887 -14.411 10.292 1.00 23.41 696 ALA A C 1
ATOM 5571 O O . ALA A 1 696 ? 23.083 -14.643 10.441 1.00 23.41 696 ALA A O 1
ATOM 5572 N N . GLY A 1 697 ? 21.442 -13.749 9.210 1.00 21.58 697 GLY A N 1
ATOM 5573 C CA . GLY A 1 697 ? 22.265 -13.515 8.010 1.00 21.58 697 GLY A CA 1
ATOM 5574 C C . GLY A 1 697 ? 21.558 -12.766 6.871 1.00 21.58 697 GLY A C 1
ATOM 5575 O O . GLY A 1 697 ? 21.697 -13.149 5.710 1.00 21.58 697 GLY A O 1
ATOM 5576 N N . ALA A 1 698 ? 20.718 -11.778 7.203 1.00 21.20 698 ALA A N 1
ATOM 5577 C CA . ALA A 1 698 ? 20.236 -10.761 6.262 1.00 21.20 698 ALA A CA 1
ATOM 5578 C C . ALA A 1 698 ? 19.766 -9.514 7.033 1.00 21.20 698 ALA A C 1
ATOM 5580 O O . ALA A 1 698 ? 18.799 -9.597 7.796 1.00 21.20 698 ALA A O 1
ATOM 5581 N N . ALA A 1 699 ? 20.429 -8.372 6.818 1.00 22.22 699 ALA A N 1
ATOM 5582 C CA . ALA A 1 699 ? 20.189 -7.159 7.595 1.00 22.22 699 ALA A CA 1
ATOM 5583 C C . ALA A 1 699 ? 18.734 -6.675 7.552 1.00 22.22 699 ALA A C 1
ATOM 5585 O O . ALA A 1 699 ? 18.138 -6.492 6.487 1.00 22.22 699 ALA A O 1
ATOM 5586 N N . VAL A 1 700 ? 18.208 -6.432 8.756 1.00 23.23 700 VAL A N 1
ATOM 5587 C CA . VAL A 1 700 ? 16.951 -5.743 9.080 1.00 23.23 700 VAL A CA 1
ATOM 5588 C C . VAL A 1 700 ? 16.617 -4.699 8.022 1.00 23.23 700 VAL A C 1
ATOM 5590 O O . VAL A 1 700 ? 17.266 -3.657 7.936 1.00 23.23 700 VAL A O 1
ATOM 5593 N N . GLY A 1 701 ? 15.578 -4.970 7.228 1.00 21.30 701 GLY A N 1
ATOM 5594 C CA . GLY A 1 701 ? 15.102 -4.035 6.214 1.00 21.30 701 GLY A CA 1
ATOM 5595 C C . GLY A 1 701 ? 14.743 -2.705 6.870 1.00 21.30 701 GLY A C 1
ATOM 5596 O O . GLY A 1 701 ? 13.769 -2.648 7.615 1.00 21.30 701 GLY A O 1
ATOM 5597 N N . GLY A 1 702 ? 15.562 -1.681 6.602 1.00 25.38 702 GLY A N 1
ATOM 5598 C CA . GLY A 1 702 ? 15.679 -0.432 7.361 1.00 25.38 702 GLY A CA 1
ATOM 5599 C C . GLY A 1 702 ? 14.479 -0.052 8.227 1.00 25.38 702 GLY A C 1
ATOM 5600 O O . GLY A 1 702 ? 13.485 0.467 7.718 1.00 25.38 702 GLY A O 1
ATOM 5601 N N . VAL A 1 703 ? 14.602 -0.214 9.551 1.00 22.92 703 VAL A N 1
ATOM 5602 C CA . VAL A 1 703 ? 13.576 0.275 10.494 1.00 22.92 703 VAL A CA 1
ATOM 5603 C C . VAL A 1 703 ? 13.501 1.813 10.504 1.00 22.92 703 VAL A C 1
ATOM 5605 O O . VAL A 1 703 ? 12.484 2.389 10.882 1.00 22.92 703 VAL A O 1
ATOM 5608 N N . ILE A 1 704 ? 14.498 2.493 9.926 1.00 27.20 704 ILE A N 1
ATOM 5609 C CA . ILE A 1 704 ? 14.302 3.823 9.332 1.00 27.20 704 ILE A CA 1
ATOM 5610 C C . ILE A 1 704 ? 14.365 3.715 7.814 1.00 27.20 704 ILE A C 1
ATOM 5612 O O . ILE A 1 704 ? 15.383 3.985 7.183 1.00 27.20 704 ILE A O 1
ATOM 5616 N N . GLY A 1 705 ? 13.215 3.372 7.239 1.00 25.47 705 GLY A N 1
ATOM 5617 C CA . GLY A 1 705 ? 12.709 4.150 6.120 1.00 25.47 705 GLY A CA 1
ATOM 5618 C C . GLY A 1 705 ? 12.325 5.535 6.640 1.00 25.47 705 GLY A C 1
ATOM 5619 O O . GLY A 1 705 ? 13.071 6.493 6.475 1.00 25.47 705 GLY A O 1
ATOM 5620 N N . PHE A 1 706 ? 11.173 5.633 7.315 1.00 28.03 706 PHE A N 1
ATOM 5621 C CA . PHE A 1 706 ? 10.543 6.924 7.611 1.00 28.03 706 PHE A CA 1
ATOM 5622 C C . PHE A 1 706 ? 9.803 6.936 8.950 1.00 28.03 706 PHE A C 1
ATOM 5624 O O . PHE A 1 706 ? 8.582 6.841 9.000 1.00 28.03 706 PHE A O 1
ATOM 5631 N N . ALA A 1 707 ? 10.549 7.123 10.042 1.00 24.16 707 ALA A N 1
ATOM 5632 C CA . ALA A 1 707 ? 9.963 7.318 11.370 1.00 24.16 707 ALA A CA 1
ATOM 5633 C C . ALA A 1 707 ? 9.206 8.665 11.528 1.00 24.16 707 ALA A C 1
ATOM 5635 O O . ALA A 1 707 ? 8.596 8.885 12.573 1.00 24.16 707 ALA A O 1
ATOM 5636 N N . VAL A 1 708 ? 9.236 9.565 10.528 1.00 24.95 708 VAL A N 1
ATOM 5637 C CA . VAL A 1 708 ? 8.072 10.096 9.762 1.00 24.95 708 VAL A CA 1
ATOM 5638 C C . VAL A 1 708 ? 8.567 11.168 8.760 1.00 24.95 708 VAL A C 1
ATOM 5640 O O . VAL A 1 708 ? 8.445 12.369 8.960 1.00 24.95 708 VAL A O 1
ATOM 5643 N N . GLY A 1 709 ? 9.141 10.730 7.633 1.00 25.31 709 GLY A N 1
ATOM 5644 C CA . GLY A 1 709 ? 9.542 11.608 6.518 1.00 25.31 709 GLY A CA 1
ATOM 5645 C C . GLY A 1 709 ? 10.943 12.240 6.612 1.00 25.31 709 GLY A C 1
ATOM 5646 O O . GLY A 1 709 ? 11.656 12.069 7.592 1.00 25.31 709 GLY A O 1
ATOM 5647 N N . GLY A 1 710 ? 11.306 12.967 5.547 1.00 26.56 710 GLY A N 1
ATOM 5648 C CA . GLY A 1 710 ? 12.288 14.061 5.498 1.00 26.56 710 GLY A CA 1
ATOM 5649 C C . GLY A 1 710 ? 13.698 13.855 6.099 1.00 26.56 710 GLY A C 1
ATOM 5650 O O . GLY A 1 710 ? 13.847 13.678 7.305 1.00 26.56 710 GLY A O 1
ATOM 5651 N N . PRO A 1 711 ? 14.780 14.068 5.330 1.00 25.89 711 PRO A N 1
ATOM 5652 C CA . PRO A 1 711 ? 14.901 13.948 3.871 1.00 25.89 711 PRO A CA 1
ATOM 5653 C C . PRO A 1 711 ? 15.422 12.570 3.381 1.00 25.89 711 PRO A C 1
ATOM 5655 O O . PRO A 1 711 ? 15.699 12.426 2.195 1.00 25.89 711 PRO A O 1
ATOM 5658 N N . TRP A 1 712 ? 15.644 11.590 4.275 1.00 36.47 712 TRP A N 1
ATOM 5659 C CA . TRP A 1 712 ? 16.686 10.555 4.090 1.00 36.47 712 TRP A CA 1
ATOM 5660 C C . TRP A 1 712 ? 16.200 9.108 3.963 1.00 36.47 712 TRP A C 1
ATOM 5662 O O . TRP A 1 712 ? 16.528 8.245 4.774 1.00 36.47 712 TRP A O 1
ATOM 5672 N N . GLY A 1 713 ? 15.535 8.804 2.849 1.00 27.64 713 GLY A N 1
ATOM 5673 C CA . GLY A 1 713 ? 15.438 7.424 2.356 1.00 27.64 713 GLY A CA 1
ATOM 5674 C C . GLY A 1 713 ? 16.772 6.971 1.762 1.00 27.64 713 GLY A C 1
ATOM 5675 O O . GLY A 1 713 ? 16.928 6.984 0.545 1.00 27.64 713 GLY A O 1
ATOM 5676 N N . ALA A 1 714 ? 17.757 6.652 2.604 1.00 22.06 714 ALA A N 1
ATOM 5677 C CA . ALA A 1 714 ? 19.170 6.491 2.242 1.00 22.06 714 ALA A CA 1
ATOM 5678 C C . ALA A 1 714 ? 19.446 5.327 1.257 1.00 22.06 714 ALA A C 1
ATOM 5680 O O . ALA A 1 714 ? 19.863 4.253 1.664 1.00 22.06 714 ALA A O 1
ATOM 5681 N N . TYR A 1 715 ? 19.195 5.559 -0.042 1.00 23.03 715 TYR A N 1
ATOM 5682 C CA . TYR A 1 715 ? 19.142 4.572 -1.146 1.00 23.03 715 TYR A CA 1
ATOM 5683 C C . TYR A 1 715 ? 18.142 3.409 -0.940 1.00 23.03 715 TYR A C 1
ATOM 5685 O O . TYR A 1 715 ? 18.125 2.442 -1.702 1.00 23.03 715 TYR A O 1
ATOM 5693 N N . ALA A 1 716 ? 17.308 3.518 0.101 1.00 24.94 716 ALA A N 1
ATOM 5694 C CA . ALA A 1 716 ? 16.799 2.388 0.876 1.00 24.94 716 ALA A CA 1
ATOM 5695 C C . ALA A 1 716 ? 17.940 1.460 1.375 1.00 24.94 716 ALA A C 1
ATOM 5697 O O . ALA A 1 716 ? 19.075 1.518 0.907 1.00 24.94 716 ALA A O 1
ATOM 5698 N N . GLY A 1 717 ? 17.664 0.587 2.347 1.00 23.83 717 GLY A N 1
ATOM 5699 C CA . GLY A 1 717 ? 18.664 -0.299 2.964 1.00 23.83 717 GLY A CA 1
ATOM 5700 C C . GLY A 1 717 ? 19.240 -1.405 2.060 1.00 23.83 717 GLY A C 1
ATOM 5701 O O . GLY A 1 717 ? 19.487 -2.486 2.575 1.00 23.83 717 GLY A O 1
ATOM 5702 N N . MET A 1 718 ? 19.433 -1.161 0.746 1.00 21.23 718 MET A N 1
ATOM 5703 C CA . MET A 1 718 ? 20.322 -1.848 -0.212 1.00 21.23 718 MET A CA 1
ATOM 5704 C C . MET A 1 718 ? 19.691 -2.849 -1.300 1.00 21.23 718 MET A C 1
ATOM 5706 O O . MET A 1 718 ? 18.943 -2.286 -2.076 1.00 21.23 718 MET A O 1
ATOM 5710 N N . VAL A 1 719 ? 19.877 -4.210 -1.473 1.00 20.64 719 VAL A N 1
ATOM 5711 C CA . VAL A 1 719 ? 19.132 -5.259 -2.327 1.00 20.64 719 VAL A CA 1
ATOM 5712 C C . VAL A 1 719 ? 18.487 -6.544 -1.650 1.00 20.64 719 VAL A C 1
ATOM 5714 O O . VAL A 1 719 ? 19.180 -7.462 -1.259 1.00 20.64 719 VAL A O 1
ATOM 5717 N N . ALA A 1 720 ? 17.147 -6.676 -1.632 1.00 23.81 720 ALA A N 1
ATOM 5718 C CA . ALA A 1 720 ? 16.231 -7.791 -1.226 1.00 23.81 720 ALA A CA 1
ATOM 5719 C C . ALA A 1 720 ? 16.523 -8.796 -0.050 1.00 23.81 720 ALA A C 1
ATOM 5721 O O . ALA A 1 720 ? 17.121 -9.851 -0.253 1.00 23.81 720 ALA A O 1
ATOM 5722 N N . GLY A 1 721 ? 15.888 -8.594 1.119 1.00 21.33 721 GLY A N 1
ATOM 5723 C CA . GLY A 1 721 ? 15.733 -9.548 2.232 1.00 21.33 721 GLY A CA 1
ATOM 5724 C C . GLY A 1 721 ? 14.306 -10.116 2.319 1.00 21.33 721 GLY A C 1
ATOM 5725 O O . GLY A 1 721 ? 13.328 -9.374 2.400 1.00 21.33 721 GLY A O 1
ATOM 5726 N N . THR A 1 722 ? 14.166 -11.442 2.242 1.00 23.89 722 THR A N 1
ATOM 5727 C CA . THR A 1 722 ? 12.871 -12.129 2.059 1.00 23.89 722 THR A CA 1
ATOM 5728 C C . THR A 1 722 ? 12.028 -12.207 3.341 1.00 23.89 722 THR A C 1
ATOM 5730 O O . THR A 1 722 ? 12.573 -12.526 4.387 1.00 23.89 722 THR A O 1
ATOM 5733 N N . GLY A 1 723 ? 10.697 -12.071 3.338 1.00 22.20 723 GLY A N 1
ATOM 5734 C CA . GLY A 1 723 ? 9.784 -11.825 2.214 1.00 22.20 723 GLY A CA 1
ATOM 5735 C C . GLY A 1 723 ? 8.716 -12.908 2.030 1.00 22.20 723 GLY A C 1
ATOM 5736 O O . GLY A 1 723 ? 8.794 -13.691 1.084 1.00 22.20 723 GLY A O 1
ATOM 5737 N N . ALA A 1 724 ? 7.691 -12.920 2.890 1.00 22.09 724 ALA A N 1
ATOM 5738 C CA . ALA A 1 724 ? 6.397 -13.543 2.605 1.00 22.09 724 ALA A CA 1
ATOM 5739 C C . ALA A 1 724 ? 5.302 -13.051 3.575 1.00 22.09 724 ALA A C 1
ATOM 5741 O O . ALA A 1 724 ? 5.403 -13.255 4.777 1.00 22.09 724 ALA A O 1
ATOM 5742 N N . GLY A 1 725 ? 4.225 -12.457 3.050 1.00 20.94 725 GLY A N 1
ATOM 5743 C CA . GLY A 1 725 ? 2.948 -12.426 3.759 1.00 20.94 725 GLY A CA 1
ATOM 5744 C C . GLY A 1 725 ? 1.987 -11.318 3.326 1.00 20.94 725 GLY A C 1
ATOM 5745 O O . GLY A 1 725 ? 1.234 -11.489 2.370 1.00 20.94 725 GLY A O 1
ATOM 5746 N N . GLY A 1 726 ? 2.033 -10.161 3.996 1.00 22.88 726 GLY A N 1
ATOM 5747 C CA . GLY A 1 726 ? 1.174 -8.995 3.700 1.00 22.88 726 GLY A CA 1
ATOM 5748 C C . GLY A 1 726 ? 1.371 -8.432 2.291 1.00 22.88 726 GLY A C 1
ATOM 5749 O O . GLY A 1 726 ? 0.504 -7.754 1.748 1.00 22.88 726 GLY A O 1
ATOM 5750 N N . PHE A 1 727 ? 2.471 -8.831 1.653 1.00 23.81 727 PHE A N 1
ATOM 5751 C CA . PHE A 1 727 ? 2.761 -8.633 0.240 1.00 23.81 727 PHE A CA 1
ATOM 5752 C C . PHE A 1 727 ? 1.710 -9.259 -0.706 1.00 23.81 727 PHE A C 1
ATOM 5754 O O . PHE A 1 727 ? 1.737 -8.953 -1.886 1.00 23.81 727 PHE A O 1
ATOM 5761 N N . LEU A 1 728 ? 0.754 -10.084 -0.245 1.00 22.62 728 LEU A N 1
ATOM 5762 C CA . LEU A 1 728 ? -0.433 -10.477 -1.039 1.00 22.62 728 LEU A CA 1
ATOM 5763 C C . LEU A 1 728 ? -1.597 -9.482 -0.973 1.00 22.62 728 LEU A C 1
ATOM 5765 O O . LEU A 1 728 ? -2.435 -9.484 -1.873 1.00 22.62 728 LEU A O 1
ATOM 5769 N N . GLY A 1 729 ? -1.667 -8.652 0.069 1.00 23.02 729 GLY A N 1
ATOM 5770 C CA . GLY A 1 729 ? -2.479 -7.439 0.052 1.00 23.02 729 GLY A CA 1
ATOM 5771 C C . GLY A 1 729 ? -1.806 -6.414 -0.852 1.00 23.02 729 GLY A C 1
ATOM 5772 O O . GLY A 1 729 ? -2.368 -6.032 -1.877 1.00 23.02 729 GLY A O 1
ATOM 5773 N N . SER A 1 730 ? -0.545 -6.078 -0.554 1.00 24.52 730 SER A N 1
ATOM 5774 C CA . SER A 1 730 ? 0.147 -5.006 -1.272 1.00 24.52 730 SER A CA 1
ATOM 5775 C C . SER A 1 730 ? 0.463 -5.340 -2.732 1.00 24.52 730 SER A C 1
ATOM 5777 O O . SER A 1 730 ? 0.150 -4.502 -3.556 1.00 24.52 730 SER A O 1
ATOM 5779 N N . LEU A 1 731 ? 0.959 -6.527 -3.130 1.00 23.98 731 LEU A N 1
ATOM 5780 C CA . LEU A 1 731 ? 1.115 -6.836 -4.569 1.00 23.98 731 LEU A CA 1
ATOM 5781 C C . LEU A 1 731 ? -0.229 -6.814 -5.290 1.00 23.98 731 LEU A C 1
ATOM 5783 O O . LEU A 1 731 ? -0.291 -6.421 -6.450 1.00 23.98 731 LEU A O 1
ATOM 5787 N N . ALA A 1 732 ? -1.307 -7.234 -4.626 1.00 24.45 732 ALA A N 1
ATOM 5788 C CA . ALA A 1 732 ? -2.632 -7.176 -5.213 1.00 24.45 732 ALA A CA 1
ATOM 5789 C C . ALA A 1 732 ? -3.128 -5.729 -5.355 1.00 24.45 732 ALA A C 1
ATOM 5791 O O . ALA A 1 732 ? -3.838 -5.447 -6.313 1.00 24.45 732 ALA A O 1
ATOM 5792 N N . GLU A 1 733 ? -2.800 -4.806 -4.456 1.00 28.34 733 GLU A N 1
ATOM 5793 C CA . GLU A 1 733 ? -3.119 -3.381 -4.623 1.00 28.34 733 GLU A CA 1
ATOM 5794 C C . GLU A 1 733 ? -2.150 -2.664 -5.565 1.00 28.34 733 GLU A C 1
ATOM 5796 O O . GLU A 1 733 ? -2.608 -1.950 -6.436 1.00 28.34 733 GLU A O 1
ATOM 5801 N N . GLN A 1 734 ? -0.847 -2.909 -5.497 1.00 28.70 734 GLN A N 1
ATOM 5802 C CA . GLN A 1 734 ? 0.195 -2.283 -6.322 1.00 28.70 734 GLN A CA 1
ATOM 5803 C C . GLN A 1 734 ? 0.098 -2.727 -7.793 1.00 28.70 734 GLN A C 1
ATOM 5805 O O . GLN A 1 734 ? 0.296 -1.915 -8.700 1.00 28.70 734 GLN A O 1
ATOM 5810 N N . ALA A 1 735 ? -0.318 -3.976 -8.046 1.00 25.50 735 ALA A N 1
ATOM 5811 C CA . ALA A 1 735 ? -0.734 -4.430 -9.371 1.00 25.50 735 ALA A CA 1
ATOM 5812 C C . ALA A 1 735 ? -2.008 -3.706 -9.847 1.00 25.50 735 ALA A C 1
ATOM 5814 O O . ALA A 1 735 ? -1.994 -3.140 -10.935 1.00 25.50 735 ALA A O 1
ATOM 5815 N N . ILE A 1 736 ? -3.080 -3.659 -9.039 1.00 27.64 736 ILE A N 1
ATOM 5816 C CA . ILE A 1 736 ? -4.352 -2.999 -9.418 1.00 27.64 736 ILE A CA 1
ATOM 5817 C C . ILE A 1 736 ? -4.176 -1.485 -9.620 1.00 27.64 736 ILE A C 1
ATOM 5819 O O . ILE A 1 736 ? -4.712 -0.923 -10.573 1.00 27.64 736 ILE A O 1
ATOM 5823 N N . ASN A 1 737 ? -3.398 -0.827 -8.764 1.00 26.42 737 ASN A N 1
ATOM 5824 C CA . ASN A 1 737 ? -3.140 0.609 -8.780 1.00 26.42 737 ASN A CA 1
ATOM 5825 C C . ASN A 1 737 ? -2.129 0.973 -9.876 1.00 26.42 737 ASN A C 1
ATOM 5827 O O . ASN A 1 737 ? -2.152 2.098 -10.378 1.00 26.42 737 ASN A O 1
ATOM 5831 N N . GLY A 1 738 ? -1.313 0.021 -10.342 1.00 25.22 738 GLY A N 1
ATOM 5832 C CA . GLY A 1 738 ? -0.344 0.211 -11.420 1.00 25.22 738 GLY A CA 1
ATOM 5833 C C . GLY A 1 738 ? 0.756 1.172 -10.992 1.00 25.22 738 GLY A C 1
ATOM 5834 O O . GLY A 1 738 ? 0.801 2.325 -11.439 1.00 25.22 738 GLY A O 1
ATOM 5835 N N . GLU A 1 739 ? 1.597 0.709 -10.073 1.00 26.25 739 GLU A N 1
ATOM 5836 C CA . GLU A 1 739 ? 2.707 1.469 -9.506 1.00 26.25 739 GLU A CA 1
ATOM 5837 C C . GLU A 1 739 ? 4.039 0.828 -9.877 1.00 26.25 739 GLU A C 1
ATOM 5839 O O . GLU A 1 739 ? 4.372 -0.268 -9.436 1.00 26.25 739 GLU A O 1
ATOM 5844 N N . ILE A 1 740 ? 4.814 1.534 -10.701 1.00 22.88 740 ILE A N 1
ATOM 5845 C CA . ILE A 1 740 ? 6.230 1.229 -10.899 1.00 22.88 740 ILE A CA 1
ATOM 5846 C C . ILE A 1 740 ? 6.962 1.675 -9.632 1.00 22.88 740 ILE A C 1
ATOM 5848 O O . ILE A 1 740 ? 6.966 2.870 -9.331 1.00 22.88 740 ILE A O 1
ATOM 5852 N N . VAL A 1 741 ? 7.550 0.717 -8.911 1.00 23.36 741 VAL A N 1
ATOM 5853 C CA . VAL A 1 741 ? 8.408 0.915 -7.730 1.00 23.36 741 VAL A CA 1
ATOM 5854 C C . VAL A 1 741 ? 9.629 -0.004 -7.857 1.00 23.36 741 VAL A C 1
ATOM 5856 O O . VAL A 1 741 ? 9.520 -1.148 -8.297 1.00 23.36 741 VAL A O 1
ATOM 5859 N N . LEU A 1 742 ? 10.811 0.509 -7.510 1.00 21.47 742 LEU A N 1
ATOM 5860 C CA . LEU A 1 742 ? 12.103 -0.175 -7.645 1.00 21.47 742 LEU A CA 1
ATOM 5861 C C . LEU A 1 742 ? 12.333 -1.183 -6.500 1.00 21.47 742 LEU A C 1
ATOM 5863 O O . LEU A 1 742 ? 12.631 -0.791 -5.376 1.00 21.47 742 LEU A O 1
ATOM 5867 N N . THR A 1 743 ? 12.248 -2.487 -6.771 1.00 22.39 743 THR A N 1
ATOM 5868 C CA . THR A 1 743 ? 12.301 -3.550 -5.745 1.00 22.39 743 THR A CA 1
ATOM 5869 C C . THR A 1 743 ? 13.717 -3.942 -5.293 1.00 22.39 743 THR A C 1
ATOM 5871 O O . THR A 1 743 ? 14.403 -4.693 -5.988 1.00 22.39 743 THR A O 1
ATOM 5874 N N . LYS A 1 744 ? 14.133 -3.492 -4.092 1.00 26.58 744 LYS A N 1
ATOM 5875 C CA . LYS A 1 744 ? 15.393 -3.810 -3.362 1.00 26.58 744 LYS A CA 1
ATOM 5876 C C . LYS A 1 744 ? 15.197 -3.569 -1.817 1.00 26.58 744 LYS A C 1
ATOM 5878 O O . LYS A 1 744 ? 14.315 -2.783 -1.510 1.00 26.58 744 LYS A O 1
ATOM 5883 N N . CYS A 1 745 ? 15.746 -4.341 -0.833 1.00 27.06 745 CYS A N 1
ATOM 5884 C CA . CYS A 1 745 ? 16.912 -4.073 0.099 1.00 27.06 745 CYS A CA 1
ATOM 5885 C C . CYS A 1 745 ? 17.405 -5.313 0.940 1.00 27.06 745 CYS A C 1
ATOM 5887 O O . CYS A 1 745 ? 16.483 -5.994 1.364 1.00 27.06 745 CYS A O 1
ATOM 5889 N N . GLY A 1 746 ? 18.685 -5.727 1.225 1.00 20.42 746 GLY A N 1
ATOM 5890 C CA . GLY A 1 746 ? 20.046 -5.091 1.310 1.00 20.42 746 GLY A CA 1
ATOM 5891 C C . GLY A 1 746 ? 21.306 -5.672 0.543 1.00 20.42 746 GLY A C 1
ATOM 5892 O O . GLY A 1 746 ? 21.411 -6.851 0.252 1.00 20.42 746 GLY A O 1
ATOM 5893 N N . ILE A 1 747 ? 22.232 -4.781 0.093 1.00 23.30 747 ILE A N 1
ATOM 5894 C CA . ILE A 1 747 ? 23.399 -4.953 -0.831 1.00 23.30 747 ILE A CA 1
ATOM 5895 C C . ILE A 1 747 ? 24.617 -5.170 0.071 1.00 23.30 747 ILE A C 1
ATOM 5897 O O . ILE A 1 747 ? 25.010 -4.226 0.747 1.00 23.30 747 ILE A O 1
ATOM 5901 N N . GLN A 1 748 ? 25.320 -6.297 -0.046 1.00 22.48 748 GLN A N 1
ATOM 5902 C CA . GLN A 1 748 ? 26.777 -6.274 0.144 1.00 22.48 748 GLN A CA 1
ATOM 5903 C C . GLN A 1 748 ? 27.490 -7.439 -0.552 1.00 22.48 748 GLN A C 1
ATOM 5905 O O . GLN A 1 748 ? 28.081 -8.329 0.041 1.00 22.48 748 GLN A O 1
ATOM 5910 N N . ASN A 1 749 ? 27.486 -7.397 -1.882 1.00 19.83 749 ASN A N 1
ATOM 5911 C CA . ASN A 1 749 ? 28.701 -7.718 -2.625 1.00 19.83 749 ASN A CA 1
ATOM 5912 C C . ASN A 1 749 ? 28.951 -6.537 -3.562 1.00 19.83 749 ASN A C 1
ATOM 5914 O O . ASN A 1 749 ? 28.191 -6.299 -4.502 1.00 19.83 749 ASN A O 1
ATOM 5918 N N . ALA A 1 750 ? 29.940 -5.725 -3.196 1.00 21.50 750 ALA A N 1
ATOM 5919 C CA . ALA A 1 750 ? 30.145 -4.377 -3.703 1.00 21.50 750 ALA A CA 1
ATOM 5920 C C . ALA A 1 750 ? 30.259 -4.326 -5.234 1.00 21.50 750 ALA A C 1
ATOM 5922 O O . ALA A 1 750 ? 31.253 -4.787 -5.784 1.00 21.50 750 ALA A O 1
ATOM 5923 N N . ILE A 1 751 ? 29.270 -3.692 -5.884 1.00 27.34 751 ILE A N 1
ATOM 5924 C CA . ILE A 1 751 ? 29.382 -2.848 -7.098 1.00 27.34 751 ILE A CA 1
ATOM 5925 C C . ILE A 1 751 ? 29.885 -3.495 -8.412 1.00 27.34 751 ILE A C 1
ATOM 5927 O O . ILE A 1 751 ? 29.575 -3.009 -9.502 1.00 27.34 751 ILE A O 1
ATOM 5931 N N . GLN A 1 752 ? 30.587 -4.623 -8.370 1.00 23.25 752 GLN A N 1
ATOM 5932 C CA . GLN A 1 752 ? 31.355 -5.175 -9.482 1.00 23.25 752 GLN A CA 1
ATOM 5933 C C . GLN A 1 752 ? 30.552 -6.100 -10.408 1.00 23.25 752 GLN A C 1
ATOM 5935 O O . GLN A 1 752 ? 30.965 -7.233 -10.672 1.00 23.25 752 GLN A O 1
ATOM 5940 N N . LYS A 1 753 ? 29.449 -5.579 -10.965 1.00 22.38 753 LYS A N 1
ATOM 5941 C CA . LYS A 1 753 ? 29.147 -5.632 -12.415 1.00 22.38 753 LYS A CA 1
ATOM 5942 C C . LYS A 1 753 ? 27.809 -4.972 -12.756 1.00 22.38 753 LYS A C 1
ATOM 5944 O O . LYS A 1 753 ? 26.772 -5.348 -12.228 1.00 22.38 753 LYS A O 1
ATOM 5949 N N . ALA A 1 754 ? 27.872 -4.066 -13.733 1.00 24.58 754 ALA A N 1
ATOM 5950 C CA . ALA A 1 754 ? 26.788 -3.662 -14.625 1.00 24.58 754 ALA A CA 1
ATOM 5951 C C . ALA A 1 754 ? 25.417 -3.393 -13.973 1.00 24.58 754 ALA A C 1
ATOM 5953 O O . ALA A 1 754 ? 24.490 -4.194 -14.069 1.00 24.58 754 ALA A O 1
ATOM 5954 N N . ALA A 1 755 ? 25.210 -2.166 -13.488 1.00 23.42 755 ALA A N 1
ATOM 5955 C CA . ALA A 1 755 ? 23.863 -1.659 -13.199 1.00 23.42 755 ALA A CA 1
ATOM 5956 C C . ALA A 1 755 ? 23.021 -1.359 -14.473 1.00 23.42 755 ALA A C 1
ATOM 5958 O O . ALA A 1 755 ? 22.029 -0.630 -14.390 1.00 23.42 755 ALA A O 1
ATOM 5959 N N . GLY A 1 756 ? 23.405 -1.921 -15.629 1.00 24.78 756 GLY A N 1
ATOM 5960 C CA . GLY A 1 756 ? 22.736 -1.785 -16.926 1.00 24.78 756 GLY A CA 1
ATOM 5961 C C . GLY A 1 756 ? 21.600 -2.791 -17.167 1.00 24.78 756 GLY A C 1
ATOM 5962 O O . GLY A 1 756 ? 20.576 -2.401 -17.720 1.00 24.78 756 GLY A O 1
ATOM 5963 N N . GLU A 1 757 ? 21.712 -4.042 -16.686 1.00 24.84 757 GLU A N 1
ATOM 5964 C CA . GLU A 1 757 ? 20.669 -5.076 -16.893 1.00 24.84 757 GLU A CA 1
ATOM 5965 C C . GLU A 1 757 ? 19.323 -4.676 -16.244 1.00 24.84 757 GLU A C 1
ATOM 5967 O O . GLU A 1 757 ? 18.250 -4.913 -16.793 1.00 24.84 757 GLU A O 1
ATOM 5972 N N . ALA A 1 758 ? 19.371 -3.969 -15.108 1.00 25.52 758 ALA A N 1
ATOM 5973 C CA . ALA A 1 758 ? 18.192 -3.606 -14.318 1.00 25.52 758 ALA A CA 1
ATOM 5974 C C . ALA A 1 758 ? 17.235 -2.586 -14.977 1.00 25.52 758 ALA A C 1
ATOM 5976 O O . ALA A 1 758 ? 16.147 -2.369 -14.452 1.00 25.52 758 ALA A O 1
ATOM 5977 N N . LEU A 1 759 ? 17.610 -1.938 -16.089 1.00 26.48 759 LEU A N 1
ATOM 5978 C CA . LEU A 1 759 ? 16.730 -0.991 -16.796 1.00 26.48 759 LEU A CA 1
ATOM 5979 C C . LEU A 1 759 ? 15.864 -1.638 -17.881 1.00 26.48 759 LEU A C 1
ATOM 5981 O O . LEU A 1 759 ? 14.800 -1.106 -18.199 1.00 26.48 759 LEU A O 1
ATOM 5985 N N . GLU A 1 760 ? 16.283 -2.774 -18.436 1.00 27.39 760 GLU A N 1
ATOM 5986 C CA . GLU A 1 760 ? 15.415 -3.574 -19.308 1.00 27.39 760 GLU A CA 1
ATOM 5987 C C . GLU A 1 760 ? 14.246 -4.133 -18.485 1.00 27.39 760 GLU A C 1
ATOM 5989 O O . GLU A 1 760 ? 13.081 -3.994 -18.867 1.00 27.39 760 GLU A O 1
ATOM 5994 N N . GLU A 1 761 ? 14.558 -4.614 -17.277 1.00 26.72 761 GLU A N 1
ATOM 5995 C CA . GLU A 1 761 ? 13.586 -5.033 -16.266 1.00 26.72 761 GLU A CA 1
ATOM 5996 C C . GLU A 1 761 ? 12.637 -3.909 -15.824 1.00 26.72 761 GLU A C 1
ATOM 5998 O O . GLU A 1 761 ? 11.506 -4.204 -15.471 1.00 26.72 761 GLU A O 1
ATOM 6003 N N . MET A 1 762 ? 13.001 -2.619 -15.888 1.00 27.56 762 MET A N 1
ATOM 6004 C CA . MET A 1 762 ? 12.045 -1.538 -15.569 1.00 27.56 762 MET A CA 1
ATOM 6005 C C . MET A 1 762 ? 10.954 -1.376 -16.634 1.00 27.56 762 MET A C 1
ATOM 6007 O O . MET A 1 762 ? 9.799 -1.133 -16.289 1.00 27.56 762 MET A O 1
ATOM 6011 N N . ALA A 1 763 ? 11.280 -1.548 -17.917 1.00 27.44 763 ALA A N 1
ATOM 6012 C CA . ALA A 1 763 ? 10.273 -1.549 -18.979 1.00 27.44 763 ALA A CA 1
ATOM 6013 C C . ALA A 1 763 ? 9.414 -2.827 -18.919 1.00 27.44 763 ALA A C 1
ATOM 6015 O O . ALA A 1 763 ? 8.195 -2.777 -19.097 1.00 27.44 763 ALA A O 1
ATOM 6016 N N . TYR A 1 764 ? 10.027 -3.965 -18.580 1.00 28.42 764 TYR A N 1
ATOM 6017 C CA . TYR A 1 764 ? 9.313 -5.220 -18.340 1.00 28.42 764 TYR A CA 1
ATOM 6018 C C . TYR A 1 764 ? 8.411 -5.145 -17.091 1.00 28.42 764 TYR A C 1
ATOM 6020 O O . TYR A 1 764 ? 7.270 -5.595 -17.135 1.00 28.42 764 TYR A O 1
ATOM 6028 N N . ALA A 1 765 ? 8.853 -4.480 -16.020 1.00 27.91 765 ALA A N 1
ATOM 6029 C CA . ALA A 1 765 ? 8.081 -4.207 -14.809 1.00 27.91 765 ALA A CA 1
ATOM 6030 C C . ALA A 1 765 ? 6.949 -3.197 -15.048 1.00 27.91 765 ALA A C 1
ATOM 6032 O O . ALA A 1 765 ? 5.862 -3.376 -14.510 1.00 27.91 765 ALA A O 1
ATOM 6033 N N . ALA A 1 766 ? 7.146 -2.185 -15.900 1.00 27.78 766 ALA A N 1
ATOM 6034 C CA . ALA A 1 766 ? 6.071 -1.301 -16.353 1.00 27.78 766 ALA A CA 1
ATOM 6035 C C . ALA A 1 766 ? 4.991 -2.088 -17.117 1.00 27.78 766 ALA A C 1
ATOM 6037 O O . ALA A 1 766 ? 3.799 -1.953 -16.833 1.00 27.78 766 ALA A O 1
ATOM 6038 N N . ALA A 1 767 ? 5.398 -2.982 -18.026 1.00 27.22 767 ALA A N 1
ATOM 6039 C CA . ALA A 1 767 ? 4.481 -3.894 -18.704 1.00 27.22 767 ALA A CA 1
ATOM 6040 C C . ALA A 1 767 ? 3.798 -4.872 -17.729 1.00 27.22 767 ALA A C 1
ATOM 6042 O O . ALA A 1 767 ? 2.599 -5.106 -17.863 1.00 27.22 767 ALA A O 1
ATOM 6043 N N . LEU A 1 768 ? 4.511 -5.392 -16.723 1.00 28.19 768 LEU A N 1
ATOM 6044 C CA . LEU A 1 768 ? 3.962 -6.250 -15.664 1.00 28.19 768 LEU A CA 1
ATOM 6045 C C . LEU A 1 768 ? 3.031 -5.499 -14.701 1.00 28.19 768 LEU A C 1
ATOM 6047 O O . LEU A 1 768 ? 2.086 -6.102 -14.205 1.00 28.19 768 LEU A O 1
ATOM 6051 N N . GLY A 1 769 ? 3.231 -4.199 -14.482 1.00 29.17 769 GLY A N 1
ATOM 6052 C CA . GLY A 1 769 ? 2.325 -3.327 -13.732 1.00 29.17 769 GLY A CA 1
ATOM 6053 C C . GLY A 1 769 ? 1.048 -3.011 -14.511 1.00 29.17 769 GLY A C 1
ATOM 6054 O O . GLY A 1 769 ? -0.040 -3.059 -13.945 1.00 29.17 769 GLY A O 1
ATOM 6055 N N . LEU A 1 770 ? 1.144 -2.787 -15.828 1.00 28.75 770 LEU A N 1
ATOM 6056 C CA . LEU A 1 770 ? -0.023 -2.700 -16.718 1.00 28.75 770 LEU A CA 1
ATOM 6057 C C . LEU A 1 770 ? -0.798 -4.020 -16.785 1.00 28.75 770 LEU A C 1
ATOM 6059 O O . LEU A 1 770 ? -2.017 -4.034 -16.610 1.00 28.75 770 LEU A O 1
ATOM 6063 N N . LEU A 1 771 ? -0.088 -5.131 -17.003 1.00 29.00 771 LEU A N 1
ATOM 6064 C CA . LEU A 1 771 ? -0.629 -6.482 -16.860 1.00 29.00 771 LEU A CA 1
ATOM 6065 C C . LEU A 1 771 ? -1.258 -6.636 -15.471 1.00 29.00 771 LEU A C 1
ATOM 6067 O O . LEU A 1 771 ? -2.344 -7.180 -15.375 1.00 29.00 771 LEU A O 1
ATOM 6071 N N . GLY A 1 772 ? -0.650 -6.087 -14.422 1.00 28.69 772 GLY A N 1
ATOM 6072 C CA . GLY A 1 772 ? -1.168 -6.055 -13.058 1.00 28.69 772 GLY A CA 1
ATOM 6073 C C . GLY A 1 772 ? -2.517 -5.351 -12.904 1.00 28.69 772 GLY A C 1
ATOM 6074 O O . GLY A 1 772 ? -3.335 -5.823 -12.119 1.00 28.69 772 GLY A O 1
ATOM 6075 N N . LYS A 1 773 ? -2.811 -4.300 -13.682 1.00 31.52 773 LYS A N 1
ATOM 6076 C CA . LYS A 1 773 ? -4.146 -3.669 -13.683 1.00 31.52 773 LYS A CA 1
ATOM 6077 C C . LYS A 1 773 ? -5.172 -4.573 -14.370 1.00 31.52 773 LYS A C 1
ATOM 6079 O O . LYS A 1 773 ? -6.224 -4.864 -13.811 1.00 31.52 773 LYS A O 1
ATOM 6084 N N . VAL A 1 774 ? -4.820 -5.082 -15.552 1.00 29.41 774 VAL A N 1
ATOM 6085 C CA . VAL A 1 774 ? -5.727 -5.829 -16.446 1.00 29.41 774 VAL A CA 1
ATOM 6086 C C . VAL A 1 774 ? -5.976 -7.276 -15.983 1.00 29.41 774 VAL A C 1
ATOM 6088 O O . VAL A 1 774 ? -7.086 -7.790 -16.096 1.00 29.41 774 VAL A O 1
ATOM 6091 N N . LEU A 1 775 ? -4.950 -7.941 -15.446 1.00 28.12 775 LEU A N 1
ATOM 6092 C CA . LEU A 1 775 ? -4.967 -9.303 -14.890 1.00 28.12 775 LEU A CA 1
ATOM 6093 C C . LEU A 1 775 ? -5.050 -9.332 -13.371 1.00 28.12 775 LEU A C 1
ATOM 6095 O O . LEU A 1 775 ? -5.180 -10.410 -12.803 1.00 28.12 775 LEU A O 1
ATOM 6099 N N . GLY A 1 776 ? -4.937 -8.206 -12.684 1.00 28.95 776 GLY A N 1
ATOM 6100 C CA . GLY A 1 776 ? -4.935 -8.180 -11.230 1.00 28.95 776 GLY A CA 1
ATOM 6101 C C . GLY A 1 776 ? -6.138 -8.893 -10.604 1.00 28.95 776 GLY A C 1
ATOM 6102 O O . GLY A 1 776 ? -5.940 -9.743 -9.737 1.00 28.95 776 GLY A O 1
ATOM 6103 N N . PRO A 1 777 ? -7.378 -8.656 -11.069 1.00 31.97 777 PRO A N 1
ATOM 6104 C CA . PRO A 1 777 ? -8.542 -9.419 -10.622 1.00 31.97 777 PRO A CA 1
ATOM 6105 C C . PRO A 1 777 ? -8.478 -10.921 -10.969 1.00 31.97 777 PRO A C 1
ATOM 6107 O O . PRO A 1 777 ? -9.033 -11.725 -10.227 1.00 31.97 777 PRO A O 1
ATOM 6110 N N . ALA A 1 778 ? -7.779 -11.327 -12.040 1.00 29.42 778 ALA A N 1
ATOM 6111 C CA . ALA A 1 778 ? -7.573 -12.733 -12.442 1.00 29.42 778 ALA A CA 1
ATOM 6112 C C . ALA A 1 778 ? -6.519 -13.440 -11.590 1.00 29.42 778 ALA A C 1
ATOM 6114 O O . ALA A 1 778 ? -6.669 -14.604 -11.218 1.00 29.42 778 ALA A O 1
ATOM 6115 N N . LEU A 1 779 ? -5.443 -12.725 -11.278 1.00 29.08 779 LEU A N 1
ATOM 6116 C CA . LEU A 1 779 ? -4.284 -13.224 -10.555 1.00 29.08 779 LEU A CA 1
ATOM 6117 C C . LEU A 1 779 ? -4.374 -12.954 -9.048 1.00 29.08 779 LEU A C 1
ATOM 6119 O O . LEU A 1 779 ? -3.566 -13.491 -8.303 1.00 29.08 779 LEU A O 1
ATOM 6123 N N . ARG A 1 780 ? -5.388 -12.228 -8.561 1.00 32.62 780 ARG A N 1
ATOM 6124 C CA . ARG A 1 780 ? -5.771 -12.181 -7.139 1.00 32.62 780 ARG A CA 1
ATOM 6125 C C . ARG A 1 780 ? -6.157 -13.565 -6.598 1.00 32.62 780 ARG A C 1
ATOM 6127 O O . ARG A 1 780 ? -5.476 -14.019 -5.680 1.00 32.62 780 ARG A O 1
ATOM 6134 N N . PRO A 1 781 ? -7.169 -14.277 -7.140 1.00 30.17 781 PRO A N 1
ATOM 6135 C CA . PRO A 1 781 ? -7.499 -15.624 -6.682 1.00 30.17 781 PRO A CA 1
ATOM 6136 C C . PRO A 1 781 ? -6.382 -16.616 -7.018 1.00 30.17 781 PRO A C 1
ATOM 6138 O O . PRO A 1 781 ? -6.056 -17.452 -6.185 1.00 30.17 781 PRO A O 1
ATOM 6141 N N . LEU A 1 782 ? -5.734 -16.491 -8.182 1.00 29.77 782 LEU A N 1
ATOM 6142 C CA . LEU A 1 782 ? -4.643 -17.383 -8.596 1.00 29.77 782 LEU A CA 1
ATOM 6143 C C . LEU A 1 782 ? -3.387 -17.211 -7.723 1.00 29.77 782 LEU A C 1
ATOM 6145 O O . LEU A 1 782 ? -2.777 -18.194 -7.319 1.00 29.77 782 LEU A O 1
ATOM 6149 N N . GLY A 1 783 ? -3.039 -15.978 -7.360 1.00 28.72 783 GLY A N 1
ATOM 6150 C CA . GLY A 1 783 ? -1.933 -15.630 -6.469 1.00 28.72 783 GLY A CA 1
ATOM 6151 C C . GLY A 1 783 ? -2.217 -15.994 -5.015 1.00 28.72 783 GLY A C 1
ATOM 6152 O O . GLY A 1 783 ? -1.381 -16.641 -4.395 1.00 28.72 783 GLY A O 1
ATOM 6153 N N . ARG A 1 784 ? -3.418 -15.696 -4.492 1.00 31.95 784 ARG A N 1
ATOM 6154 C CA . ARG A 1 784 ? -3.873 -16.197 -3.178 1.00 31.95 784 ARG A CA 1
ATOM 6155 C C . ARG A 1 784 ? -3.976 -17.721 -3.131 1.00 31.95 784 ARG A C 1
ATOM 6157 O O . ARG A 1 784 ? -3.834 -18.295 -2.064 1.00 31.95 784 ARG A O 1
ATOM 6164 N N . TRP A 1 785 ? -4.183 -18.388 -4.264 1.00 33.53 785 TRP A N 1
ATOM 6165 C CA . TRP A 1 785 ? -4.195 -19.846 -4.351 1.00 33.53 785 TRP A CA 1
ATOM 6166 C C . TRP A 1 785 ? -2.778 -20.441 -4.405 1.00 33.53 785 TRP A C 1
ATOM 6168 O O . TRP A 1 785 ? -2.475 -21.349 -3.628 1.00 33.53 785 TRP A O 1
ATOM 6178 N N . VAL A 1 786 ? -1.873 -19.915 -5.241 1.00 30.14 786 VAL A N 1
ATOM 6179 C CA . VAL A 1 786 ? -0.460 -20.347 -5.263 1.00 30.14 786 VAL A CA 1
ATOM 6180 C C . VAL A 1 786 ? 0.239 -20.039 -3.942 1.00 30.14 786 VAL A C 1
ATOM 6182 O O . VAL A 1 786 ? 1.027 -20.851 -3.460 1.00 30.14 786 VAL A O 1
ATOM 6185 N N . ALA A 1 787 ? -0.092 -18.904 -3.336 1.00 29.95 787 ALA A N 1
ATOM 6186 C CA . ALA A 1 787 ? 0.419 -18.466 -2.050 1.00 29.95 787 ALA A CA 1
ATOM 6187 C C . ALA A 1 787 ? -0.607 -18.609 -0.902 1.00 29.95 787 ALA A C 1
ATOM 6189 O O . ALA A 1 787 ? -0.567 -17.857 0.068 1.00 29.95 787 ALA A O 1
ATOM 6190 N N . GLY A 1 788 ? -1.477 -19.618 -0.991 1.00 27.59 788 GLY A N 1
ATOM 6191 C CA . GLY A 1 788 ? -2.359 -20.064 0.100 1.00 27.59 788 GLY A CA 1
ATOM 6192 C C . GLY A 1 788 ? -2.576 -21.580 0.144 1.00 27.59 788 GLY A C 1
ATOM 6193 O O . GLY A 1 788 ? -3.014 -22.108 1.158 1.00 27.59 788 GLY A O 1
ATOM 6194 N N . THR A 1 789 ? -2.214 -22.308 -0.918 1.00 32.62 789 THR A N 1
ATOM 6195 C CA . THR A 1 789 ? -2.321 -23.771 -1.001 1.00 32.62 789 THR A CA 1
ATOM 6196 C C . THR A 1 789 ? -0.982 -24.399 -1.396 1.00 32.62 789 THR A C 1
ATOM 6198 O O . THR A 1 789 ? -0.141 -23.782 -2.056 1.00 32.62 789 THR A O 1
ATOM 6201 N N . GLY A 1 790 ? -0.780 -25.670 -1.054 1.00 31.22 790 GLY A N 1
ATOM 6202 C CA . GLY A 1 790 ? 0.311 -26.465 -1.619 1.00 31.22 790 GLY A CA 1
ATOM 6203 C C . GLY A 1 790 ? 0.147 -26.748 -3.119 1.00 31.22 790 GLY A C 1
ATOM 6204 O O . GLY A 1 790 ? 1.121 -27.098 -3.773 1.00 31.22 790 GLY A O 1
ATOM 6205 N N . ALA A 1 791 ? -1.048 -26.578 -3.684 1.00 32.06 791 ALA A N 1
ATOM 6206 C CA . ALA A 1 791 ? -1.403 -26.989 -5.038 1.00 32.06 791 ALA A CA 1
ATOM 6207 C C . ALA A 1 791 ? -0.735 -26.108 -6.093 1.00 32.06 791 ALA A C 1
ATOM 6209 O O . ALA A 1 791 ? -0.193 -26.606 -7.080 1.00 32.06 791 ALA A O 1
ATOM 6210 N N . GLY A 1 792 ? -0.709 -24.796 -5.852 1.00 31.69 792 GLY A N 1
ATOM 6211 C CA . GLY A 1 792 ? 0.034 -23.880 -6.702 1.00 31.69 792 GLY A CA 1
ATOM 6212 C C . GLY A 1 792 ? 1.543 -23.986 -6.495 1.00 31.69 792 GLY A C 1
ATOM 6213 O O . GLY A 1 792 ? 2.267 -23.953 -7.484 1.00 31.69 792 GLY A O 1
ATOM 6214 N N . LYS A 1 793 ? 2.040 -24.255 -5.274 1.00 34.16 793 LYS A N 1
ATOM 6215 C CA . LYS A 1 793 ? 3.450 -24.667 -5.073 1.00 34.16 793 LYS A CA 1
ATOM 6216 C C . LYS A 1 793 ? 3.792 -25.903 -5.918 1.00 34.16 793 LYS A C 1
ATOM 6218 O O . LYS A 1 793 ? 4.861 -25.957 -6.527 1.00 34.16 793 LYS A O 1
ATOM 6223 N N . ALA A 1 794 ? 2.877 -26.871 -5.994 1.00 32.31 794 ALA A N 1
ATOM 6224 C CA . ALA A 1 794 ? 2.992 -28.061 -6.829 1.00 32.31 794 ALA A CA 1
ATOM 6225 C C . ALA A 1 794 ? 3.071 -27.675 -8.321 1.00 32.31 794 ALA A C 1
ATOM 6227 O O . ALA A 1 794 ? 4.082 -27.945 -8.967 1.00 32.31 794 ALA A O 1
ATOM 6228 N N . ALA A 1 795 ? 2.076 -26.945 -8.840 1.00 30.66 795 ALA A N 1
ATOM 6229 C CA . ALA A 1 795 ? 2.025 -26.435 -10.218 1.00 30.66 795 ALA A CA 1
ATOM 6230 C C . ALA A 1 795 ? 3.184 -25.483 -10.598 1.00 30.66 795 ALA A C 1
ATOM 6232 O O . ALA A 1 795 ? 3.516 -25.349 -11.773 1.00 30.66 795 ALA A O 1
ATOM 6233 N N . VAL A 1 796 ? 3.848 -24.856 -9.630 1.00 31.83 796 VAL A N 1
ATOM 6234 C CA . VAL A 1 796 ? 5.025 -24.003 -9.850 1.00 31.83 796 VAL A CA 1
ATOM 6235 C C . VAL A 1 796 ? 6.321 -24.827 -9.881 1.00 31.83 796 VAL A C 1
ATOM 6237 O O . VAL A 1 796 ? 7.146 -24.659 -10.783 1.00 31.83 796 VAL A O 1
ATOM 6240 N N . ASN A 1 797 ? 6.477 -25.813 -8.991 1.00 32.81 797 ASN A N 1
ATOM 6241 C CA . ASN A 1 797 ? 7.542 -26.822 -9.103 1.00 32.81 797 ASN A CA 1
ATOM 6242 C C . ASN A 1 797 ? 7.429 -27.645 -10.400 1.00 32.81 797 ASN A C 1
ATOM 6244 O O . ASN A 1 797 ? 8.442 -28.059 -10.971 1.00 32.81 797 ASN A O 1
ATOM 6248 N N . MET 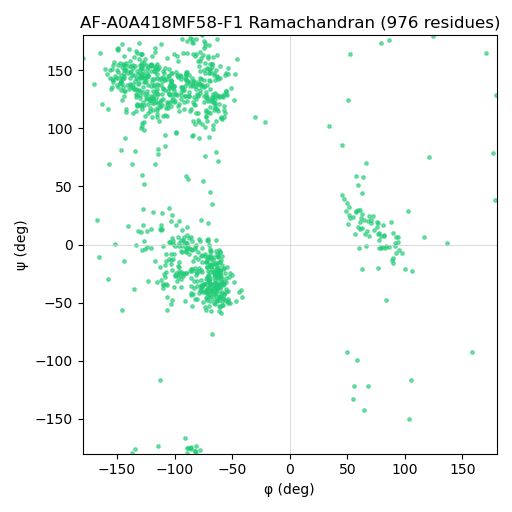A 1 798 ? 6.203 -27.809 -10.898 1.00 32.62 798 MET A N 1
ATOM 6249 C CA . MET A 1 798 ? 5.869 -28.479 -12.151 1.00 32.62 798 MET A CA 1
ATOM 6250 C C . MET A 1 798 ? 6.613 -27.867 -13.355 1.00 32.62 798 MET A C 1
ATOM 6252 O O . MET A 1 798 ? 7.273 -28.580 -14.115 1.00 32.62 798 MET A O 1
ATOM 6256 N N . PHE A 1 799 ? 6.587 -26.535 -13.483 1.00 29.97 799 PHE A N 1
ATOM 6257 C CA . PHE A 1 799 ? 7.273 -25.799 -14.553 1.00 29.97 799 PHE A CA 1
ATOM 6258 C C . PHE A 1 799 ? 8.802 -25.929 -14.474 1.00 29.97 799 PHE A C 1
ATOM 6260 O O . PHE A 1 799 ? 9.464 -26.180 -15.486 1.00 29.97 799 PHE A O 1
ATOM 6267 N N . ARG A 1 800 ? 9.378 -25.836 -13.268 1.00 31.38 800 ARG A N 1
ATOM 6268 C CA . ARG A 1 800 ? 10.835 -25.930 -13.031 1.00 31.38 800 ARG A CA 1
ATOM 6269 C C . ARG A 1 800 ? 11.408 -27.251 -13.562 1.00 31.38 800 ARG A C 1
ATOM 6271 O O . ARG A 1 800 ? 12.429 -27.265 -14.252 1.00 31.38 800 ARG A O 1
ATOM 6278 N N . GLY A 1 801 ? 10.697 -28.358 -13.329 1.00 30.78 801 GLY A N 1
ATOM 6279 C CA . GLY A 1 801 ? 11.049 -29.696 -13.823 1.00 30.78 801 GLY A CA 1
ATOM 6280 C C . GLY A 1 801 ? 10.941 -29.887 -15.346 1.00 30.78 801 GLY A C 1
ATOM 6281 O O . GLY A 1 801 ? 11.446 -30.887 -15.875 1.00 30.78 801 GLY A O 1
ATOM 6282 N N . ALA A 1 802 ? 10.308 -28.960 -16.069 1.00 29.67 802 ALA A N 1
ATOM 6283 C CA . ALA A 1 802 ? 10.315 -28.901 -17.531 1.00 29.67 802 ALA A CA 1
ATOM 6284 C C . ALA A 1 802 ? 11.479 -28.035 -18.049 1.00 29.67 802 ALA A C 1
ATOM 6286 O O . ALA A 1 802 ? 12.270 -28.505 -18.871 1.00 29.67 802 ALA A O 1
ATOM 6287 N N . VAL A 1 803 ? 11.663 -26.825 -17.506 1.00 27.67 803 VAL A N 1
ATOM 6288 C CA . VAL A 1 803 ? 12.758 -25.902 -17.881 1.00 27.67 803 VAL A CA 1
ATOM 6289 C C . VAL A 1 803 ? 14.133 -26.553 -17.691 1.00 27.67 803 VAL A C 1
ATOM 6291 O O . VAL A 1 803 ? 14.967 -26.527 -18.601 1.00 27.67 803 VAL A O 1
ATOM 6294 N N . ALA A 1 804 ? 14.339 -27.269 -16.580 1.00 30.17 804 ALA A N 1
ATOM 6295 C CA . ALA A 1 804 ? 15.567 -28.020 -16.303 1.00 30.17 804 ALA A CA 1
ATOM 6296 C C . ALA A 1 804 ? 15.868 -29.155 -17.310 1.00 30.17 804 ALA A C 1
ATOM 6298 O O . ALA A 1 804 ? 16.959 -29.727 -17.283 1.00 30.17 804 ALA A O 1
ATOM 6299 N N . ARG A 1 805 ? 14.933 -29.507 -18.206 1.00 33.88 805 ARG A N 1
ATOM 6300 C CA . ARG A 1 805 ? 15.162 -30.427 -19.336 1.00 33.88 805 ARG A CA 1
ATOM 6301 C C . ARG A 1 805 ? 15.401 -29.709 -20.664 1.00 33.88 805 ARG A C 1
ATOM 6303 O O . ARG A 1 805 ? 16.138 -30.244 -21.486 1.00 33.88 805 ARG A O 1
ATOM 6310 N N . VAL A 1 806 ? 14.892 -28.490 -20.844 1.00 31.20 806 VAL A N 1
ATOM 6311 C CA . VAL A 1 806 ? 15.230 -27.639 -22.000 1.00 31.20 806 VAL A CA 1
ATOM 6312 C C . VAL A 1 806 ? 16.707 -27.237 -21.943 1.00 31.20 806 VAL A C 1
ATOM 6314 O O . VAL A 1 806 ? 17.435 -27.450 -22.913 1.00 31.20 806 VAL A O 1
ATOM 6317 N N . VAL A 1 807 ? 17.197 -26.787 -20.779 1.00 31.62 807 VAL A N 1
ATOM 6318 C CA . VAL A 1 807 ? 18.614 -26.407 -20.574 1.00 31.62 807 VAL A CA 1
ATOM 6319 C C . VAL A 1 807 ? 19.578 -27.559 -20.904 1.00 31.62 807 VAL A C 1
ATOM 6321 O O . VAL A 1 807 ? 20.645 -27.330 -21.472 1.00 31.62 807 VAL A O 1
ATOM 6324 N N . LYS A 1 808 ? 19.182 -28.815 -20.641 1.00 38.12 808 LYS A N 1
ATOM 6325 C CA . LYS A 1 808 ? 19.988 -30.016 -20.945 1.00 38.12 808 LYS A CA 1
ATOM 6326 C C . LYS A 1 808 ? 20.230 -30.245 -22.443 1.00 38.12 808 LYS A C 1
ATOM 6328 O O . LYS A 1 808 ? 21.168 -30.954 -22.789 1.00 38.12 808 LYS A O 1
ATOM 6333 N N . SER A 1 809 ? 19.444 -29.623 -23.325 1.00 38.53 809 SER A N 1
ATOM 6334 C CA . SER A 1 809 ? 19.644 -29.686 -24.781 1.00 38.53 809 SER A CA 1
ATOM 6335 C C . SER A 1 809 ? 20.555 -28.583 -25.348 1.00 38.53 809 SER A C 1
ATOM 6337 O O . SER A 1 809 ? 20.884 -28.614 -26.534 1.00 38.53 809 SER A O 1
ATOM 6339 N N . LEU A 1 810 ? 20.994 -27.612 -24.533 1.00 35.78 810 LEU A N 1
ATOM 6340 C CA . LEU A 1 810 ? 21.740 -26.450 -25.025 1.00 35.78 810 LEU A CA 1
ATOM 6341 C C . LEU A 1 810 ? 23.191 -26.792 -25.440 1.00 35.78 810 LEU A C 1
ATOM 6343 O O . LEU A 1 810 ? 23.962 -27.337 -24.632 1.00 35.78 810 LEU A O 1
ATOM 6347 N N . PRO A 1 811 ? 23.616 -26.397 -26.662 1.00 45.09 811 PRO A N 1
ATOM 6348 C CA . PRO A 1 811 ? 25.012 -26.456 -27.095 1.00 45.09 811 PRO A CA 1
ATOM 6349 C C . PRO A 1 811 ? 25.955 -25.736 -26.125 1.00 45.09 811 PRO A C 1
ATOM 6351 O O . PRO A 1 811 ? 25.612 -24.690 -25.579 1.00 45.09 811 PRO A O 1
ATOM 6354 N N . LYS A 1 812 ? 27.190 -26.240 -25.972 1.00 51.62 812 LYS A N 1
ATOM 6355 C CA . LYS A 1 812 ? 28.183 -25.767 -24.981 1.00 51.62 812 LYS A CA 1
ATOM 6356 C C . LYS A 1 812 ? 28.389 -24.240 -24.939 1.00 51.62 812 LYS A C 1
ATOM 6358 O O . LYS A 1 812 ? 28.624 -23.689 -23.869 1.00 51.62 812 LYS A O 1
ATOM 6363 N N . LYS A 1 813 ? 28.258 -23.550 -26.080 1.00 50.72 813 LYS A N 1
ATOM 6364 C CA . LYS A 1 813 ? 28.387 -22.083 -26.189 1.00 50.72 813 LYS A CA 1
ATOM 6365 C C . LYS A 1 813 ? 27.234 -21.295 -25.539 1.00 50.72 813 LYS A C 1
ATOM 6367 O O . LYS A 1 813 ? 27.459 -20.166 -25.124 1.00 50.72 813 LYS A O 1
ATOM 6372 N N . LEU A 1 814 ? 26.035 -21.878 -25.450 1.00 44.28 814 LEU A N 1
ATOM 6373 C CA . LEU A 1 814 ? 24.791 -21.224 -25.007 1.00 44.28 814 LEU A CA 1
ATOM 6374 C C . LEU A 1 814 ? 24.402 -21.548 -23.553 1.00 44.28 814 LEU A C 1
ATOM 6376 O O . LEU A 1 814 ? 23.354 -21.119 -23.081 1.00 44.28 814 LEU A O 1
ATOM 6380 N N . ARG A 1 815 ? 25.222 -22.318 -22.829 1.00 55.66 815 ARG A N 1
ATOM 6381 C CA . ARG A 1 815 ? 24.982 -22.636 -21.412 1.00 55.66 815 ARG A CA 1
ATOM 6382 C C . ARG A 1 815 ? 25.202 -21.385 -20.537 1.00 55.66 815 ARG A C 1
ATOM 6384 O O . ARG A 1 815 ? 26.075 -20.578 -20.877 1.00 55.66 815 ARG A O 1
ATOM 6391 N N . PRO A 1 816 ? 24.485 -21.191 -19.415 1.00 52.34 816 PRO A N 1
ATOM 6392 C CA . PRO A 1 816 ? 24.797 -20.115 -18.472 1.00 52.34 816 PRO A CA 1
ATOM 6393 C C . PRO A 1 816 ? 26.189 -20.312 -17.846 1.00 52.34 816 PRO A C 1
ATOM 6395 O O . PRO A 1 816 ? 26.618 -21.444 -17.636 1.00 52.34 816 PRO A O 1
ATOM 6398 N N . THR A 1 817 ? 26.923 -19.223 -17.594 1.00 60.84 817 THR A N 1
ATOM 6399 C CA . THR A 1 817 ? 28.263 -19.291 -16.963 1.00 60.84 817 THR A CA 1
ATOM 6400 C C . THR A 1 817 ? 28.178 -19.450 -15.444 1.00 60.84 817 THR A C 1
ATOM 6402 O O . THR A 1 817 ? 29.048 -20.071 -14.845 1.00 60.84 817 THR A O 1
ATOM 6405 N N . ASP A 1 818 ? 27.131 -18.895 -14.832 1.00 65.38 818 ASP A N 1
ATOM 6406 C CA . ASP A 1 818 ? 26.798 -19.121 -13.429 1.00 65.38 818 ASP A CA 1
ATOM 6407 C C . ASP A 1 818 ? 25.919 -20.369 -13.304 1.00 65.38 818 ASP A C 1
ATOM 6409 O O . ASP A 1 818 ? 24.898 -20.499 -13.986 1.00 65.38 818 ASP A O 1
ATOM 6413 N N . VAL A 1 819 ? 26.341 -21.282 -12.431 1.00 60.88 819 VAL A N 1
ATOM 6414 C CA . VAL A 1 819 ? 25.643 -22.534 -12.130 1.00 60.88 819 VAL A CA 1
ATOM 6415 C C . VAL A 1 819 ? 24.356 -22.315 -11.344 1.00 60.88 819 VAL A C 1
ATOM 6417 O O . VAL A 1 819 ? 23.422 -23.091 -11.521 1.00 60.88 819 VAL A O 1
ATOM 6420 N N . ARG A 1 820 ? 24.256 -21.261 -10.523 1.00 58.25 820 ARG A N 1
ATOM 6421 C CA . ARG A 1 820 ? 23.099 -21.034 -9.632 1.00 58.25 820 ARG A CA 1
ATOM 6422 C C . ARG A 1 820 ? 21.806 -20.791 -10.405 1.00 58.25 820 ARG A C 1
ATOM 6424 O O . ARG A 1 820 ? 20.739 -21.182 -9.957 1.00 58.25 820 ARG A O 1
ATOM 6431 N N . ARG A 1 821 ? 21.919 -20.285 -11.639 1.00 47.50 821 ARG A N 1
ATOM 6432 C CA . ARG A 1 821 ? 20.812 -20.144 -12.605 1.00 47.50 821 ARG A CA 1
ATOM 6433 C C . ARG A 1 821 ? 20.158 -21.473 -13.029 1.00 47.50 821 ARG A C 1
ATOM 6435 O O . ARG A 1 821 ? 19.161 -21.444 -13.745 1.00 47.50 821 ARG A O 1
ATOM 6442 N N . TYR A 1 822 ? 20.731 -22.632 -12.686 1.00 47.19 822 TYR A N 1
ATOM 6443 C CA . TYR A 1 822 ? 20.165 -23.951 -13.015 1.00 47.19 822 TYR A CA 1
ATOM 6444 C C . TYR A 1 822 ? 20.529 -25.091 -12.042 1.00 47.19 822 TYR A C 1
ATOM 6446 O O . TYR A 1 822 ? 20.093 -26.225 -12.261 1.00 47.19 822 TYR A O 1
ATOM 6454 N N . LEU A 1 823 ? 21.306 -24.824 -10.985 1.00 48.88 823 LEU A N 1
ATOM 6455 C CA . LEU A 1 823 ? 21.655 -25.775 -9.929 1.00 48.88 823 LEU A CA 1
ATOM 6456 C C . LEU A 1 823 ? 21.336 -25.207 -8.536 1.00 48.88 823 LEU A C 1
ATOM 6458 O O . LEU A 1 823 ? 21.691 -24.064 -8.259 1.00 48.88 823 LEU A O 1
ATOM 6462 N N . PRO A 1 824 ? 20.721 -26.007 -7.647 1.00 53.38 824 PRO A N 1
ATOM 6463 C CA . PRO A 1 824 ? 20.332 -25.564 -6.307 1.00 53.38 824 PRO A CA 1
ATOM 6464 C C . PRO A 1 824 ? 21.507 -25.195 -5.381 1.00 53.38 824 PRO A C 1
ATOM 6466 O O . PRO A 1 824 ? 22.519 -25.894 -5.355 1.00 53.38 824 PRO A O 1
ATOM 6469 N N . ASP A 1 825 ? 21.371 -24.151 -4.559 1.00 59.44 825 ASP A N 1
ATOM 6470 C CA . ASP A 1 825 ? 22.486 -23.578 -3.778 1.00 59.44 825 ASP A CA 1
ATOM 6471 C C . ASP A 1 825 ? 22.954 -24.476 -2.619 1.00 59.44 825 ASP A C 1
ATOM 6473 O O . ASP A 1 825 ? 24.140 -24.509 -2.293 1.00 59.44 825 ASP A O 1
ATOM 6477 N N . LYS A 1 826 ? 22.054 -25.249 -1.998 1.00 60.88 826 LYS A N 1
ATOM 6478 C CA . LYS A 1 826 ? 22.446 -26.252 -0.990 1.00 60.88 826 LYS A CA 1
ATOM 6479 C C . LYS A 1 826 ? 23.029 -27.482 -1.652 1.00 60.88 826 LYS A C 1
ATOM 6481 O O . LYS A 1 826 ? 23.972 -28.029 -1.104 1.00 60.88 826 LYS A O 1
ATOM 6486 N N . TYR A 1 827 ? 22.547 -27.879 -2.832 1.00 72.75 827 TYR A N 1
ATOM 6487 C CA . TYR A 1 827 ? 23.246 -28.898 -3.615 1.00 72.75 827 TYR A CA 1
ATOM 6488 C C . TYR A 1 827 ? 24.684 -28.443 -3.913 1.00 72.75 827 TYR A C 1
ATOM 6490 O O . TYR A 1 827 ? 25.614 -29.201 -3.667 1.00 72.75 827 TYR A O 1
ATOM 6498 N N . ILE A 1 828 ? 24.885 -27.192 -4.343 1.00 75.94 828 ILE A N 1
ATOM 6499 C CA . ILE A 1 828 ? 26.214 -26.598 -4.551 1.00 75.94 828 ILE A CA 1
ATOM 6500 C C . ILE A 1 828 ? 27.040 -26.625 -3.250 1.00 75.94 828 ILE A C 1
ATOM 6502 O O . ILE A 1 828 ? 28.147 -27.161 -3.251 1.00 75.94 828 ILE A O 1
ATOM 6506 N N . LYS A 1 829 ? 26.507 -26.122 -2.127 1.00 77.06 829 LYS A N 1
ATOM 6507 C CA . LYS A 1 829 ? 27.212 -26.095 -0.830 1.00 77.06 829 LYS A CA 1
ATOM 6508 C C . LYS A 1 829 ? 27.527 -27.497 -0.286 1.00 77.06 829 LYS A C 1
ATOM 6510 O O . LYS A 1 829 ? 28.665 -27.745 0.088 1.00 77.06 829 LYS A O 1
ATOM 6515 N N . GLU A 1 830 ? 26.570 -28.427 -0.274 1.00 78.00 830 GLU A N 1
ATOM 6516 C CA . GLU A 1 830 ? 26.761 -29.825 0.159 1.00 78.00 830 GLU A CA 1
ATOM 6517 C C . GLU A 1 830 ? 27.720 -30.594 -0.757 1.00 78.00 830 GLU A C 1
ATOM 6519 O O . GLU A 1 830 ? 28.405 -31.512 -0.306 1.00 78.00 830 GLU A O 1
ATOM 6524 N N . HIS A 1 831 ? 27.768 -30.257 -2.047 1.00 87.19 831 HIS A N 1
ATOM 6525 C CA . HIS A 1 831 ? 28.697 -30.859 -2.998 1.00 87.19 831 HIS A CA 1
ATOM 6526 C C . HIS A 1 831 ? 30.117 -30.352 -2.764 1.00 87.19 831 HIS A C 1
ATOM 6528 O O . HIS A 1 831 ? 31.004 -31.164 -2.506 1.00 87.19 831 HIS A O 1
ATOM 6534 N N . LEU A 1 832 ? 30.323 -29.032 -2.751 1.00 91.50 832 LEU A N 1
ATOM 6535 C CA . LEU A 1 832 ? 31.634 -28.427 -2.502 1.00 91.50 832 LEU A CA 1
ATOM 6536 C C . LEU A 1 832 ? 32.168 -28.743 -1.098 1.00 91.50 832 LEU A C 1
ATOM 6538 O O . LEU A 1 832 ? 33.350 -29.034 -0.967 1.00 91.50 832 LEU A O 1
ATOM 6542 N N . ALA A 1 833 ? 31.318 -28.823 -0.070 1.00 89.06 833 ALA A N 1
ATOM 6543 C CA . ALA A 1 833 ? 31.735 -29.203 1.284 1.00 89.06 833 ALA A CA 1
ATOM 6544 C C . ALA A 1 833 ? 32.361 -30.611 1.372 1.00 89.06 833 ALA A C 1
ATOM 6546 O O . ALA A 1 833 ? 33.169 -30.858 2.267 1.00 89.06 833 ALA A O 1
ATOM 6547 N N . LYS A 1 834 ? 32.047 -31.533 0.448 1.00 92.12 834 LYS A N 1
ATOM 6548 C CA . LYS A 1 834 ? 32.758 -32.823 0.346 1.00 92.12 834 LYS A CA 1
ATOM 6549 C C . LYS A 1 834 ? 34.187 -32.612 -0.148 1.00 92.12 834 LYS A C 1
ATOM 6551 O O . LYS A 1 834 ? 35.115 -33.162 0.430 1.00 92.12 834 LYS A O 1
ATOM 6556 N N . PHE A 1 835 ? 34.360 -31.784 -1.179 1.00 92.81 835 PHE A N 1
ATOM 6557 C CA . PHE A 1 835 ? 35.672 -31.462 -1.737 1.00 92.81 835 PHE A CA 1
ATOM 6558 C C . PHE A 1 835 ? 36.527 -30.634 -0.772 1.00 92.81 835 PHE A C 1
ATOM 6560 O O . PHE A 1 835 ? 37.705 -30.927 -0.640 1.00 92.81 835 PHE A O 1
ATOM 6567 N N . GLU A 1 836 ? 35.962 -29.678 -0.035 1.00 88.69 836 GLU A N 1
ATOM 6568 C CA . GLU A 1 836 ? 36.701 -28.946 1.009 1.00 88.69 836 GLU A CA 1
ATOM 6569 C C . GLU A 1 836 ? 37.098 -29.870 2.183 1.00 88.69 836 GLU A C 1
ATOM 6571 O O . GLU A 1 836 ? 38.184 -29.733 2.739 1.00 88.69 836 GLU A O 1
ATOM 6576 N N . LYS A 1 837 ? 36.268 -30.868 2.534 1.00 88.94 837 LYS A N 1
ATOM 6577 C CA . LYS A 1 837 ? 36.563 -31.841 3.606 1.00 88.94 837 LYS A CA 1
ATOM 6578 C C . LYS A 1 837 ? 37.580 -32.920 3.213 1.00 88.94 837 LYS A C 1
ATOM 6580 O O . LYS A 1 837 ? 38.331 -33.395 4.061 1.00 88.94 837 LYS A O 1
ATOM 6585 N N . GLU A 1 838 ? 37.550 -33.377 1.966 1.00 89.62 838 GLU A N 1
ATOM 6586 C CA . GLU A 1 838 ? 38.301 -34.552 1.500 1.00 89.62 838 GLU A CA 1
ATOM 6587 C C . GLU A 1 838 ? 39.480 -34.168 0.585 1.00 89.62 838 GLU A C 1
ATOM 6589 O O . GLU A 1 838 ? 40.512 -34.842 0.527 1.00 89.62 838 GLU A O 1
ATOM 6594 N N . GLY A 1 839 ? 39.361 -33.039 -0.106 1.00 91.69 839 GLY A N 1
ATOM 6595 C CA . GLY A 1 839 ? 40.165 -32.635 -1.251 1.00 91.69 839 GLY A CA 1
ATOM 6596 C C . GLY A 1 839 ? 39.728 -33.315 -2.553 1.00 91.69 839 GLY A C 1
ATOM 6597 O O . GLY A 1 839 ? 38.904 -34.229 -2.577 1.00 91.69 839 GLY A O 1
ATOM 6598 N N . GLY A 1 840 ? 40.336 -32.884 -3.656 1.00 93.50 840 GLY A N 1
ATOM 6599 C CA . GLY A 1 840 ? 40.133 -33.465 -4.979 1.00 93.50 840 GLY A CA 1
ATOM 6600 C C . GLY A 1 840 ? 41.254 -34.418 -5.400 1.00 93.50 840 GLY A C 1
ATOM 6601 O O . GLY A 1 840 ? 42.366 -34.393 -4.864 1.00 93.50 840 GLY A O 1
ATOM 6602 N N . ALA A 1 841 ? 40.978 -35.216 -6.423 1.00 93.19 841 ALA A N 1
ATOM 6603 C CA . ALA A 1 841 ? 41.946 -35.983 -7.193 1.00 93.19 841 ALA A CA 1
ATOM 6604 C C . ALA A 1 841 ? 41.705 -35.795 -8.697 1.00 93.19 841 ALA A C 1
ATOM 6606 O O . ALA A 1 841 ? 40.568 -35.653 -9.148 1.00 93.19 841 ALA A O 1
ATOM 6607 N N . ALA A 1 842 ? 42.773 -35.819 -9.489 1.00 90.56 842 ALA A N 1
ATOM 6608 C CA . ALA A 1 842 ? 42.698 -35.838 -10.945 1.00 90.56 842 ALA A CA 1
ATOM 6609 C C . ALA A 1 842 ? 43.807 -36.700 -11.545 1.00 90.56 842 ALA A C 1
ATOM 6611 O O . ALA A 1 842 ? 44.884 -36.845 -10.968 1.00 90.56 842 ALA A O 1
ATOM 6612 N N . ILE A 1 843 ? 43.558 -37.215 -12.749 1.00 89.12 843 ILE A N 1
ATOM 6613 C CA . ILE A 1 843 ? 44.595 -37.855 -13.552 1.00 89.12 843 ILE A CA 1
ATOM 6614 C C . ILE A 1 843 ? 45.447 -36.807 -14.280 1.00 89.12 843 ILE A C 1
ATOM 6616 O O . ILE A 1 843 ? 44.940 -35.824 -14.847 1.00 89.12 843 ILE A O 1
ATOM 6620 N N . PHE A 1 844 ? 46.753 -37.069 -14.270 1.00 88.00 844 PHE A N 1
ATOM 6621 C CA . PHE A 1 844 ? 47.798 -36.405 -15.036 1.00 88.00 844 PHE A CA 1
ATOM 6622 C C . PHE A 1 844 ? 48.535 -37.457 -15.865 1.00 88.00 844 PHE A C 1
ATOM 6624 O O . PHE A 1 844 ? 48.834 -38.541 -15.374 1.00 88.00 844 PHE A O 1
ATOM 6631 N N . ILE A 1 845 ? 48.830 -37.143 -17.124 1.00 87.69 845 ILE A N 1
ATOM 6632 C CA . ILE A 1 845 ? 49.502 -38.068 -18.040 1.00 87.69 845 ILE A CA 1
ATOM 6633 C C . ILE A 1 845 ? 50.856 -37.469 -18.380 1.00 87.69 845 ILE A C 1
ATOM 6635 O O . ILE A 1 845 ? 50.924 -36.388 -18.972 1.00 87.69 845 ILE A O 1
ATOM 6639 N N . LYS A 1 846 ? 51.934 -38.148 -17.985 1.00 85.44 846 LYS A N 1
ATOM 6640 C CA . LYS A 1 846 ? 53.285 -37.589 -18.048 1.00 85.44 846 LYS A CA 1
ATOM 6641 C C . LYS A 1 846 ? 53.680 -37.213 -19.474 1.00 85.44 846 LYS A C 1
ATOM 6643 O O . LYS A 1 846 ? 54.134 -36.096 -19.685 1.00 85.44 846 LYS A O 1
ATOM 6648 N N . THR A 1 847 ? 53.407 -38.064 -20.459 1.00 82.69 847 THR A N 1
ATOM 6649 C CA . THR A 1 847 ? 53.731 -37.827 -21.878 1.00 82.69 847 THR A CA 1
ATOM 6650 C C . THR A 1 847 ? 52.880 -36.759 -22.581 1.00 82.69 847 THR A C 1
ATOM 6652 O O . THR A 1 847 ? 53.285 -36.275 -23.638 1.00 82.69 847 THR A O 1
ATOM 6655 N N . ASP A 1 848 ? 51.753 -36.321 -22.001 1.00 78.38 848 ASP A N 1
ATOM 6656 C CA . ASP A 1 848 ? 51.004 -35.143 -22.486 1.00 78.38 848 ASP A CA 1
ATOM 6657 C C . ASP A 1 848 ? 51.577 -33.814 -21.925 1.00 78.38 848 ASP A C 1
ATOM 6659 O O . ASP A 1 848 ? 51.244 -32.740 -22.434 1.00 78.38 848 ASP A O 1
ATOM 6663 N N . ILE A 1 849 ? 52.438 -33.883 -20.897 1.00 79.00 849 ILE A N 1
ATOM 6664 C CA . ILE A 1 849 ? 53.076 -32.747 -20.199 1.00 79.00 849 ILE A CA 1
ATOM 6665 C C . ILE A 1 849 ? 54.565 -32.619 -20.572 1.00 79.00 849 ILE A C 1
ATOM 6667 O O . ILE A 1 849 ? 55.027 -31.521 -20.873 1.00 79.00 849 ILE A O 1
ATOM 6671 N N . GLU A 1 850 ? 55.285 -33.741 -20.580 1.00 82.31 850 GLU A N 1
ATOM 6672 C CA . GLU A 1 850 ? 56.674 -33.937 -21.013 1.00 82.31 850 GLU A CA 1
ATOM 6673 C C . GLU A 1 850 ? 56.680 -34.847 -22.263 1.00 82.31 850 GLU A C 1
ATOM 6675 O O . GLU A 1 850 ? 56.914 -36.054 -22.158 1.00 82.31 850 GLU A O 1
ATOM 6680 N N . PRO A 1 851 ? 56.364 -34.320 -23.461 1.00 73.31 851 PRO A N 1
ATOM 6681 C CA . PRO A 1 851 ? 56.320 -35.127 -24.674 1.00 73.31 851 PRO A CA 1
ATOM 6682 C C . PRO A 1 851 ? 57.730 -35.560 -25.126 1.00 73.31 851 PRO A C 1
ATOM 6684 O O . PRO A 1 851 ? 58.698 -34.821 -24.921 1.00 73.31 851 PRO A O 1
ATOM 6687 N N . PRO A 1 852 ? 57.865 -36.715 -25.809 1.00 72.25 852 PRO A N 1
ATOM 6688 C CA . PRO A 1 852 ? 59.141 -37.169 -26.359 1.00 72.25 852 PRO A CA 1
ATOM 6689 C C . PRO A 1 852 ? 59.813 -36.148 -27.288 1.00 72.25 852 PRO A C 1
ATOM 6691 O O . PRO A 1 852 ? 59.143 -35.419 -28.026 1.00 72.25 852 PRO A O 1
ATOM 6694 N N . VAL A 1 853 ? 61.151 -36.149 -27.284 1.00 62.91 853 VAL A N 1
ATOM 6695 C CA . VAL A 1 853 ? 62.003 -35.231 -28.060 1.00 62.91 853 VAL A CA 1
ATOM 6696 C C . VAL A 1 853 ? 61.553 -35.167 -29.525 1.00 62.91 853 VAL A C 1
ATOM 6698 O O . VAL A 1 853 ? 61.462 -36.187 -30.205 1.00 62.91 853 VAL A O 1
ATOM 6701 N N . GLY A 1 854 ? 61.270 -33.953 -30.006 1.00 57.09 854 GLY A N 1
ATOM 6702 C CA . GLY A 1 854 ? 60.788 -33.690 -31.367 1.00 57.09 854 GLY A CA 1
ATOM 6703 C C . GLY A 1 854 ? 59.269 -33.520 -31.510 1.00 57.09 854 GLY A C 1
ATOM 6704 O O . GLY A 1 854 ? 58.819 -33.115 -32.580 1.00 57.09 854 GLY A O 1
ATOM 6705 N N . LYS A 1 855 ? 58.464 -33.763 -30.464 1.00 62.78 855 LYS A N 1
ATOM 6706 C CA . LYS A 1 855 ? 57.020 -33.451 -30.461 1.00 62.78 855 LYS A CA 1
ATOM 6707 C C . LYS A 1 855 ? 56.726 -32.091 -29.814 1.00 62.78 855 LYS A C 1
ATOM 6709 O O . LYS A 1 855 ? 57.396 -31.670 -28.876 1.00 62.78 855 LYS A O 1
ATOM 6714 N N . ILE A 1 856 ? 55.703 -31.400 -30.325 1.00 60.94 856 ILE A N 1
ATOM 6715 C CA . ILE A 1 856 ? 55.273 -30.080 -29.834 1.00 60.94 856 ILE A CA 1
ATOM 6716 C C . ILE A 1 856 ? 54.587 -30.221 -28.467 1.00 60.94 856 ILE A C 1
ATOM 6718 O O . ILE A 1 856 ? 53.755 -31.107 -28.270 1.00 60.94 856 ILE A O 1
ATOM 6722 N N . LEU A 1 857 ? 54.910 -29.315 -27.539 1.00 63.12 857 LEU A N 1
ATOM 6723 C CA . LEU A 1 857 ? 54.306 -29.256 -26.209 1.00 63.12 857 LEU A CA 1
ATOM 6724 C C . LEU A 1 857 ? 52.806 -28.929 -26.299 1.00 63.12 857 LEU A C 1
ATOM 6726 O O . LEU A 1 857 ? 52.434 -27.852 -26.763 1.00 63.12 857 LEU A O 1
ATOM 6730 N N . LYS A 1 858 ? 51.947 -29.850 -25.848 1.00 57.72 858 LYS A N 1
ATOM 6731 C CA . LYS A 1 858 ? 50.488 -29.739 -26.007 1.00 57.72 858 LYS A CA 1
ATOM 6732 C C . LYS A 1 858 ? 49.856 -28.708 -25.061 1.00 57.72 858 LYS A C 1
ATOM 6734 O O . LYS A 1 858 ? 48.914 -28.027 -25.456 1.00 57.72 858 LYS A O 1
ATOM 6739 N N . TYR A 1 859 ? 50.401 -28.566 -23.849 1.00 65.06 859 TYR A N 1
ATOM 6740 C CA . TYR A 1 859 ? 49.959 -27.612 -22.825 1.00 65.06 859 TYR A CA 1
ATOM 6741 C C . TYR A 1 859 ? 51.171 -27.057 -22.054 1.00 65.06 859 TYR A C 1
ATOM 6743 O O . TYR A 1 859 ? 52.034 -27.825 -21.635 1.00 65.06 859 TYR A O 1
ATOM 6751 N N . LYS A 1 860 ? 51.254 -25.728 -21.873 1.00 68.62 860 LYS A N 1
ATOM 6752 C CA . LYS A 1 860 ? 52.294 -25.061 -21.047 1.00 68.62 860 LYS A CA 1
ATOM 6753 C C . LYS A 1 860 ? 51.852 -24.825 -19.595 1.00 68.62 860 LYS A C 1
ATOM 6755 O O . LYS A 1 860 ? 52.696 -24.729 -18.701 1.00 68.62 860 LYS A O 1
ATOM 6760 N N . SER A 1 861 ? 50.543 -24.735 -19.388 1.00 77.19 861 SER A N 1
ATOM 6761 C CA . SER A 1 861 ? 49.877 -24.634 -18.097 1.00 77.19 861 SER A CA 1
ATOM 6762 C C . SER A 1 861 ? 48.673 -25.576 -18.057 1.00 77.19 861 SER A C 1
ATOM 6764 O O . SER A 1 861 ? 48.176 -26.016 -19.101 1.00 77.19 861 SER A O 1
ATOM 6766 N N . LEU A 1 862 ? 48.197 -25.893 -16.852 1.00 77.25 862 LEU A N 1
ATOM 6767 C CA . LEU A 1 862 ? 46.932 -26.608 -16.693 1.00 77.25 862 LEU A CA 1
ATOM 6768 C C . LEU A 1 862 ? 45.757 -25.706 -17.087 1.00 77.25 862 LEU A C 1
ATOM 6770 O O . LEU A 1 862 ? 45.802 -24.490 -16.913 1.00 77.25 862 LEU A O 1
ATOM 6774 N N . ALA A 1 863 ? 44.688 -26.322 -17.598 1.00 74.69 863 ALA A N 1
ATOM 6775 C CA . ALA A 1 863 ? 43.474 -25.609 -17.975 1.00 74.69 863 ALA A CA 1
ATOM 6776 C C . ALA A 1 863 ? 42.918 -24.785 -16.791 1.00 74.69 863 ALA A C 1
ATOM 6778 O O . ALA A 1 863 ? 42.747 -25.352 -15.706 1.00 74.69 863 ALA A O 1
ATOM 6779 N N . PRO A 1 864 ? 42.573 -23.497 -16.989 1.00 73.38 864 PRO A N 1
ATOM 6780 C CA . PRO A 1 864 ? 41.836 -22.724 -15.994 1.00 73.38 864 PRO A CA 1
ATOM 6781 C C . PRO A 1 864 ? 40.540 -23.454 -15.625 1.00 73.38 864 PRO A C 1
ATOM 6783 O O . PRO A 1 864 ? 39.820 -23.901 -16.522 1.00 73.38 864 PRO A O 1
ATOM 6786 N N . ARG A 1 865 ? 40.254 -23.582 -14.320 1.00 82.94 865 ARG A N 1
ATOM 6787 C CA . ARG A 1 865 ? 39.186 -24.452 -13.781 1.00 82.94 865 ARG A CA 1
ATOM 6788 C C . ARG A 1 865 ? 39.378 -25.933 -14.165 1.00 82.94 865 ARG A C 1
ATOM 6790 O O . ARG A 1 865 ? 38.475 -26.580 -14.689 1.00 82.94 865 ARG A O 1
ATOM 6797 N N . LYS A 1 866 ? 40.571 -26.488 -13.913 1.00 85.50 866 LYS A N 1
ATOM 6798 C CA . LYS A 1 866 ? 40.863 -27.929 -14.067 1.00 85.50 866 LYS A CA 1
ATOM 6799 C C . LYS A 1 866 ? 39.912 -28.758 -13.194 1.00 85.50 866 LYS A C 1
ATOM 6801 O O . LYS A 1 866 ? 39.827 -28.538 -11.988 1.00 85.50 866 LYS A O 1
ATOM 6806 N N . TYR A 1 867 ? 39.254 -29.729 -13.825 1.00 87.81 867 TYR A N 1
ATOM 6807 C CA . TYR A 1 867 ? 38.413 -30.737 -13.178 1.00 87.81 867 TYR A CA 1
ATOM 6808 C C . TYR A 1 867 ? 39.183 -31.633 -12.198 1.00 87.81 867 TYR A C 1
ATOM 6810 O O . TYR A 1 867 ? 40.307 -32.062 -12.486 1.00 87.81 867 TYR A O 1
ATOM 6818 N N . VAL A 1 868 ? 38.510 -31.961 -11.096 1.00 89.75 868 VAL A N 1
ATOM 6819 C CA . VAL A 1 868 ? 38.860 -32.956 -10.071 1.00 89.75 868 VAL A CA 1
ATOM 6820 C C . VAL A 1 868 ? 37.602 -33.719 -9.640 1.00 89.75 868 VAL A C 1
ATOM 6822 O O . VAL A 1 868 ? 36.501 -33.177 -9.686 1.00 89.75 868 VAL A O 1
ATOM 6825 N N . MET A 1 869 ? 37.769 -34.952 -9.169 1.00 91.69 869 MET A N 1
ATOM 6826 C CA . MET A 1 869 ? 36.738 -35.734 -8.468 1.00 91.69 869 MET A CA 1
ATOM 6827 C C . MET A 1 869 ? 37.112 -35.919 -6.991 1.00 91.69 869 MET A C 1
ATOM 6829 O O . MET A 1 869 ? 38.220 -35.549 -6.603 1.00 91.69 869 MET A O 1
ATOM 6833 N N . LEU A 1 870 ? 36.224 -36.468 -6.159 1.00 93.94 870 LEU A N 1
ATOM 6834 C CA . LEU A 1 870 ? 36.553 -36.779 -4.760 1.00 93.94 870 LEU A CA 1
ATOM 6835 C C . LEU A 1 870 ? 37.671 -37.835 -4.682 1.00 93.94 870 LEU A C 1
ATOM 6837 O O . LEU A 1 870 ? 37.738 -38.731 -5.529 1.00 93.94 870 LEU A O 1
ATOM 6841 N N . LYS A 1 871 ? 38.564 -37.742 -3.687 1.00 93.50 871 LYS A N 1
ATOM 6842 C CA . LYS A 1 871 ? 39.708 -38.670 -3.554 1.00 93.50 871 LYS A CA 1
ATOM 6843 C C . LYS A 1 871 ? 39.229 -40.111 -3.368 1.00 93.50 871 LYS A C 1
ATOM 6845 O O . LYS A 1 871 ? 39.682 -40.986 -4.092 1.00 93.50 871 LYS A O 1
ATOM 6850 N N . SER A 1 872 ? 38.241 -40.327 -2.507 1.00 92.94 872 SER A N 1
ATOM 6851 C CA . SER A 1 872 ? 37.576 -41.614 -2.284 1.00 92.94 872 SER A CA 1
ATOM 6852 C C . SER A 1 872 ? 36.935 -42.180 -3.554 1.00 92.94 872 SER A C 1
ATOM 6854 O O . SER A 1 872 ? 37.068 -43.366 -3.837 1.00 92.94 872 SER A O 1
ATOM 6856 N N . GLU A 1 873 ? 36.290 -41.343 -4.371 1.00 92.88 873 GLU A N 1
ATOM 6857 C CA . GLU A 1 873 ? 35.690 -41.774 -5.638 1.00 92.88 873 GLU A CA 1
ATOM 6858 C C . GLU A 1 873 ? 36.735 -42.095 -6.722 1.00 92.88 873 GLU A C 1
ATOM 6860 O O . GLU A 1 873 ? 36.459 -42.921 -7.597 1.00 92.88 873 GLU A O 1
ATOM 6865 N N . MET A 1 874 ? 37.915 -41.466 -6.669 1.00 92.56 874 MET A N 1
ATOM 6866 C CA . MET A 1 874 ? 39.080 -41.814 -7.489 1.00 92.56 874 MET A CA 1
ATOM 6867 C C . MET A 1 874 ? 39.708 -43.128 -7.010 1.00 92.56 874 MET A C 1
ATOM 6869 O O . MET A 1 874 ? 39.975 -44.010 -7.824 1.00 92.56 874 MET A O 1
ATOM 6873 N N . ASP A 1 875 ? 39.902 -43.289 -5.702 1.00 92.00 875 ASP A N 1
ATOM 6874 C CA . ASP A 1 875 ? 40.481 -44.491 -5.098 1.00 92.00 875 ASP A CA 1
ATOM 6875 C C . ASP A 1 875 ? 39.572 -45.721 -5.331 1.00 92.00 875 ASP A C 1
ATOM 6877 O O . ASP A 1 875 ? 40.071 -46.789 -5.685 1.00 92.00 875 ASP A O 1
ATOM 6881 N N . ASP A 1 876 ? 38.241 -45.555 -5.290 1.00 91.69 876 ASP A N 1
ATOM 6882 C CA . ASP A 1 876 ? 37.228 -46.511 -5.783 1.00 91.69 876 ASP A CA 1
ATOM 6883 C C . ASP A 1 876 ? 37.491 -46.948 -7.238 1.00 91.69 876 ASP A C 1
ATOM 6885 O O . ASP A 1 876 ? 37.464 -48.138 -7.569 1.00 91.69 876 ASP A O 1
ATOM 6889 N N . ALA A 1 877 ? 37.701 -45.977 -8.134 1.00 89.19 877 ALA A N 1
ATOM 6890 C CA . ALA A 1 877 ? 37.878 -46.220 -9.564 1.00 89.19 877 ALA A CA 1
ATOM 6891 C C . ALA A 1 877 ? 39.207 -46.940 -9.846 1.00 89.19 877 ALA A C 1
ATOM 6893 O O . ALA A 1 877 ? 39.241 -47.895 -10.627 1.00 89.19 877 ALA A O 1
ATOM 6894 N N . ILE A 1 878 ? 40.276 -46.550 -9.147 1.00 90.31 878 ILE A N 1
ATOM 6895 C CA . ILE A 1 878 ? 41.582 -47.218 -9.180 1.00 90.31 878 ILE A CA 1
ATOM 6896 C C . ILE A 1 878 ? 41.469 -48.640 -8.618 1.00 90.31 878 ILE A C 1
ATOM 6898 O O . ILE A 1 878 ? 41.990 -49.570 -9.228 1.00 90.31 878 ILE A O 1
ATOM 6902 N N . ALA A 1 879 ? 40.764 -48.851 -7.504 1.00 89.00 879 ALA A N 1
ATOM 6903 C CA . ALA A 1 879 ? 40.567 -50.178 -6.919 1.00 89.00 879 ALA A CA 1
ATOM 6904 C C . ALA A 1 879 ? 39.765 -51.105 -7.849 1.00 89.00 879 ALA A C 1
ATOM 6906 O O . ALA A 1 879 ? 40.106 -52.281 -8.000 1.00 89.00 879 ALA A O 1
ATOM 6907 N N . LYS A 1 880 ? 38.738 -50.577 -8.530 1.00 88.12 880 LYS A N 1
ATOM 6908 C CA . LYS A 1 880 ? 37.990 -51.296 -9.573 1.00 88.12 880 LYS A CA 1
ATOM 6909 C C . LYS A 1 880 ? 38.904 -51.691 -10.741 1.00 88.12 880 LYS A C 1
ATOM 6911 O O . LYS A 1 880 ? 38.895 -52.856 -11.132 1.00 88.12 880 LYS A O 1
ATOM 6916 N N . TYR A 1 881 ? 39.716 -50.757 -11.240 1.00 89.38 881 TYR A N 1
ATOM 6917 C CA . TYR A 1 881 ? 40.708 -50.987 -12.297 1.00 89.38 881 TYR A CA 1
ATOM 6918 C C . TYR A 1 881 ? 41.761 -52.034 -11.901 1.00 89.38 881 TYR A C 1
ATOM 6920 O O . TYR A 1 881 ? 41.904 -53.041 -12.591 1.00 89.38 881 TYR A O 1
ATOM 6928 N N . LYS A 1 882 ? 42.436 -51.876 -10.751 1.00 87.75 882 LYS A N 1
ATOM 6929 C CA . LYS A 1 882 ? 43.453 -52.830 -10.263 1.00 87.75 882 LYS A CA 1
ATOM 6930 C C . LYS A 1 882 ? 42.872 -54.225 -9.986 1.00 87.75 882 LYS A C 1
ATOM 6932 O O . LYS A 1 882 ? 43.613 -55.202 -10.012 1.00 87.75 882 LYS A O 1
ATOM 6937 N N . LYS A 1 883 ? 41.556 -54.339 -9.762 1.00 88.94 883 LYS A N 1
ATOM 6938 C CA . LYS A 1 883 ? 40.843 -55.621 -9.630 1.00 88.94 883 LYS A CA 1
ATOM 6939 C C . LYS A 1 883 ? 40.446 -56.256 -10.970 1.00 88.94 883 LYS A C 1
ATOM 6941 O O . LYS A 1 883 ? 40.367 -57.481 -11.031 1.00 88.94 883 LYS A O 1
ATOM 6946 N N . SER A 1 884 ? 40.154 -55.473 -12.012 1.00 89.44 884 SER A N 1
ATOM 6947 C CA . SER A 1 884 ? 39.731 -56.006 -13.318 1.00 89.44 884 SER A CA 1
ATOM 6948 C C . SER A 1 884 ? 40.867 -56.165 -14.328 1.00 89.44 884 SER A C 1
ATOM 6950 O O . SER A 1 884 ? 40.754 -57.002 -15.221 1.00 89.44 884 SER A O 1
ATOM 6952 N N . GLY A 1 885 ? 41.941 -55.379 -14.206 1.00 85.25 885 GLY A N 1
ATOM 6953 C CA . GLY A 1 885 ? 43.019 -55.306 -15.197 1.00 85.25 885 GLY A CA 1
ATOM 6954 C C . GLY A 1 885 ? 42.592 -54.672 -16.526 1.00 85.25 885 GLY A C 1
ATOM 6955 O O . GLY A 1 885 ? 43.221 -54.933 -17.547 1.00 85.25 885 GLY A O 1
ATOM 6956 N N . ARG A 1 886 ? 41.499 -53.894 -16.538 1.00 86.88 886 ARG A N 1
ATOM 6957 C CA . ARG A 1 886 ? 40.910 -53.291 -17.746 1.00 86.88 886 ARG A CA 1
ATOM 6958 C C . ARG A 1 886 ? 40.858 -51.776 -17.625 1.00 86.88 886 ARG A C 1
ATOM 6960 O O . ARG A 1 886 ? 40.117 -51.254 -16.790 1.00 86.88 886 ARG A O 1
ATOM 6967 N N . ILE A 1 887 ? 41.608 -51.069 -18.465 1.00 87.56 887 ILE A N 1
ATOM 6968 C CA . ILE A 1 887 ? 41.668 -49.600 -18.455 1.00 87.56 887 ILE A CA 1
ATOM 6969 C C . ILE A 1 887 ? 40.294 -48.959 -18.719 1.00 87.56 887 ILE A C 1
ATOM 6971 O O . ILE A 1 887 ? 39.988 -47.901 -18.172 1.00 87.56 887 ILE A O 1
ATOM 6975 N N . GLU A 1 888 ? 39.407 -49.645 -19.440 1.00 85.81 888 GLU A N 1
ATOM 6976 C CA . GLU A 1 888 ? 38.045 -49.193 -19.728 1.00 85.81 888 GLU A CA 1
ATOM 6977 C C . GLU A 1 888 ? 37.187 -49.061 -18.458 1.00 85.81 888 GLU A C 1
ATOM 6979 O O . GLU A 1 888 ? 36.274 -48.239 -18.413 1.00 85.81 888 GLU A O 1
ATOM 6984 N N . ASP A 1 889 ? 37.484 -49.821 -17.392 1.00 85.06 889 ASP A N 1
ATOM 6985 C CA . ASP A 1 889 ? 36.797 -49.670 -16.102 1.00 85.06 889 ASP A CA 1
ATOM 6986 C C . ASP A 1 889 ? 37.152 -48.359 -15.385 1.00 85.06 889 ASP A C 1
ATOM 6988 O O . ASP A 1 889 ? 36.345 -47.908 -14.564 1.00 85.06 889 ASP A O 1
ATOM 6992 N N . LEU A 1 890 ? 38.321 -47.780 -15.697 1.00 86.12 890 LEU A N 1
ATOM 6993 C CA . LEU A 1 890 ? 38.790 -46.470 -15.239 1.00 86.12 890 LEU A CA 1
ATOM 6994 C C . LEU A 1 890 ? 38.261 -45.359 -16.160 1.00 86.12 890 LEU A C 1
ATOM 6996 O O . LEU A 1 890 ? 37.747 -44.356 -15.670 1.00 86.12 890 LEU A O 1
ATOM 7000 N N . GLU A 1 891 ? 38.306 -45.555 -17.481 1.00 85.44 891 GLU A N 1
ATOM 7001 C CA . GLU A 1 891 ? 37.760 -44.612 -18.472 1.00 85.44 891 GLU A CA 1
ATOM 7002 C C . GLU A 1 891 ? 36.256 -44.364 -18.263 1.00 85.44 891 GLU A C 1
ATOM 7004 O O . GLU A 1 891 ? 35.837 -43.207 -18.171 1.00 85.44 891 GLU A O 1
ATOM 7009 N N . ASP A 1 892 ? 35.460 -45.430 -18.101 1.00 81.00 892 ASP A N 1
ATOM 7010 C CA . ASP A 1 892 ? 34.017 -45.352 -17.828 1.00 81.00 892 ASP A CA 1
ATOM 7011 C C . ASP A 1 892 ? 33.715 -44.601 -16.512 1.00 81.00 892 ASP A C 1
ATOM 7013 O O . ASP A 1 892 ? 32.732 -43.863 -16.427 1.00 81.00 892 ASP A O 1
ATOM 7017 N N . ALA A 1 893 ? 34.548 -44.774 -15.476 1.00 78.69 893 ALA A N 1
ATOM 7018 C CA . ALA A 1 893 ? 34.365 -44.125 -14.173 1.00 78.69 893 ALA A CA 1
ATOM 7019 C C . ALA A 1 893 ? 34.695 -42.621 -14.217 1.00 78.69 893 ALA A C 1
ATOM 7021 O O . ALA A 1 893 ? 33.993 -41.803 -13.612 1.00 78.69 893 ALA A O 1
ATOM 7022 N N . LEU A 1 894 ? 35.743 -42.265 -14.965 1.00 77.88 894 LEU A N 1
ATOM 7023 C CA . LEU A 1 894 ? 36.246 -40.901 -15.135 1.00 77.88 894 LEU A CA 1
ATOM 7024 C C . LEU A 1 894 ? 35.540 -40.113 -16.254 1.00 77.88 894 LEU A C 1
ATOM 7026 O O . LEU A 1 894 ? 35.841 -38.938 -16.449 1.00 77.88 894 LEU A O 1
ATOM 7030 N N . GLY A 1 895 ? 34.621 -40.728 -17.004 1.00 72.69 895 GLY A N 1
ATOM 7031 C CA . GLY A 1 895 ? 33.901 -40.068 -18.100 1.00 72.69 895 GLY A CA 1
ATOM 7032 C C . GLY A 1 895 ? 34.753 -39.796 -19.348 1.00 72.69 895 GLY A C 1
ATOM 7033 O O . GLY A 1 895 ? 34.438 -38.884 -20.121 1.00 72.69 895 GLY A O 1
ATOM 7034 N N . TYR A 1 896 ? 35.823 -40.564 -19.553 1.00 75.94 896 TYR A N 1
ATOM 7035 C CA . TYR A 1 896 ? 36.602 -40.553 -20.794 1.00 75.94 896 TYR A CA 1
ATOM 7036 C C . TYR A 1 896 ? 35.888 -41.354 -21.897 1.00 75.94 896 TYR A C 1
ATOM 7038 O O . TYR A 1 896 ? 34.938 -42.099 -21.646 1.00 75.94 896 TYR A O 1
ATOM 7046 N N . SER A 1 897 ? 36.322 -41.196 -23.147 1.00 75.88 897 SER A N 1
ATOM 7047 C CA . SER A 1 897 ? 35.937 -42.115 -24.222 1.00 75.88 897 SER A CA 1
ATOM 7048 C C . SER A 1 897 ? 36.768 -43.388 -24.090 1.00 75.88 897 SER A C 1
ATOM 7050 O O . SER A 1 897 ? 37.952 -43.317 -23.766 1.00 75.88 897 SER A O 1
ATOM 7052 N N . ARG A 1 898 ? 36.179 -44.554 -24.376 1.00 80.06 898 ARG A N 1
ATOM 7053 C CA . ARG A 1 898 ? 36.937 -45.810 -24.327 1.00 80.06 898 ARG A CA 1
ATOM 7054 C C . ARG A 1 898 ? 38.091 -45.799 -25.331 1.00 80.06 898 ARG A C 1
ATOM 7056 O O . ARG A 1 898 ? 37.860 -45.540 -26.514 1.00 80.06 898 ARG A O 1
ATOM 7063 N N . GLY A 1 899 ? 39.299 -46.084 -24.853 1.00 80.44 899 GLY A N 1
ATOM 7064 C CA . GLY A 1 899 ? 40.554 -45.993 -25.599 1.00 80.44 899 GLY A CA 1
ATOM 7065 C C . GLY A 1 899 ? 41.295 -44.649 -25.501 1.00 80.44 899 GLY A C 1
ATOM 7066 O O . GLY A 1 899 ? 42.382 -44.544 -26.065 1.00 80.44 899 GLY A O 1
ATOM 7067 N N . ASP A 1 900 ? 40.777 -43.634 -24.795 1.00 79.12 900 ASP A N 1
ATOM 7068 C CA . ASP A 1 900 ? 41.491 -42.357 -24.582 1.00 79.12 900 ASP A CA 1
ATOM 7069 C C . ASP A 1 900 ? 42.763 -42.520 -23.708 1.00 79.12 900 ASP A C 1
ATOM 7071 O O . ASP A 1 900 ? 43.677 -41.686 -23.786 1.00 79.12 900 ASP A O 1
ATOM 7075 N N . LEU A 1 901 ? 42.830 -43.564 -22.868 1.00 82.62 901 LEU A N 1
ATOM 7076 C CA . LEU A 1 901 ? 43.905 -43.820 -21.896 1.00 82.62 901 LEU A CA 1
ATOM 7077 C C . LEU A 1 901 ? 44.761 -45.064 -22.203 1.00 82.62 901 LEU A C 1
ATOM 7079 O O . LEU A 1 901 ? 45.881 -45.148 -21.699 1.00 82.62 901 LEU A O 1
ATOM 7083 N N . ALA A 1 902 ? 44.275 -46.002 -23.024 1.00 80.19 902 ALA A N 1
ATOM 7084 C CA . ALA A 1 902 ? 44.884 -47.327 -23.220 1.00 80.19 902 ALA A CA 1
ATOM 7085 C C . ALA A 1 902 ? 46.380 -47.300 -23.607 1.00 80.19 902 ALA A C 1
ATOM 7087 O O . ALA A 1 902 ? 47.204 -47.911 -22.930 1.00 80.19 902 ALA A O 1
ATOM 7088 N N . ASP A 1 903 ? 46.763 -46.520 -24.624 1.00 79.50 903 ASP A N 1
ATOM 7089 C CA . ASP A 1 903 ? 48.166 -46.398 -25.069 1.00 79.50 903 ASP A CA 1
ATOM 7090 C C . ASP A 1 903 ? 49.081 -45.659 -24.067 1.00 79.50 903 ASP A C 1
ATOM 7092 O O . ASP A 1 903 ? 50.281 -45.506 -24.310 1.00 79.50 903 ASP A O 1
ATOM 7096 N N . LYS A 1 904 ? 48.530 -45.147 -22.958 1.00 80.38 904 LYS A N 1
ATOM 7097 C CA . LYS A 1 904 ? 49.207 -44.223 -22.035 1.00 80.38 904 LYS A CA 1
ATOM 7098 C C . LYS A 1 904 ? 49.329 -44.731 -20.602 1.00 80.38 904 LYS A C 1
ATOM 7100 O O . LYS A 1 904 ? 49.945 -44.047 -19.793 1.00 80.38 904 LYS A O 1
ATOM 7105 N N . GLU A 1 905 ? 48.779 -45.903 -20.289 1.00 79.31 905 GLU A N 1
ATOM 7106 C CA . GLU A 1 905 ? 48.655 -46.489 -18.941 1.00 79.31 905 GLU A CA 1
ATOM 7107 C C . GLU A 1 905 ? 49.905 -46.316 -18.050 1.00 79.31 905 GLU A C 1
ATOM 7109 O O . GLU A 1 905 ? 49.809 -45.882 -16.904 1.00 79.31 905 GLU A O 1
ATOM 7114 N N . LYS A 1 906 ? 51.097 -46.572 -18.603 1.00 81.94 906 LYS A N 1
ATOM 7115 C CA . LYS A 1 906 ? 52.390 -46.506 -17.891 1.00 81.94 906 LYS A CA 1
ATOM 7116 C C . LYS A 1 906 ? 52.880 -45.086 -17.573 1.00 81.94 906 LYS A C 1
ATOM 7118 O O . LYS A 1 906 ? 53.779 -44.934 -16.752 1.00 81.94 906 LYS A O 1
ATOM 7123 N N . ASP A 1 907 ? 52.297 -44.070 -18.204 1.00 86.19 907 ASP A N 1
ATOM 7124 C CA . ASP A 1 907 ? 52.551 -42.645 -17.963 1.00 86.19 907 ASP A CA 1
ATOM 7125 C C . ASP A 1 907 ? 51.438 -41.981 -17.128 1.00 86.19 907 ASP A C 1
ATOM 7127 O O . ASP A 1 907 ? 51.443 -40.756 -16.961 1.00 86.19 907 ASP A O 1
ATOM 7131 N N . ILE A 1 908 ? 50.464 -42.750 -16.624 1.00 89.94 908 ILE A N 1
ATOM 7132 C CA . ILE A 1 908 ? 49.365 -42.228 -15.807 1.00 89.94 908 ILE A CA 1
ATOM 7133 C C . ILE A 1 908 ? 49.821 -42.027 -14.359 1.00 89.94 908 ILE A C 1
ATOM 7135 O O . ILE A 1 908 ? 50.334 -42.938 -13.709 1.00 89.94 908 ILE A O 1
ATOM 7139 N N . PHE A 1 909 ? 49.555 -40.832 -13.836 1.00 92.94 909 PHE A N 1
ATOM 7140 C CA . PHE A 1 909 ? 49.729 -40.468 -12.436 1.00 92.94 909 PHE A CA 1
ATOM 7141 C C . PHE A 1 909 ? 48.426 -39.917 -11.852 1.00 92.94 909 PHE A C 1
ATOM 7143 O O . PHE A 1 909 ? 47.711 -39.131 -12.482 1.00 92.94 909 PHE A O 1
ATOM 7150 N N . ILE A 1 910 ? 48.155 -40.290 -10.609 1.00 92.69 910 ILE A N 1
ATOM 7151 C CA . ILE A 1 910 ? 47.065 -39.790 -9.780 1.00 92.69 910 ILE A CA 1
ATOM 7152 C C . ILE A 1 910 ? 47.602 -38.610 -8.975 1.00 92.69 910 ILE A C 1
ATOM 7154 O O . ILE A 1 910 ? 48.522 -38.769 -8.175 1.00 92.69 910 ILE A O 1
ATOM 7158 N N . GLY A 1 911 ? 47.051 -37.418 -9.197 1.00 92.44 911 GLY A N 1
ATOM 7159 C CA . GLY A 1 911 ? 47.393 -36.221 -8.436 1.00 92.44 911 GLY A CA 1
ATOM 7160 C C . GLY A 1 911 ? 46.282 -35.843 -7.469 1.00 92.44 911 GLY A C 1
ATOM 7161 O O . GLY A 1 911 ? 45.219 -35.391 -7.897 1.00 92.44 911 GLY A O 1
ATOM 7162 N N . ARG A 1 912 ? 46.533 -36.004 -6.168 1.00 94.12 912 ARG A N 1
ATOM 7163 C CA . ARG A 1 912 ? 45.621 -35.599 -5.085 1.00 94.12 912 ARG A CA 1
ATOM 7164 C C . ARG A 1 912 ? 45.956 -34.167 -4.646 1.00 94.12 912 ARG A C 1
ATOM 7166 O O . ARG A 1 912 ? 47.128 -33.813 -4.558 1.00 94.12 912 ARG A O 1
ATOM 7173 N N . THR A 1 913 ? 44.957 -33.312 -4.424 1.00 92.81 913 THR A N 1
ATOM 7174 C CA . THR A 1 913 ? 45.174 -31.887 -4.101 1.00 92.81 913 THR A CA 1
ATOM 7175 C C . THR A 1 913 ? 45.792 -31.701 -2.720 1.00 92.81 913 THR A C 1
ATOM 7177 O O . THR A 1 913 ? 45.282 -32.261 -1.740 1.00 92.81 913 THR A O 1
ATOM 7180 N N . LYS A 1 914 ? 46.813 -30.841 -2.635 1.00 89.62 914 LYS A N 1
ATOM 7181 C CA . LYS A 1 914 ? 47.381 -30.376 -1.364 1.00 89.62 914 LYS A CA 1
ATOM 7182 C C . LYS A 1 914 ? 46.467 -29.365 -0.680 1.00 89.62 914 LYS A C 1
ATOM 7184 O O . LYS A 1 914 ? 45.870 -28.511 -1.333 1.00 89.62 914 LYS A O 1
ATOM 7189 N N . GLU A 1 915 ? 46.393 -29.468 0.640 1.00 83.19 915 GLU A N 1
ATOM 7190 C CA . GLU A 1 915 ? 45.606 -28.584 1.499 1.00 83.19 915 GLU A CA 1
ATOM 7191 C C . GLU A 1 915 ? 46.072 -27.120 1.383 1.00 83.19 915 GLU A C 1
ATOM 7193 O O . GLU A 1 915 ? 47.257 -26.843 1.170 1.00 83.19 915 GLU A O 1
ATOM 7198 N N . GLY A 1 916 ? 45.130 -26.173 1.440 1.00 80.56 916 GLY A N 1
ATOM 7199 C CA . GLY A 1 916 ? 45.393 -24.729 1.347 1.00 80.56 916 GLY A CA 1
ATOM 7200 C C . GLY A 1 916 ? 45.931 -24.212 -0.001 1.00 80.56 916 GLY A C 1
ATOM 7201 O O . GLY A 1 916 ? 46.145 -23.005 -0.141 1.00 80.56 916 GLY A O 1
ATOM 7202 N N . LYS A 1 917 ? 46.165 -25.082 -0.999 1.00 85.06 917 LYS A N 1
ATOM 7203 C CA . LYS A 1 917 ? 46.637 -24.689 -2.344 1.00 85.06 917 LYS A CA 1
ATOM 7204 C C . LYS A 1 917 ? 45.522 -24.269 -3.301 1.00 85.06 917 LYS A C 1
ATOM 7206 O O . LYS A 1 917 ? 45.815 -23.591 -4.283 1.00 85.06 917 LYS A O 1
ATOM 7211 N N . PHE A 1 918 ? 44.289 -24.685 -3.029 1.00 88.94 918 PHE A N 1
ATOM 7212 C CA . PHE A 1 918 ? 43.115 -24.478 -3.873 1.00 88.94 918 PHE A CA 1
ATOM 7213 C C . PHE A 1 918 ? 41.862 -24.324 -3.013 1.00 88.94 918 PHE A C 1
ATOM 7215 O O . PHE A 1 918 ? 41.803 -24.884 -1.920 1.00 88.94 918 PHE A O 1
ATOM 7222 N N . LYS A 1 919 ? 40.851 -23.660 -3.575 1.00 90.88 919 LYS A N 1
ATOM 7223 C CA . LYS A 1 919 ? 39.438 -23.822 -3.213 1.00 90.88 919 LYS A CA 1
ATOM 7224 C C . LYS A 1 919 ? 38.719 -24.601 -4.315 1.00 90.88 919 LYS A C 1
ATOM 7226 O O . LYS A 1 919 ? 39.197 -24.652 -5.458 1.00 90.88 919 LYS A O 1
ATOM 7231 N N . PHE A 1 920 ? 37.566 -25.176 -4.001 1.00 92.12 920 PHE A N 1
ATOM 7232 C CA . PHE A 1 920 ? 36.735 -25.886 -4.972 1.00 92.12 920 PHE A CA 1
ATOM 7233 C C . PHE A 1 920 ? 35.527 -25.044 -5.394 1.00 92.12 920 PHE A C 1
ATOM 7235 O O . PHE A 1 920 ? 34.868 -24.408 -4.576 1.00 92.12 920 PHE A O 1
ATOM 7242 N N . ASP A 1 921 ? 35.213 -25.067 -6.687 1.00 90.38 921 ASP A N 1
ATOM 7243 C CA . ASP A 1 921 ? 34.018 -24.444 -7.259 1.00 90.38 921 ASP A CA 1
ATOM 7244 C C . ASP A 1 921 ? 33.311 -25.421 -8.215 1.00 90.38 921 ASP A C 1
ATOM 7246 O O . ASP A 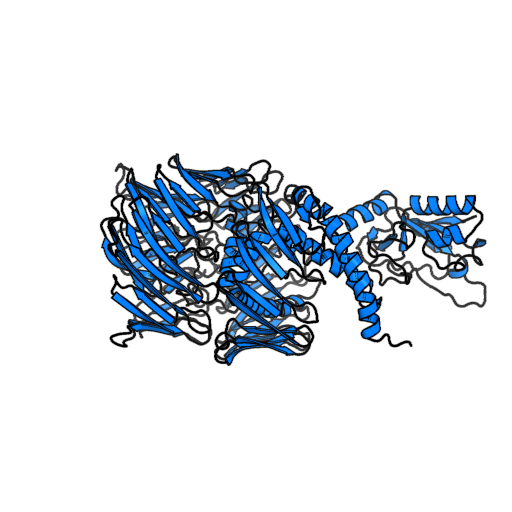1 921 ? 33.851 -26.458 -8.610 1.00 90.38 921 ASP A O 1
ATOM 7250 N N . MET A 1 922 ? 32.065 -25.124 -8.567 1.00 88.31 922 MET A N 1
ATOM 7251 C CA . MET A 1 922 ? 31.224 -25.984 -9.394 1.00 88.31 922 MET A CA 1
ATOM 7252 C C . MET A 1 922 ? 31.592 -25.893 -10.880 1.00 88.31 922 MET A C 1
ATOM 7254 O O . MET A 1 922 ? 31.770 -24.788 -11.400 1.00 88.31 922 MET A O 1
ATOM 7258 N N . PRO A 1 923 ? 31.628 -27.009 -11.629 1.00 84.38 923 PRO A N 1
ATOM 7259 C CA . PRO A 1 923 ? 31.798 -26.944 -13.076 1.00 84.38 923 PRO A CA 1
ATOM 7260 C C . PRO A 1 923 ? 30.587 -26.246 -13.716 1.00 84.38 923 PRO A C 1
ATOM 7262 O O . PRO A 1 923 ? 29.449 -26.623 -13.435 1.00 84.38 923 PRO A O 1
ATOM 7265 N N . ASN A 1 924 ? 30.807 -25.262 -14.592 1.00 74.31 924 ASN A N 1
ATOM 7266 C CA . ASN A 1 924 ? 29.727 -24.590 -15.335 1.00 74.31 924 ASN A CA 1
ATOM 7267 C C . ASN A 1 924 ? 29.459 -25.207 -16.722 1.00 74.31 924 ASN A C 1
ATOM 7269 O O . ASN A 1 924 ? 28.562 -24.775 -17.453 1.00 74.31 924 ASN A O 1
ATOM 7273 N N . GLY A 1 925 ? 30.230 -26.228 -17.099 1.00 71.31 925 GLY A N 1
ATOM 7274 C CA . GLY A 1 925 ? 30.065 -26.985 -18.333 1.00 71.31 925 GLY A CA 1
ATOM 7275 C C . GLY A 1 925 ? 30.633 -26.288 -19.570 1.00 71.31 925 GLY A C 1
ATOM 7276 O O . GLY A 1 925 ? 30.434 -26.796 -20.681 1.00 71.31 925 GLY A O 1
ATOM 7277 N N . LYS A 1 926 ? 31.337 -25.155 -19.418 1.00 69.88 926 LYS A N 1
ATOM 7278 C CA . LYS A 1 926 ? 32.108 -24.491 -20.490 1.00 69.88 926 LYS A CA 1
ATOM 7279 C C . LYS A 1 926 ? 33.588 -24.862 -20.463 1.00 69.88 926 LYS A C 1
ATOM 7281 O O . LYS A 1 926 ? 34.250 -24.715 -21.491 1.00 69.88 926 LYS A O 1
ATOM 7286 N N . GLU A 1 927 ? 34.086 -25.373 -19.341 1.00 73.25 927 GLU A N 1
ATOM 7287 C CA . GLU A 1 927 ? 35.497 -25.648 -19.072 1.00 73.25 927 GLU A CA 1
ATOM 7288 C C . GLU A 1 927 ? 36.172 -26.530 -20.142 1.00 73.25 927 GLU A C 1
ATOM 7290 O O . GLU A 1 927 ? 35.546 -27.365 -20.814 1.00 73.25 927 GLU A O 1
ATOM 7295 N N . ALA A 1 928 ? 37.485 -26.354 -20.313 1.00 64.62 928 ALA A N 1
ATOM 7296 C CA . ALA A 1 928 ? 38.282 -27.194 -21.200 1.00 64.62 928 ALA A CA 1
ATOM 7297 C C . ALA A 1 928 ? 38.398 -28.607 -20.601 1.00 64.62 928 ALA A C 1
ATOM 7299 O O . ALA A 1 928 ? 38.904 -28.783 -19.498 1.00 64.62 928 ALA A O 1
ATOM 7300 N N . GLY A 1 929 ? 37.892 -29.605 -21.327 1.00 59.94 929 GLY A N 1
ATOM 7301 C CA . GLY A 1 929 ? 37.690 -30.967 -20.819 1.00 59.94 929 GLY A CA 1
ATOM 7302 C C . GLY A 1 929 ? 36.224 -31.322 -20.553 1.00 59.94 929 GLY A C 1
ATOM 7303 O O . GLY A 1 929 ? 35.887 -32.494 -20.666 1.00 59.94 929 GLY A O 1
ATOM 7304 N N . ALA A 1 930 ? 35.329 -30.343 -20.332 1.00 61.84 930 ALA A N 1
ATOM 7305 C CA . ALA A 1 930 ? 33.895 -30.617 -20.167 1.00 61.84 930 ALA A CA 1
ATOM 7306 C C . ALA A 1 930 ? 33.349 -31.291 -21.438 1.00 61.84 930 ALA A C 1
ATOM 7308 O O . ALA A 1 930 ? 33.292 -30.657 -22.505 1.00 61.84 930 ALA A O 1
ATOM 7309 N N . ASN A 1 931 ? 33.034 -32.583 -21.328 1.00 53.62 931 ASN A N 1
ATOM 7310 C CA . ASN A 1 931 ? 32.797 -33.475 -22.458 1.00 53.62 931 ASN A CA 1
ATOM 7311 C C . ASN A 1 931 ? 31.359 -33.327 -23.020 1.00 53.62 931 ASN A C 1
ATOM 7313 O O . ASN A 1 931 ? 30.546 -32.523 -22.558 1.00 53.62 931 ASN A O 1
ATOM 7317 N N . LYS A 1 932 ? 31.038 -34.112 -24.054 1.00 51.19 932 LYS A N 1
ATOM 7318 C CA . LYS A 1 932 ? 29.703 -34.162 -24.692 1.00 51.19 932 LYS A CA 1
ATOM 7319 C C . LYS A 1 932 ? 28.594 -34.780 -23.816 1.00 51.19 932 LYS A C 1
ATOM 7321 O O . LYS A 1 932 ? 27.432 -34.692 -24.197 1.00 51.19 932 LYS A O 1
ATOM 7326 N N . HIS A 1 933 ? 28.952 -35.368 -22.674 1.00 50.91 933 HIS A N 1
ATOM 7327 C CA . HIS A 1 933 ? 28.100 -36.159 -21.777 1.00 50.91 933 HIS A CA 1
ATOM 7328 C C . HIS A 1 933 ? 28.085 -35.626 -20.329 1.00 50.91 933 HIS A C 1
ATOM 7330 O O . HIS A 1 933 ? 27.608 -36.312 -19.432 1.00 50.91 933 HIS A O 1
ATOM 7336 N N . TRP A 1 934 ? 28.624 -34.424 -20.094 1.00 54.38 934 TRP A N 1
ATOM 7337 C CA . TRP A 1 934 ? 28.728 -33.803 -18.772 1.00 54.38 934 TRP A CA 1
ATOM 7338 C C . TRP A 1 934 ? 27.342 -33.557 -18.173 1.00 54.38 934 TRP A C 1
ATOM 7340 O O . TRP A 1 934 ? 26.499 -32.918 -18.817 1.00 54.38 934 TRP A O 1
ATOM 7350 N N . GLU A 1 935 ? 27.120 -34.023 -16.943 1.00 57.34 935 GLU A N 1
ATOM 7351 C CA . GLU A 1 935 ? 25.844 -33.851 -16.257 1.00 57.34 935 GLU A CA 1
ATOM 7352 C C . GLU A 1 935 ? 25.815 -32.535 -15.455 1.00 57.34 935 GLU A C 1
ATOM 7354 O O . GLU A 1 935 ? 26.652 -32.322 -14.568 1.00 57.34 935 GLU A O 1
ATOM 7359 N N . PRO A 1 936 ? 24.828 -31.646 -15.705 1.00 52.84 936 PRO A N 1
ATOM 7360 C CA . PRO A 1 936 ? 24.576 -30.493 -14.849 1.00 52.84 936 PRO A CA 1
ATOM 7361 C C . PRO A 1 936 ? 24.320 -30.953 -13.413 1.00 52.84 936 PRO A C 1
ATOM 7363 O O . PRO A 1 936 ? 23.340 -31.648 -13.139 1.00 52.84 936 PRO A O 1
ATOM 7366 N N . GLY A 1 937 ? 25.216 -30.559 -12.511 1.00 61.81 937 GLY A N 1
ATOM 7367 C CA . GLY A 1 937 ? 25.293 -31.076 -11.144 1.00 61.81 937 GLY A CA 1
ATOM 7368 C C . GLY A 1 937 ? 26.720 -31.378 -10.689 1.00 61.81 937 GLY A C 1
ATOM 7369 O O . GLY A 1 937 ? 26.896 -31.850 -9.572 1.00 61.81 937 GLY A O 1
ATOM 7370 N N . GLY A 1 938 ? 27.735 -31.131 -11.527 1.00 71.00 938 GLY A N 1
ATOM 7371 C CA . GLY A 1 938 ? 29.115 -31.484 -11.195 1.00 71.00 938 GLY A CA 1
ATOM 7372 C C . GLY A 1 938 ? 29.245 -32.994 -11.047 1.00 71.00 938 GLY A C 1
ATOM 7373 O O . GLY A 1 938 ? 29.579 -33.483 -9.970 1.00 71.00 938 GLY A O 1
ATOM 7374 N N . LYS A 1 939 ? 28.893 -33.738 -12.102 1.00 77.94 939 LYS A N 1
ATOM 7375 C CA . LYS A 1 939 ? 28.991 -35.197 -12.125 1.00 77.94 939 LYS A CA 1
ATOM 7376 C C . LYS A 1 939 ? 29.509 -35.722 -13.458 1.00 77.94 939 LYS A C 1
ATOM 7378 O O . LYS A 1 939 ? 29.121 -35.235 -14.524 1.00 77.94 939 LYS A O 1
ATOM 7383 N N . THR A 1 940 ? 30.317 -36.779 -13.376 1.00 70.19 940 THR A N 1
ATOM 7384 C CA . THR A 1 940 ? 30.696 -37.579 -14.544 1.00 70.19 940 THR A CA 1
ATOM 7385 C C . THR A 1 940 ? 29.466 -38.309 -15.089 1.00 70.19 940 THR A C 1
ATOM 7387 O O . THR A 1 940 ? 28.497 -38.555 -14.368 1.00 70.19 940 THR A O 1
ATOM 7390 N N . SER A 1 941 ? 29.526 -38.765 -16.340 1.00 61.53 941 SER A N 1
ATOM 7391 C CA . SER A 1 941 ? 28.506 -39.654 -16.919 1.00 61.53 941 SER A CA 1
ATOM 7392 C C . SER A 1 941 ? 28.403 -41.028 -16.226 1.00 61.53 941 SER A C 1
ATOM 7394 O O . SER A 1 941 ? 27.491 -41.793 -16.525 1.00 61.53 941 SER A O 1
ATOM 7396 N N . GLY A 1 942 ? 29.323 -41.349 -15.306 1.00 63.88 942 GLY A N 1
ATOM 7397 C CA . GLY A 1 942 ? 29.249 -42.494 -14.391 1.00 63.88 942 GLY A CA 1
ATOM 7398 C C . GLY A 1 942 ? 28.607 -42.167 -13.032 1.00 63.88 942 GLY A C 1
ATOM 7399 O O . GLY A 1 942 ? 28.593 -43.016 -12.144 1.00 63.88 942 GLY A O 1
ATOM 7400 N N . GLY A 1 943 ? 28.106 -40.943 -12.832 1.00 70.69 943 GLY A N 1
ATOM 7401 C CA . GLY A 1 943 ? 27.421 -40.493 -11.615 1.00 70.69 943 GLY A CA 1
ATOM 7402 C C . GLY A 1 943 ? 28.328 -40.095 -10.440 1.00 70.69 943 GLY A C 1
ATOM 7403 O O . GLY A 1 943 ? 27.800 -39.652 -9.410 1.00 70.69 943 GLY A O 1
ATOM 7404 N N . LYS A 1 944 ? 29.657 -40.224 -10.592 1.00 82.38 944 LYS A N 1
ATOM 7405 C CA . LYS A 1 944 ? 30.684 -39.765 -9.635 1.00 82.38 944 LYS A CA 1
ATOM 7406 C C . LYS A 1 944 ? 30.750 -38.233 -9.592 1.00 82.38 944 LYS A C 1
ATOM 7408 O O . LYS A 1 944 ? 30.349 -37.574 -10.549 1.00 82.38 944 LYS A O 1
ATOM 7413 N N . SER A 1 945 ? 31.225 -37.668 -8.489 1.00 87.75 945 SER A N 1
ATOM 7414 C CA . SER A 1 945 ? 31.204 -36.231 -8.195 1.00 87.75 945 SER A CA 1
ATOM 7415 C C . SER A 1 945 ? 32.393 -35.494 -8.825 1.00 87.75 945 SER A C 1
ATOM 7417 O O . SER A 1 945 ? 33.524 -35.962 -8.763 1.00 87.75 945 SER A O 1
ATOM 7419 N N . GLU A 1 946 ? 32.156 -34.307 -9.384 1.00 88.50 946 GLU A N 1
ATOM 7420 C CA . GLU A 1 946 ? 33.165 -33.426 -9.991 1.00 88.50 946 GLU A CA 1
ATOM 7421 C C . GLU A 1 946 ? 33.116 -32.007 -9.408 1.00 88.50 946 GLU A C 1
ATOM 7423 O O . GLU A 1 946 ? 32.040 -31.422 -9.266 1.00 88.50 946 GLU A O 1
ATOM 7428 N N . ALA A 1 947 ? 34.286 -31.415 -9.187 1.00 91.06 947 ALA A N 1
ATOM 7429 C CA . ALA A 1 947 ? 34.481 -29.989 -8.936 1.00 91.06 947 ALA A CA 1
ATOM 7430 C C . ALA A 1 947 ? 35.598 -29.442 -9.843 1.00 91.06 947 ALA A C 1
ATOM 7432 O O . ALA A 1 947 ? 36.276 -30.196 -10.548 1.00 91.06 947 ALA A O 1
ATOM 7433 N N . VAL A 1 948 ? 35.806 -28.128 -9.831 1.00 90.81 948 VAL A N 1
ATOM 7434 C CA . VAL A 1 948 ? 36.923 -27.465 -10.516 1.00 90.81 948 VAL A CA 1
ATOM 7435 C C . VAL A 1 948 ? 37.760 -26.640 -9.544 1.00 90.81 948 VAL A C 1
ATOM 7437 O O . VAL A 1 948 ? 37.242 -26.065 -8.589 1.00 90.81 948 VAL A O 1
ATOM 7440 N N . LEU A 1 949 ? 39.068 -26.584 -9.797 1.00 90.56 949 LEU A N 1
ATOM 7441 C CA . LEU A 1 949 ? 40.018 -25.862 -8.950 1.00 90.56 949 LEU A CA 1
ATOM 7442 C C . LEU A 1 949 ? 39.999 -24.353 -9.227 1.00 90.56 949 LEU A C 1
ATOM 7444 O O . LEU A 1 949 ? 40.174 -23.919 -10.373 1.00 90.56 949 LEU A O 1
ATOM 7448 N N . VAL A 1 950 ? 39.857 -23.564 -8.163 1.00 88.94 950 VAL A N 1
ATOM 7449 C CA . VAL A 1 950 ? 39.974 -22.097 -8.156 1.00 88.94 950 VAL A CA 1
ATOM 7450 C C . VAL A 1 950 ? 40.948 -21.632 -7.066 1.00 88.94 950 VAL A C 1
ATOM 7452 O O . VAL A 1 950 ? 41.368 -22.405 -6.201 1.00 88.94 950 VAL A O 1
ATOM 7455 N N . GLY A 1 951 ? 41.387 -20.379 -7.164 1.00 84.88 951 GLY A N 1
ATOM 7456 C CA . GLY A 1 951 ? 42.316 -19.759 -6.229 1.00 84.88 951 GLY A CA 1
ATOM 7457 C C . GLY A 1 951 ? 41.656 -19.432 -4.895 1.00 84.88 951 GLY A C 1
ATOM 7458 O O . GLY A 1 951 ? 40.435 -19.489 -4.742 1.00 84.88 951 GLY A O 1
ATOM 7459 N N . ASN A 1 952 ? 42.470 -19.038 -3.917 1.00 78.06 952 ASN A N 1
ATOM 7460 C CA . ASN A 1 952 ? 41.965 -18.635 -2.601 1.00 78.06 952 ASN A CA 1
ATOM 7461 C C . ASN A 1 952 ? 41.144 -17.325 -2.669 1.00 78.06 952 ASN A C 1
ATOM 7463 O O . ASN A 1 952 ? 40.328 -17.073 -1.783 1.00 78.06 952 ASN A O 1
ATOM 7467 N N . ASP A 1 953 ? 41.300 -16.561 -3.751 1.00 73.75 953 ASP A N 1
ATOM 7468 C CA . ASP A 1 953 ? 40.521 -15.390 -4.174 1.00 73.75 953 ASP A CA 1
ATOM 7469 C C . ASP A 1 953 ? 39.265 -15.735 -5.011 1.00 73.75 953 ASP A C 1
ATOM 7471 O O . ASP A 1 953 ? 38.507 -14.845 -5.384 1.00 73.75 953 ASP A O 1
ATOM 7475 N N . GLY A 1 954 ? 39.041 -17.014 -5.333 1.00 68.75 954 GLY A N 1
ATOM 7476 C CA . GLY A 1 954 ? 37.939 -17.489 -6.178 1.00 68.75 954 GLY A CA 1
ATOM 7477 C C . GLY A 1 954 ? 38.185 -17.401 -7.691 1.00 68.75 954 GLY A C 1
ATOM 7478 O O . GLY A 1 954 ? 37.349 -17.874 -8.465 1.00 68.75 954 GLY A O 1
ATOM 7479 N N . ASN A 1 955 ? 39.318 -16.858 -8.150 1.00 78.25 955 ASN A N 1
ATOM 7480 C CA . ASN A 1 955 ? 39.617 -16.762 -9.582 1.00 78.25 955 ASN A CA 1
ATOM 7481 C C . ASN A 1 955 ? 40.134 -18.096 -10.164 1.00 78.25 955 ASN A C 1
ATOM 7483 O O . ASN A 1 955 ? 40.649 -18.948 -9.438 1.00 78.25 955 ASN A O 1
ATOM 7487 N N . PRO A 1 956 ? 40.037 -18.327 -11.488 1.00 79.50 956 PRO A N 1
ATOM 7488 C CA . PRO A 1 956 ? 40.611 -19.517 -12.119 1.00 79.50 956 PRO A CA 1
ATOM 7489 C C . PRO A 1 956 ? 42.139 -19.590 -11.954 1.00 79.50 956 PRO A C 1
ATOM 7491 O O . PRO A 1 956 ? 42.853 -18.727 -12.460 1.00 79.50 956 PRO A O 1
ATOM 7494 N N . VAL A 1 957 ? 42.665 -20.650 -11.326 1.00 75.31 957 VAL A N 1
ATOM 7495 C CA . VAL A 1 957 ? 44.127 -20.829 -11.229 1.00 75.31 957 VAL A CA 1
ATOM 7496 C C . VAL A 1 957 ? 44.706 -21.222 -12.588 1.00 75.31 957 VAL A C 1
ATOM 7498 O O . VAL A 1 957 ? 44.286 -22.214 -13.186 1.00 75.31 957 VAL A O 1
ATOM 7501 N N . ASN A 1 958 ? 45.718 -20.484 -13.047 1.00 74.00 958 ASN A N 1
ATOM 7502 C CA . ASN A 1 958 ? 46.570 -20.864 -14.173 1.00 74.00 958 ASN A CA 1
ATOM 7503 C C . ASN A 1 958 ? 47.874 -21.477 -13.632 1.00 74.00 958 ASN A C 1
ATOM 7505 O O . ASN A 1 958 ? 48.799 -20.759 -13.260 1.00 74.00 958 ASN A O 1
ATOM 7509 N N . ILE A 1 959 ? 47.941 -22.808 -13.544 1.00 78.88 959 ILE A N 1
ATOM 7510 C CA . ILE A 1 959 ? 49.117 -23.510 -13.003 1.00 78.88 959 ILE A CA 1
ATOM 7511 C C . ILE A 1 959 ? 50.146 -23.672 -14.124 1.00 78.88 959 ILE A C 1
ATOM 7513 O O . ILE A 1 959 ? 50.081 -24.625 -14.907 1.00 78.88 959 ILE A O 1
ATOM 7517 N N . GLU A 1 960 ? 51.091 -22.739 -14.219 1.00 78.25 960 GLU A N 1
ATOM 7518 C CA . GLU A 1 960 ? 52.204 -22.832 -15.164 1.00 78.25 960 GLU A CA 1
ATOM 7519 C C . GLU A 1 960 ? 53.216 -23.888 -14.711 1.00 78.25 960 GLU A C 1
ATOM 7521 O O . GLU A 1 960 ? 53.943 -23.718 -13.735 1.00 78.25 960 GLU A O 1
ATOM 7526 N N . HIS A 1 961 ? 53.272 -25.000 -15.443 1.00 76.69 961 HIS A N 1
ATOM 7527 C CA . HIS A 1 961 ? 54.244 -26.073 -15.215 1.00 76.69 961 HIS A CA 1
ATOM 7528 C C . HIS A 1 961 ? 55.387 -26.046 -16.243 1.00 76.69 961 HIS A C 1
ATOM 7530 O O . HIS A 1 961 ? 56.364 -26.779 -16.095 1.00 76.69 961 HIS A O 1
ATOM 7536 N N . GLY A 1 962 ? 55.301 -25.202 -17.280 1.00 73.62 962 GLY A N 1
ATOM 7537 C CA . GLY A 1 962 ? 56.395 -24.934 -18.220 1.00 73.62 962 GLY A CA 1
ATOM 7538 C C . GLY A 1 962 ? 56.826 -26.143 -19.057 1.00 73.62 962 GLY A C 1
ATOM 7539 O O . GLY A 1 962 ? 57.953 -26.173 -19.542 1.00 73.62 962 GLY A O 1
ATOM 7540 N N . GLY A 1 963 ? 55.961 -27.154 -19.192 1.00 72.81 963 GLY A N 1
ATOM 7541 C CA . GLY A 1 963 ? 56.304 -28.422 -19.845 1.00 72.81 963 GLY A CA 1
ATOM 7542 C C . GLY A 1 963 ? 57.181 -29.366 -19.015 1.00 72.81 963 GLY A C 1
ATOM 7543 O O . GLY A 1 963 ? 57.811 -30.246 -19.588 1.00 72.81 963 GLY A O 1
ATOM 7544 N N . LYS A 1 964 ? 57.244 -29.189 -17.686 1.00 82.06 964 LYS A N 1
ATOM 7545 C CA . LYS A 1 964 ? 57.859 -30.150 -16.755 1.00 82.06 964 LYS A CA 1
ATOM 7546 C C . LYS A 1 964 ? 56.809 -30.731 -15.815 1.00 82.06 964 LYS A C 1
ATOM 7548 O O . LYS A 1 964 ? 56.016 -29.993 -15.234 1.00 82.06 964 LYS A O 1
ATOM 7553 N N . PHE A 1 965 ? 56.823 -32.044 -15.644 1.00 84.00 965 PHE A N 1
ATOM 7554 C CA . PHE A 1 965 ? 55.882 -32.797 -14.820 1.00 84.00 965 PHE A CA 1
ATOM 7555 C C . PHE A 1 965 ? 56.152 -32.594 -13.324 1.00 84.00 965 PHE A C 1
ATOM 7557 O O . PHE A 1 965 ? 55.229 -32.365 -12.547 1.00 84.00 965 PHE A O 1
ATOM 7564 N N . GLU A 1 966 ? 57.430 -32.575 -12.933 1.00 84.12 966 GLU A N 1
ATOM 7565 C CA . GLU A 1 966 ? 57.874 -32.376 -11.543 1.00 84.12 966 GLU A CA 1
ATOM 7566 C C . GLU A 1 966 ? 57.328 -31.087 -10.902 1.00 84.12 966 GLU A C 1
ATOM 7568 O O . GLU A 1 966 ? 57.011 -31.078 -9.714 1.00 84.12 966 GLU A O 1
ATOM 7573 N N . ASN A 1 967 ? 57.123 -30.024 -11.690 1.00 86.62 967 ASN A N 1
ATOM 7574 C CA . ASN A 1 967 ? 56.586 -28.746 -11.208 1.00 86.62 967 ASN A CA 1
ATOM 7575 C C . ASN A 1 967 ? 55.173 -28.869 -10.598 1.00 86.62 967 ASN A C 1
ATOM 7577 O O . ASN A 1 967 ? 54.786 -28.039 -9.773 1.00 86.62 967 ASN A O 1
ATOM 7581 N N . LEU A 1 968 ? 54.410 -29.911 -10.954 1.00 86.94 968 LEU A N 1
ATOM 7582 C CA . LEU A 1 968 ? 53.083 -30.172 -10.390 1.00 86.94 968 LEU A CA 1
ATOM 7583 C C . LEU A 1 968 ? 53.132 -30.673 -8.934 1.00 86.94 968 LEU A C 1
ATOM 7585 O O . LEU A 1 968 ? 52.147 -30.504 -8.213 1.00 86.94 968 LEU A O 1
ATOM 7589 N N . LYS A 1 969 ? 54.272 -31.192 -8.448 1.00 87.44 969 LYS A N 1
ATOM 7590 C CA . LYS A 1 969 ? 54.436 -31.654 -7.050 1.00 87.44 969 LYS A CA 1
ATOM 7591 C C . LYS A 1 969 ? 54.324 -30.533 -6.008 1.00 87.44 969 LYS A C 1
ATOM 7593 O O . LYS A 1 969 ? 54.093 -30.805 -4.829 1.00 87.44 969 LYS A O 1
ATOM 7598 N N . ASN A 1 970 ? 54.429 -29.274 -6.436 1.00 86.56 970 ASN A N 1
ATOM 7599 C CA . ASN A 1 970 ? 54.185 -28.091 -5.601 1.00 86.56 970 ASN A CA 1
ATOM 7600 C C . ASN A 1 970 ? 52.695 -27.906 -5.235 1.00 86.56 970 ASN A C 1
ATOM 7602 O O . ASN A 1 970 ? 52.376 -27.195 -4.280 1.00 86.56 970 ASN A O 1
ATOM 7606 N N . PHE A 1 971 ? 51.796 -28.551 -5.986 1.00 87.81 971 PHE A N 1
ATOM 7607 C CA . PHE A 1 971 ? 50.342 -28.366 -5.934 1.00 87.81 971 PHE A CA 1
ATOM 7608 C C . PHE A 1 971 ? 49.575 -29.666 -5.648 1.00 87.81 971 PHE A C 1
ATOM 7610 O O . PHE A 1 971 ? 48.524 -29.640 -5.007 1.00 87.81 971 PHE A O 1
ATOM 7617 N N . PHE A 1 972 ? 50.110 -30.801 -6.100 1.00 92.75 972 PHE A N 1
ATOM 7618 C CA . PHE A 1 972 ? 49.505 -32.123 -5.968 1.00 92.75 972 PHE A CA 1
ATOM 7619 C C . PHE A 1 972 ? 50.494 -33.114 -5.351 1.00 92.75 972 PHE A C 1
ATOM 7621 O O . PHE A 1 972 ? 51.702 -33.019 -5.574 1.00 92.75 972 PHE A O 1
ATOM 7628 N N . ASP A 1 973 ? 49.983 -34.093 -4.616 1.00 92.75 973 ASP A N 1
ATOM 7629 C CA . ASP A 1 973 ? 50.715 -35.319 -4.307 1.00 92.75 973 ASP A CA 1
ATOM 7630 C C . ASP A 1 973 ? 50.493 -36.308 -5.451 1.00 92.75 973 ASP A C 1
ATOM 7632 O O . ASP A 1 973 ? 49.356 -36.694 -5.729 1.00 92.75 973 ASP A O 1
ATOM 7636 N N . LEU A 1 974 ? 51.579 -36.630 -6.162 1.00 92.75 974 LEU A N 1
ATOM 7637 C CA . LEU A 1 974 ? 51.572 -37.406 -7.403 1.00 92.75 974 LEU A CA 1
ATOM 7638 C C . LEU A 1 974 ? 52.033 -38.844 -7.145 1.00 92.75 974 LEU A C 1
ATOM 7640 O O . LEU A 1 974 ? 53.182 -39.067 -6.763 1.00 92.75 974 LEU A O 1
ATOM 7644 N N . GLU A 1 975 ? 51.161 -39.804 -7.429 1.00 90.81 975 GLU A N 1
ATOM 7645 C CA . GLU A 1 975 ? 51.395 -41.248 -7.324 1.00 90.81 975 GLU A CA 1
ATOM 7646 C C . GLU A 1 975 ? 51.264 -41.888 -8.722 1.00 90.81 975 GLU A C 1
ATOM 7648 O O . GLU A 1 975 ? 50.358 -41.499 -9.461 1.00 90.81 975 GLU A O 1
ATOM 7653 N N . PRO A 1 976 ? 52.134 -42.822 -9.151 1.00 89.69 976 PRO A N 1
ATOM 7654 C CA . PRO A 1 976 ? 51.922 -43.558 -10.400 1.00 89.69 976 PRO A CA 1
ATOM 7655 C C . PRO A 1 976 ? 50.675 -44.452 -10.303 1.00 89.69 976 PRO A C 1
ATOM 7657 O O . PRO A 1 976 ? 50.368 -44.980 -9.237 1.00 89.69 976 PRO A O 1
ATOM 7660 N N . LEU A 1 977 ? 49.957 -44.659 -11.413 1.00 84.56 977 LEU A N 1
ATOM 7661 C CA . LEU A 1 977 ? 48.780 -45.540 -11.421 1.00 84.56 977 LEU A CA 1
ATOM 7662 C C . LEU A 1 977 ? 49.144 -47.002 -11.127 1.00 84.56 977 LEU A C 1
ATOM 7664 O O . LEU A 1 977 ? 48.360 -47.690 -10.477 1.00 84.56 977 LEU A O 1
ATOM 7668 N N . ASN A 1 978 ? 50.295 -47.471 -11.613 1.00 71.44 978 ASN A N 1
ATOM 7669 C CA . ASN A 1 978 ? 50.706 -48.877 -11.569 1.00 71.44 978 ASN A CA 1
ATOM 7670 C C . ASN A 1 978 ? 51.410 -49.233 -10.254 1.00 71.44 978 ASN A C 1
ATOM 7672 O O . ASN A 1 978 ? 52.585 -48.838 -10.103 1.00 71.44 978 ASN A O 1
#

Nearest PDB structures (foldseek):
  8qjd-assembly1_A  TM=3.808E-01  e=7.158E-41  Salmonella bongori N268-08
  8qjd-assembly2_B  TM=3.688E-01  e=1.287E-40  Salmonella bongori N268-08
  8h8b-assembly1_A  TM=3.988E-01  e=6.361E-36  Vibrio parahaemolyticus RIMD 2210633
  7q97-assembly1_B  TM=3.693E-01  e=1.149E-36  Pseudomonas protegens Pf-5
  8h8c-assembly1_A  TM=3.840E-01  e=7.336E-35  Vibrio parahaemolyticus RIMD 2210633

InterPro domains:
  IPR006530 YD repeat [TIGR01643] (138-178)
  IPR006530 YD repeat [TIGR01643] (242-273)
  IPR006530 YD repeat [TIGR01643] (262-301)
  IPR006530 YD repeat [TIGR01643] (473-497)
  IPR022385 Rhs repeat-associated core [TIGR03696] (575-650)
  IPR050708 Type VI secretion system VgrG/RHS [PTHR32305] (160-669)
  IPR056823 Teneurin-like, YD-shell [PF25023] (99-223)
  IPR056823 Teneurin-like, YD-shell [PF25023] (234-339)
  IPR056823 Teneurin-like, YD-shell [PF25023] (364-625)

Organism: NCBI:txid2305895

pLDDT: mean 73.13, std 24.35, range [19.83, 98.31]

Foldseek 3Di:
DDDQDVVNVVVVVLVVLVVLLVVLVVVLDDPQWDADPVSQKIWGAFPVRQIWMFGADSSRQTAWIQGSLRWIKGFDADPVRHTQKIAFSVRQIWGWDDDPRHTAWIDSDPQLIKGFDDDPRFTAWIAGRVGQIKGFDADPVGFTAWIAASVRQIWGWDADPQFHTAWIAGSVRFIWGFDADPLGPTQWIQGSVRQIKGWDADPVRQKIWIQASVRWIWMFGHDFQATAWIDGDPFFIWGFDADLQLFTQWIDRPQWIWGFDADPLLATQWIDTPQFIKGFDADPLLDTQWIQTRVRWIWGFDADSLRDTQWIDTPNWIWGFDADSRRHGAWIAGRLQKMWGWDADLQWGTAWIWIAHNVRHTDKIKGFGAGSLSATQWIAIVVVRQTWGWDADSNQFTQFTAGPPVRHTPWGFDADSLGQTQATRRWGFDADSQRQGQDTRHWGFDADSFQFTQWTADPQGIWGFDAGPLRQGQWIQGPVAIKGWDAHSLLFTAKIDRQAKIKGFDDLQLEGAKIWIDRGPPDDIWIKGFDDDPLFLATQWMDTPNWIKGFDADLQSATAFIATSNRDTQWGWDADLLFHIDTPHHPDDDQGTGRLWGAPPRGRWTDQAQFIHDSVSQWTRAFQLQSVPSSDSTTHALSSNSNQGHDNRSDDPDQSVRNNFSHGLQLFQVLQVCLQQQADPCVSVVCSVCSRNVSVPHYDQDSPSRSHHTHPCPVGQDADDDDTDSVLSVLLRQLQSLDQGDHGDDDPPRDPHHPRVVNSVSSVVSVSSSCSNSCSSVCSSVVCDNSSRVVVSSVSVSVSSVVLVVLVPDDLVPFDQDLSSRDHPVLFVVQQVLCLVQNWKDKDFLCQLQPPPPDDNNDQWDWFQDKTFGPVLLVVQLVQCVVPVACVSNCQSQQHDPPPCVVRQQRIKMWTFDPPAWGWGADRQNTDVSDPQHDSSQAHVNRTHMTTTDGPVRGGDTGRPRSHPVSCVVTTDIDRSD

Radius of gyration: 32.11 Å; Cα contacts (8 Å, |Δi|>4): 2105; chains: 1; bounding box: 100×90×77 Å

Mean predicted aligned error: 16.65 Å